Protein AF-A0A1C6E963-F1 (afdb_monomer)

Solvent-accessible surface area (backbone atoms only — not comparable to full-atom values): 40355 Å² total; per-residue (Å²): 121,71,48,59,46,86,80,51,57,31,65,61,22,54,54,36,48,57,54,46,72,69,40,87,46,45,66,59,30,52,53,29,42,65,76,70,53,58,65,65,58,55,49,50,49,48,68,73,75,35,44,69,49,32,82,89,35,62,38,80,64,39,67,49,46,58,63,45,23,57,28,41,73,43,79,80,58,54,37,33,43,32,88,43,92,51,62,46,68,49,48,28,38,79,92,63,56,32,38,39,38,18,47,36,32,71,72,72,48,56,73,71,49,48,41,37,52,51,27,23,44,48,24,33,54,49,65,66,39,24,46,59,43,45,53,38,66,50,38,72,81,32,63,89,73,15,72,57,53,74,38,69,78,31,31,80,44,69,42,76,68,60,51,51,47,46,46,50,25,54,26,33,40,50,54,23,11,46,42,36,16,23,59,77,66,73,40,34,65,56,51,43,52,43,54,35,41,63,74,72,42,84,83,63,63,63,69,62,51,48,51,52,15,49,52,48,53,50,56,31,68,72,35,76,65,40,44,48,50,51,55,63,73,46,68,87,48,88,54,65,56,70,45,60,54,44,37,51,36,49,53,45,64,71,32,68,67,45,50,27,54,75,71,69,68,57,70,79,73,79,70,76,68,81,74,53,73,65,57,59,54,58,68,67,67,74,68,76,93,81,92,77,92,64,64,63,61,55,44,52,54,49,46,54,51,41,50,63,54,34,62,58,44,49,67,75,66,48,72,66,50,49,52,50,14,40,50,40,8,38,52,29,17,62,50,32,70,79,59,53,65,78,60,43,71,71,57,17,32,52,54,14,42,62,48,42,52,52,49,39,46,50,51,25,42,75,75,65,48,88,73,88,49,65,39,57,30,24,42,50,31,46,71,73,24,66,60,42,61,68,67,44,27,72,76,22,60,28,88,80,31,18,43,69,22,30,33,53,46,22,75,42,75,66,9,44,49,36,30,32,46,24,40,76,66,48,31,41,42,31,30,43,97,42,24,49,62,48,73,45,76,54,49,74,79,21,53,70,62,40,42,93,44,75,70,45,16,51,46,47,17,48,54,23,42,58,50,27,48,45,23,34,54,56,17,49,32,76,32,42,75,71,78,35,70,46,59,30,19,31,21,56,66,53,33,51,53,45,58,53,24,42,38,86,90,36,66,61,51,48,101,84,64,33,17,49,60,30,52,49,51,51,30,33,42,64,0,65,67,67,35,48,62,48,100,85,67,50,76,46,59,43,52,45,22,33,32,27,49,50,15,45,52,52,57,50,52,43,37,40,50,40,48,51,51,34,56,48,51,48,33,52,53,50,25,54,49,37,45,52,51,50,54,64,74,68,45,96,75,94,55,81,85,80,58,66,58,80,74,29,45,71,60,99,44,36,35,58,54,51,32,50,30,50,12,34,44,35,16,36,52,37,28,48,50,51,21,48,51,53,11,52,67,76,20,77,84,38,67,70,50,21,56,53,46,23,66,22,51,47,52,63,54,34,47,52,52,24,53,52,33,50,54,52,49,53,53,39,53,52,51,34,51,51,38,53,50,55,44,48,55,48,50,50,55,52,48,53,55,53,51,52,53,50,51,53,51,47,53,56,48,52,52,53,52,52,53,53,53,52,56,45,49,53,45,37,52,53,10,51,51,32,27,54,52,12,64,76,70,72,37,61,43,38,31,38,46,9,51,43,38,36,30,52,67,71,76,44,82,69,96,48,71,37,55,69,49,42,58,51,43,76,72,46,95,62,81,88,84,132

Structure (mmCIF, N/CA/C/O backbone):
data_AF-A0A1C6E963-F1
#
_entry.id   AF-A0A1C6E963-F1
#
loop_
_atom_site.group_PDB
_atom_site.id
_atom_site.type_symbol
_atom_site.label_atom_id
_atom_site.label_alt_id
_atom_site.label_comp_id
_atom_site.label_asym_id
_atom_site.label_entity_id
_atom_site.label_seq_id
_atom_site.pdbx_PDB_ins_code
_atom_site.Cartn_x
_atom_site.Cartn_y
_atom_site.Cartn_z
_atom_site.occupancy
_atom_site.B_iso_or_equiv
_atom_site.auth_seq_id
_atom_site.auth_comp_id
_atom_site.auth_asym_id
_atom_site.auth_atom_id
_atom_site.pdbx_PDB_model_num
ATOM 1 N N . MET A 1 1 ? -18.918 -35.336 25.342 1.00 69.88 1 MET A N 1
ATOM 2 C CA . MET A 1 1 ? -17.632 -34.676 25.638 1.00 69.88 1 MET A CA 1
ATOM 3 C C . MET A 1 1 ? -17.832 -33.207 25.329 1.00 69.88 1 MET A C 1
ATOM 5 O O . MET A 1 1 ? -18.498 -32.931 24.340 1.00 69.88 1 MET A O 1
ATOM 9 N N . VAL A 1 2 ? -17.382 -32.319 26.211 1.00 85.56 2 VAL A N 1
ATOM 10 C CA . VAL A 1 2 ? -17.600 -30.871 26.097 1.00 85.56 2 VAL A CA 1
ATOM 11 C C . VAL A 1 2 ? -16.268 -30.212 25.753 1.00 85.56 2 VAL A C 1
ATOM 13 O O . VAL A 1 2 ? -15.251 -30.540 26.366 1.00 85.56 2 VAL A O 1
ATOM 16 N N . TYR A 1 3 ? -16.271 -29.319 24.772 1.00 87.00 3 TYR A N 1
ATOM 17 C CA . TYR A 1 3 ? -15.104 -28.626 24.245 1.00 87.00 3 TYR A CA 1
ATOM 18 C C . TYR A 1 3 ? -15.172 -27.153 24.657 1.00 87.00 3 TYR A C 1
ATOM 20 O O . TYR A 1 3 ? -15.932 -26.391 24.061 1.00 87.00 3 TYR A O 1
ATOM 28 N N . PRO A 1 4 ? -14.401 -26.713 25.666 1.00 86.38 4 PRO A N 1
ATOM 29 C CA . PRO A 1 4 ? -14.430 -25.316 26.074 1.00 86.38 4 PRO A CA 1
ATOM 30 C C . PRO A 1 4 ? -13.832 -24.432 24.964 1.00 86.38 4 PRO A C 1
ATOM 32 O O . PRO A 1 4 ? -12.801 -24.808 24.398 1.00 86.38 4 PRO A O 1
ATOM 35 N N . PRO A 1 5 ? -14.384 -23.237 24.681 1.00 87.25 5 PRO A N 1
ATOM 36 C CA . PRO A 1 5 ? -13.913 -22.360 23.602 1.00 87.25 5 PRO A CA 1
ATOM 37 C C . PRO A 1 5 ? -12.414 -22.058 23.647 1.00 87.25 5 PRO A C 1
ATOM 39 O O . PRO A 1 5 ? -11.728 -22.065 22.626 1.00 87.25 5 PRO A O 1
ATOM 42 N N . SER A 1 6 ? -11.870 -21.866 24.852 1.00 86.50 6 SER A N 1
ATOM 43 C CA . SER A 1 6 ? -10.442 -21.624 25.073 1.00 86.50 6 SER A CA 1
ATOM 44 C C . SER A 1 6 ? -9.546 -22.764 24.585 1.00 86.50 6 SER A C 1
ATOM 46 O O . SER A 1 6 ? -8.381 -22.512 24.287 1.00 86.50 6 SER A O 1
ATOM 48 N N . SER A 1 7 ? -10.063 -23.995 24.471 1.00 88.31 7 SER A N 1
ATOM 49 C CA . SER A 1 7 ? -9.309 -25.170 24.018 1.00 88.31 7 SER A CA 1
ATOM 50 C C . SER A 1 7 ? -9.072 -25.211 22.510 1.00 88.31 7 SER A C 1
ATOM 52 O O . SER A 1 7 ? -8.093 -25.817 22.085 1.00 88.31 7 SER A O 1
ATOM 54 N N . TYR A 1 8 ? -9.907 -24.560 21.700 1.00 91.25 8 TYR A N 1
ATOM 55 C CA . TYR A 1 8 ? -9.807 -24.630 20.239 1.00 91.25 8 TYR A CA 1
ATOM 56 C C . TYR A 1 8 ? -9.713 -23.269 19.557 1.00 91.25 8 TYR A C 1
ATOM 58 O O . TYR A 1 8 ? -9.425 -23.223 18.360 1.00 91.25 8 TYR A O 1
ATOM 66 N N . ARG A 1 9 ? -9.876 -22.165 20.299 1.00 92.62 9 ARG A N 1
ATOM 67 C CA . ARG A 1 9 ? -9.699 -20.812 19.767 1.00 92.62 9 ARG A CA 1
ATOM 68 C C . ARG A 1 9 ? -8.350 -20.669 19.057 1.00 92.62 9 ARG A C 1
ATOM 70 O O . ARG A 1 9 ? -7.307 -21.106 19.556 1.00 92.62 9 ARG A O 1
ATOM 77 N N . HIS A 1 10 ? -8.384 -20.108 17.855 1.00 91.94 10 HIS A N 1
ATOM 78 C CA . HIS A 1 10 ? -7.207 -19.890 17.033 1.00 91.94 10 HIS A CA 1
ATOM 79 C C . HIS A 1 10 ? -6.351 -18.755 17.604 1.00 91.94 10 HIS A C 1
ATOM 81 O O . HIS A 1 10 ? -6.873 -17.724 18.017 1.00 91.94 10 HIS A O 1
ATOM 87 N N . THR A 1 11 ? -5.025 -18.915 17.585 1.00 86.38 11 THR A N 1
ATOM 88 C CA . THR A 1 11 ? -4.094 -17.906 18.114 1.00 86.38 11 THR A CA 1
ATOM 89 C C . THR A 1 11 ? -4.254 -16.566 17.397 1.00 86.38 11 THR A C 1
ATOM 91 O O . THR A 1 11 ? -4.395 -15.546 18.053 1.00 86.38 11 THR A O 1
ATOM 94 N N . LEU A 1 12 ? -4.349 -16.573 16.061 1.00 80.31 12 LEU A N 1
ATOM 95 C CA . LEU A 1 12 ? -4.606 -15.353 15.278 1.00 80.31 12 LEU A CA 1
ATOM 96 C C . LEU A 1 12 ? -5.934 -14.662 15.618 1.00 80.31 12 LEU A C 1
ATOM 98 O O . LEU A 1 12 ? -5.987 -13.442 15.576 1.00 80.31 12 LEU A O 1
ATOM 102 N N . ASP A 1 13 ? -6.996 -15.406 15.942 1.00 88.88 13 ASP A N 1
ATOM 103 C CA . ASP A 1 13 ? -8.254 -14.805 16.409 1.00 88.88 13 ASP A CA 1
ATOM 104 C C . ASP A 1 13 ? -8.028 -14.103 17.751 1.00 88.88 13 ASP A C 1
ATOM 106 O O . ASP A 1 13 ? -8.335 -12.920 17.883 1.00 88.88 13 ASP A O 1
ATOM 110 N N . GLN A 1 14 ? -7.408 -14.795 18.710 1.00 83.31 14 GLN A N 1
ATOM 111 C CA . GLN A 1 14 ? -7.106 -14.225 20.019 1.00 83.31 14 GLN A CA 1
ATOM 112 C C . GLN A 1 14 ? -6.213 -12.976 19.919 1.00 83.31 14 GLN A C 1
ATOM 114 O O . GLN A 1 14 ? -6.580 -11.926 20.439 1.00 83.31 14 GLN A O 1
ATOM 119 N N . GLU A 1 15 ? -5.089 -13.056 19.206 1.00 73.81 15 GLU A N 1
ATOM 120 C CA . GLU A 1 15 ? -4.150 -11.943 19.025 1.00 73.81 15 GLU A CA 1
ATOM 121 C C . GLU A 1 15 ? -4.788 -10.768 18.270 1.00 73.81 15 GLU A C 1
ATOM 123 O O . GLU A 1 15 ? -4.614 -9.612 18.660 1.00 73.81 15 GLU A O 1
ATOM 128 N N . ALA A 1 16 ? -5.557 -11.036 17.206 1.00 72.88 16 ALA A N 1
ATOM 129 C CA . ALA A 1 16 ? -6.249 -9.987 16.460 1.00 72.88 16 ALA A CA 1
ATOM 130 C C . ALA A 1 16 ? -7.339 -9.318 17.307 1.00 72.88 16 ALA A C 1
ATOM 132 O O . ALA A 1 16 ? -7.512 -8.103 17.218 1.00 72.88 16 ALA A O 1
ATOM 133 N N . PHE A 1 17 ? -8.042 -10.078 18.149 1.00 81.62 17 PHE A N 1
ATOM 134 C CA . PHE A 1 17 ? -9.058 -9.545 19.053 1.00 81.62 17 PHE A CA 1
ATOM 135 C C . PHE A 1 17 ? -8.441 -8.704 20.173 1.00 81.62 17 PHE A C 1
ATOM 137 O O . PHE A 1 17 ? -8.919 -7.611 20.479 1.00 81.62 17 PHE A O 1
ATOM 144 N N . GLU A 1 18 ? -7.348 -9.181 20.772 1.00 78.25 18 GLU A N 1
ATOM 145 C CA . GLU A 1 18 ? -6.568 -8.425 21.749 1.00 78.25 18 GLU A CA 1
ATOM 146 C C . GLU A 1 18 ? -6.060 -7.121 21.127 1.00 78.25 18 GLU A C 1
ATOM 148 O O . GLU A 1 18 ? -6.267 -6.053 21.700 1.00 78.25 18 GLU A O 1
ATOM 153 N N . ALA A 1 19 ? -5.498 -7.162 19.916 1.00 63.94 19 ALA A N 1
ATOM 154 C CA . ALA A 1 19 ? -5.090 -5.962 19.189 1.00 63.94 19 ALA A CA 1
ATOM 155 C C . ALA A 1 19 ? -6.273 -5.016 18.922 1.00 63.94 19 ALA A C 1
ATOM 157 O O . ALA A 1 19 ? -6.142 -3.812 19.139 1.00 63.94 19 ALA A O 1
ATOM 158 N N . LEU A 1 20 ? -7.433 -5.542 18.512 1.00 69.81 20 LEU A N 1
ATOM 159 C CA . LEU A 1 20 ? -8.651 -4.767 18.258 1.00 69.81 20 LEU A CA 1
ATOM 160 C C . LEU A 1 20 ? -9.135 -4.021 19.514 1.00 69.81 20 LEU A C 1
ATOM 162 O O . LEU A 1 20 ? -9.527 -2.860 19.416 1.00 69.81 20 LEU A O 1
ATOM 166 N N . ASN A 1 21 ? -9.016 -4.627 20.700 1.00 69.38 21 ASN A N 1
ATOM 167 C CA . ASN A 1 21 ? -9.347 -3.983 21.978 1.00 69.38 21 ASN A CA 1
ATOM 168 C C . ASN A 1 21 ? -8.446 -2.790 22.328 1.00 69.38 21 ASN A C 1
ATOM 170 O O . ASN A 1 21 ? -8.871 -1.906 23.071 1.00 69.38 21 ASN A O 1
ATOM 174 N N . HIS A 1 22 ? -7.240 -2.718 21.762 1.00 69.62 22 HIS A N 1
ATOM 175 C CA . HIS A 1 22 ? -6.349 -1.567 21.920 1.00 69.62 22 HIS A CA 1
ATOM 176 C C . HIS A 1 22 ? -6.645 -0.437 20.921 1.00 69.62 22 HIS A C 1
ATOM 178 O O . HIS A 1 22 ? -6.078 0.651 21.050 1.00 69.62 22 HIS A O 1
ATOM 184 N N . PHE A 1 23 ? -7.517 -0.644 19.921 1.00 53.00 23 PHE A N 1
ATOM 185 C CA . PHE A 1 23 ? -7.839 0.420 18.972 1.00 53.00 23 PHE A CA 1
ATOM 186 C C . PHE A 1 23 ? -8.643 1.536 19.652 1.00 53.00 23 PHE A C 1
ATOM 188 O O . PHE A 1 23 ? -9.726 1.286 20.201 1.00 53.00 23 PHE A O 1
ATOM 195 N N . PRO A 1 24 ? -8.197 2.803 19.527 1.00 52.53 24 PRO A N 1
ATOM 196 C CA . PRO A 1 24 ? -8.992 3.936 19.965 1.00 52.53 24 PRO A CA 1
ATOM 197 C C . PRO A 1 24 ? -10.367 3.873 19.300 1.00 52.53 24 PRO A C 1
ATOM 199 O O . PRO A 1 24 ? -10.449 3.690 18.086 1.00 52.53 24 PRO A O 1
ATOM 202 N N . ARG A 1 25 ? -11.435 4.084 20.080 1.00 73.38 25 ARG A N 1
ATOM 203 C CA . ARG A 1 25 ? -12.848 4.087 19.638 1.00 73.38 25 ARG A CA 1
ATOM 204 C C . ARG A 1 25 ? -13.509 2.721 19.436 1.00 73.38 25 ARG A C 1
ATOM 206 O O . ARG A 1 25 ? -14.714 2.727 19.209 1.00 73.38 25 ARG A O 1
ATOM 213 N N . PHE A 1 26 ? -12.812 1.589 19.562 1.00 77.44 26 PHE A N 1
ATOM 214 C CA . PHE A 1 26 ? -13.451 0.275 19.394 1.00 77.44 26 PHE A CA 1
ATOM 215 C C . PHE A 1 26 ? -14.531 -0.004 20.450 1.00 77.44 26 PHE A C 1
ATOM 217 O O . PHE A 1 26 ? -15.661 -0.341 20.101 1.00 77.44 26 PHE A O 1
ATOM 224 N N . VAL A 1 27 ? -14.224 0.239 21.729 1.00 83.12 27 VAL A N 1
ATOM 225 C CA . VAL A 1 27 ? -15.200 0.102 22.826 1.00 83.12 27 VAL A CA 1
ATOM 226 C C . VAL A 1 27 ? -16.401 1.024 22.598 1.00 83.12 27 VAL A C 1
ATOM 228 O O . VAL A 1 27 ? -17.539 0.566 22.594 1.00 83.12 27 VAL A O 1
ATOM 231 N N . GLY A 1 28 ? -16.147 2.297 22.276 1.00 81.19 28 GLY A N 1
ATOM 232 C CA . GLY A 1 28 ? -17.207 3.265 21.981 1.00 81.19 28 GLY A CA 1
ATOM 233 C C . GLY A 1 28 ? -18.046 2.910 20.746 1.00 81.19 28 GLY A C 1
ATOM 234 O O . GLY A 1 28 ? -19.237 3.205 20.721 1.00 81.19 28 GLY A O 1
ATOM 235 N N . LEU A 1 29 ? -17.464 2.249 19.736 1.00 86.44 29 LEU A N 1
ATOM 236 C CA . LEU A 1 29 ? -18.206 1.705 18.596 1.00 86.44 29 LEU A CA 1
ATOM 237 C C . LEU A 1 29 ? -19.164 0.600 19.047 1.00 86.44 29 LEU A C 1
ATOM 239 O O . LEU A 1 29 ? -20.327 0.623 18.649 1.00 86.44 29 LEU A O 1
ATOM 243 N N . CYS A 1 30 ? -18.692 -0.337 19.870 1.00 85.56 30 CYS A N 1
ATOM 244 C CA . CYS A 1 30 ? -19.511 -1.434 20.384 1.00 85.56 30 CYS A CA 1
ATOM 245 C C . CYS A 1 30 ? -20.659 -0.900 21.247 1.00 85.56 30 CYS A C 1
ATOM 247 O O . CYS A 1 30 ? -21.814 -1.228 20.999 1.00 85.56 30 CYS A O 1
ATOM 249 N N . GLU A 1 31 ? -20.367 -0.004 22.190 1.00 87.81 31 GLU A N 1
ATOM 250 C CA . GLU A 1 31 ? -21.378 0.640 23.037 1.00 87.81 31 GLU A CA 1
ATOM 251 C C . GLU A 1 31 ? -22.406 1.417 22.208 1.00 87.81 31 GLU A C 1
ATOM 253 O O . GLU A 1 31 ? -23.611 1.296 22.425 1.00 87.81 31 GLU A O 1
ATOM 258 N N . ALA A 1 32 ? -21.953 2.185 21.212 1.00 86.94 32 ALA A N 1
ATOM 259 C CA . ALA A 1 32 ? -22.850 2.923 20.334 1.00 86.94 32 ALA A CA 1
ATOM 260 C C . ALA A 1 32 ? -23.699 1.999 19.460 1.00 86.94 32 ALA A C 1
ATOM 262 O O . ALA A 1 32 ? -24.869 2.302 19.234 1.00 86.94 32 ALA A O 1
ATOM 263 N N . TYR A 1 33 ? -23.139 0.891 18.973 1.00 87.56 33 TYR A N 1
ATOM 264 C CA . TYR A 1 33 ? -23.889 -0.113 18.226 1.00 87.56 33 TYR A CA 1
ATOM 265 C C . TYR A 1 33 ? -24.989 -0.715 19.102 1.00 87.56 33 TYR A C 1
ATOM 267 O O . TYR A 1 33 ? -26.157 -0.644 18.734 1.00 87.56 33 TYR A O 1
ATOM 275 N N . ILE A 1 34 ? -24.635 -1.194 20.296 1.00 88.12 34 ILE A N 1
ATOM 276 C CA . ILE A 1 34 ? -25.569 -1.778 21.268 1.00 88.12 34 ILE A CA 1
ATOM 277 C C . ILE A 1 34 ? -26.691 -0.795 21.625 1.00 88.12 34 ILE A C 1
ATOM 279 O O . ILE A 1 34 ? -27.851 -1.182 21.698 1.00 88.12 34 ILE A O 1
ATOM 283 N N . ALA A 1 35 ? -26.362 0.485 21.817 1.00 86.81 35 ALA A N 1
ATOM 284 C CA . ALA A 1 35 ? -27.334 1.498 22.219 1.00 86.81 35 ALA A CA 1
ATOM 285 C C . ALA A 1 35 ? -28.261 1.979 21.088 1.00 86.81 35 ALA A C 1
ATOM 287 O O . ALA A 1 35 ? -29.296 2.577 21.374 1.00 86.81 35 ALA A O 1
ATOM 288 N N . ASN A 1 36 ? -27.887 1.797 19.816 1.00 84.38 36 ASN A N 1
ATOM 289 C CA . ASN A 1 36 ? -28.608 2.395 18.681 1.00 84.38 36 ASN A CA 1
ATOM 290 C C . ASN A 1 36 ? -29.132 1.376 17.661 1.00 84.38 36 ASN A C 1
ATOM 292 O O . ASN A 1 36 ? -29.902 1.755 16.778 1.00 84.38 36 ASN A O 1
ATOM 296 N N . VAL A 1 37 ? -28.713 0.115 17.742 1.00 79.19 37 VAL A N 1
ATOM 297 C CA . VAL A 1 37 ? -29.213 -0.964 16.891 1.00 79.19 37 VAL A CA 1
ATOM 298 C C . VAL A 1 37 ? -30.189 -1.800 17.702 1.00 79.19 37 VAL A C 1
ATOM 300 O O . VAL A 1 37 ? -29.812 -2.496 18.639 1.00 79.19 37 VAL A O 1
ATOM 303 N N . ASP A 1 38 ? -31.462 -1.703 17.331 1.00 79.81 38 ASP A N 1
ATOM 304 C CA . ASP A 1 38 ? -32.545 -2.367 18.041 1.00 79.81 38 ASP A CA 1
ATOM 305 C C . ASP A 1 38 ? -32.621 -3.859 17.666 1.00 79.81 38 ASP A C 1
ATOM 307 O O . ASP A 1 38 ? -33.029 -4.239 16.563 1.00 79.81 38 ASP A O 1
ATOM 311 N N . GLU A 1 39 ? -32.229 -4.717 18.608 1.00 80.12 39 GLU A N 1
ATOM 312 C CA . GLU A 1 39 ? -32.307 -6.174 18.482 1.00 80.12 39 GLU A CA 1
ATOM 313 C C . GLU A 1 39 ? -33.759 -6.670 18.352 1.00 80.12 39 GLU A C 1
ATOM 315 O O . GLU A 1 39 ? -34.014 -7.673 17.680 1.00 80.12 39 GLU A O 1
ATOM 320 N N . VAL A 1 40 ? -34.736 -5.938 18.905 1.00 79.50 40 VAL A N 1
ATOM 321 C CA . VAL A 1 40 ? -36.165 -6.232 18.728 1.00 79.50 40 VAL A CA 1
ATOM 322 C C . VAL A 1 40 ? -36.571 -5.988 17.280 1.00 79.50 40 VAL A C 1
ATOM 324 O O . VAL A 1 40 ? -37.239 -6.836 16.690 1.00 79.50 40 VAL A O 1
ATOM 327 N N . ALA A 1 41 ? -36.127 -4.884 16.676 1.00 84.56 41 ALA A N 1
ATOM 328 C CA . ALA A 1 41 ? -36.393 -4.598 15.267 1.00 84.56 41 ALA A CA 1
ATOM 329 C C . ALA A 1 41 ? -35.780 -5.667 14.347 1.00 84.56 41 ALA A C 1
ATOM 331 O O . ALA A 1 41 ? -36.460 -6.159 13.446 1.00 84.56 41 ALA A O 1
ATOM 332 N N . ALA A 1 42 ? -34.541 -6.094 14.614 1.00 82.88 42 ALA A N 1
ATOM 333 C CA . ALA A 1 42 ? -33.903 -7.189 13.879 1.00 82.88 42 ALA A CA 1
ATOM 334 C C . ALA A 1 42 ? -34.678 -8.513 14.024 1.00 82.88 42 ALA A C 1
ATOM 336 O O . ALA A 1 42 ? -34.875 -9.237 13.048 1.00 82.88 42 ALA A O 1
ATOM 337 N N . LYS A 1 43 ? -35.181 -8.815 15.227 1.00 86.50 43 LYS A N 1
ATOM 338 C CA . LYS A 1 43 ? -36.001 -10.007 15.476 1.00 86.50 43 LYS A CA 1
ATOM 339 C C . LYS A 1 43 ? -37.360 -9.945 14.774 1.00 86.50 43 LYS A C 1
ATOM 341 O O . LYS A 1 43 ? -37.810 -10.963 14.252 1.00 86.50 43 LYS A O 1
ATOM 346 N N . ILE A 1 44 ? -38.006 -8.778 14.733 1.00 87.00 44 ILE A N 1
ATOM 347 C CA . ILE A 1 44 ? -39.250 -8.560 13.976 1.00 87.00 44 ILE A CA 1
ATOM 348 C C . ILE A 1 44 ? -39.010 -8.796 12.480 1.00 87.00 44 ILE A C 1
ATOM 350 O O . ILE A 1 44 ? -39.803 -9.484 11.835 1.00 87.00 44 ILE A O 1
ATOM 354 N N . ASP A 1 45 ? -37.914 -8.272 11.930 1.00 88.81 45 ASP A N 1
ATOM 355 C CA . ASP A 1 45 ? -37.556 -8.469 10.522 1.00 88.81 45 ASP A CA 1
ATOM 356 C C . ASP A 1 45 ? -37.342 -9.955 10.199 1.00 88.81 45 ASP A C 1
ATOM 358 O O . ASP A 1 45 ? -37.974 -10.489 9.286 1.00 88.81 45 ASP A O 1
ATOM 362 N N . LEU A 1 46 ? -36.562 -10.673 11.016 1.00 91.38 46 LEU A N 1
ATOM 363 C CA . LEU A 1 46 ? -36.352 -12.115 10.848 1.00 91.38 46 LEU A CA 1
ATOM 364 C C . LEU A 1 46 ? -37.664 -12.901 10.924 1.00 91.38 46 LEU A C 1
ATOM 366 O O . LEU A 1 46 ? -37.946 -13.711 10.041 1.00 91.38 46 LEU A O 1
ATOM 370 N N . LEU A 1 47 ? -38.494 -12.656 11.940 1.00 91.62 47 LEU A N 1
ATOM 371 C CA . LEU A 1 47 ? -39.761 -13.373 12.115 1.00 91.62 47 LEU A CA 1
ATOM 372 C C . LEU A 1 47 ? -40.791 -13.063 11.019 1.00 91.62 47 LEU A C 1
ATOM 374 O O . LEU A 1 47 ? -41.670 -13.886 10.776 1.00 91.62 47 LEU A O 1
ATOM 378 N N . SER A 1 48 ? -40.702 -11.899 10.369 1.00 92.81 48 SER A N 1
ATOM 379 C CA . SER A 1 48 ? -41.635 -11.494 9.309 1.00 92.81 48 SER A CA 1
ATOM 380 C C . SER A 1 48 ? -41.185 -11.892 7.901 1.00 92.81 48 SER A C 1
ATOM 382 O O . SER A 1 48 ? -42.033 -12.079 7.027 1.00 92.81 48 SER A O 1
ATOM 384 N N . THR A 1 49 ? -39.879 -12.052 7.665 1.00 93.56 49 THR A N 1
ATOM 385 C CA . THR A 1 49 ? -39.317 -12.291 6.321 1.00 93.56 49 THR A CA 1
ATOM 386 C C . THR A 1 49 ? -38.714 -13.685 6.125 1.00 93.56 49 THR A C 1
ATOM 388 O O . THR A 1 49 ? -38.470 -14.098 4.987 1.00 93.56 49 THR A O 1
ATOM 391 N N . THR A 1 50 ? -38.494 -14.438 7.206 1.00 96.00 50 THR A N 1
ATOM 392 C CA . THR A 1 50 ? -37.838 -15.757 7.189 1.00 96.00 50 THR A CA 1
ATOM 393 C C . THR A 1 50 ? -38.697 -16.825 7.874 1.00 96.00 50 THR A C 1
ATOM 395 O O . THR A 1 50 ? -39.722 -16.522 8.482 1.00 96.00 50 THR A O 1
ATOM 398 N N . ILE A 1 51 ? -38.305 -18.101 7.770 1.00 96.19 51 ILE A N 1
ATOM 399 C CA . ILE A 1 51 ? -38.986 -19.199 8.475 1.00 96.19 51 ILE A CA 1
ATOM 400 C C . ILE A 1 51 ? -38.116 -19.653 9.644 1.00 96.19 51 ILE A C 1
ATOM 402 O O . ILE A 1 51 ? -37.021 -20.162 9.428 1.00 96.19 51 ILE A O 1
ATOM 406 N N . ARG A 1 52 ? -38.607 -19.541 10.880 1.00 96.75 52 ARG A N 1
ATOM 407 C CA . ARG A 1 52 ? -37.911 -20.106 12.044 1.00 96.75 52 ARG A CA 1
ATOM 408 C C . ARG A 1 52 ? -37.884 -21.636 11.957 1.00 96.75 52 ARG A C 1
ATOM 410 O O . ARG A 1 52 ? -38.924 -22.274 11.796 1.00 96.75 52 ARG A O 1
ATOM 417 N N . ILE A 1 53 ? -36.693 -22.214 12.062 1.00 96.94 53 ILE A N 1
ATOM 418 C CA . ILE A 1 53 ? -36.477 -23.659 12.137 1.00 96.94 53 ILE A CA 1
ATOM 419 C C . ILE A 1 53 ? -36.722 -24.111 13.586 1.00 96.94 53 ILE A C 1
ATOM 421 O O . ILE A 1 53 ? -36.290 -23.465 14.539 1.00 96.94 53 ILE A O 1
ATOM 425 N N . SER A 1 54 ? -37.452 -25.212 13.749 1.00 95.56 54 SER A N 1
ATOM 426 C CA . SER A 1 54 ? -37.822 -25.803 15.038 1.00 95.56 54 SER A CA 1
ATOM 427 C C . SER A 1 54 ? -37.933 -27.325 14.929 1.00 95.56 54 SER A C 1
ATOM 429 O O . SER A 1 54 ? -37.849 -27.903 13.844 1.00 95.56 54 SER A O 1
ATOM 431 N N . ASP A 1 55 ? -38.194 -27.992 16.047 1.00 94.81 55 ASP A N 1
ATOM 432 C CA . ASP A 1 55 ? -38.519 -29.420 16.099 1.00 94.81 55 ASP A CA 1
ATOM 433 C C . ASP A 1 55 ? -39.703 -29.808 15.193 1.00 94.81 55 ASP A C 1
ATOM 435 O O . ASP A 1 55 ? -39.784 -30.946 14.732 1.00 94.81 55 ASP A O 1
ATOM 439 N N . LYS A 1 56 ? -40.603 -28.863 14.898 1.00 96.25 56 LYS A N 1
ATOM 440 C CA . LYS A 1 56 ? -41.777 -29.051 14.029 1.00 96.25 56 LYS A CA 1
ATOM 441 C C . LYS A 1 56 ? -41.610 -28.465 12.627 1.00 96.25 56 LYS A C 1
ATOM 443 O O . LYS A 1 56 ? -42.372 -28.820 11.730 1.00 96.25 56 LYS A O 1
ATOM 448 N N . GLN A 1 57 ? -40.634 -27.584 12.413 1.00 94.38 57 GLN A N 1
ATOM 449 C CA . GLN A 1 57 ? -40.379 -26.918 11.133 1.00 94.38 57 GLN A CA 1
ATOM 450 C C . GLN A 1 57 ? -38.932 -27.157 10.702 1.00 94.38 57 GLN A C 1
ATOM 452 O O . GLN A 1 57 ? -38.013 -26.621 11.304 1.00 94.38 57 GLN A O 1
ATOM 457 N N . PHE A 1 58 ? -38.732 -27.924 9.626 1.00 96.12 58 PHE A N 1
ATOM 458 C CA . PHE A 1 58 ? -37.419 -28.463 9.229 1.00 96.12 58 PHE A CA 1
ATOM 459 C C . PHE A 1 58 ? -36.781 -29.370 10.306 1.00 96.12 58 PHE A C 1
ATOM 461 O O . PHE A 1 58 ? -35.613 -29.183 10.657 1.00 96.12 58 PHE A O 1
ATOM 468 N N . PRO A 1 59 ? -37.498 -30.411 10.787 1.00 96.75 59 PRO A N 1
ATOM 469 C CA . PRO A 1 59 ? -37.058 -31.249 11.908 1.00 96.75 59 PRO A CA 1
ATOM 470 C C . PRO A 1 59 ? -35.684 -31.884 11.683 1.00 96.75 59 PRO A C 1
ATOM 472 O O . PRO A 1 59 ? -34.887 -31.968 12.609 1.00 96.75 59 PRO A O 1
ATOM 475 N N . LYS A 1 60 ? -35.378 -32.292 10.443 1.00 96.12 60 LYS A N 1
ATOM 476 C CA . LYS A 1 60 ? -34.085 -32.905 10.097 1.00 96.12 60 LYS A CA 1
ATOM 477 C C . LYS A 1 60 ? -32.906 -31.956 10.307 1.00 96.12 60 LYS A C 1
ATOM 479 O O . LYS A 1 60 ? -31.852 -32.413 10.718 1.00 96.12 60 LYS A O 1
ATOM 484 N N . VAL A 1 61 ? -33.083 -30.664 10.019 1.00 96.19 61 VAL A N 1
ATOM 485 C CA . VAL A 1 61 ? -32.038 -29.648 10.220 1.00 96.19 61 VAL A CA 1
ATOM 486 C C . VAL A 1 61 ? -31.959 -29.284 11.699 1.00 96.19 61 VAL A C 1
ATOM 488 O O . VAL A 1 61 ? -30.871 -29.257 12.262 1.00 96.19 61 VAL A O 1
ATOM 491 N N . TYR A 1 62 ? -33.109 -29.080 12.352 1.00 97.31 62 TYR A N 1
ATOM 492 C CA . TYR A 1 62 ? -33.157 -28.742 13.775 1.00 97.31 62 TYR A CA 1
ATOM 493 C C . TYR A 1 62 ? -32.496 -29.808 14.660 1.00 97.31 62 TYR A C 1
ATOM 495 O O . TYR A 1 62 ? -31.751 -29.468 15.569 1.00 97.31 62 TYR A O 1
ATOM 503 N N . GLN A 1 63 ? -32.711 -31.096 14.377 1.00 96.94 63 GLN A N 1
ATOM 504 C CA . GLN A 1 63 ? -32.152 -32.204 15.165 1.00 96.94 63 GLN A CA 1
ATOM 505 C C . GLN A 1 63 ? -30.616 -32.272 15.165 1.00 96.94 63 GLN A C 1
ATOM 507 O O . GLN A 1 63 ? -30.050 -32.895 16.061 1.00 96.94 63 GLN A O 1
ATOM 512 N N . LEU A 1 64 ? -29.940 -31.627 14.208 1.00 96.88 64 LEU A N 1
ATOM 513 C CA . LEU A 1 64 ? -28.476 -31.543 14.179 1.00 96.88 64 LEU A CA 1
ATOM 514 C C . LEU A 1 64 ? -27.926 -30.591 15.251 1.00 96.88 64 LEU A C 1
ATOM 516 O O . LEU A 1 64 ? -26.799 -30.765 15.700 1.00 96.88 64 LEU A O 1
ATOM 520 N N . LEU A 1 65 ? -28.715 -29.595 15.666 1.00 95.88 65 LEU A N 1
ATOM 521 C CA . LEU A 1 65 ? -28.250 -28.471 16.474 1.00 95.88 65 LEU A CA 1
ATOM 522 C C . LEU A 1 65 ? -28.021 -28.828 17.960 1.00 95.88 65 LEU A C 1
ATOM 524 O O . LEU A 1 65 ? -26.933 -28.538 18.455 1.00 95.88 65 LEU A O 1
ATOM 528 N N . PRO A 1 66 ? -28.945 -29.498 18.690 1.00 96.50 66 PRO A N 1
ATOM 529 C CA . PRO A 1 66 ? -28.737 -29.792 20.111 1.00 96.50 66 PRO A CA 1
ATOM 530 C C . PRO A 1 66 ? -27.466 -30.601 20.429 1.00 96.50 66 PRO A C 1
ATOM 532 O O . PRO A 1 66 ? -26.783 -30.241 21.388 1.00 96.50 66 PRO A O 1
ATOM 535 N N . PRO A 1 67 ? -27.090 -31.647 19.658 1.00 95.94 67 PRO A N 1
ATOM 536 C CA . PRO A 1 67 ? -25.831 -32.359 19.882 1.00 95.94 67 PRO A CA 1
ATOM 537 C C . PRO A 1 67 ? -24.592 -31.469 19.721 1.00 95.94 67 PRO A C 1
ATOM 539 O O . PRO A 1 67 ? -23.681 -31.552 20.541 1.00 95.94 67 PRO A O 1
ATOM 542 N N . ILE A 1 68 ? -24.576 -30.600 18.704 1.00 97.19 68 ILE A N 1
ATOM 543 C CA . ILE A 1 68 ? -23.485 -29.648 18.445 1.00 97.19 68 ILE A CA 1
ATOM 544 C C . ILE A 1 68 ? -23.377 -28.649 19.601 1.00 97.19 68 ILE A C 1
ATOM 546 O O . ILE A 1 68 ? -22.302 -28.467 20.170 1.00 97.19 68 ILE A O 1
ATOM 550 N N . CYS A 1 69 ? -24.499 -28.050 20.004 1.00 96.50 69 CYS A N 1
ATOM 551 C CA . CYS A 1 69 ? -24.547 -27.118 21.129 1.00 96.50 69 CYS A CA 1
ATOM 552 C C . CYS A 1 69 ? -24.066 -27.766 22.435 1.00 96.50 69 CYS A C 1
ATOM 554 O O . CYS A 1 69 ? -23.311 -27.150 23.181 1.00 96.50 69 CYS A O 1
ATOM 556 N N . GLY A 1 70 ? -24.441 -29.026 22.681 1.00 95.56 70 GLY A N 1
ATOM 557 C CA . GLY A 1 70 ? -23.974 -29.786 23.841 1.00 95.56 70 GLY A CA 1
ATOM 558 C C . GLY A 1 70 ? -22.477 -30.111 23.809 1.00 95.56 70 GLY A C 1
ATOM 559 O O . GLY A 1 70 ? -21.859 -30.211 24.865 1.00 95.56 70 GLY A O 1
ATOM 560 N N . GLN A 1 71 ? -21.873 -30.264 22.626 1.00 94.75 71 GLN A N 1
ATOM 561 C CA . GLN A 1 71 ? -20.421 -30.422 22.493 1.00 94.75 71 GLN A CA 1
ATOM 562 C C . GLN A 1 71 ? -19.670 -29.109 22.728 1.00 94.75 71 GLN A C 1
ATOM 564 O O . GLN A 1 71 ? -18.599 -29.144 23.319 1.00 94.75 71 GLN A O 1
ATOM 569 N N . LEU A 1 72 ? -20.212 -27.968 22.296 1.00 95.12 72 LEU A N 1
ATOM 570 C CA . LEU A 1 72 ? -19.559 -26.653 22.399 1.00 95.12 72 LEU A CA 1
ATOM 571 C C . LEU A 1 72 ? -19.937 -25.854 23.661 1.00 95.12 72 LEU A C 1
ATOM 573 O O . LEU A 1 72 ? -19.507 -24.715 23.807 1.00 95.12 72 LEU A O 1
ATOM 577 N N . ASP A 1 73 ? -20.726 -26.446 24.562 1.00 94.06 73 ASP A N 1
ATOM 578 C CA . ASP A 1 73 ? -21.215 -25.837 25.811 1.00 94.06 73 ASP A CA 1
ATOM 579 C C . ASP A 1 73 ? -22.001 -24.528 25.624 1.00 94.06 73 ASP A C 1
ATOM 581 O O . ASP A 1 73 ? -21.816 -23.549 26.348 1.00 94.06 73 ASP A O 1
ATOM 585 N N . ILE A 1 74 ? -22.889 -24.490 24.629 1.00 95.56 74 ILE A N 1
ATOM 586 C CA . ILE A 1 74 ? -23.732 -23.319 24.357 1.00 95.56 74 ILE A CA 1
ATOM 587 C C . ILE A 1 74 ? -25.220 -23.652 24.452 1.00 95.56 74 ILE A C 1
ATOM 589 O O . ILE A 1 74 ? -25.655 -24.779 24.209 1.00 95.56 74 ILE A O 1
ATOM 593 N N . GLY A 1 75 ? -26.031 -22.638 24.761 1.00 94.62 75 GLY A N 1
ATOM 594 C CA . GLY A 1 75 ? -27.481 -22.732 24.604 1.00 94.62 75 GLY A CA 1
ATOM 595 C C . GLY A 1 75 ? -27.865 -22.898 23.132 1.00 94.62 75 GLY A C 1
ATOM 596 O O . GLY A 1 75 ? -27.189 -22.369 22.253 1.00 94.62 75 GLY A O 1
ATOM 597 N N . VAL A 1 76 ? -28.958 -23.617 22.858 1.00 96.00 76 VAL A N 1
ATOM 598 C CA . VAL A 1 76 ? -29.463 -23.809 21.488 1.00 96.00 76 VAL A CA 1
ATOM 599 C C . VAL A 1 76 ? -29.961 -22.462 20.938 1.00 96.00 76 VAL A C 1
ATOM 601 O O . VAL A 1 76 ? -30.954 -21.946 21.461 1.00 96.00 76 VAL A O 1
ATOM 604 N N . PRO A 1 77 ? -29.305 -21.877 19.916 1.00 95.94 77 PRO A N 1
ATOM 605 C CA . PRO A 1 77 ? -29.698 -20.580 19.378 1.00 95.94 77 PRO A CA 1
ATOM 606 C C . PRO A 1 77 ? -30.955 -20.688 18.511 1.00 95.94 77 PRO A C 1
ATOM 608 O O . PRO A 1 77 ? -31.298 -21.757 17.994 1.00 95.94 77 PRO A O 1
ATOM 611 N N . ASP A 1 78 ? -31.621 -19.553 18.294 1.00 95.31 78 ASP A N 1
ATOM 612 C CA . ASP A 1 78 ? -32.662 -19.470 17.272 1.00 95.31 78 ASP A CA 1
ATOM 613 C C . ASP A 1 7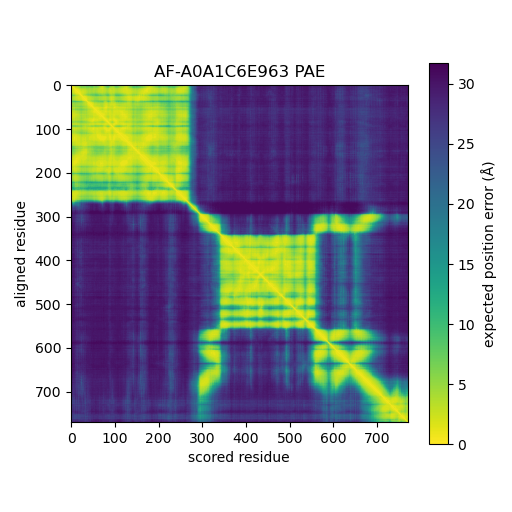8 ? -32.042 -19.668 15.885 1.00 95.31 78 ASP A C 1
ATOM 615 O O . ASP A 1 78 ? -31.014 -19.072 15.568 1.00 95.31 78 ASP A O 1
ATOM 619 N N . ILE A 1 79 ? -32.682 -20.479 15.043 1.00 96.94 79 ILE A N 1
ATOM 620 C CA . ILE A 1 79 ? -32.241 -20.722 13.669 1.00 96.94 79 ILE A CA 1
ATOM 621 C C . ILE A 1 79 ? -33.333 -20.336 12.666 1.00 96.94 79 ILE A C 1
ATOM 623 O O . ILE A 1 79 ? -34.508 -20.658 12.848 1.00 96.94 79 ILE A O 1
ATOM 627 N N . TYR A 1 80 ? -32.946 -19.657 11.589 1.00 97.69 80 TYR A N 1
ATOM 628 C CA . TYR A 1 80 ? -33.854 -19.136 10.570 1.00 97.69 80 TYR A CA 1
ATOM 629 C C . TYR A 1 80 ? -33.473 -19.620 9.168 1.00 97.69 80 TYR A C 1
ATOM 631 O O . TYR A 1 80 ? -32.319 -19.562 8.749 1.00 97.69 80 TYR A O 1
ATOM 639 N N . TYR A 1 81 ? -34.471 -20.076 8.421 1.00 97.19 81 TYR A N 1
ATOM 640 C CA . TYR A 1 81 ? -34.386 -20.449 7.017 1.00 97.19 81 TYR A CA 1
ATOM 641 C C . TYR A 1 81 ? -34.687 -19.233 6.138 1.00 97.19 81 TYR A C 1
ATOM 643 O O . TYR A 1 81 ? -35.821 -18.740 6.087 1.00 97.19 81 TYR A O 1
ATOM 651 N N . VAL A 1 82 ? -33.667 -18.760 5.423 1.00 97.06 82 VAL A N 1
ATOM 652 C CA . VAL A 1 82 ? -33.719 -17.535 4.619 1.00 97.06 82 VAL A CA 1
ATOM 653 C C . VAL A 1 82 ? -33.769 -17.871 3.136 1.00 97.06 82 VAL A C 1
ATOM 655 O O . VAL A 1 82 ? -32.883 -18.536 2.597 1.00 97.06 82 VAL A O 1
ATOM 658 N N . LYS A 1 83 ? -34.779 -17.368 2.422 1.00 95.12 83 LYS A N 1
ATOM 659 C CA . LYS A 1 83 ? -34.868 -17.548 0.967 1.00 95.12 83 LYS A CA 1
ATOM 660 C C . LYS A 1 83 ? -33.739 -16.780 0.267 1.00 95.12 83 LYS A C 1
ATOM 662 O O . LYS A 1 83 ? -33.771 -15.558 0.187 1.00 95.12 83 LYS A O 1
ATOM 667 N N . SER A 1 84 ? -32.764 -17.496 -0.286 1.00 94.31 84 SER A N 1
ATOM 668 C CA . SER A 1 84 ? -31.630 -16.915 -1.012 1.00 94.31 84 SER A CA 1
ATOM 669 C C . SER A 1 84 ? -31.064 -17.880 -2.057 1.00 94.31 84 SER A C 1
ATOM 671 O O . SER A 1 84 ? -31.109 -19.102 -1.896 1.00 94.31 84 SER A O 1
ATOM 673 N N . LYS A 1 85 ? -30.520 -17.311 -3.140 1.00 92.62 85 LYS A N 1
ATOM 674 C CA . LYS A 1 85 ? -29.799 -18.031 -4.207 1.00 92.62 85 LYS A CA 1
ATOM 675 C C . LYS A 1 85 ? -28.313 -18.238 -3.893 1.00 92.62 85 LYS A C 1
ATOM 677 O O . LYS A 1 85 ? -27.604 -18.849 -4.690 1.00 92.62 85 LYS A O 1
ATOM 682 N N . GLN A 1 86 ? -27.825 -17.699 -2.781 1.00 91.19 86 GLN A N 1
ATOM 683 C CA . GLN A 1 86 ? -26.451 -17.895 -2.326 1.00 91.19 86 GLN A CA 1
ATOM 684 C C . GLN A 1 86 ? -26.388 -19.118 -1.416 1.00 91.19 86 GLN A C 1
ATOM 686 O O . GLN A 1 86 ? -27.283 -19.309 -0.595 1.00 91.19 86 GLN A O 1
ATOM 691 N N . LEU A 1 87 ? -25.352 -19.936 -1.565 1.00 91.31 87 LEU A N 1
ATOM 692 C CA . LEU A 1 87 ? -25.051 -21.034 -0.652 1.00 91.31 87 LEU A CA 1
ATOM 693 C C . LEU A 1 87 ? -24.299 -20.415 0.533 1.00 91.31 87 LEU A C 1
ATOM 695 O O . LEU A 1 87 ? -23.145 -20.038 0.370 1.00 91.31 87 LEU A O 1
ATOM 699 N N . ASN A 1 88 ? -24.987 -20.165 1.652 1.00 92.75 88 ASN A N 1
ATOM 700 C CA . ASN A 1 88 ? -24.412 -19.410 2.766 1.00 92.75 88 ASN A CA 1
ATOM 701 C C . ASN A 1 88 ? -25.118 -19.701 4.103 1.00 92.75 88 ASN A C 1
ATOM 703 O O . ASN A 1 88 ? -26.294 -20.081 4.123 1.00 92.75 88 ASN A O 1
ATOM 707 N N . ALA A 1 89 ? -24.416 -19.459 5.203 1.00 94.75 89 ALA A N 1
ATOM 708 C CA . ALA A 1 89 ? -24.952 -19.361 6.553 1.00 94.75 89 ALA A CA 1
ATOM 709 C C . ALA A 1 89 ? -24.281 -18.183 7.272 1.00 94.75 89 ALA A C 1
ATOM 711 O O . ALA A 1 89 ? -23.319 -17.616 6.760 1.00 94.75 89 ALA A O 1
ATOM 712 N N . TRP A 1 90 ? -24.865 -17.721 8.373 1.00 93.81 90 TRP A N 1
ATOM 713 C CA . TRP A 1 90 ? -24.192 -16.760 9.239 1.00 93.81 90 TRP A CA 1
ATOM 714 C C . TRP A 1 90 ? -24.788 -16.733 10.636 1.00 93.81 90 TRP A C 1
ATOM 716 O O . TRP A 1 90 ? -25.986 -16.968 10.829 1.00 93.81 90 TRP A O 1
ATOM 726 N N . THR A 1 91 ? -23.957 -16.304 11.574 1.00 94.00 91 THR A N 1
ATOM 727 C CA . THR A 1 91 ? -24.323 -15.991 12.948 1.00 94.00 91 THR A CA 1
ATOM 728 C C . THR A 1 91 ? -24.486 -14.483 13.115 1.00 94.00 91 THR A C 1
ATOM 730 O O . THR A 1 91 ? -23.735 -13.687 12.548 1.00 94.00 91 THR A O 1
ATOM 733 N N . GLY A 1 92 ? -25.483 -14.067 13.887 1.00 89.44 92 GLY A N 1
ATOM 734 C CA . GLY A 1 92 ? -25.688 -12.669 14.252 1.00 89.44 92 GLY A CA 1
ATOM 735 C C . GLY A 1 92 ? -26.344 -12.532 15.618 1.00 89.44 92 GLY A C 1
ATOM 736 O O . GLY A 1 92 ? -26.756 -13.520 16.221 1.00 89.44 92 GLY A O 1
ATOM 737 N N . GLY A 1 93 ? -26.441 -11.299 16.105 1.00 86.19 93 GLY A N 1
ATOM 738 C CA . GLY A 1 93 ? -27.081 -10.977 17.381 1.00 86.19 93 GLY A CA 1
ATOM 739 C C . GLY A 1 93 ? -26.244 -10.033 18.234 1.00 86.19 93 GLY A C 1
ATOM 740 O O . GLY A 1 93 ? -25.111 -9.699 17.886 1.00 86.19 93 GLY A O 1
ATOM 741 N N . ASN A 1 94 ? -26.816 -9.600 19.356 1.00 80.38 94 ASN A N 1
ATOM 742 C CA . ASN A 1 94 ? -26.134 -8.759 20.340 1.00 80.38 94 ASN A CA 1
ATOM 743 C C . ASN A 1 94 ? -26.250 -9.334 21.757 1.00 80.38 94 ASN A C 1
ATOM 745 O O . ASN A 1 94 ? -25.247 -9.556 22.425 1.00 80.38 94 ASN A O 1
ATOM 749 N N . THR A 1 95 ? -27.462 -9.599 22.230 1.00 80.38 95 THR A N 1
ATOM 750 C CA . THR A 1 95 ? -27.671 -10.271 23.520 1.00 80.38 95 THR A CA 1
ATOM 751 C C . THR A 1 95 ? -28.186 -11.690 23.332 1.00 80.38 95 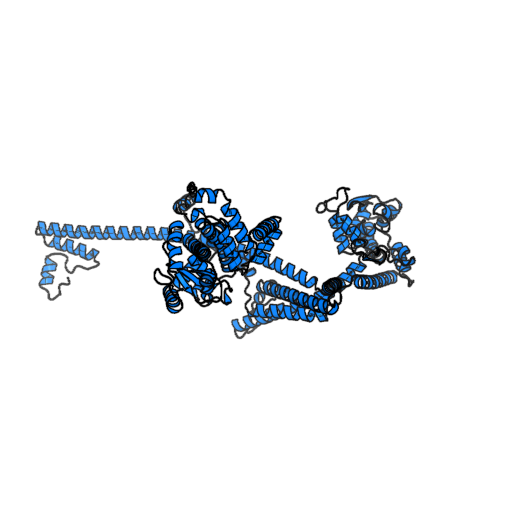THR A C 1
ATOM 753 O O . THR A 1 95 ? -27.891 -12.564 24.144 1.00 80.38 95 THR A O 1
ATOM 756 N N . ALA A 1 96 ? -28.893 -11.944 22.228 1.00 87.56 96 ALA A N 1
ATOM 757 C CA . ALA A 1 96 ? -29.403 -13.249 21.850 1.00 87.56 96 ALA A CA 1
ATOM 758 C C . ALA A 1 96 ? -28.836 -13.660 20.477 1.00 87.56 96 ALA A C 1
ATOM 760 O O . ALA A 1 96 ? -29.295 -13.155 19.447 1.00 87.56 96 ALA A O 1
ATOM 761 N N . PRO A 1 97 ? -27.851 -14.575 20.428 1.00 93.62 97 PRO A N 1
ATOM 762 C CA . PRO A 1 97 ? -27.313 -15.049 19.164 1.00 93.62 97 PRO A CA 1
ATOM 763 C C . PRO A 1 97 ? -28.341 -15.894 18.402 1.00 93.62 97 PRO A C 1
ATOM 765 O O . PRO A 1 97 ? -29.113 -16.664 18.982 1.00 93.62 97 PRO A O 1
ATOM 768 N N . TYR A 1 98 ? -28.321 -15.774 17.081 1.00 94.50 98 TYR A N 1
ATOM 769 C CA . TYR A 1 98 ? -29.115 -16.576 16.159 1.00 94.50 98 TYR A CA 1
ATOM 770 C C . TYR A 1 98 ? -28.277 -16.992 14.949 1.00 94.50 98 TYR A C 1
ATOM 772 O O . TYR A 1 98 ? -27.272 -16.359 14.618 1.00 94.50 98 TYR A O 1
ATOM 780 N N . ILE A 1 99 ? -28.726 -18.041 14.266 1.00 97.25 99 ILE A N 1
ATOM 781 C CA . ILE A 1 99 ? -28.118 -18.566 13.044 1.00 97.25 99 ILE A CA 1
ATOM 782 C C . ILE A 1 99 ? -29.113 -18.418 11.896 1.00 97.25 99 ILE A C 1
ATOM 784 O O . ILE A 1 99 ? -30.294 -18.738 12.019 1.00 97.25 99 ILE A O 1
ATOM 788 N N . CYS A 1 100 ? -28.642 -17.977 10.741 1.00 96.88 100 CYS A N 1
ATOM 789 C CA . CYS A 1 100 ? -29.414 -17.972 9.508 1.00 96.88 100 CYS A CA 1
ATOM 790 C C . CYS A 1 100 ? -28.780 -18.931 8.505 1.00 96.88 100 CYS A C 1
ATOM 792 O O . CYS A 1 100 ? -27.582 -18.867 8.252 1.00 96.88 100 CYS A O 1
ATOM 794 N N . VAL A 1 101 ? -29.596 -19.780 7.886 1.00 97.44 101 VAL A N 1
ATOM 795 C CA . VAL A 1 101 ? -29.179 -20.695 6.816 1.00 97.44 101 VAL A CA 1
ATOM 796 C C . VAL A 1 101 ? -29.972 -20.399 5.553 1.00 97.44 101 VAL A C 1
ATOM 798 O O . VAL A 1 101 ? -31.188 -20.187 5.597 1.00 97.44 101 VAL A O 1
ATOM 801 N N . THR A 1 102 ? -29.306 -20.358 4.400 1.00 97.44 102 THR A N 1
ATOM 802 C CA . THR A 1 102 ? -30.007 -20.061 3.151 1.00 97.44 102 THR A CA 1
ATOM 803 C C . THR A 1 102 ? -30.747 -21.270 2.593 1.00 97.44 102 THR A C 1
ATOM 805 O O . THR A 1 102 ? -30.336 -22.421 2.738 1.00 97.44 102 THR A O 1
ATOM 808 N N . SER A 1 103 ? -31.816 -20.999 1.843 1.00 96.06 103 SER A N 1
ATOM 809 C CA . SER A 1 103 ? -32.572 -22.025 1.127 1.00 96.06 103 SER A CA 1
ATOM 810 C C . SER A 1 103 ? -31.711 -22.851 0.185 1.00 96.06 103 SER A C 1
ATOM 812 O O . SER A 1 103 ? -31.927 -24.049 0.050 1.00 96.06 103 SER A O 1
ATOM 814 N N . ARG A 1 104 ? -30.731 -22.231 -0.479 1.00 94.94 104 ARG A N 1
ATOM 815 C CA . ARG A 1 104 ? -29.830 -22.957 -1.373 1.00 94.94 104 ARG A CA 1
ATOM 816 C C . ARG A 1 104 ? -28.929 -23.922 -0.606 1.00 94.94 104 ARG A C 1
ATOM 818 O O . ARG A 1 104 ? -28.794 -25.059 -1.034 1.00 94.94 104 ARG A O 1
ATOM 825 N N . LEU A 1 105 ? -28.381 -23.494 0.533 1.00 95.94 105 LEU A N 1
ATOM 826 C CA . LEU A 1 105 ? -27.529 -24.334 1.374 1.00 95.94 105 LEU A CA 1
ATOM 827 C C . LEU A 1 105 ? -28.272 -25.587 1.839 1.00 95.94 105 LEU A C 1
ATOM 829 O O . LEU A 1 105 ? -27.792 -26.693 1.622 1.00 95.94 105 LEU A O 1
ATOM 833 N N . VAL A 1 106 ? -29.471 -25.416 2.399 1.00 95.88 106 VAL A N 1
ATOM 834 C CA . VAL A 1 106 ? -30.273 -26.532 2.928 1.00 95.88 106 VAL A CA 1
ATOM 835 C C . VAL A 1 106 ? -30.731 -27.504 1.832 1.00 95.88 106 VAL A C 1
ATOM 837 O O . VAL A 1 106 ? -30.904 -28.687 2.107 1.00 95.88 106 VAL A O 1
ATOM 840 N N . ASN A 1 107 ? -30.935 -27.025 0.600 1.00 93.88 107 ASN A N 1
ATOM 841 C CA . ASN A 1 107 ? -31.415 -27.859 -0.507 1.00 93.88 107 ASN A CA 1
ATOM 842 C C . ASN A 1 107 ? -30.293 -28.541 -1.309 1.00 93.88 107 ASN A C 1
ATOM 844 O O . ASN A 1 107 ? -30.551 -29.574 -1.922 1.00 93.88 107 ASN A O 1
ATOM 848 N N . GLU A 1 108 ? -29.087 -27.964 -1.361 1.00 93.69 108 GLU A N 1
ATOM 849 C CA . GLU A 1 108 ? -27.975 -28.484 -2.176 1.00 93.69 108 GLU A CA 1
ATOM 850 C C . GLU A 1 108 ? -26.952 -29.291 -1.366 1.00 93.69 108 GLU A C 1
ATOM 852 O O . GLU A 1 108 ? -26.347 -30.214 -1.915 1.00 93.69 108 GLU A O 1
ATOM 857 N N . LEU A 1 109 ? -26.737 -28.966 -0.086 1.00 94.88 109 LEU A N 1
ATOM 858 C CA . LEU A 1 109 ? -25.782 -29.699 0.744 1.00 94.88 109 LEU A CA 1
ATOM 859 C C . LEU A 1 109 ? -26.405 -30.968 1.348 1.00 94.88 109 LEU A C 1
ATOM 861 O O . LEU A 1 109 ? -27.563 -30.953 1.772 1.00 94.88 109 LEU A O 1
ATOM 865 N N . PRO A 1 110 ? -25.638 -32.068 1.447 1.00 94.69 110 PRO A N 1
ATOM 866 C CA . PRO A 1 110 ? -26.058 -33.241 2.197 1.00 94.69 110 PRO A CA 1
ATOM 867 C C . PRO A 1 110 ? -26.123 -32.928 3.703 1.00 94.69 110 PRO A C 1
ATOM 869 O O . PRO A 1 110 ? -25.466 -32.016 4.206 1.00 94.69 110 PRO A O 1
ATOM 872 N N . LEU A 1 111 ? -26.956 -33.682 4.426 1.00 93.56 111 LEU A N 1
ATOM 873 C CA . LEU A 1 111 ? -27.326 -33.375 5.814 1.00 93.56 111 LEU A CA 1
ATOM 874 C C . LEU A 1 111 ? -26.130 -33.385 6.782 1.00 93.56 111 LEU A C 1
ATOM 876 O O . LEU A 1 111 ? -26.114 -32.629 7.749 1.00 93.56 111 LEU A O 1
ATOM 880 N N . ASP A 1 112 ? -25.128 -34.217 6.516 1.00 92.38 112 ASP A N 1
ATOM 881 C CA . ASP A 1 112 ? -23.883 -34.281 7.278 1.00 92.38 112 ASP A CA 1
ATOM 882 C C . ASP A 1 112 ? -23.027 -33.019 7.109 1.00 92.38 112 ASP A C 1
ATOM 884 O O . ASP A 1 112 ? -22.503 -32.523 8.100 1.00 92.38 112 ASP A O 1
ATOM 888 N N . LEU A 1 113 ? -22.953 -32.440 5.906 1.00 95.38 113 LEU A N 1
ATOM 889 C CA . LEU A 1 113 ? -22.266 -31.160 5.691 1.00 95.38 113 LEU A CA 1
ATOM 890 C C . LEU A 1 113 ? -23.063 -29.970 6.232 1.00 95.38 113 LEU A C 1
ATOM 892 O O . LEU A 1 113 ? -22.469 -28.975 6.641 1.00 95.38 113 LEU A O 1
ATOM 896 N N . ILE A 1 114 ? -24.398 -30.063 6.291 1.00 96.81 114 ILE A N 1
ATOM 897 C CA . ILE A 1 114 ? -25.213 -29.073 7.014 1.00 96.81 114 ILE A CA 1
ATOM 898 C C . ILE A 1 114 ? -24.857 -29.093 8.507 1.00 96.81 114 ILE A C 1
ATOM 900 O O . ILE A 1 114 ? -24.768 -28.030 9.114 1.00 96.81 114 ILE A O 1
ATOM 904 N N . ALA A 1 115 ? -24.599 -30.266 9.095 1.00 97.12 115 ALA A N 1
ATOM 905 C CA . ALA A 1 115 ? -24.132 -30.351 10.478 1.00 97.12 115 ALA A CA 1
ATOM 906 C C . ALA A 1 115 ? -22.781 -29.638 10.663 1.00 97.12 115 ALA A C 1
ATOM 908 O O . ALA A 1 115 ? -22.638 -28.875 11.613 1.00 97.12 115 ALA A O 1
ATOM 909 N N . SER A 1 116 ? -21.840 -29.801 9.724 1.00 97.25 116 SER A N 1
ATOM 910 C CA . SER A 1 116 ? -20.556 -29.082 9.727 1.00 97.25 116 SER A CA 1
ATOM 911 C C . SER A 1 116 ? -20.734 -27.560 9.653 1.00 97.25 116 SER A C 1
ATOM 913 O O . SER A 1 116 ? -20.098 -26.833 10.411 1.00 97.25 116 SER A O 1
ATOM 915 N N . VAL A 1 117 ? -21.650 -27.067 8.804 1.00 97.38 117 VAL A N 1
ATOM 916 C CA . VAL A 1 117 ? -22.004 -25.633 8.742 1.00 97.38 117 VAL A CA 1
ATOM 917 C C . VAL A 1 117 ? -22.528 -25.153 10.090 1.00 97.38 117 VAL A C 1
ATOM 919 O O . VAL A 1 117 ? -22.069 -24.143 10.607 1.00 97.38 117 VAL A O 1
ATOM 922 N N . LEU A 1 118 ? -23.478 -25.878 10.683 1.00 98.00 118 LEU A N 1
ATOM 923 C CA . LEU A 1 118 ? -24.046 -25.495 11.974 1.00 98.00 118 LEU A CA 1
ATOM 924 C C . LEU A 1 118 ? -22.998 -25.530 13.089 1.00 98.00 118 LEU A C 1
ATOM 926 O O . LEU A 1 118 ? -23.014 -24.656 13.946 1.00 98.00 118 LEU A O 1
ATOM 930 N N . ALA A 1 119 ? -22.064 -26.482 13.064 1.00 97.81 119 ALA A N 1
ATOM 931 C CA . ALA A 1 119 ? -20.955 -26.536 14.011 1.00 97.81 119 ALA A CA 1
ATOM 932 C C . ALA A 1 119 ? -20.003 -25.343 13.866 1.00 97.81 119 ALA A C 1
ATOM 934 O O . ALA A 1 119 ? -19.578 -24.788 14.877 1.00 97.81 119 ALA A O 1
ATOM 935 N N . HIS A 1 120 ? -19.725 -24.907 12.636 1.00 97.44 120 HIS A N 1
ATOM 936 C CA . HIS A 1 120 ? -18.962 -23.689 12.367 1.00 97.44 120 HIS A CA 1
ATOM 937 C C . HIS A 1 120 ? -19.669 -22.449 12.948 1.00 97.44 120 HIS A C 1
ATOM 939 O O . HIS A 1 120 ? -19.089 -21.718 13.750 1.00 97.44 120 HIS A O 1
ATOM 945 N N . GLU A 1 121 ? -20.956 -22.260 12.644 1.00 97.62 121 GLU A N 1
ATOM 946 C CA . GLU A 1 121 ? -21.749 -21.134 13.164 1.00 97.62 121 GLU A CA 1
ATOM 947 C C . GLU A 1 121 ? -21.879 -21.164 14.699 1.00 97.62 121 GLU A C 1
ATOM 949 O O . GLU A 1 121 ? -21.686 -20.158 15.383 1.00 97.62 121 GLU A O 1
ATOM 954 N N . CYS A 1 122 ? -22.111 -22.341 15.286 1.00 97.94 122 CYS A N 1
ATOM 955 C CA . CYS A 1 122 ? -22.077 -22.524 16.735 1.00 97.94 122 CYS A CA 1
ATOM 956 C C . CYS A 1 122 ? -20.692 -22.226 17.329 1.00 97.94 122 CYS A C 1
ATOM 958 O O . CYS A 1 122 ? -20.615 -21.732 18.453 1.00 97.94 122 CYS A O 1
ATOM 960 N N . GLY A 1 123 ? -19.611 -22.460 16.583 1.00 97.12 123 GLY A N 1
ATOM 961 C CA . GLY A 1 123 ? -18.253 -22.066 16.951 1.00 97.12 123 GLY A CA 1
ATOM 962 C C . GLY A 1 123 ? -18.114 -20.556 17.155 1.00 97.12 123 GLY A C 1
ATOM 963 O O . GLY A 1 123 ? -17.541 -20.133 18.160 1.00 97.12 123 GLY A O 1
ATOM 964 N N . HIS A 1 124 ? -18.710 -19.737 16.281 1.00 96.44 124 HIS A N 1
ATOM 965 C CA . HIS A 1 124 ? -18.763 -18.280 16.471 1.00 96.44 124 HIS A CA 1
ATOM 966 C C . HIS A 1 124 ? -19.524 -17.884 17.738 1.00 96.44 124 HIS A C 1
ATOM 968 O O . HIS A 1 124 ? -19.106 -16.965 18.445 1.00 96.44 124 HIS A O 1
ATOM 974 N N . ILE A 1 125 ? -20.622 -18.573 18.054 1.00 96.75 125 ILE A N 1
ATOM 975 C CA . ILE A 1 125 ? -21.386 -18.322 19.284 1.00 96.75 125 ILE A CA 1
ATOM 976 C C . ILE A 1 125 ? -20.545 -18.674 20.511 1.00 96.75 125 ILE A C 1
ATOM 978 O O . ILE A 1 125 ? -20.388 -17.846 21.404 1.00 96.75 125 ILE A O 1
ATOM 982 N N . ALA A 1 126 ? -19.956 -19.868 20.524 1.00 95.81 126 ALA A N 1
ATOM 983 C CA . ALA A 1 126 ? -19.139 -20.368 21.622 1.00 95.81 126 ALA A CA 1
ATOM 984 C C . ALA A 1 126 ? -17.906 -19.482 21.885 1.00 95.81 126 ALA A C 1
ATOM 986 O O . ALA A 1 126 ? -17.525 -19.260 23.033 1.00 95.81 126 ALA A O 1
ATOM 987 N N . CYS A 1 127 ? -17.313 -18.898 20.840 1.00 94.44 127 CYS A N 1
ATOM 988 C CA . CYS A 1 127 ? -16.204 -17.951 20.967 1.00 94.44 127 CYS A CA 1
ATOM 989 C C . CYS A 1 127 ? -16.633 -16.481 21.182 1.00 94.44 127 CYS A C 1
ATOM 991 O O . CYS A 1 127 ? -15.768 -15.608 21.245 1.00 94.44 127 CYS A O 1
ATOM 993 N N . ASN A 1 128 ? -17.931 -16.189 21.348 1.00 93.38 128 ASN A N 1
ATOM 994 C CA . ASN A 1 128 ? -18.494 -14.839 21.524 1.00 93.38 128 ASN A CA 1
ATOM 995 C C . ASN A 1 128 ? -18.206 -13.866 20.360 1.00 93.38 128 ASN A C 1
ATOM 997 O O . ASN A 1 128 ? -17.982 -12.673 20.565 1.00 93.38 128 ASN A O 1
ATOM 1001 N N . HIS A 1 129 ? -18.219 -14.356 19.120 1.00 94.25 129 HIS A N 1
ATOM 1002 C CA . HIS A 1 129 ? -17.947 -13.551 17.921 1.00 94.25 129 HIS A CA 1
ATOM 1003 C C . HIS A 1 129 ? -19.170 -12.770 17.412 1.00 94.25 129 HIS A C 1
ATOM 1005 O O . HIS A 1 129 ? -19.022 -11.758 16.732 1.00 94.25 129 HIS A O 1
ATOM 1011 N N . TYR A 1 130 ? -20.383 -13.206 17.764 1.00 92.44 130 TYR A N 1
ATOM 1012 C CA . TYR A 1 130 ? -21.644 -12.793 17.132 1.00 92.44 130 TYR A CA 1
ATOM 1013 C C . TYR A 1 130 ? -21.908 -11.269 17.111 1.00 92.44 130 TYR A C 1
ATOM 1015 O O . TYR A 1 130 ? -22.414 -10.757 16.108 1.00 92.44 130 TYR A O 1
ATOM 1023 N N . LEU A 1 131 ? -21.542 -10.525 18.166 1.00 91.12 131 LEU A N 1
ATOM 1024 C CA . LEU A 1 131 ? -21.711 -9.065 18.217 1.00 91.12 131 LEU A CA 1
ATOM 1025 C C . LEU A 1 131 ? -20.821 -8.388 17.173 1.00 91.12 131 LEU A C 1
ATOM 1027 O O . LEU A 1 131 ? -21.274 -7.570 16.372 1.00 91.12 131 LEU A O 1
ATOM 1031 N N . TYR A 1 132 ? -19.545 -8.750 17.172 1.00 91.62 132 TYR A N 1
ATOM 1032 C CA . TYR A 1 132 ? -18.540 -8.153 16.307 1.00 91.62 132 TYR A CA 1
ATOM 1033 C C . TYR A 1 132 ? -18.756 -8.554 14.843 1.00 91.62 132 TYR A C 1
ATOM 1035 O O . TYR A 1 132 ? -18.667 -7.684 13.981 1.00 91.62 132 TYR A O 1
ATOM 1043 N N . HIS A 1 133 ? -19.167 -9.801 14.574 1.00 89.44 133 HIS A N 1
ATOM 1044 C CA . HIS A 1 133 ? -19.649 -10.259 13.260 1.00 89.44 133 HIS A CA 1
ATOM 1045 C C . HIS A 1 133 ? -20.811 -9.407 12.755 1.00 89.44 133 HIS A C 1
ATOM 1047 O O . HIS A 1 133 ? -20.836 -8.989 11.596 1.00 89.44 133 HIS A O 1
ATOM 1053 N N . SER A 1 134 ? -21.775 -9.100 13.629 1.00 89.75 134 SER A N 1
ATOM 1054 C CA . SER A 1 134 ? -22.935 -8.275 13.269 1.00 89.75 134 SER A CA 1
ATOM 1055 C C . SER A 1 134 ? -22.521 -6.855 12.864 1.00 89.75 134 SER A C 1
ATOM 1057 O O . SER A 1 134 ? -23.104 -6.278 11.941 1.00 89.75 134 SER A O 1
ATOM 1059 N N . ILE A 1 135 ? -21.484 -6.301 13.500 1.00 91.31 135 ILE A N 1
ATOM 1060 C CA . ILE A 1 135 ? -20.894 -5.008 13.129 1.00 91.31 135 ILE A CA 1
ATOM 1061 C C . ILE A 1 135 ? -20.099 -5.135 11.818 1.00 91.31 135 ILE A C 1
ATOM 1063 O O . ILE A 1 135 ? -20.318 -4.353 10.890 1.00 91.31 135 ILE A O 1
ATOM 1067 N N . ALA A 1 136 ? -19.204 -6.122 11.723 1.00 90.25 136 ALA A N 1
ATOM 1068 C CA . ALA A 1 136 ? -18.314 -6.355 10.588 1.00 90.25 136 ALA A CA 1
ATOM 1069 C C . ALA A 1 136 ? -19.097 -6.562 9.288 1.00 90.25 136 ALA A C 1
ATOM 1071 O O . ALA A 1 136 ? -18.847 -5.867 8.302 1.00 90.25 136 ALA A O 1
ATOM 1072 N N . ARG A 1 137 ? -20.133 -7.408 9.308 1.00 88.31 137 ARG A N 1
ATOM 1073 C CA . ARG A 1 137 ? -21.011 -7.694 8.161 1.00 88.31 137 ARG A CA 1
ATOM 1074 C C . ARG A 1 137 ? -21.628 -6.437 7.555 1.00 88.31 137 ARG A C 1
ATOM 1076 O O . ARG A 1 137 ? -21.739 -6.328 6.336 1.00 88.31 137 ARG A O 1
ATOM 1083 N N . LEU A 1 138 ? -22.025 -5.476 8.389 1.00 89.38 138 LEU A N 1
ATOM 1084 C CA . LEU A 1 138 ? -22.599 -4.210 7.927 1.00 89.38 138 LEU A CA 1
ATOM 1085 C C . LEU A 1 138 ? -21.546 -3.253 7.355 1.00 89.38 138 LEU A C 1
ATOM 1087 O O . LEU A 1 138 ? -21.918 -2.244 6.758 1.00 89.38 138 LEU A O 1
ATOM 1091 N N . LEU A 1 139 ? -20.259 -3.541 7.536 1.00 89.19 139 LEU A N 1
ATOM 1092 C CA . LEU A 1 139 ? -19.123 -2.719 7.118 1.00 89.19 139 LEU A CA 1
ATOM 1093 C C . LEU A 1 139 ? -18.279 -3.358 6.008 1.00 89.19 139 LEU A C 1
ATOM 1095 O O . LEU A 1 139 ? -17.387 -2.689 5.492 1.00 89.19 139 LEU A O 1
ATOM 1099 N N . VAL A 1 140 ? -18.577 -4.597 5.603 1.00 82.00 140 VAL A N 1
ATOM 1100 C CA . VAL A 1 140 ? -17.888 -5.316 4.515 1.00 82.00 140 VAL A CA 1
ATOM 1101 C C . VAL A 1 140 ? -17.866 -4.515 3.205 1.00 82.00 140 VAL A C 1
ATOM 1103 O O . VAL A 1 140 ? -16.851 -4.485 2.520 1.00 82.00 140 VAL A O 1
ATOM 1106 N N . GLY A 1 141 ? -18.955 -3.814 2.872 1.00 80.12 141 GLY A N 1
ATOM 1107 C CA . GLY A 1 141 ? -19.028 -2.927 1.698 1.00 80.12 141 GLY A CA 1
ATOM 1108 C C . GLY A 1 141 ? -18.335 -1.568 1.881 1.00 80.12 141 GLY A C 1
ATOM 1109 O O . GLY A 1 141 ? -18.426 -0.707 1.015 1.00 80.12 141 GLY A O 1
ATOM 1110 N N . GLY A 1 142 ? -17.669 -1.347 3.015 1.00 82.75 142 GLY A N 1
ATOM 1111 C CA . GLY A 1 142 ? -17.072 -0.075 3.399 1.00 82.75 142 GLY A CA 1
ATOM 1112 C C . GLY A 1 142 ? -18.009 0.834 4.201 1.00 82.75 142 GLY A C 1
ATOM 1113 O O . GLY A 1 142 ? -19.223 0.651 4.277 1.00 82.75 142 GLY A O 1
ATOM 1114 N N . ILE A 1 143 ? -17.423 1.866 4.820 1.00 83.31 143 ILE A N 1
ATOM 1115 C CA . ILE A 1 143 ? -18.149 2.792 5.709 1.00 83.31 143 ILE A CA 1
ATOM 1116 C C . ILE A 1 143 ? -19.217 3.582 4.946 1.00 83.31 143 ILE A C 1
ATOM 1118 O O . ILE A 1 143 ? -20.292 3.818 5.483 1.00 83.31 143 ILE A O 1
ATOM 1122 N N . ALA A 1 144 ? -18.930 4.016 3.716 1.00 84.00 144 ALA A N 1
ATOM 1123 C CA . ALA A 1 144 ? -19.826 4.897 2.966 1.00 84.00 144 ALA A CA 1
ATOM 1124 C C . ALA A 1 144 ? -21.176 4.237 2.638 1.00 84.00 144 ALA A C 1
ATOM 1126 O O . ALA A 1 144 ? -22.208 4.903 2.727 1.00 84.00 144 ALA A O 1
ATOM 1127 N N . ASP A 1 145 ? -21.152 2.941 2.324 1.00 84.56 145 ASP A N 1
ATOM 1128 C CA . ASP A 1 145 ? -22.328 2.171 1.910 1.00 84.56 145 ASP A CA 1
ATOM 1129 C C . ASP A 1 145 ? -23.024 1.469 3.088 1.00 84.56 145 ASP A C 1
ATOM 1131 O O . ASP A 1 145 ? -24.128 0.937 2.952 1.00 84.56 145 ASP A O 1
ATOM 1135 N N . SER A 1 146 ? -22.416 1.511 4.277 1.00 88.75 146 SER A N 1
ATOM 1136 C CA . SER A 1 146 ? -22.955 0.889 5.481 1.00 88.75 146 SER A CA 1
ATOM 1137 C C . SER A 1 146 ? -24.192 1.622 6.021 1.00 88.75 146 SER A C 1
ATOM 1139 O O . SER A 1 146 ? -24.154 2.842 6.231 1.00 88.75 146 SER A O 1
ATOM 1141 N N . PRO A 1 147 ? -25.268 0.900 6.394 1.00 86.31 147 PRO A N 1
ATOM 1142 C CA . PRO A 1 147 ? -26.370 1.470 7.168 1.00 86.31 147 PRO A CA 1
ATOM 1143 C C . PRO A 1 147 ? -25.910 2.111 8.486 1.00 86.31 147 PRO A C 1
ATOM 1145 O O . PRO A 1 147 ? -26.495 3.105 8.914 1.00 86.31 147 PRO A O 1
ATOM 1148 N N . LEU A 1 148 ? -24.828 1.610 9.095 1.00 87.75 148 LEU A N 1
ATOM 1149 C CA . LEU A 1 148 ? -24.289 2.140 10.352 1.00 87.75 148 LEU A CA 1
ATOM 1150 C C . LEU A 1 148 ? -23.771 3.573 10.212 1.00 87.75 148 LEU A C 1
ATOM 1152 O O . LEU A 1 148 ? -23.868 4.362 11.151 1.00 87.75 148 LEU A O 1
ATOM 1156 N N . ALA A 1 149 ? -23.289 3.957 9.028 1.00 88.56 149 ALA A N 1
ATOM 1157 C CA . ALA A 1 149 ? -22.854 5.326 8.774 1.00 88.56 149 ALA A CA 1
ATOM 1158 C C . ALA A 1 149 ? -24.016 6.332 8.746 1.00 88.56 149 ALA A C 1
ATOM 1160 O O . ALA A 1 149 ? -23.778 7.535 8.866 1.00 88.56 149 ALA A O 1
ATOM 1161 N N . LYS A 1 150 ? -25.268 5.868 8.626 1.00 88.25 150 LYS A N 1
ATOM 1162 C CA . LYS A 1 150 ? -26.466 6.717 8.710 1.00 88.25 150 LYS A CA 1
ATOM 1163 C C . LYS A 1 150 ? -26.867 7.029 10.152 1.00 88.25 150 LYS A C 1
ATOM 1165 O O . LYS A 1 150 ? -27.626 7.968 10.358 1.00 88.25 150 LYS A O 1
ATOM 1170 N N . ILE A 1 151 ? -26.347 6.288 11.133 1.00 87.50 151 ILE A N 1
ATOM 1171 C CA . ILE A 1 151 ? -26.636 6.475 12.557 1.00 87.50 151 ILE A CA 1
ATOM 1172 C C . ILE A 1 151 ? -25.567 7.411 13.143 1.00 87.50 151 ILE A C 1
ATOM 1174 O O . ILE A 1 151 ? -24.428 6.978 13.328 1.00 87.50 151 ILE A O 1
ATOM 1178 N N . PRO A 1 152 ? -25.871 8.688 13.461 1.00 87.12 152 PRO A N 1
ATOM 1179 C CA . PRO A 1 152 ? -24.847 9.659 13.862 1.00 87.12 152 PRO A CA 1
ATOM 1180 C C . PRO A 1 152 ? -24.042 9.233 15.098 1.00 87.12 152 PRO A C 1
ATOM 1182 O O . PRO A 1 152 ? -22.830 9.447 15.152 1.00 87.12 152 PRO A O 1
ATOM 1185 N N . ALA A 1 153 ? -24.708 8.585 16.061 1.00 87.50 153 ALA A N 1
ATOM 1186 C CA . ALA A 1 153 ? -24.093 8.084 17.288 1.00 87.50 153 ALA A CA 1
ATOM 1187 C C . ALA A 1 153 ? -23.043 6.988 17.034 1.00 87.50 153 ALA A C 1
ATOM 1189 O O . ALA A 1 153 ? -22.031 6.958 17.730 1.00 87.50 153 ALA A O 1
ATOM 1190 N N . VAL A 1 154 ? -23.246 6.147 16.012 1.00 86.75 154 VAL A N 1
ATOM 1191 C CA . VAL A 1 154 ? -22.318 5.078 15.600 1.00 86.75 154 VAL A CA 1
ATOM 1192 C C . VAL A 1 154 ? -21.247 5.632 14.657 1.00 86.75 154 VAL A C 1
ATOM 1194 O O . VAL A 1 154 ? -20.056 5.376 14.831 1.00 86.75 154 VAL A O 1
ATOM 1197 N N . ARG A 1 155 ? -21.649 6.476 13.696 1.00 88.25 155 ARG A N 1
ATOM 1198 C CA . ARG A 1 155 ? -20.786 7.039 12.645 1.00 88.25 155 ARG A CA 1
ATOM 1199 C C . ARG A 1 155 ? -19.521 7.703 13.185 1.00 88.25 155 ARG A C 1
ATOM 1201 O O . ARG A 1 155 ? -18.469 7.565 12.571 1.00 88.25 155 ARG A O 1
ATOM 1208 N N . LYS A 1 156 ? -19.595 8.415 14.315 1.00 86.62 156 LYS A N 1
ATOM 1209 C CA . LYS A 1 156 ? -18.436 9.124 14.896 1.00 86.62 156 LYS A CA 1
ATOM 1210 C C . LYS A 1 156 ? -17.280 8.194 15.307 1.00 86.62 156 LYS A C 1
ATOM 1212 O O . LYS A 1 156 ? -16.138 8.650 15.401 1.00 86.62 156 LYS A O 1
ATOM 1217 N N . TYR A 1 157 ? -17.561 6.909 15.529 1.00 81.19 157 TYR A N 1
ATOM 1218 C CA . TYR A 1 157 ? -16.559 5.901 15.880 1.00 81.19 157 TYR A CA 1
ATOM 1219 C C . TYR A 1 157 ? -16.026 5.130 14.664 1.00 81.19 157 TYR A C 1
ATOM 1221 O O . TYR A 1 157 ? -14.941 4.563 14.743 1.00 81.19 157 TYR A O 1
ATOM 1229 N N . LEU A 1 158 ? -16.729 5.154 13.527 1.00 82.75 158 LEU A N 1
ATOM 1230 C CA . LEU A 1 158 ? -16.323 4.457 12.306 1.00 82.75 158 LEU A CA 1
ATOM 1231 C C . LEU A 1 158 ? -15.158 5.184 11.616 1.00 82.75 158 LEU A C 1
ATOM 1233 O O . LEU A 1 158 ? -15.350 6.200 10.945 1.00 82.75 158 LEU A O 1
ATOM 1237 N N . THR A 1 159 ? -13.944 4.645 11.745 1.00 78.75 159 THR A N 1
ATOM 1238 C CA . THR A 1 159 ? -12.755 5.089 11.000 1.00 78.75 159 THR A CA 1
ATOM 1239 C C . THR A 1 159 ? -12.280 3.990 10.043 1.00 78.75 159 THR A C 1
ATOM 1241 O O . THR A 1 159 ? -12.428 2.810 10.360 1.00 78.75 159 THR A O 1
ATOM 1244 N N . PRO A 1 160 ? -11.677 4.321 8.883 1.00 77.25 160 PRO A N 1
ATOM 1245 C CA . PRO A 1 160 ? -11.187 3.301 7.953 1.00 77.25 160 PRO A CA 1
ATOM 1246 C C . PRO A 1 160 ? -10.187 2.321 8.580 1.00 77.25 160 PRO A C 1
ATOM 1248 O O . PRO A 1 160 ? -10.204 1.140 8.251 1.00 77.25 160 PRO A O 1
ATOM 1251 N N . SER A 1 161 ? -9.334 2.791 9.496 1.00 67.81 161 SER A N 1
ATOM 1252 C CA . SER A 1 161 ? -8.363 1.949 10.203 1.00 67.81 161 SER A CA 1
ATOM 1253 C C . SER A 1 161 ? -9.033 0.962 11.157 1.00 67.81 161 SER A C 1
ATOM 1255 O O . SER A 1 161 ? -8.710 -0.221 11.110 1.00 67.81 161 SER A O 1
ATOM 1257 N N . LEU A 1 162 ? -9.999 1.420 11.962 1.00 76.19 162 LEU A N 1
ATOM 1258 C CA . LEU A 1 162 ? -10.753 0.555 12.868 1.00 76.19 162 LEU A CA 1
ATOM 1259 C C . LEU A 1 162 ? -11.574 -0.477 12.092 1.00 76.19 162 LEU A C 1
ATOM 1261 O O . LEU A 1 162 ? -11.583 -1.646 12.453 1.00 76.19 162 LEU A O 1
ATOM 1265 N N . VAL A 1 163 ? -12.225 -0.063 11.002 1.00 83.38 163 VAL A N 1
ATOM 1266 C CA . VAL A 1 163 ? -13.010 -0.981 10.167 1.00 83.38 163 VAL A CA 1
ATOM 1267 C C . VAL A 1 163 ? -12.121 -2.035 9.513 1.00 83.38 163 VAL A C 1
ATOM 1269 O O . VAL A 1 163 ? -12.470 -3.208 9.537 1.00 83.38 163 VAL A O 1
ATOM 1272 N N . ARG A 1 164 ? -10.944 -1.666 8.995 1.00 77.75 164 ARG A N 1
ATOM 1273 C CA . ARG A 1 164 ? -9.985 -2.650 8.464 1.00 77.75 164 ARG A CA 1
ATOM 1274 C C . ARG A 1 164 ? -9.475 -3.609 9.535 1.00 77.75 164 ARG A C 1
ATOM 1276 O O . ARG A 1 164 ? -9.327 -4.789 9.242 1.00 77.75 164 ARG A O 1
ATOM 1283 N N . ALA A 1 165 ? -9.214 -3.122 10.748 1.00 74.38 165 ALA A N 1
ATOM 1284 C CA . ALA A 1 165 ? -8.803 -3.965 11.868 1.00 74.38 165 ALA A CA 1
ATOM 1285 C C . ALA A 1 165 ? -9.918 -4.935 12.290 1.00 74.38 165 ALA A C 1
ATOM 1287 O O . ALA A 1 165 ? -9.651 -6.117 12.482 1.00 74.38 165 ALA A O 1
ATOM 1288 N N . LEU A 1 166 ? -11.168 -4.461 12.349 1.00 83.94 166 LEU A N 1
ATOM 1289 C CA . LEU A 1 166 ? -12.339 -5.293 12.620 1.00 83.94 166 LEU A CA 1
ATOM 1290 C C . LEU A 1 166 ? -12.524 -6.366 11.541 1.00 83.94 166 LEU A C 1
ATOM 1292 O O . LEU A 1 166 ? -12.688 -7.524 11.888 1.00 83.94 166 LEU A O 1
ATOM 1296 N N . LEU A 1 167 ? -12.443 -6.012 10.253 1.00 84.25 167 LEU A N 1
ATOM 1297 C CA . LEU A 1 167 ? -12.548 -6.974 9.144 1.00 84.25 167 LEU A CA 1
ATOM 1298 C C . LEU A 1 167 ? -11.359 -7.948 9.094 1.00 84.25 167 LEU A C 1
ATOM 1300 O O . LEU A 1 167 ? -11.498 -9.087 8.661 1.00 84.25 167 LEU A O 1
ATOM 1304 N N . PHE A 1 168 ? -10.175 -7.523 9.542 1.00 79.94 168 PHE A N 1
ATOM 1305 C CA . PHE A 1 168 ? -9.038 -8.424 9.713 1.00 79.94 168 PHE A CA 1
ATOM 1306 C C . PHE A 1 168 ? -9.295 -9.442 10.828 1.00 79.94 168 PHE A C 1
ATOM 1308 O O . PHE A 1 168 ? -9.099 -10.633 10.601 1.00 79.94 168 PHE A O 1
ATOM 1315 N N . TRP A 1 169 ? -9.778 -8.991 11.989 1.00 89.88 169 TRP A N 1
ATOM 1316 C CA . TRP A 1 169 ? -10.185 -9.887 13.071 1.00 89.88 169 TRP A CA 1
ATOM 1317 C C . TRP A 1 169 ? -11.320 -10.829 12.641 1.00 89.88 169 TRP A C 1
ATOM 1319 O O . TRP A 1 169 ? -11.228 -12.026 12.896 1.00 89.88 169 TRP A O 1
ATOM 1329 N N . ASP A 1 170 ? -12.329 -10.313 11.933 1.00 88.56 170 ASP A N 1
ATOM 1330 C CA . ASP A 1 170 ? -13.470 -11.075 11.408 1.00 88.56 170 ASP A CA 1
ATOM 1331 C C . ASP A 1 170 ? -12.972 -12.277 10.593 1.00 88.56 170 ASP A C 1
ATOM 1333 O O . ASP A 1 170 ? -13.288 -13.422 10.911 1.00 88.56 170 ASP A O 1
ATOM 1337 N N . ARG A 1 171 ? -12.028 -12.046 9.668 1.00 85.88 171 ARG A N 1
ATOM 1338 C CA . ARG A 1 171 ? -11.348 -13.124 8.936 1.00 85.88 171 ARG A CA 1
ATOM 1339 C C . ARG A 1 171 ? -10.591 -14.087 9.854 1.00 85.88 171 ARG A C 1
ATOM 1341 O O . ARG A 1 171 ? -10.702 -15.294 9.682 1.00 85.88 171 ARG A O 1
ATOM 1348 N N . CYS A 1 172 ? -9.808 -13.600 10.814 1.00 87.00 172 CYS A N 1
ATOM 1349 C CA . CYS A 1 172 ? -9.067 -14.478 11.729 1.00 87.00 172 CYS A CA 1
ATOM 1350 C C . CYS A 1 172 ? -9.992 -15.384 12.557 1.00 87.00 172 CYS A C 1
ATOM 1352 O O . CYS A 1 172 ? -9.645 -16.534 12.825 1.00 87.00 172 CYS A O 1
ATOM 1354 N N . SER A 1 173 ? -11.164 -14.881 12.936 1.00 93.06 173 SER A N 1
ATOM 1355 C CA . SER A 1 173 ? -12.136 -15.596 13.760 1.00 93.06 173 SER A CA 1
ATOM 1356 C C . SER A 1 173 ? -12.794 -16.791 13.046 1.00 93.06 173 SER A C 1
ATOM 1358 O O . SER A 1 173 ? -13.163 -17.761 13.710 1.00 93.06 173 SER A O 1
ATOM 1360 N N . GLU A 1 174 ? -12.833 -16.790 11.705 1.00 93.69 174 GLU A N 1
ATOM 1361 C CA . GLU A 1 174 ? -13.262 -17.936 10.883 1.00 93.69 174 GLU A CA 1
ATOM 1362 C C . GLU A 1 174 ? -12.431 -19.190 11.174 1.00 93.69 174 GLU A C 1
ATOM 1364 O O . GLU A 1 174 ? -12.952 -20.302 11.151 1.00 93.69 174 GLU A O 1
ATOM 1369 N N . LEU A 1 175 ? -11.144 -19.025 11.504 1.00 94.62 175 LEU A N 1
ATOM 1370 C CA . LEU A 1 175 ? -10.256 -20.146 11.818 1.00 94.62 175 LEU A CA 1
ATOM 1371 C C . LEU A 1 175 ? -10.651 -20.835 13.132 1.00 94.62 175 LEU A C 1
ATOM 1373 O O . LEU A 1 175 ? -10.517 -22.049 13.261 1.00 94.62 175 LEU A O 1
ATOM 1377 N N . SER A 1 176 ? -11.153 -20.083 14.116 1.00 96.25 176 SER A N 1
ATOM 1378 C CA . SER A 1 176 ? -11.673 -20.652 15.369 1.00 96.25 176 SER A CA 1
ATOM 1379 C C . SER A 1 176 ? -12.967 -21.429 15.133 1.00 96.25 176 SER A C 1
ATOM 1381 O O . SER A 1 176 ? -13.143 -22.516 15.686 1.00 96.25 176 SER A O 1
ATOM 1383 N N . ALA A 1 177 ? -13.854 -20.900 14.290 1.00 96.69 177 ALA A N 1
ATOM 1384 C CA . ALA A 1 177 ? -15.101 -21.558 13.916 1.00 96.69 177 ALA A CA 1
ATOM 1385 C C . ALA A 1 177 ? -14.861 -22.822 13.070 1.00 96.69 177 ALA A C 1
ATOM 1387 O O . ALA A 1 177 ? -15.486 -23.857 13.305 1.00 96.69 177 ALA A O 1
ATOM 1388 N N . ASP A 1 178 ? -13.875 -22.799 12.171 1.00 97.44 178 ASP A N 1
ATOM 1389 C CA . ASP A 1 178 ? -13.408 -23.987 11.451 1.00 97.44 178 ASP A CA 1
ATOM 1390 C C . ASP A 1 178 ? -12.903 -25.066 12.410 1.00 97.44 178 ASP A C 1
ATOM 1392 O O . ASP A 1 178 ? -13.314 -26.221 12.311 1.00 97.44 178 ASP A O 1
ATOM 1396 N N . ARG A 1 179 ? -12.078 -24.700 13.400 1.00 97.31 179 ARG A N 1
ATOM 1397 C CA . ARG A 1 179 ? -11.606 -25.648 14.422 1.00 97.31 179 ARG A CA 1
ATOM 1398 C C . ARG A 1 179 ? -12.751 -26.275 15.215 1.00 97.31 179 ARG A C 1
ATOM 1400 O O . ARG A 1 179 ? -12.669 -27.467 15.518 1.00 97.31 179 ARG A O 1
ATOM 1407 N N . ALA A 1 180 ? -13.799 -25.507 15.520 1.00 96.94 180 ALA A N 1
ATOM 1408 C CA . ALA A 1 180 ? -15.006 -26.014 16.170 1.00 96.94 180 ALA A CA 1
ATOM 1409 C C . ALA A 1 180 ? -15.746 -27.027 15.282 1.00 96.94 180 ALA A C 1
ATOM 1411 O O . ALA A 1 180 ? -16.075 -28.116 15.750 1.00 96.94 180 ALA A O 1
ATOM 1412 N N . SER A 1 181 ? -15.928 -26.728 13.988 1.00 97.06 181 SER A N 1
ATOM 1413 C CA . SER A 1 181 ? -16.518 -27.677 13.033 1.00 97.06 181 SER A CA 1
ATOM 1414 C C . SER A 1 181 ? -15.706 -28.969 12.943 1.00 97.06 181 SER A C 1
ATOM 1416 O O . SER A 1 181 ? -16.282 -30.046 13.079 1.00 97.06 181 SER A O 1
ATOM 1418 N N . VAL A 1 182 ? -14.379 -28.877 12.802 1.00 97.25 182 VAL A N 1
ATOM 1419 C CA . VAL A 1 182 ? -13.488 -30.048 12.733 1.00 97.25 182 VAL A CA 1
ATOM 1420 C C . VAL A 1 182 ? -13.550 -30.890 14.012 1.00 97.25 182 VAL A C 1
ATOM 1422 O O . VAL A 1 182 ? -13.493 -32.116 13.936 1.00 97.25 182 VAL A O 1
ATOM 1425 N N . LEU A 1 183 ? -13.689 -30.266 15.188 1.00 95.06 183 LEU A N 1
ATOM 1426 C CA . LEU A 1 183 ? -13.869 -30.978 16.459 1.00 95.06 183 LEU A CA 1
ATOM 1427 C C . LEU A 1 183 ? -15.205 -31.717 16.527 1.00 95.06 183 LEU A C 1
ATOM 1429 O O . LEU A 1 183 ? -15.225 -32.894 16.881 1.00 95.06 183 LEU A O 1
ATOM 1433 N N . CYS A 1 184 ? -16.303 -31.051 16.167 1.00 94.75 184 CYS A N 1
ATOM 1434 C CA . CYS A 1 184 ? -17.630 -31.665 16.155 1.00 94.75 184 CYS A CA 1
ATOM 1435 C C . CYS A 1 184 ? -17.724 -32.819 15.149 1.00 94.75 184 CYS A C 1
ATOM 1437 O O . CYS A 1 184 ? -18.372 -33.831 15.420 1.00 94.75 184 CYS A O 1
ATOM 1439 N N . ASP A 1 185 ? -17.049 -32.689 14.006 1.00 93.81 185 ASP A N 1
ATOM 1440 C CA . ASP A 1 185 ? -16.987 -33.727 12.980 1.00 93.81 185 ASP A CA 1
ATOM 1441 C C . ASP A 1 185 ? -15.974 -34.836 13.281 1.00 93.81 185 ASP A C 1
ATOM 1443 O O . ASP A 1 185 ? -16.082 -35.933 12.727 1.00 93.81 185 ASP A O 1
ATOM 1447 N N . GLY A 1 186 ? -14.981 -34.559 14.128 1.00 91.00 186 GLY A N 1
ATOM 1448 C CA . GLY A 1 186 ? -13.858 -35.447 14.429 1.00 91.00 186 GLY A CA 1
ATOM 1449 C C . GLY A 1 186 ? -12.855 -35.612 13.280 1.00 91.00 186 GLY A C 1
ATOM 1450 O O . GLY A 1 186 ? -11.924 -36.408 13.390 1.00 91.00 186 GLY A O 1
ATOM 1451 N N . THR A 1 187 ? -13.028 -34.895 12.168 1.00 91.81 187 THR A N 1
ATOM 1452 C CA . THR A 1 187 ? -12.177 -34.987 10.975 1.00 91.81 187 THR A CA 1
ATOM 1453 C C . THR A 1 187 ? -12.184 -33.670 10.195 1.00 91.81 187 THR A C 1
ATOM 1455 O O . THR A 1 187 ? -13.236 -33.036 10.094 1.00 91.81 187 THR A O 1
ATOM 1458 N N . PRO A 1 188 ? -11.051 -33.246 9.599 1.00 94.88 188 PRO A N 1
ATOM 1459 C CA . PRO A 1 188 ? -11.010 -32.039 8.768 1.00 94.88 188 PRO A CA 1
ATOM 1460 C C . PRO A 1 188 ? -11.712 -32.231 7.419 1.00 94.88 188 PRO A C 1
ATOM 1462 O O . PRO A 1 188 ? -12.056 -31.271 6.735 1.00 94.88 188 PRO A O 1
ATOM 1465 N N . ASP A 1 189 ? -11.935 -33.483 7.033 1.00 93.69 189 ASP A N 1
ATOM 1466 C CA . ASP A 1 189 ? -12.410 -33.902 5.725 1.00 93.69 189 ASP A CA 1
ATOM 1467 C C . ASP A 1 189 ? -13.732 -33.265 5.300 1.00 93.69 189 ASP A C 1
ATOM 1469 O O . ASP A 1 189 ? -13.878 -32.865 4.141 1.00 93.69 189 ASP A O 1
ATOM 1473 N N . LYS A 1 190 ? -14.690 -33.191 6.227 1.00 94.19 190 LYS A N 1
ATOM 1474 C CA . LYS A 1 190 ? -16.020 -32.634 5.969 1.00 94.19 190 LYS A CA 1
ATOM 1475 C C . LYS A 1 190 ? -15.982 -31.119 5.891 1.00 94.19 190 LYS A C 1
ATOM 1477 O O . LYS A 1 190 ? -16.555 -30.556 4.968 1.00 94.19 190 LYS A O 1
ATOM 1482 N N . THR A 1 191 ? -15.265 -30.470 6.806 1.00 94.88 191 THR A N 1
ATOM 1483 C CA . THR A 1 191 ? -15.086 -29.015 6.801 1.00 94.88 191 THR A CA 1
ATOM 1484 C C . THR A 1 191 ? -14.381 -28.565 5.520 1.00 94.88 191 THR A C 1
ATOM 1486 O O . THR A 1 191 ? -14.836 -27.630 4.872 1.00 94.88 191 THR A O 1
ATOM 1489 N N . ILE A 1 192 ? -13.341 -29.275 5.067 1.00 95.06 192 ILE A N 1
ATOM 1490 C CA . ILE A 1 192 ? -12.668 -28.969 3.794 1.00 95.06 192 ILE A CA 1
ATOM 1491 C C . ILE A 1 192 ? -13.607 -29.199 2.593 1.00 95.06 192 ILE A C 1
ATOM 1493 O O . ILE A 1 192 ? -13.648 -28.357 1.694 1.00 95.06 192 ILE A O 1
ATOM 1497 N N . ASP A 1 193 ? -14.385 -30.293 2.564 1.00 93.94 193 ASP A N 1
ATOM 1498 C CA . ASP A 1 193 ? -15.370 -30.533 1.489 1.00 93.94 193 ASP A CA 1
ATOM 1499 C C . ASP A 1 193 ? -16.465 -29.454 1.466 1.00 93.94 193 ASP A C 1
ATOM 1501 O O . ASP A 1 193 ? -16.838 -28.942 0.408 1.00 93.94 193 ASP A O 1
ATOM 1505 N N . LEU A 1 194 ? -16.933 -29.042 2.644 1.00 93.69 194 LEU A N 1
ATOM 1506 C CA . LEU A 1 194 ? -17.867 -27.939 2.813 1.00 93.69 194 LEU A CA 1
ATOM 1507 C C . LEU A 1 194 ? -17.294 -26.631 2.250 1.00 93.69 194 LEU A C 1
ATOM 1509 O O . LEU A 1 194 ? -17.966 -25.964 1.459 1.00 93.69 194 LEU A O 1
ATOM 1513 N N . LEU A 1 195 ? -16.058 -26.276 2.612 1.00 93.94 195 LEU A N 1
ATOM 1514 C CA . LEU A 1 195 ? -15.393 -25.064 2.132 1.00 93.94 195 LEU A CA 1
ATOM 1515 C C . LEU A 1 195 ? -15.271 -25.056 0.602 1.00 93.94 195 LEU A C 1
ATOM 1517 O O . LEU A 1 195 ? -15.574 -24.040 -0.029 1.00 93.94 195 LEU A O 1
ATOM 1521 N N . LEU A 1 196 ? -14.901 -26.186 -0.009 1.00 93.62 196 LEU A N 1
ATOM 1522 C CA . LEU A 1 196 ? -14.842 -26.336 -1.466 1.00 93.62 196 LEU A CA 1
ATOM 1523 C C . LEU A 1 196 ? -16.213 -26.093 -2.116 1.00 93.62 196 LEU A C 1
ATOM 1525 O O . LEU A 1 196 ? -16.318 -25.324 -3.074 1.00 93.62 196 LEU A O 1
ATOM 1529 N N . ARG A 1 197 ? -17.283 -26.686 -1.576 1.00 92.50 197 ARG A N 1
ATOM 1530 C CA . ARG A 1 197 ? -18.652 -26.516 -2.095 1.00 92.50 197 ARG A CA 1
ATOM 1531 C C . ARG A 1 197 ? -19.174 -25.091 -1.943 1.00 92.50 197 ARG A C 1
ATOM 1533 O O . ARG A 1 197 ? -19.768 -24.578 -2.890 1.00 92.50 197 ARG A O 1
ATOM 1540 N N . LEU A 1 198 ? -18.924 -24.442 -0.803 1.00 89.94 198 LEU A N 1
ATOM 1541 C CA . LEU A 1 198 ? -19.278 -23.034 -0.565 1.00 89.94 198 LEU A CA 1
ATOM 1542 C C . LEU A 1 198 ? -18.639 -22.105 -1.606 1.00 89.94 198 LEU A C 1
ATOM 1544 O O . LEU A 1 198 ? -19.276 -21.158 -2.062 1.00 89.94 198 LEU A O 1
ATOM 1548 N N . HIS A 1 199 ? -17.422 -22.427 -2.048 1.00 89.81 199 HIS A N 1
ATOM 1549 C CA . HIS A 1 199 ? -16.703 -21.686 -3.088 1.00 89.81 199 HIS A CA 1
ATOM 1550 C C . HIS A 1 199 ? -17.048 -22.129 -4.522 1.00 89.81 199 HIS A C 1
ATOM 1552 O O . HIS A 1 199 ? -16.452 -21.634 -5.477 1.00 89.81 199 HIS A O 1
ATOM 1558 N N . GLY A 1 200 ? -18.025 -23.025 -4.698 1.00 89.44 200 GLY A N 1
ATOM 1559 C CA . GLY A 1 200 ? -18.504 -23.458 -6.012 1.00 89.44 200 GLY A CA 1
ATOM 1560 C C . GLY A 1 200 ? -17.703 -24.595 -6.653 1.00 89.44 200 GLY A C 1
ATOM 1561 O O . GLY A 1 200 ? -17.808 -24.793 -7.862 1.00 89.44 200 GLY A O 1
ATOM 1562 N N . TYR A 1 201 ? -16.946 -25.368 -5.869 1.00 91.38 201 TYR A N 1
ATOM 1563 C CA . TYR A 1 201 ? -16.086 -26.459 -6.341 1.00 91.38 201 TYR A CA 1
ATOM 1564 C C . TYR A 1 201 ? -16.553 -27.859 -5.875 1.00 91.38 201 TYR A C 1
ATOM 1566 O O . TYR A 1 201 ? -15.825 -28.547 -5.163 1.00 91.38 201 TYR A O 1
ATOM 1574 N N . PRO A 1 202 ? -17.746 -28.347 -6.277 1.00 84.19 202 PRO A N 1
ATOM 1575 C CA . PRO A 1 202 ? -18.337 -29.586 -5.746 1.00 84.19 202 PRO A CA 1
ATOM 1576 C C . PRO A 1 202 ? -17.686 -30.895 -6.232 1.00 84.19 202 PRO A C 1
ATOM 1578 O O . PRO A 1 202 ? -18.050 -31.968 -5.751 1.00 84.19 202 PRO A O 1
ATOM 1581 N N . HIS A 1 203 ? -16.777 -30.835 -7.211 1.00 86.88 203 HIS A N 1
ATOM 1582 C CA . HIS A 1 203 ? -16.183 -32.007 -7.877 1.00 86.88 203 HIS A CA 1
ATOM 1583 C C . HIS A 1 203 ? -14.647 -31.957 -7.922 1.00 86.88 203 HIS A C 1
ATOM 1585 O O . HIS A 1 203 ? -14.028 -32.485 -8.843 1.00 86.88 203 HIS A O 1
ATOM 1591 N N . VAL A 1 204 ? -14.023 -31.289 -6.951 1.00 90.06 204 VAL A N 1
ATOM 1592 C CA . VAL A 1 204 ? -12.561 -31.195 -6.849 1.00 90.06 204 VAL A CA 1
ATOM 1593 C C . VAL A 1 204 ? -12.004 -32.370 -6.048 1.00 90.06 204 VAL A C 1
ATOM 1595 O O . VAL A 1 204 ? -12.590 -32.794 -5.055 1.00 90.06 204 VAL A O 1
ATOM 1598 N N . ASN A 1 205 ? -10.845 -32.890 -6.467 1.00 90.88 205 ASN A N 1
ATOM 1599 C CA . ASN A 1 205 ? -10.101 -33.847 -5.658 1.00 90.88 205 ASN A CA 1
ATOM 1600 C C . ASN A 1 205 ? -9.520 -33.124 -4.432 1.00 90.88 205 ASN A C 1
ATOM 1602 O O . ASN A 1 205 ? -8.576 -32.340 -4.546 1.00 90.88 205 ASN A O 1
ATOM 1606 N N . ARG A 1 206 ? -10.097 -33.405 -3.263 1.00 91.31 206 ARG A N 1
ATOM 1607 C CA . ARG A 1 206 ? -9.724 -32.792 -1.986 1.00 91.31 206 ARG A CA 1
ATOM 1608 C C . ARG A 1 206 ? -8.260 -33.021 -1.611 1.00 91.31 206 ARG A C 1
ATOM 1610 O O . ARG A 1 206 ? -7.638 -32.112 -1.078 1.00 91.31 206 ARG A O 1
ATOM 1617 N N . GLU A 1 207 ? -7.708 -34.202 -1.883 1.00 89.88 207 GLU A N 1
ATOM 1618 C CA . GLU A 1 207 ? -6.313 -34.517 -1.549 1.00 89.88 207 GLU A CA 1
ATOM 1619 C C . GLU A 1 207 ? -5.338 -33.683 -2.384 1.00 89.88 207 GLU A C 1
ATOM 1621 O O . GLU A 1 207 ? -4.374 -33.140 -1.851 1.00 89.88 207 GLU A O 1
ATOM 1626 N N . GLU A 1 208 ? -5.614 -33.517 -3.680 1.00 93.38 208 GLU A N 1
ATOM 1627 C CA . GLU A 1 208 ? -4.813 -32.644 -4.548 1.00 93.38 208 GLU A CA 1
ATOM 1628 C C . GLU A 1 208 ? -4.962 -31.169 -4.163 1.00 93.38 208 GLU A C 1
ATOM 1630 O O . GLU A 1 208 ? -3.976 -30.435 -4.119 1.00 93.38 208 GLU A O 1
ATOM 1635 N N . PHE A 1 209 ? -6.173 -30.732 -3.803 1.00 93.44 209 PHE A N 1
ATOM 1636 C CA . PHE A 1 209 ? -6.376 -29.374 -3.303 1.00 93.44 209 PHE A CA 1
ATOM 1637 C C . PHE A 1 209 ? -5.635 -29.124 -1.982 1.00 93.44 209 PHE A C 1
ATOM 1639 O O . PHE A 1 209 ? -5.091 -28.044 -1.762 1.00 93.44 209 PHE A O 1
ATOM 1646 N N . LEU A 1 210 ? -5.560 -30.128 -1.110 1.00 92.38 210 LEU A N 1
ATOM 1647 C CA . LEU A 1 210 ? -4.796 -30.028 0.125 1.00 92.38 210 LEU A CA 1
ATOM 1648 C C . LEU A 1 210 ? -3.287 -29.917 -0.145 1.00 92.38 210 LEU A C 1
ATOM 1650 O O . LEU A 1 210 ? -2.623 -29.114 0.506 1.00 92.38 210 LEU A O 1
ATOM 1654 N N . LYS A 1 211 ? -2.744 -30.644 -1.131 1.00 91.12 211 LYS A N 1
ATOM 1655 C CA . LYS A 1 211 ? -1.349 -30.447 -1.574 1.00 91.12 211 LYS A CA 1
ATOM 1656 C C . LYS A 1 211 ? -1.120 -29.010 -2.037 1.00 91.12 211 LYS A C 1
ATOM 1658 O O . LYS A 1 211 ? -0.175 -28.375 -1.586 1.00 91.12 211 LYS A O 1
ATOM 1663 N N . GLN A 1 212 ? -2.039 -28.462 -2.833 1.00 90.75 212 GLN A N 1
ATOM 1664 C CA . GLN A 1 212 ? -1.995 -27.057 -3.248 1.00 90.75 212 GLN A CA 1
ATOM 1665 C C . GLN A 1 212 ? -2.027 -26.090 -2.050 1.00 90.75 212 GLN A C 1
ATOM 1667 O O . GLN A 1 212 ? -1.330 -25.077 -2.056 1.00 90.75 212 GLN A O 1
ATOM 1672 N N . ALA A 1 213 ? -2.827 -26.376 -1.022 1.00 90.88 213 ALA A N 1
ATOM 1673 C CA . ALA A 1 213 ? -2.894 -25.564 0.190 1.00 90.88 213 ALA A CA 1
ATOM 1674 C C . ALA A 1 213 ? -1.580 -25.602 0.996 1.00 90.88 213 ALA A C 1
ATOM 1676 O O . ALA A 1 213 ? -1.121 -24.564 1.477 1.00 90.88 213 ALA A O 1
ATOM 1677 N N . ILE A 1 214 ? -0.941 -26.773 1.082 1.00 88.56 214 ILE A N 1
ATOM 1678 C CA . ILE A 1 214 ? 0.385 -26.949 1.693 1.00 88.56 214 ILE A CA 1
ATOM 1679 C C . ILE A 1 214 ? 1.452 -26.187 0.894 1.00 88.56 214 ILE A C 1
ATOM 1681 O O . ILE A 1 214 ? 2.243 -25.452 1.485 1.00 88.56 214 ILE A O 1
ATOM 1685 N N . ASP A 1 215 ? 1.438 -26.301 -0.437 1.00 87.38 215 ASP A N 1
ATOM 1686 C CA . ASP A 1 215 ? 2.360 -25.590 -1.329 1.00 87.38 215 ASP A CA 1
ATOM 1687 C C . ASP A 1 215 ? 2.201 -24.068 -1.207 1.00 87.38 215 ASP A C 1
ATOM 1689 O O . ASP A 1 215 ? 3.198 -23.346 -1.139 1.00 87.38 215 ASP A O 1
ATOM 1693 N N . LEU A 1 216 ? 0.961 -23.568 -1.117 1.00 84.12 216 LEU A N 1
ATOM 1694 C CA . LEU A 1 216 ? 0.683 -22.153 -0.862 1.00 84.12 216 LEU A CA 1
ATOM 1695 C C . LEU A 1 216 ? 1.293 -21.711 0.468 1.00 84.12 216 LEU A C 1
ATOM 1697 O O . LEU A 1 216 ? 2.000 -20.705 0.501 1.00 84.12 216 LEU A O 1
ATOM 1701 N N . ASN A 1 217 ? 1.045 -22.451 1.552 1.00 84.50 217 ASN A N 1
ATOM 1702 C CA . ASN A 1 217 ? 1.577 -22.104 2.865 1.00 84.50 217 ASN A CA 1
ATOM 1703 C C . ASN A 1 217 ? 3.117 -22.103 2.872 1.00 84.50 217 ASN A C 1
ATOM 1705 O O . ASN A 1 217 ? 3.731 -21.201 3.447 1.00 84.50 217 ASN A O 1
ATOM 1709 N N . ALA A 1 218 ? 3.754 -23.063 2.194 1.00 80.12 218 ALA A N 1
ATOM 1710 C CA . ALA A 1 218 ? 5.205 -23.094 2.029 1.00 80.12 218 ALA A CA 1
ATOM 1711 C C . ALA A 1 218 ? 5.713 -21.881 1.231 1.00 80.12 218 ALA A C 1
ATOM 1713 O O . ALA A 1 218 ? 6.626 -21.191 1.677 1.00 80.12 218 ALA A O 1
ATOM 1714 N N . PHE A 1 219 ? 5.085 -21.566 0.095 1.00 74.81 219 PHE A N 1
ATOM 1715 C CA . PHE A 1 219 ? 5.462 -20.439 -0.761 1.00 74.81 219 PHE A CA 1
ATOM 1716 C C . PHE A 1 219 ? 5.291 -19.080 -0.069 1.00 74.81 219 PHE A C 1
ATOM 1718 O O . PHE A 1 219 ? 6.151 -18.204 -0.174 1.00 74.81 219 PHE A O 1
ATOM 1725 N N . VAL A 1 220 ? 4.192 -18.891 0.661 1.00 70.19 220 VAL A N 1
ATOM 1726 C CA . VAL A 1 220 ? 3.921 -17.674 1.438 1.00 70.19 220 VAL A CA 1
ATOM 1727 C C . VAL A 1 220 ? 4.970 -17.480 2.531 1.00 70.19 220 VAL A C 1
ATOM 1729 O O . VAL A 1 220 ? 5.467 -16.367 2.715 1.00 70.19 220 VAL A O 1
ATOM 1732 N N . ASN A 1 221 ? 5.324 -18.549 3.247 1.00 67.94 221 ASN A N 1
ATOM 1733 C CA . ASN A 1 221 ? 6.269 -18.476 4.360 1.00 67.94 221 ASN A CA 1
ATOM 1734 C C . ASN A 1 221 ? 7.747 -18.531 3.929 1.00 67.94 221 ASN A C 1
ATOM 1736 O O . ASN A 1 221 ? 8.614 -18.256 4.758 1.00 67.94 221 ASN A O 1
ATOM 1740 N N . ASP A 1 222 ? 8.043 -18.799 2.653 1.00 65.62 222 ASP A N 1
ATOM 1741 C CA . ASP A 1 222 ? 9.402 -18.776 2.088 1.00 65.62 222 ASP A CA 1
ATOM 1742 C C . ASP A 1 222 ? 10.059 -17.385 2.179 1.00 65.62 222 ASP A C 1
ATOM 1744 O O . ASP A 1 222 ? 11.273 -17.254 2.335 1.00 65.62 222 ASP A O 1
ATOM 1748 N N . SER A 1 223 ? 9.265 -16.306 2.148 1.00 49.50 223 SER A N 1
ATOM 1749 C CA . SER A 1 223 ? 9.799 -14.950 2.291 1.00 49.50 223 SER A CA 1
ATOM 1750 C C . SER A 1 223 ? 8.844 -13.979 2.982 1.00 49.50 223 SER A C 1
ATOM 1752 O O . SER A 1 223 ? 7.627 -14.004 2.805 1.00 49.50 223 SER A O 1
ATOM 1754 N N . LYS A 1 224 ? 9.416 -13.015 3.718 1.00 42.22 224 LYS A N 1
ATOM 1755 C CA . LYS A 1 224 ? 8.649 -11.915 4.334 1.00 42.22 224 LYS A CA 1
ATOM 1756 C C . LYS A 1 224 ? 7.895 -11.072 3.296 1.00 42.22 224 LYS A C 1
ATOM 1758 O O . LYS A 1 224 ? 6.854 -10.509 3.616 1.00 42.22 224 LYS A O 1
ATOM 1763 N N . SER A 1 225 ? 8.405 -10.992 2.064 1.00 40.53 225 SER A N 1
ATOM 1764 C CA . SER A 1 225 ? 7.731 -10.337 0.940 1.00 40.53 225 SER A CA 1
ATOM 1765 C C . SER A 1 225 ? 6.489 -11.094 0.484 1.00 40.53 225 SER A C 1
ATOM 1767 O O . SER A 1 225 ? 5.466 -10.453 0.277 1.00 40.53 225 SER A O 1
ATOM 1769 N N . ASN A 1 226 ? 6.534 -12.426 0.380 1.00 53.66 226 ASN A N 1
ATOM 1770 C CA . ASN A 1 226 ? 5.364 -13.218 -0.013 1.00 53.66 226 ASN A CA 1
ATOM 1771 C C . ASN A 1 226 ? 4.261 -13.122 1.043 1.00 53.66 226 ASN A C 1
ATOM 1773 O O . ASN A 1 226 ? 3.105 -12.904 0.694 1.00 53.66 226 ASN A O 1
ATOM 1777 N N . LYS A 1 227 ? 4.629 -13.156 2.328 1.00 51.72 227 LYS A N 1
ATOM 1778 C CA . LYS A 1 227 ? 3.701 -12.925 3.444 1.00 51.72 227 LYS A CA 1
ATOM 1779 C C . LYS A 1 227 ? 3.073 -11.526 3.423 1.00 51.72 227 LYS A C 1
ATOM 1781 O O . LYS A 1 227 ? 1.887 -11.372 3.693 1.00 51.72 227 LYS A O 1
ATOM 1786 N N . LEU A 1 228 ? 3.846 -10.498 3.058 1.00 43.06 228 LEU A N 1
ATOM 1787 C CA . LEU A 1 228 ? 3.317 -9.144 2.871 1.00 43.06 228 LEU A CA 1
ATOM 1788 C C . LEU A 1 228 ? 2.379 -9.058 1.656 1.00 43.06 228 LEU A C 1
ATOM 1790 O O . LEU A 1 228 ? 1.344 -8.405 1.740 1.00 43.06 228 LEU A O 1
ATOM 1794 N N . ILE A 1 229 ? 2.721 -9.717 0.547 1.00 52.59 229 ILE A N 1
ATOM 1795 C CA . ILE A 1 229 ? 1.884 -9.776 -0.658 1.00 52.59 229 ILE A CA 1
ATOM 1796 C C . ILE A 1 229 ? 0.568 -10.497 -0.355 1.00 52.59 229 ILE A C 1
ATOM 1798 O O . ILE A 1 229 ? -0.485 -9.993 -0.724 1.00 52.59 229 ILE A O 1
ATOM 1802 N N . GLU A 1 230 ? 0.590 -11.625 0.355 1.00 66.00 230 GLU A N 1
ATOM 1803 C CA . GLU A 1 230 ? -0.628 -12.317 0.787 1.00 66.00 230 GLU A CA 1
ATOM 1804 C C . GLU A 1 230 ? -1.504 -11.408 1.656 1.00 66.00 230 GLU A C 1
ATOM 1806 O O . GLU A 1 230 ? -2.700 -11.274 1.394 1.00 66.00 230 GLU A O 1
ATOM 1811 N N . LEU A 1 231 ? -0.906 -10.708 2.627 1.00 56.66 231 LEU A N 1
ATOM 1812 C CA . LEU A 1 231 ? -1.630 -9.747 3.454 1.00 56.66 231 LEU A CA 1
ATOM 1813 C C . LEU A 1 231 ? -2.246 -8.621 2.613 1.00 56.66 231 LEU A C 1
ATOM 1815 O O . LEU A 1 231 ? -3.372 -8.224 2.883 1.00 56.66 231 LEU A O 1
ATOM 1819 N N . MET A 1 232 ? -1.538 -8.112 1.599 1.00 50.31 232 MET A N 1
ATOM 1820 C CA . MET A 1 232 ? -2.049 -7.075 0.693 1.00 50.31 232 MET A CA 1
ATOM 1821 C C . MET A 1 232 ? -3.191 -7.583 -0.188 1.00 50.31 232 MET A C 1
ATOM 1823 O O . MET A 1 232 ? -4.175 -6.876 -0.379 1.00 50.31 232 MET A O 1
ATOM 1827 N N . LEU A 1 233 ? -3.083 -8.804 -0.710 1.00 58.91 233 LEU A N 1
ATOM 1828 C CA . LEU A 1 233 ? -4.094 -9.377 -1.596 1.00 58.91 233 LEU A CA 1
ATOM 1829 C C . LEU A 1 233 ? -5.379 -9.789 -0.856 1.00 58.91 233 LEU A C 1
ATOM 1831 O O . LEU A 1 233 ? -6.408 -9.952 -1.501 1.00 58.91 233 LEU A O 1
ATOM 1835 N N . THR A 1 234 ? -5.325 -9.967 0.466 1.00 63.28 234 THR A N 1
ATOM 1836 C CA . THR A 1 234 ? -6.453 -10.428 1.297 1.00 63.28 234 THR A CA 1
ATOM 1837 C C . THR A 1 234 ? -7.182 -9.301 2.038 1.00 63.28 234 THR A C 1
ATOM 1839 O O . THR A 1 234 ? -8.163 -9.565 2.731 1.00 63.28 234 THR A O 1
ATOM 1842 N N . GLN A 1 235 ? -6.750 -8.035 1.907 1.00 52.84 235 GLN A N 1
ATOM 1843 C CA . GLN A 1 235 ? -7.319 -6.924 2.695 1.00 52.84 235 GLN A CA 1
ATOM 1844 C C . GLN A 1 235 ? -8.806 -6.675 2.418 1.00 52.84 235 GLN A C 1
ATOM 1846 O O . GLN A 1 235 ? -9.545 -6.379 3.362 1.00 52.84 235 GLN A O 1
ATOM 1851 N N . ASP A 1 236 ? -9.229 -6.852 1.165 1.00 55.47 236 ASP A N 1
ATOM 1852 C CA . ASP A 1 236 ? -10.600 -6.612 0.697 1.00 55.47 236 ASP A CA 1
ATOM 1853 C C . ASP A 1 236 ? -11.434 -7.907 0.583 1.00 55.47 236 ASP A C 1
ATOM 1855 O O . ASP A 1 236 ? -12.577 -7.882 0.126 1.00 55.47 236 ASP A O 1
ATOM 1859 N N . GLU A 1 237 ? -10.881 -9.056 0.990 1.00 64.31 237 GLU A N 1
ATOM 1860 C CA . GLU A 1 237 ? -11.610 -10.328 1.021 1.00 64.31 237 GLU A CA 1
ATOM 1861 C C . GLU A 1 237 ? -12.480 -10.413 2.292 1.00 64.31 237 GLU A C 1
ATOM 1863 O O . GLU A 1 237 ? -12.101 -9.935 3.364 1.00 64.31 237 GLU A O 1
ATOM 1868 N N . THR A 1 238 ? -13.667 -11.018 2.185 1.00 55.59 238 THR A N 1
ATOM 1869 C CA . THR A 1 238 ? -14.637 -11.116 3.295 1.00 55.59 238 THR A CA 1
ATOM 1870 C C . THR A 1 238 ? -14.358 -12.269 4.252 1.00 55.59 238 THR A C 1
ATOM 1872 O O . THR A 1 238 ? -14.782 -12.224 5.394 1.00 55.59 238 THR A O 1
ATOM 1875 N N . HIS A 1 239 ? -13.633 -13.287 3.794 1.00 56.50 239 HIS A N 1
ATOM 1876 C CA . HIS A 1 239 ? -13.236 -14.463 4.568 1.00 56.50 239 HIS A CA 1
ATOM 1877 C C . HIS A 1 239 ? -11.765 -14.769 4.245 1.00 56.50 239 HIS A C 1
ATOM 1879 O O . HIS A 1 239 ? -11.280 -14.325 3.199 1.00 56.50 239 HIS A O 1
ATOM 1885 N N . PRO A 1 240 ? -11.030 -15.521 5.086 1.00 70.00 240 PRO A N 1
ATOM 1886 C CA . PRO A 1 240 ? -9.713 -16.013 4.706 1.00 70.00 240 PRO A CA 1
ATOM 1887 C C . PRO A 1 240 ? -9.794 -16.871 3.447 1.00 70.00 240 PRO A C 1
ATOM 1889 O O . PRO A 1 240 ? -10.802 -17.536 3.187 1.00 70.00 240 PRO A O 1
ATOM 1892 N N . ARG A 1 241 ? -8.694 -16.907 2.696 1.00 82.12 241 ARG A N 1
ATOM 1893 C CA . ARG A 1 241 ? -8.601 -17.701 1.472 1.00 82.12 241 ARG A CA 1
ATOM 1894 C C . ARG A 1 241 ? -8.915 -19.164 1.734 1.00 82.12 241 ARG A C 1
ATOM 1896 O O . ARG A 1 241 ? -8.410 -19.762 2.683 1.00 82.12 241 ARG A O 1
ATOM 1903 N N . LEU A 1 242 ? -9.677 -19.752 0.815 1.00 88.62 242 LEU A N 1
ATOM 1904 C CA . LEU A 1 242 ? -10.077 -21.158 0.831 1.00 88.62 242 LEU A CA 1
ATOM 1905 C C . LEU A 1 242 ? -8.905 -22.111 1.121 1.00 88.62 242 LEU A C 1
ATOM 1907 O O . LEU A 1 242 ? -9.018 -22.983 1.978 1.00 88.62 242 LEU A O 1
ATOM 1911 N N . ALA A 1 243 ? -7.776 -21.931 0.428 1.00 89.50 243 ALA A N 1
ATOM 1912 C CA . ALA A 1 243 ? -6.594 -22.773 0.606 1.00 89.50 243 ALA A CA 1
ATOM 1913 C C . ALA A 1 243 ? -5.991 -22.639 2.016 1.00 89.50 243 ALA A C 1
ATOM 1915 O O . ALA A 1 243 ? -5.665 -23.646 2.634 1.00 89.50 243 ALA A O 1
ATOM 1916 N N . THR A 1 244 ? -5.918 -21.424 2.564 1.00 89.31 244 THR A N 1
ATOM 1917 C CA . THR A 1 244 ? -5.436 -21.181 3.932 1.00 89.31 244 THR A CA 1
ATOM 1918 C C . THR A 1 244 ? -6.334 -21.864 4.963 1.00 89.31 244 THR A C 1
ATOM 1920 O O . THR A 1 244 ? -5.833 -22.588 5.817 1.00 89.31 244 THR A O 1
ATOM 1923 N N . ARG A 1 245 ? -7.664 -21.727 4.850 1.00 93.25 245 ARG A N 1
ATOM 1924 C CA . ARG A 1 245 ? -8.617 -22.406 5.752 1.00 93.25 245 ARG A CA 1
ATOM 1925 C C . ARG A 1 245 ? -8.501 -23.926 5.674 1.00 93.25 245 ARG A C 1
ATOM 1927 O O . ARG A 1 245 ? -8.499 -24.597 6.702 1.00 93.25 245 ARG A O 1
ATOM 1934 N N . ALA A 1 246 ? -8.359 -24.471 4.464 1.00 94.19 246 ALA A N 1
ATOM 1935 C CA . ALA A 1 246 ? -8.188 -25.906 4.269 1.00 94.19 246 ALA A CA 1
ATOM 1936 C C . ALA A 1 246 ? -6.889 -26.430 4.906 1.00 94.19 246 ALA A C 1
ATOM 1938 O O . ALA A 1 246 ? -6.915 -27.464 5.576 1.00 94.19 246 ALA A O 1
ATOM 1939 N N . TYR A 1 247 ? -5.780 -25.699 4.745 1.00 94.44 247 TYR A N 1
ATOM 1940 C CA . TYR A 1 247 ? -4.508 -26.002 5.404 1.00 94.44 247 TYR A CA 1
ATOM 1941 C C . TYR A 1 247 ? -4.637 -25.964 6.934 1.00 94.44 247 TYR A C 1
ATOM 1943 O O . TYR A 1 247 ? -4.244 -26.918 7.601 1.00 94.44 247 TYR A O 1
ATOM 1951 N N . GLU A 1 248 ? -5.250 -24.916 7.490 1.00 93.81 248 GLU A N 1
ATOM 1952 C CA . GLU A 1 248 ? -5.430 -24.766 8.941 1.00 93.81 248 GLU A CA 1
ATOM 1953 C C . GLU A 1 248 ? -6.321 -25.865 9.538 1.00 93.81 248 GLU A C 1
ATOM 1955 O O . GLU A 1 248 ? -6.005 -26.402 10.600 1.00 93.81 248 GLU A O 1
ATOM 1960 N N . CYS A 1 249 ? -7.396 -26.269 8.848 1.00 95.06 249 CYS A N 1
ATOM 1961 C CA . CYS A 1 249 ? -8.220 -27.414 9.255 1.00 95.06 249 CYS A CA 1
ATOM 1962 C C . CYS A 1 249 ? -7.397 -28.707 9.304 1.00 95.06 249 CYS A C 1
ATOM 1964 O O . CYS A 1 249 ? -7.471 -29.474 10.270 1.00 95.06 249 CYS A O 1
ATOM 1966 N N . TYR A 1 250 ? -6.610 -28.948 8.254 1.00 94.75 250 TYR A N 1
ATOM 1967 C CA . TYR A 1 250 ? -5.772 -30.133 8.139 1.00 94.75 250 TYR A CA 1
ATOM 1968 C C . TYR A 1 250 ? -4.711 -30.186 9.243 1.00 94.75 250 TYR A C 1
ATOM 1970 O O . TYR A 1 250 ? -4.651 -31.172 9.981 1.00 94.75 250 TYR A O 1
ATOM 1978 N N . GLU A 1 251 ? -3.929 -29.122 9.419 1.00 94.38 251 GLU A N 1
ATOM 1979 C CA . GLU A 1 251 ? -2.896 -29.050 10.456 1.00 94.38 251 GLU A CA 1
ATOM 1980 C C . GLU A 1 251 ? -3.490 -29.119 11.866 1.00 94.38 251 GLU A C 1
ATOM 1982 O O . GLU A 1 251 ? -2.958 -29.824 12.729 1.00 94.38 251 GLU A O 1
ATOM 1987 N N . TRP A 1 252 ? -4.636 -28.470 12.103 1.00 95.25 252 TRP A N 1
ATOM 1988 C CA . TRP A 1 252 ? -5.334 -28.531 13.386 1.00 95.25 252 TRP A CA 1
ATOM 1989 C C . TRP A 1 252 ? -5.635 -29.968 13.807 1.00 95.25 252 TRP A C 1
ATOM 1991 O O . TRP A 1 252 ? -5.267 -30.364 14.915 1.00 95.25 252 TRP A O 1
ATOM 2001 N N . SER A 1 253 ? -6.219 -30.771 12.914 1.00 94.62 253 SER A N 1
ATOM 2002 C CA . SER A 1 253 ? -6.581 -32.169 13.198 1.00 94.62 253 SER A CA 1
ATOM 2003 C C . SER A 1 253 ? -5.384 -33.067 13.552 1.00 94.62 253 SER A C 1
ATOM 2005 O O . SER A 1 253 ? -5.520 -34.092 14.226 1.00 94.62 253 SER A O 1
ATOM 2007 N N . ARG A 1 254 ? -4.184 -32.672 13.117 1.00 93.19 254 ARG A N 1
ATOM 2008 C CA . ARG A 1 254 ? -2.921 -33.386 13.353 1.00 93.19 254 ARG A CA 1
ATOM 2009 C C . ARG A 1 254 ? -2.174 -32.873 14.577 1.00 93.19 254 ARG A C 1
ATOM 2011 O O . ARG A 1 254 ? -1.195 -33.487 15.000 1.00 93.19 254 ARG A O 1
ATOM 2018 N N . SER A 1 255 ? -2.612 -31.754 15.141 1.00 93.12 255 SER A N 1
ATOM 2019 C CA . SER A 1 255 ? -1.980 -31.167 16.310 1.00 93.12 255 SER A CA 1
ATOM 2020 C C . SER A 1 255 ? -2.170 -32.055 17.540 1.00 93.12 255 SER A C 1
ATOM 2022 O O . SER A 1 255 ? -3.219 -32.670 17.743 1.00 93.12 255 SER A O 1
ATOM 2024 N N . LYS A 1 256 ? -1.163 -32.073 18.418 1.00 91.38 256 LYS A N 1
ATOM 2025 C CA . LYS A 1 256 ? -1.260 -32.761 19.713 1.00 91.38 256 LYS A CA 1
ATOM 2026 C C . LYS A 1 256 ? -2.454 -32.253 20.528 1.00 91.38 256 LYS A C 1
ATOM 2028 O O . LYS A 1 256 ? -3.176 -33.043 21.118 1.00 91.38 256 LYS A O 1
ATOM 2033 N N . ARG A 1 257 ? -2.695 -30.940 20.482 1.00 90.19 257 ARG A N 1
ATOM 2034 C CA . ARG A 1 257 ? -3.805 -30.283 21.176 1.00 90.19 257 ARG A CA 1
ATOM 2035 C C . ARG A 1 257 ? -5.164 -30.841 20.750 1.00 90.19 257 ARG A C 1
ATOM 2037 O O . ARG A 1 257 ? -5.976 -31.142 21.613 1.00 90.19 257 ARG A O 1
ATOM 2044 N N . PHE A 1 258 ? -5.398 -31.016 19.450 1.00 92.50 258 PHE A N 1
ATOM 2045 C CA . PHE A 1 258 ? -6.626 -31.637 18.952 1.00 92.50 258 PHE A CA 1
ATOM 2046 C C . PHE A 1 258 ? -6.786 -33.070 19.467 1.00 92.50 258 PHE A C 1
ATOM 2048 O O . PHE A 1 258 ? -7.848 -33.424 19.974 1.00 92.50 258 PHE A O 1
ATOM 2055 N N . GLN A 1 259 ? -5.720 -33.872 19.397 1.00 91.00 259 GLN A N 1
ATOM 2056 C CA . GLN A 1 259 ? -5.739 -35.254 19.881 1.00 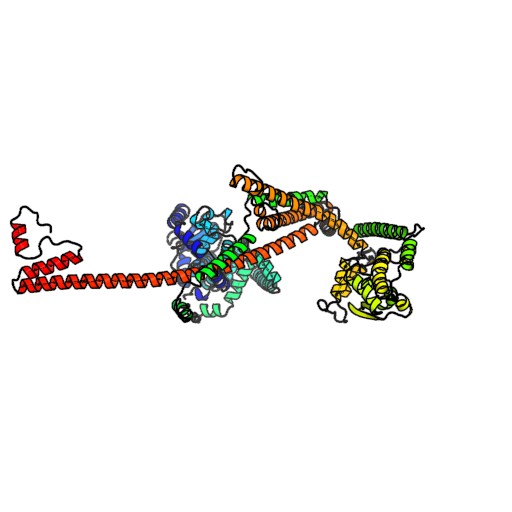91.00 259 GLN A CA 1
ATOM 2057 C C . GLN A 1 259 ? -6.048 -35.324 21.382 1.00 91.00 259 GLN A C 1
ATOM 2059 O O . GLN A 1 259 ? -6.887 -36.125 21.781 1.00 91.00 259 GLN A O 1
ATOM 2064 N N . ASP A 1 260 ? -5.449 -34.441 22.187 1.00 89.31 260 ASP A N 1
ATOM 2065 C CA . ASP A 1 260 ? -5.693 -34.345 23.630 1.00 89.31 260 ASP A CA 1
ATOM 2066 C C . ASP A 1 260 ? -7.144 -33.929 23.950 1.00 89.31 260 ASP A C 1
ATOM 2068 O O . ASP A 1 260 ? -7.731 -34.396 24.927 1.00 89.31 260 ASP A O 1
ATOM 2072 N N . ILE A 1 261 ? -7.748 -33.051 23.139 1.00 89.44 261 ILE A N 1
ATOM 2073 C CA . ILE A 1 261 ? -9.150 -32.633 23.308 1.00 89.44 261 ILE A CA 1
ATOM 2074 C C . ILE A 1 261 ? -10.088 -33.800 22.997 1.00 89.44 261 ILE A C 1
ATOM 2076 O O . ILE A 1 261 ? -10.983 -34.093 23.787 1.00 89.44 261 ILE A O 1
ATOM 2080 N N . VAL A 1 262 ? -9.872 -34.484 21.870 1.00 87.81 262 VAL A N 1
ATOM 2081 C CA . VAL A 1 262 ? -10.720 -35.598 21.418 1.00 87.81 262 VAL A CA 1
ATOM 2082 C C . VAL A 1 262 ? -10.578 -36.829 22.321 1.00 87.81 262 VAL A C 1
ATOM 2084 O O . VAL A 1 262 ? -11.558 -37.537 22.548 1.00 87.81 262 VAL A O 1
ATOM 2087 N N . SER A 1 263 ? -9.392 -37.081 22.882 1.00 85.69 263 SER A N 1
ATOM 2088 C CA . SER A 1 263 ? -9.156 -38.160 23.853 1.00 85.69 263 SER A CA 1
ATOM 2089 C C . SER A 1 263 ? -9.669 -37.836 25.263 1.00 85.69 263 SER A C 1
ATOM 2091 O O . SER A 1 263 ? -9.729 -38.730 26.109 1.00 85.69 263 SER A O 1
ATOM 2093 N N . GLY A 1 264 ? -10.020 -36.575 25.539 1.00 81.75 264 GLY A N 1
ATOM 2094 C CA . GLY A 1 264 ? -10.396 -36.098 26.870 1.00 81.75 264 GLY A CA 1
ATOM 2095 C C . GLY A 1 264 ? -9.220 -35.945 27.841 1.00 81.75 264 GLY A C 1
ATOM 2096 O O . GLY A 1 264 ? -9.450 -35.817 29.042 1.00 81.75 264 GLY A O 1
ATOM 2097 N N . THR A 1 265 ? -7.974 -35.967 27.355 1.00 78.44 265 THR A N 1
ATOM 2098 C CA . THR A 1 265 ? -6.757 -35.781 28.169 1.00 78.44 265 THR A CA 1
ATOM 2099 C C . THR A 1 265 ? -6.249 -34.340 28.190 1.00 78.44 265 THR A C 1
ATOM 2101 O O . THR A 1 265 ? -5.228 -34.064 28.818 1.00 78.44 265 THR A O 1
ATOM 2104 N N . TYR A 1 266 ? -6.938 -33.414 27.519 1.00 78.44 266 TYR A N 1
ATOM 2105 C CA . TYR A 1 266 ? -6.592 -31.997 27.516 1.00 78.44 266 TYR A CA 1
ATOM 2106 C C . TYR A 1 266 ? -6.732 -31.391 28.917 1.00 78.44 266 TYR A C 1
ATOM 2108 O O . TYR A 1 266 ? -7.832 -31.112 29.392 1.00 78.44 266 TYR A O 1
ATOM 2116 N N . ALA A 1 267 ? -5.596 -31.156 29.571 1.00 63.62 267 ALA A N 1
ATOM 2117 C CA . ALA A 1 267 ? -5.516 -30.276 30.724 1.00 63.62 267 ALA A CA 1
ATOM 2118 C C . ALA A 1 267 ? -5.380 -28.842 30.203 1.00 63.62 267 ALA A C 1
ATOM 2120 O O . ALA A 1 267 ? -4.395 -28.517 29.539 1.00 63.62 267 ALA A O 1
ATOM 2121 N N . ALA A 1 268 ? -6.369 -27.990 30.477 1.00 58.41 268 ALA A N 1
ATOM 2122 C CA . ALA A 1 268 ? -6.230 -26.566 30.212 1.00 58.41 268 ALA A CA 1
ATOM 2123 C C . ALA A 1 268 ? -4.983 -26.058 30.951 1.00 58.41 268 ALA A C 1
ATOM 2125 O O . ALA A 1 268 ? -4.851 -26.279 32.158 1.00 58.41 268 ALA A O 1
ATOM 2126 N N . GLU A 1 269 ? -4.060 -25.406 30.238 1.00 48.94 269 GLU A N 1
ATOM 2127 C CA . GLU A 1 269 ? -2.988 -24.678 30.911 1.00 48.94 269 GLU A CA 1
ATOM 2128 C C . GLU A 1 269 ? -3.638 -23.677 31.875 1.00 48.94 269 GLU A C 1
ATOM 2130 O O . GLU A 1 269 ? -4.632 -23.039 31.499 1.00 48.94 269 GLU A O 1
ATOM 2135 N N . PRO A 1 270 ? -3.148 -23.558 33.124 1.00 35.47 270 PRO A N 1
ATOM 2136 C CA . PRO A 1 270 ? -3.651 -22.539 34.025 1.00 35.47 270 PRO A CA 1
ATOM 2137 C C . PRO A 1 270 ? -3.495 -21.207 33.303 1.00 35.47 270 PRO A C 1
ATOM 2139 O O . PRO A 1 270 ? -2.380 -20.826 32.946 1.00 35.47 270 PRO A O 1
ATOM 2142 N N . GLN A 1 271 ? -4.621 -20.532 33.049 1.00 35.62 271 GLN A N 1
ATOM 2143 C CA . GLN A 1 271 ? -4.603 -19.155 32.583 1.00 35.62 271 GLN A CA 1
ATOM 2144 C C . GLN A 1 271 ? -3.593 -18.422 33.460 1.00 35.62 271 GLN A C 1
ATOM 2146 O O . GLN A 1 271 ? -3.736 -18.411 34.688 1.00 35.62 271 GLN A O 1
ATOM 2151 N N . ALA A 1 272 ? -2.555 -17.846 32.843 1.00 30.75 272 ALA A N 1
ATOM 2152 C CA . ALA A 1 272 ? -1.827 -16.768 33.485 1.00 30.75 272 ALA A CA 1
ATOM 2153 C C . ALA A 1 272 ? -2.910 -15.840 34.029 1.00 30.75 272 ALA A C 1
ATOM 2155 O O . ALA A 1 272 ? -3.776 -15.429 33.250 1.00 30.75 272 ALA A O 1
ATOM 2156 N N . LYS A 1 273 ? -2.938 -15.689 35.365 1.00 28.02 273 LYS A N 1
ATOM 2157 C CA . LYS A 1 273 ? -3.961 -14.955 36.113 1.00 28.02 273 LYS A CA 1
ATOM 2158 C C . LYS A 1 273 ? -4.475 -13.828 35.232 1.00 28.02 273 LYS A C 1
ATOM 2160 O O . LYS A 1 273 ? -3.671 -12.991 34.820 1.00 28.02 273 LYS A O 1
ATOM 2165 N N . THR A 1 274 ? -5.780 -13.804 34.954 1.00 30.48 274 THR A N 1
ATOM 2166 C CA . THR A 1 274 ? -6.464 -12.562 34.592 1.00 30.48 274 THR A CA 1
ATOM 2167 C C . THR A 1 274 ? -5.903 -11.514 35.529 1.00 30.48 274 THR A C 1
ATOM 2169 O O . THR A 1 274 ? -6.076 -11.637 36.742 1.00 30.48 274 THR A O 1
ATOM 2172 N N . MET A 1 275 ? -5.093 -10.615 34.972 1.00 26.17 275 MET A N 1
ATOM 2173 C CA . MET A 1 275 ? -4.298 -9.685 35.749 1.00 26.17 275 MET A CA 1
ATOM 2174 C C . MET A 1 275 ? -5.305 -8.895 36.568 1.00 26.17 275 MET A C 1
ATOM 2176 O O . MET A 1 275 ? -6.162 -8.211 36.002 1.00 26.17 275 MET A O 1
ATOM 2180 N N . ASP A 1 276 ? -5.294 -9.124 37.881 1.00 27.38 276 ASP A N 1
ATOM 2181 C CA . ASP A 1 276 ? -6.203 -8.460 38.789 1.00 27.38 276 ASP A CA 1
ATOM 2182 C C . ASP A 1 276 ? -5.981 -6.966 38.570 1.00 27.38 276 ASP A C 1
ATOM 2184 O O . ASP A 1 276 ? -4.882 -6.449 38.794 1.00 27.38 276 ASP A O 1
ATOM 2188 N N . LYS A 1 277 ? -7.011 -6.275 38.066 1.00 33.38 277 LYS A N 1
ATOM 2189 C CA . LYS A 1 277 ? -6.973 -4.824 37.845 1.00 33.38 277 LYS A CA 1
ATOM 2190 C C . LYS A 1 277 ? -6.593 -4.086 39.134 1.00 33.38 277 LYS A C 1
ATOM 2192 O O . LYS A 1 277 ? -6.144 -2.953 39.061 1.00 33.38 277 LYS A O 1
ATOM 2197 N N . SER A 1 278 ? -6.711 -4.744 40.285 1.00 29.78 278 SER A N 1
ATOM 2198 C CA . SER A 1 278 ? -6.335 -4.261 41.610 1.00 29.78 278 SER A CA 1
ATOM 2199 C C . SER A 1 278 ? -4.833 -4.397 41.930 1.00 29.78 278 SER A C 1
ATOM 2201 O O . SER A 1 278 ? -4.311 -3.589 42.693 1.00 29.78 278 SER A O 1
ATOM 2203 N N . GLU A 1 279 ? -4.101 -5.358 41.346 1.00 29.44 279 GLU A N 1
ATOM 2204 C CA . GLU A 1 279 ? -2.654 -5.546 41.598 1.00 29.44 279 GLU A CA 1
ATOM 2205 C C . GLU A 1 279 ? -1.783 -4.576 40.779 1.00 29.44 279 GLU A C 1
ATOM 2207 O O . GLU A 1 279 ? -0.759 -4.115 41.280 1.00 29.44 279 GLU A O 1
ATOM 2212 N N . VAL A 1 280 ? -2.215 -4.182 39.572 1.00 29.91 280 VAL A N 1
ATOM 2213 C CA . VAL A 1 280 ? -1.532 -3.137 38.774 1.00 29.91 280 VAL A CA 1
ATOM 2214 C C . VAL A 1 280 ? -1.701 -1.763 39.425 1.00 29.91 280 VAL A C 1
ATOM 2216 O O . VAL A 1 280 ? -0.743 -1.007 39.538 1.00 29.91 280 VAL A O 1
ATOM 2219 N N . ILE A 1 281 ? -2.897 -1.477 39.954 1.00 32.16 281 ILE A N 1
ATOM 2220 C CA . ILE A 1 281 ? -3.179 -0.224 40.668 1.00 32.16 281 ILE A CA 1
ATOM 2221 C C . ILE A 1 281 ? -2.293 -0.098 41.917 1.00 32.16 281 ILE A C 1
ATOM 2223 O O . ILE A 1 281 ? -1.759 0.975 42.181 1.00 32.16 281 ILE A O 1
ATOM 2227 N N . ASN A 1 282 ? -2.061 -1.189 42.651 1.00 30.06 282 ASN A N 1
ATOM 2228 C CA . ASN A 1 282 ? -1.250 -1.151 43.872 1.00 30.06 282 ASN A CA 1
ATOM 2229 C C . ASN A 1 282 ? 0.269 -1.121 43.619 1.00 30.06 282 ASN A C 1
ATOM 2231 O O . ASN A 1 282 ? 1.003 -0.577 44.445 1.00 30.06 282 ASN A O 1
ATOM 2235 N N . ALA A 1 283 ? 0.751 -1.656 42.491 1.00 27.97 283 ALA A N 1
ATOM 2236 C CA . ALA A 1 283 ? 2.168 -1.590 42.121 1.00 27.97 283 ALA A CA 1
ATOM 2237 C C . ALA A 1 283 ? 2.583 -0.215 41.552 1.00 27.97 283 ALA A C 1
ATOM 2239 O O . ALA A 1 283 ? 3.733 0.185 41.718 1.00 27.97 283 ALA A O 1
ATOM 2240 N N . GLU A 1 284 ? 1.655 0.544 40.960 1.00 28.34 284 GLU A N 1
ATOM 2241 C CA . GLU A 1 284 ? 1.902 1.921 40.495 1.00 28.34 284 GLU A CA 1
ATOM 2242 C C . GLU A 1 284 ? 1.756 2.974 41.623 1.00 28.34 284 GLU A C 1
ATOM 2244 O O . GLU A 1 284 ? 2.290 4.076 41.527 1.00 28.34 284 GLU A O 1
ATOM 2249 N N . LEU A 1 285 ? 1.082 2.637 42.734 1.00 27.73 285 LEU A N 1
ATOM 2250 C CA . LEU A 1 285 ? 0.809 3.546 43.864 1.00 27.73 285 LEU A CA 1
ATOM 2251 C C . LEU A 1 285 ? 1.926 3.626 44.923 1.00 27.73 285 LEU A C 1
ATOM 2253 O O . LEU A 1 285 ? 1.760 4.289 45.946 1.00 27.73 285 LEU A O 1
ATOM 2257 N N . THR A 1 286 ? 3.085 3.000 44.690 1.00 30.41 286 THR A N 1
ATOM 2258 C CA . THR A 1 286 ? 4.255 3.087 45.595 1.00 30.41 286 THR A CA 1
ATOM 2259 C C . THR A 1 286 ? 5.369 3.999 45.086 1.00 30.41 286 THR A C 1
ATOM 2261 O O . THR A 1 286 ? 6.524 3.876 45.490 1.00 30.41 286 THR A O 1
ATOM 2264 N N . VAL A 1 287 ? 5.019 4.995 44.271 1.00 28.67 287 VAL A N 1
ATOM 2265 C CA . VAL A 1 287 ? 5.881 6.154 44.026 1.00 28.67 287 VAL A CA 1
ATOM 2266 C C . VAL A 1 287 ? 5.206 7.399 44.593 1.00 28.67 287 VAL A C 1
ATOM 2268 O O . VAL A 1 287 ? 4.348 8.016 43.978 1.00 28.67 287 VAL A O 1
ATOM 2271 N N . SER A 1 288 ? 5.625 7.712 45.822 1.00 29.81 288 SER A N 1
ATOM 2272 C CA . SER A 1 288 ? 5.622 9.027 46.473 1.00 29.81 288 SER A CA 1
ATOM 2273 C C . SER A 1 288 ? 4.363 9.894 46.347 1.00 29.81 288 SER A C 1
ATOM 2275 O O . SER A 1 288 ? 4.207 10.673 45.410 1.00 29.81 288 SER A O 1
ATOM 2277 N N . ALA A 1 289 ? 3.562 9.896 47.410 1.00 29.58 289 ALA A N 1
ATOM 2278 C CA . ALA A 1 289 ? 2.723 11.037 47.745 1.00 29.58 289 ALA A CA 1
ATOM 2279 C C . ALA A 1 289 ? 3.565 12.153 48.401 1.00 29.58 289 ALA A C 1
ATOM 2281 O O . ALA A 1 289 ? 4.220 11.921 49.417 1.00 29.58 289 ALA A O 1
ATOM 2282 N N . SER A 1 290 ? 3.537 13.363 47.835 1.00 28.95 290 SER A N 1
ATOM 2283 C CA . SER A 1 290 ? 3.276 14.634 48.545 1.00 28.95 290 SER A CA 1
ATOM 2284 C C . SER A 1 290 ? 3.105 15.792 47.527 1.00 28.95 290 SER A C 1
ATOM 2286 O O . SER A 1 290 ? 3.497 15.640 46.370 1.00 28.95 290 SER A O 1
ATOM 2288 N N . PRO A 1 291 ? 2.400 16.881 47.896 1.00 50.06 291 PRO A N 1
ATOM 2289 C CA . PRO A 1 291 ? 1.519 17.637 47.005 1.00 50.06 291 PRO A CA 1
ATOM 2290 C C . PRO A 1 291 ? 2.183 18.880 46.399 1.00 50.06 291 PRO A C 1
ATOM 2292 O O . PRO A 1 291 ? 3.028 19.489 47.041 1.00 50.06 291 PRO A O 1
ATOM 2295 N N . GLU A 1 292 ? 1.750 19.271 45.192 1.00 35.66 292 GLU A N 1
ATOM 2296 C CA . GLU A 1 292 ? 1.434 20.653 44.766 1.00 35.66 292 GLU A CA 1
ATOM 2297 C C . GLU A 1 292 ? 1.543 20.821 43.239 1.00 35.66 292 GLU A C 1
ATOM 2299 O O . GLU A 1 292 ? 2.587 20.579 42.648 1.00 35.66 292 GLU A O 1
ATOM 2304 N N . SER A 1 293 ? 0.438 21.279 42.633 1.00 43.88 293 SER A N 1
ATOM 2305 C CA . SER A 1 293 ? 0.219 22.157 41.455 1.00 43.88 293 SER A CA 1
ATOM 2306 C C . SER A 1 293 ? 1.233 22.354 40.293 1.00 43.88 293 SER A C 1
ATOM 2308 O O . SER A 1 293 ? 0.897 23.079 39.352 1.00 43.88 293 SER A O 1
ATOM 2310 N N . SER A 1 294 ? 2.415 21.732 40.255 1.00 47.47 294 SER A N 1
ATOM 2311 C CA . SER A 1 294 ? 3.466 22.026 39.264 1.00 47.47 294 SER A CA 1
ATOM 2312 C C . SER A 1 294 ? 3.428 21.170 37.985 1.00 47.47 294 SER A C 1
ATOM 2314 O O . SER A 1 294 ? 3.903 21.629 36.945 1.00 47.47 294 SER A O 1
ATOM 2316 N N . ASP A 1 295 ? 2.751 20.015 37.979 1.00 67.12 295 ASP A N 1
ATOM 2317 C CA . ASP A 1 295 ? 2.733 19.111 36.811 1.00 67.12 295 ASP A CA 1
ATOM 2318 C C . ASP A 1 295 ? 1.672 19.445 35.745 1.00 67.12 295 ASP A C 1
ATOM 2320 O O . ASP A 1 295 ? 1.876 19.221 34.548 1.00 67.12 295 ASP A O 1
ATOM 2324 N N . LEU A 1 296 ? 0.543 20.057 36.123 1.00 75.12 296 LEU A N 1
ATOM 2325 C CA . LEU A 1 296 ? -0.558 20.310 35.181 1.00 75.12 296 LEU A CA 1
ATOM 2326 C C . LEU A 1 296 ? -0.185 21.348 34.105 1.00 75.12 296 LEU A C 1
ATOM 2328 O O . LEU A 1 296 ? -0.570 21.223 32.940 1.00 75.12 296 LEU A O 1
ATOM 2332 N N . ASN A 1 297 ? 0.575 22.379 34.482 1.00 79.88 297 ASN A N 1
ATOM 2333 C CA . ASN A 1 297 ? 1.017 23.427 33.558 1.00 79.88 297 ASN A CA 1
ATOM 2334 C C . ASN A 1 297 ? 2.031 22.895 32.538 1.00 79.88 297 ASN A C 1
ATOM 2336 O O . ASN A 1 297 ? 1.953 23.251 31.359 1.00 79.88 297 ASN A O 1
ATOM 2340 N N . ALA A 1 298 ? 2.927 22.001 32.964 1.00 80.06 298 ALA A N 1
ATOM 2341 C CA . ALA A 1 298 ? 3.879 21.332 32.084 1.00 80.06 298 ALA A CA 1
ATOM 2342 C C . ALA A 1 298 ? 3.166 20.413 31.079 1.00 80.06 298 ALA A C 1
ATOM 2344 O O . ALA A 1 298 ? 3.428 20.498 29.876 1.00 80.06 298 ALA A O 1
ATOM 2345 N N . ILE A 1 299 ? 2.192 19.619 31.539 1.00 79.94 299 ILE A N 1
ATOM 2346 C CA . ILE A 1 299 ? 1.371 18.755 30.675 1.00 79.94 299 ILE A CA 1
ATOM 2347 C C . ILE A 1 299 ? 0.560 19.587 29.673 1.00 79.94 299 ILE A C 1
ATOM 2349 O O . ILE A 1 299 ? 0.522 19.262 28.488 1.00 79.94 299 ILE A O 1
ATOM 2353 N N . ASN A 1 300 ? -0.044 20.702 30.098 1.00 81.50 300 ASN A N 1
ATOM 2354 C CA . ASN A 1 300 ? -0.784 21.589 29.194 1.00 81.50 300 ASN A CA 1
ATOM 2355 C C . ASN A 1 300 ? 0.127 22.242 28.135 1.00 81.50 300 ASN A C 1
ATOM 2357 O O . ASN A 1 300 ? -0.276 22.381 26.977 1.00 81.50 300 ASN A O 1
ATOM 2361 N N . ALA A 1 301 ? 1.354 22.628 28.500 1.00 86.75 301 ALA A N 1
ATOM 2362 C CA . ALA A 1 301 ? 2.332 23.164 27.554 1.00 86.75 301 ALA A CA 1
ATOM 2363 C C . ALA A 1 301 ? 2.788 22.102 26.537 1.00 86.75 301 ALA A C 1
ATOM 2365 O O . ALA A 1 301 ? 2.877 22.396 25.341 1.00 86.75 301 ALA A O 1
ATOM 2366 N N . ALA A 1 302 ? 3.016 20.866 26.992 1.00 84.19 302 ALA A N 1
ATOM 2367 C CA . ALA A 1 302 ? 3.341 19.731 26.133 1.00 84.19 302 ALA A CA 1
ATOM 2368 C C . ALA A 1 302 ? 2.184 19.395 25.176 1.00 84.19 302 ALA A C 1
ATOM 2370 O O . ALA A 1 302 ? 2.408 19.309 23.970 1.00 84.19 302 ALA A O 1
ATOM 2371 N N . LEU A 1 303 ? 0.941 19.330 25.671 1.00 82.56 303 LEU A N 1
ATOM 2372 C CA . LEU A 1 303 ? -0.259 19.117 24.850 1.00 82.56 303 LEU A CA 1
ATOM 2373 C C . LEU A 1 303 ? -0.383 20.169 23.747 1.00 82.56 303 LEU A C 1
ATOM 2375 O O . LEU A 1 303 ? -0.580 19.820 22.589 1.00 82.56 303 LEU A O 1
ATOM 2379 N N . LYS A 1 304 ? -0.182 21.453 24.073 1.00 88.31 304 LYS A N 1
ATOM 2380 C CA . LYS A 1 304 ? -0.235 22.543 23.088 1.00 88.31 304 LYS A CA 1
ATOM 2381 C C . LYS A 1 304 ? 0.835 22.404 22.001 1.00 88.31 304 LYS A C 1
ATOM 2383 O O . LYS A 1 304 ? 0.587 22.742 20.844 1.00 88.31 304 LYS A O 1
ATOM 2388 N N . LYS A 1 305 ? 2.029 21.926 22.361 1.00 88.88 305 LYS A N 1
ATOM 2389 C CA . LYS A 1 305 ? 3.118 21.675 21.408 1.00 88.88 305 LYS A CA 1
ATOM 2390 C C . LYS A 1 305 ? 2.791 20.495 20.492 1.00 88.88 305 LYS A C 1
ATOM 2392 O O . LYS A 1 305 ? 2.937 20.633 19.279 1.00 88.88 305 LYS A O 1
ATOM 2397 N N . VAL A 1 306 ? 2.322 19.384 21.060 1.00 86.94 306 VAL A N 1
ATOM 2398 C CA . VAL A 1 306 ? 1.906 18.194 20.304 1.00 86.94 306 VAL A CA 1
ATOM 2399 C C . VAL A 1 306 ? 0.739 18.526 19.379 1.00 86.94 306 VAL A C 1
ATOM 2401 O O . VAL A 1 306 ? 0.779 18.145 18.217 1.00 86.94 306 VAL A O 1
ATOM 2404 N N . ASP A 1 307 ? -0.243 19.309 19.830 1.00 81.75 307 ASP A N 1
ATOM 2405 C CA . ASP A 1 307 ? -1.362 19.774 19.002 1.00 81.75 307 ASP A CA 1
ATOM 2406 C C . ASP A 1 307 ? -0.889 20.612 17.806 1.00 81.75 307 ASP A C 1
ATOM 2408 O O . ASP A 1 307 ? -1.301 20.366 16.672 1.00 81.75 307 ASP A O 1
ATOM 2412 N N . ALA A 1 308 ? 0.028 21.557 18.031 1.00 83.62 308 ALA A N 1
ATOM 2413 C CA . ALA A 1 308 ? 0.583 22.387 16.964 1.00 83.62 308 ALA A CA 1
ATOM 2414 C C . ALA A 1 308 ? 1.435 21.591 15.956 1.00 83.62 308 ALA A C 1
ATOM 2416 O O . ALA A 1 308 ? 1.526 21.967 14.784 1.00 83.62 308 ALA A O 1
ATOM 2417 N N . GLU A 1 309 ? 2.095 20.515 16.395 1.00 84.12 309 GLU A N 1
ATOM 2418 C CA . GLU A 1 309 ? 2.821 19.608 15.504 1.00 84.12 309 GLU A CA 1
ATOM 2419 C C . GLU A 1 309 ? 1.852 18.682 14.757 1.00 84.12 309 GLU A C 1
ATOM 2421 O O . GLU A 1 309 ? 1.984 18.523 13.544 1.00 84.12 309 GLU A O 1
ATOM 2426 N N . LEU A 1 310 ? 0.830 18.155 15.437 1.00 81.75 310 LEU A N 1
ATOM 2427 C CA . LEU A 1 310 ? -0.205 17.288 14.877 1.00 81.75 310 LEU A CA 1
ATOM 2428 C C . LEU A 1 310 ? -0.992 17.994 13.769 1.00 81.75 310 LEU A C 1
ATOM 2430 O O . LEU A 1 310 ? -1.204 17.404 12.714 1.00 81.75 310 LEU A O 1
ATOM 2434 N N . GLU A 1 311 ? -1.342 19.274 13.931 1.00 79.50 311 GLU A N 1
ATOM 2435 C CA . GLU A 1 311 ? -1.988 20.077 12.878 1.00 79.50 311 GLU A CA 1
ATOM 2436 C C . GLU A 1 311 ? -1.221 20.075 11.544 1.00 79.50 311 GLU A C 1
ATOM 2438 O O . GLU A 1 311 ? -1.840 20.186 10.487 1.00 79.50 311 GLU A O 1
ATOM 2443 N N . ARG A 1 312 ? 0.109 19.909 11.559 1.00 77.69 312 ARG A N 1
ATOM 2444 C CA . ARG A 1 312 ? 0.923 19.839 10.331 1.00 77.69 312 ARG A CA 1
ATOM 2445 C C . ARG A 1 312 ? 0.823 18.495 9.617 1.00 77.69 312 ARG A C 1
ATOM 2447 O O . ARG A 1 312 ? 1.091 18.437 8.419 1.00 77.69 312 ARG A O 1
ATOM 2454 N N . TYR A 1 313 ? 0.481 17.434 10.343 1.00 79.00 313 TYR A N 1
ATOM 2455 C CA . TYR A 1 313 ? 0.392 16.067 9.830 1.00 79.00 313 TYR A CA 1
ATOM 2456 C C . TYR A 1 313 ? -1.050 15.590 9.630 1.00 79.00 313 TYR A C 1
ATOM 2458 O O . TYR A 1 313 ? -1.249 14.603 8.925 1.00 79.00 313 TYR A O 1
ATOM 2466 N N . THR A 1 314 ? -2.038 16.315 10.162 1.00 77.50 314 THR A N 1
ATOM 2467 C CA . THR A 1 314 ? -3.467 16.040 9.975 1.00 77.50 314 THR A CA 1
ATOM 2468 C C . THR A 1 314 ? -3.931 16.454 8.581 1.00 77.50 314 THR A C 1
ATOM 2470 O O . THR A 1 314 ? -3.817 17.612 8.176 1.00 77.50 314 THR A O 1
ATOM 2473 N N . ASN A 1 315 ? -4.499 15.510 7.835 1.00 80.69 315 ASN A N 1
ATOM 2474 C CA . ASN A 1 315 ? -5.105 15.781 6.535 1.00 80.69 315 ASN A CA 1
ATOM 2475 C C . ASN A 1 315 ? -6.515 16.380 6.697 1.00 80.69 315 ASN A C 1
ATOM 2477 O O . ASN A 1 315 ? -7.336 15.834 7.430 1.00 80.69 315 ASN A O 1
ATOM 2481 N N . GLN A 1 316 ? -6.813 17.456 5.963 1.00 82.25 316 GLN A N 1
ATOM 2482 C CA . GLN A 1 316 ? -8.130 18.111 5.952 1.00 82.25 316 GLN A CA 1
ATOM 2483 C C . GLN A 1 316 ? -8.831 18.036 4.584 1.00 82.25 316 GLN A C 1
ATOM 2485 O O . GLN A 1 316 ? -9.840 18.707 4.387 1.00 82.25 316 GLN A O 1
ATOM 2490 N N . ALA A 1 317 ? -8.307 17.243 3.639 1.00 78.75 317 ALA A N 1
ATOM 2491 C CA . ALA A 1 317 ? -8.910 17.061 2.319 1.00 78.75 317 ALA A CA 1
ATOM 2492 C C . ALA A 1 317 ? -10.326 16.487 2.427 1.00 78.75 317 ALA A C 1
ATOM 2494 O O . ALA A 1 317 ? -10.555 15.512 3.150 1.00 78.75 317 ALA A O 1
ATOM 2495 N N . ASP A 1 318 ? -11.253 17.031 1.645 1.00 79.81 318 ASP A N 1
ATOM 2496 C CA . ASP A 1 318 ? -12.609 16.503 1.539 1.00 79.81 318 ASP A CA 1
ATOM 2497 C C . ASP A 1 318 ? -12.903 15.868 0.166 1.00 79.81 318 ASP A C 1
ATOM 2499 O O . ASP A 1 318 ? -12.031 15.690 -0.686 1.00 79.81 318 ASP A O 1
ATOM 2503 N N . ARG A 1 319 ? -14.166 15.485 -0.058 1.00 70.38 319 ARG A N 1
ATOM 2504 C CA . ARG A 1 319 ? -14.596 14.793 -1.284 1.00 70.38 319 ARG A CA 1
ATOM 2505 C C . ARG A 1 319 ? -14.291 15.576 -2.561 1.00 70.38 319 ARG A C 1
ATOM 2507 O O . ARG A 1 319 ? -13.992 14.955 -3.576 1.00 70.38 319 ARG A O 1
ATOM 2514 N N . VAL A 1 320 ? -14.376 16.905 -2.527 1.00 68.69 320 VAL A N 1
ATOM 2515 C CA . VAL A 1 320 ? -14.128 17.746 -3.705 1.00 68.69 320 VAL A CA 1
ATOM 2516 C C . VAL A 1 320 ? -12.626 17.833 -3.985 1.00 68.69 320 VAL A C 1
ATOM 2518 O O . VAL A 1 320 ? -12.233 17.786 -5.147 1.00 68.69 320 VAL A O 1
ATOM 2521 N N . ASP A 1 321 ? -11.777 17.836 -2.951 1.00 79.06 321 ASP A N 1
ATOM 2522 C CA . ASP A 1 321 ? -10.317 17.806 -3.113 1.00 79.06 321 ASP A CA 1
ATOM 2523 C C . ASP A 1 321 ? -9.875 16.496 -3.764 1.00 79.06 321 ASP A C 1
ATOM 2525 O O . ASP A 1 321 ? -9.062 16.488 -4.690 1.00 79.06 321 ASP A O 1
ATOM 2529 N N . TYR A 1 322 ? -10.464 15.382 -3.324 1.00 73.62 322 TYR A N 1
ATOM 2530 C CA . TYR A 1 322 ? -10.212 14.072 -3.913 1.00 73.62 322 TYR A CA 1
ATOM 2531 C C . TYR A 1 322 ? -10.750 13.950 -5.335 1.00 73.62 322 TYR A C 1
ATOM 2533 O O . TYR A 1 322 ? -10.043 13.435 -6.198 1.00 73.62 322 TYR A O 1
ATOM 2541 N N . ALA A 1 323 ? -11.950 14.462 -5.614 1.00 56.91 323 ALA A N 1
ATOM 2542 C CA . ALA A 1 323 ? -12.503 14.462 -6.964 1.00 56.91 323 ALA A CA 1
ATOM 2543 C C . ALA A 1 323 ? -11.628 15.266 -7.939 1.00 56.91 323 ALA A C 1
ATOM 2545 O O . ALA A 1 323 ? -11.355 14.799 -9.046 1.00 56.91 323 ALA A O 1
ATOM 2546 N N . LEU A 1 324 ? -11.134 16.437 -7.522 1.00 67.81 324 LEU A N 1
ATOM 2547 C CA . LEU A 1 324 ? -10.232 17.270 -8.321 1.00 67.81 324 LEU A CA 1
ATOM 2548 C C . LEU A 1 324 ? -8.866 16.605 -8.522 1.00 67.81 324 LEU A C 1
ATOM 2550 O O . LEU A 1 324 ? -8.341 16.620 -9.634 1.00 67.81 324 LEU A O 1
ATOM 2554 N N . ALA A 1 325 ? -8.314 15.970 -7.485 1.00 71.81 325 ALA A N 1
ATOM 2555 C CA . ALA A 1 325 ? -7.067 15.217 -7.581 1.00 71.81 325 ALA A CA 1
ATOM 2556 C C . ALA A 1 325 ? -7.177 14.034 -8.559 1.00 71.81 325 ALA A C 1
ATOM 2558 O O . ALA A 1 325 ? -6.343 13.900 -9.450 1.00 71.81 325 ALA A O 1
ATOM 2559 N N . ILE A 1 326 ? -8.224 13.213 -8.440 1.00 62.50 326 ILE A N 1
ATOM 2560 C CA . ILE A 1 326 ? -8.481 12.079 -9.344 1.00 62.50 326 ILE A CA 1
ATOM 2561 C C . ILE A 1 326 ? -8.669 12.584 -10.778 1.00 62.50 326 ILE A C 1
ATOM 2563 O O . ILE A 1 326 ? -8.029 12.079 -11.697 1.00 62.50 326 ILE A O 1
ATOM 2567 N N . SER A 1 327 ? -9.491 13.620 -10.971 1.00 59.84 327 SER A N 1
ATOM 2568 C CA . SER A 1 327 ? -9.766 14.185 -12.299 1.00 59.84 327 SER A CA 1
ATOM 2569 C C . SER A 1 327 ? -8.505 14.747 -12.954 1.00 59.84 327 SER A C 1
ATOM 2571 O O . SER A 1 327 ? -8.270 14.499 -14.133 1.00 59.84 327 SER A O 1
ATOM 2573 N N . SER A 1 328 ? -7.666 15.453 -12.187 1.00 68.69 328 SER A N 1
ATOM 2574 C CA . SER A 1 328 ? -6.368 15.956 -12.651 1.00 68.69 328 SER A CA 1
ATOM 2575 C C . SER A 1 328 ? -5.442 14.815 -13.071 1.00 68.69 328 SER A C 1
ATOM 2577 O O . SER A 1 328 ? -4.840 14.885 -14.142 1.00 68.69 328 SER A O 1
ATOM 2579 N N . GLY A 1 329 ? -5.372 13.750 -12.266 1.00 63.19 329 GLY A N 1
ATOM 2580 C CA . GLY A 1 329 ? -4.566 12.571 -12.560 1.00 63.19 329 GLY A CA 1
ATOM 2581 C C . GLY A 1 329 ? -5.000 11.872 -13.848 1.00 63.19 329 GLY A C 1
ATOM 2582 O O . GLY A 1 329 ? -4.172 11.676 -14.734 1.00 63.19 329 GLY A O 1
ATOM 2583 N N . VAL A 1 330 ? -6.296 11.572 -13.998 1.00 63.91 330 VAL A N 1
ATOM 2584 C CA . VAL A 1 330 ? -6.849 10.973 -15.230 1.00 63.91 330 VAL A CA 1
ATOM 2585 C C . VAL A 1 330 ? -6.597 11.874 -16.439 1.00 63.91 330 VAL A C 1
ATOM 2587 O O . VAL A 1 330 ? -6.102 11.406 -17.459 1.00 63.91 330 VAL A O 1
ATOM 2590 N N . PHE A 1 331 ? -6.898 13.170 -16.329 1.00 62.28 331 PHE A N 1
ATOM 2591 C CA . PHE A 1 331 ? -6.724 14.133 -17.417 1.00 62.28 331 PHE A CA 1
ATOM 2592 C C . PHE A 1 331 ? -5.269 14.219 -17.886 1.00 62.28 331 PHE A C 1
ATOM 2594 O O . PHE A 1 331 ? -5.003 14.156 -19.084 1.00 62.28 331 PHE A O 1
ATOM 2601 N N . CYS A 1 332 ? -4.320 14.316 -16.952 1.00 65.12 332 CYS A N 1
ATOM 2602 C CA . CYS A 1 332 ? -2.904 14.382 -17.293 1.00 65.12 332 CYS A CA 1
ATOM 2603 C C . CYS A 1 332 ? -2.378 13.046 -17.831 1.00 65.12 332 CYS A C 1
ATOM 2605 O O . CYS A 1 332 ? -1.540 13.072 -18.723 1.00 65.12 332 CYS A O 1
ATOM 2607 N N . GLY A 1 333 ? -2.883 11.905 -17.343 1.00 61.31 333 GLY A N 1
ATOM 2608 C CA . GLY A 1 333 ? -2.510 10.578 -17.848 1.00 61.31 333 GLY A CA 1
ATOM 2609 C C . GLY A 1 333 ? -3.013 10.330 -19.271 1.00 61.31 333 GLY A C 1
ATOM 2610 O O . GLY A 1 333 ? -2.320 9.726 -20.073 1.00 61.31 333 GLY A O 1
ATOM 2611 N N . LEU A 1 334 ? -4.179 10.876 -19.631 1.00 62.41 334 LEU A N 1
ATOM 2612 C CA . LEU A 1 334 ? -4.683 10.846 -21.009 1.00 62.41 334 LEU A CA 1
ATOM 2613 C C . LEU A 1 334 ? -3.939 11.833 -21.925 1.00 62.41 334 LEU A C 1
ATOM 2615 O O . LEU A 1 334 ? -3.663 11.516 -23.083 1.00 62.41 334 LEU A O 1
ATOM 2619 N N . LEU A 1 335 ? -3.594 13.024 -21.419 1.00 55.06 335 LEU A N 1
ATOM 2620 C CA . LEU A 1 335 ? -2.774 14.001 -22.146 1.00 55.06 335 LEU A CA 1
ATOM 2621 C C . LEU A 1 335 ? -1.331 13.533 -22.367 1.00 55.06 335 LEU A C 1
ATOM 2623 O O . LEU A 1 335 ? -0.700 14.003 -23.313 1.00 55.06 335 LEU A O 1
ATOM 2627 N N . ASP A 1 336 ? -0.811 12.636 -21.526 1.00 61.28 336 ASP A N 1
ATOM 2628 C CA . ASP A 1 336 ? 0.543 12.078 -21.622 1.00 61.28 336 ASP A CA 1
ATOM 2629 C C . ASP A 1 336 ? 0.838 11.517 -23.028 1.00 61.28 336 ASP A C 1
ATOM 2631 O O . ASP A 1 336 ? 1.876 11.830 -23.619 1.00 61.28 336 ASP A O 1
ATOM 2635 N N . SER A 1 337 ? -0.160 10.866 -23.640 1.00 58.38 337 SER A N 1
ATOM 2636 C CA . SER A 1 337 ? -0.137 10.334 -25.013 1.00 58.38 337 SER A CA 1
ATOM 2637 C C . SER A 1 337 ? 0.208 11.358 -26.112 1.00 58.38 337 SER A C 1
ATOM 2639 O O . SER A 1 337 ? 0.715 10.983 -27.173 1.00 58.38 337 SER A O 1
ATOM 2641 N N . LEU A 1 338 ? -0.032 12.656 -25.877 1.00 54.31 338 LEU A N 1
ATOM 2642 C CA . LEU A 1 338 ? 0.274 13.746 -26.815 1.00 54.31 338 LEU A CA 1
ATOM 2643 C C . LEU A 1 338 ? 1.712 14.273 -26.663 1.00 54.31 338 LEU A C 1
ATOM 2645 O O . LEU A 1 338 ? 2.233 14.922 -27.574 1.00 54.31 338 LEU A O 1
ATOM 2649 N N . PHE A 1 339 ? 2.360 14.010 -25.524 1.00 52.94 339 PHE A N 1
ATOM 2650 C CA . PHE A 1 339 ? 3.685 14.539 -25.180 1.00 52.94 339 PHE A CA 1
ATOM 2651 C C . PHE A 1 339 ? 4.791 13.467 -25.200 1.00 52.94 339 PHE A C 1
ATOM 2653 O O . PHE A 1 339 ? 5.941 13.786 -25.553 1.00 52.94 339 PHE A O 1
ATOM 2660 N N . VAL A 1 340 ? 4.454 12.213 -24.877 1.00 53.00 340 VAL A N 1
ATOM 2661 C CA . VAL A 1 340 ? 5.374 11.068 -24.805 1.00 53.00 340 VAL A CA 1
ATOM 2662 C C . VAL A 1 340 ? 5.615 10.454 -26.191 1.00 53.00 340 VAL A C 1
ATOM 2664 O O . VAL A 1 340 ? 4.718 9.938 -26.850 1.00 53.00 340 VAL A O 1
ATOM 2667 N N . GLY A 1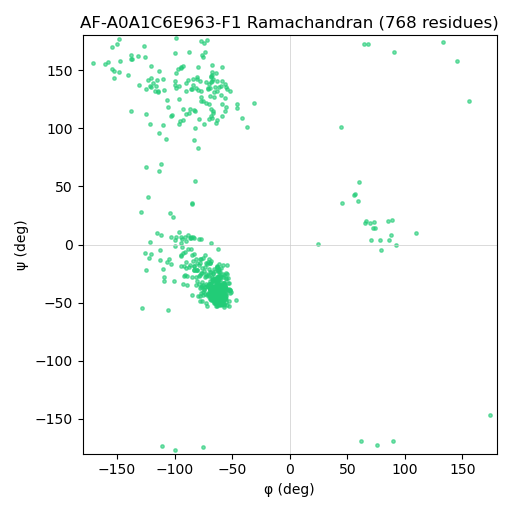 341 ? 6.866 10.542 -26.660 1.00 55.75 341 GLY A N 1
ATOM 2668 C CA . GLY A 1 341 ? 7.354 9.809 -27.838 1.00 55.75 341 GLY A CA 1
ATOM 2669 C C . GLY A 1 341 ? 7.880 8.418 -27.460 1.00 55.75 341 GLY A C 1
ATOM 2670 O O . GLY A 1 341 ? 8.124 8.168 -26.284 1.00 55.75 341 GLY A O 1
ATOM 2671 N N . GLU A 1 342 ? 8.080 7.522 -28.438 1.00 55.41 342 GLU A N 1
ATOM 2672 C CA . GLU A 1 342 ? 8.638 6.181 -28.179 1.00 55.41 342 GLU A CA 1
ATOM 2673 C C . GLU A 1 342 ? 10.035 6.283 -27.533 1.00 55.41 342 GLU A C 1
ATOM 2675 O O . GLU A 1 342 ? 10.961 6.859 -28.107 1.00 55.41 342 GLU A O 1
ATOM 2680 N N . PHE A 1 343 ? 10.203 5.720 -26.334 1.00 59.44 343 PHE A N 1
ATOM 2681 C CA . PHE A 1 343 ? 11.503 5.612 -25.678 1.00 59.44 343 PHE A CA 1
ATOM 2682 C C . PHE A 1 343 ? 12.385 4.623 -26.446 1.00 59.44 343 PHE A C 1
ATOM 2684 O O . PHE A 1 343 ? 12.085 3.435 -26.545 1.00 59.44 343 PHE A O 1
ATOM 2691 N N . SER A 1 344 ? 13.490 5.111 -27.002 1.00 74.31 344 SER A N 1
ATOM 2692 C CA . SER A 1 344 ? 14.395 4.324 -27.840 1.00 74.31 344 SER A CA 1
ATOM 2693 C C . SER A 1 344 ? 15.830 4.653 -27.474 1.00 74.31 344 SER A C 1
ATOM 2695 O O . SER A 1 344 ? 16.292 5.767 -27.720 1.00 74.31 344 SER A O 1
ATOM 2697 N N . LEU A 1 345 ? 16.557 3.665 -26.938 1.00 72.25 345 LEU A N 1
ATOM 2698 C CA . LEU A 1 345 ? 17.980 3.804 -26.603 1.00 72.25 345 LEU A CA 1
ATOM 2699 C C . LEU A 1 345 ? 18.822 4.164 -27.838 1.00 72.25 345 LEU A C 1
ATOM 2701 O O . LEU A 1 345 ? 19.767 4.943 -27.745 1.00 72.25 345 LEU A O 1
ATOM 2705 N N . ASN A 1 346 ? 18.442 3.669 -29.019 1.00 79.06 346 ASN A N 1
ATOM 2706 C CA . ASN A 1 346 ? 19.125 3.998 -30.272 1.00 79.06 346 ASN A CA 1
ATOM 2707 C C . ASN A 1 346 ? 18.915 5.467 -30.676 1.00 79.06 346 ASN A C 1
ATOM 2709 O O . ASN A 1 346 ? 19.839 6.118 -31.166 1.00 79.06 346 ASN A O 1
ATOM 2713 N N . GLU A 1 347 ? 17.712 6.004 -30.468 1.00 80.06 347 GLU A N 1
ATOM 2714 C CA . GLU A 1 347 ? 17.411 7.412 -30.743 1.00 80.06 347 GLU A CA 1
ATOM 2715 C C . GLU A 1 347 ? 18.020 8.341 -29.684 1.00 80.06 347 GLU A C 1
ATOM 2717 O O . GLU A 1 347 ? 18.585 9.379 -30.030 1.00 80.06 347 GLU A O 1
ATOM 2722 N N . ALA A 1 348 ? 17.981 7.932 -28.412 1.00 80.00 348 ALA A N 1
ATOM 2723 C CA . ALA A 1 348 ? 18.632 8.617 -27.303 1.00 80.00 348 ALA A CA 1
ATOM 2724 C C . ALA A 1 348 ? 20.138 8.768 -27.565 1.00 80.00 348 ALA A C 1
ATOM 2726 O O . ALA A 1 348 ? 20.654 9.887 -27.557 1.00 80.00 348 ALA A O 1
ATOM 2727 N N . GLY A 1 349 ? 20.825 7.668 -27.892 1.00 84.19 349 GLY A N 1
ATOM 2728 C CA . GLY A 1 349 ? 22.250 7.680 -28.219 1.00 84.19 349 GLY A CA 1
ATOM 2729 C C . GLY A 1 349 ? 22.586 8.569 -29.422 1.00 84.19 349 GLY A C 1
ATOM 2730 O O . GLY A 1 349 ? 23.527 9.359 -29.349 1.00 84.19 349 GLY A O 1
ATOM 2731 N N . ARG A 1 350 ? 21.794 8.512 -30.506 1.00 87.44 350 ARG A N 1
ATOM 2732 C CA . ARG A 1 350 ? 21.996 9.361 -31.698 1.00 87.44 350 ARG A CA 1
ATOM 2733 C C . ARG A 1 350 ? 21.866 10.846 -31.365 1.00 87.44 350 ARG A C 1
ATOM 2735 O O . ARG A 1 350 ? 22.745 11.630 -31.715 1.00 87.44 350 ARG A O 1
ATOM 2742 N N . TRP A 1 351 ? 20.802 11.223 -30.656 1.00 88.12 351 TRP A N 1
ATOM 2743 C CA . TRP A 1 351 ? 20.571 12.613 -30.268 1.00 88.12 351 TRP A CA 1
ATOM 2744 C C . TRP A 1 351 ? 21.661 13.137 -29.330 1.00 88.12 351 TRP A C 1
ATOM 2746 O O . TRP A 1 351 ? 22.155 14.253 -29.511 1.00 88.12 351 TRP A O 1
ATOM 2756 N N . GLY A 1 352 ? 22.043 12.332 -28.336 1.00 84.44 352 GLY A N 1
ATOM 2757 C CA . GLY A 1 352 ? 23.119 12.667 -27.412 1.00 84.44 352 GLY A CA 1
ATOM 2758 C C . GLY A 1 352 ? 24.437 12.884 -28.142 1.00 84.44 352 GLY A C 1
ATOM 2759 O O . GLY A 1 352 ? 25.109 13.885 -27.898 1.00 84.44 352 GLY A O 1
ATOM 2760 N N . ASN A 1 353 ? 24.756 12.017 -29.107 1.00 90.06 353 ASN A N 1
ATOM 2761 C CA . ASN A 1 353 ? 25.943 12.161 -29.941 1.00 90.06 353 ASN A CA 1
ATOM 2762 C C . ASN A 1 353 ? 25.929 13.478 -30.734 1.00 90.06 353 ASN A C 1
ATOM 2764 O O . ASN A 1 353 ? 26.839 14.284 -30.585 1.00 90.06 353 ASN A O 1
ATOM 2768 N N . GLU A 1 354 ? 24.857 13.778 -31.473 1.00 90.69 354 GLU A N 1
ATOM 2769 C CA . GLU A 1 354 ? 24.732 15.037 -32.233 1.00 90.69 354 GLU A CA 1
ATOM 2770 C C . GLU A 1 354 ? 24.844 16.304 -31.365 1.00 90.69 354 GLU A C 1
ATOM 2772 O O . GLU A 1 354 ? 25.181 17.392 -31.849 1.00 90.69 354 GLU A O 1
ATOM 2777 N N . LYS A 1 355 ? 24.466 16.223 -30.086 1.00 87.69 355 LYS A N 1
ATOM 2778 C CA . LYS A 1 355 ? 24.582 17.344 -29.147 1.00 87.69 355 LYS A CA 1
ATOM 2779 C C . LYS A 1 355 ? 25.989 17.499 -28.614 1.00 87.69 355 LYS A C 1
ATOM 2781 O O . LYS A 1 355 ? 26.485 18.624 -28.600 1.00 87.69 355 LYS A O 1
ATOM 2786 N N . VAL A 1 356 ? 26.613 16.392 -28.233 1.00 86.31 356 VAL A N 1
ATOM 2787 C CA . VAL A 1 356 ? 28.010 16.371 -27.813 1.00 86.31 356 VAL A CA 1
ATOM 2788 C C . VAL A 1 356 ? 28.904 16.879 -28.939 1.00 86.31 356 VAL A C 1
ATOM 2790 O O . VAL A 1 356 ? 29.650 17.821 -28.712 1.00 86.31 356 VAL A O 1
ATOM 2793 N N . GLU A 1 357 ? 28.763 16.377 -30.168 1.00 91.94 357 GLU A N 1
ATOM 2794 C CA . GLU A 1 357 ? 29.589 16.811 -31.304 1.00 91.94 357 GLU A CA 1
ATOM 2795 C C . GLU A 1 357 ? 29.521 18.325 -31.529 1.00 91.94 357 GLU A C 1
ATOM 2797 O O . GLU A 1 357 ? 30.547 18.994 -31.646 1.00 91.94 357 GLU A O 1
ATOM 2802 N N . ARG A 1 358 ? 28.312 18.898 -31.521 1.00 89.81 358 ARG A N 1
ATOM 2803 C CA . ARG A 1 358 ? 28.132 20.350 -31.650 1.00 89.81 358 ARG A CA 1
ATOM 2804 C C . ARG A 1 358 ? 28.742 21.125 -30.494 1.00 89.81 358 ARG A C 1
ATOM 2806 O O . ARG A 1 358 ? 29.293 22.197 -30.723 1.00 89.81 358 ARG A O 1
ATOM 2813 N N . PHE A 1 359 ? 28.613 20.614 -29.274 1.00 82.69 359 PHE A N 1
ATOM 2814 C CA . PHE A 1 359 ? 29.160 21.256 -28.088 1.00 82.69 359 PHE A CA 1
ATOM 2815 C C . PHE A 1 359 ? 30.691 21.257 -28.117 1.00 82.69 359 PHE A C 1
ATOM 2817 O O . PHE A 1 359 ? 31.289 22.322 -27.991 1.00 82.69 359 PHE A O 1
ATOM 2824 N N . VAL A 1 360 ? 31.320 20.113 -28.400 1.00 87.75 360 VAL A N 1
ATOM 2825 C CA . VAL A 1 360 ? 32.780 19.995 -28.550 1.00 87.75 360 VAL A CA 1
ATOM 2826 C C . VAL A 1 360 ? 33.289 20.922 -29.649 1.00 87.75 360 VAL A C 1
ATOM 2828 O O . VAL A 1 360 ? 34.215 21.694 -29.420 1.00 87.75 360 VAL A O 1
ATOM 2831 N N . MET A 1 361 ? 32.644 20.922 -30.820 1.00 90.12 361 MET A N 1
ATOM 2832 C CA . MET A 1 361 ? 32.998 21.824 -31.921 1.00 90.12 361 MET A CA 1
ATOM 2833 C C . MET A 1 361 ? 32.868 23.300 -31.533 1.00 90.12 361 MET A C 1
ATOM 2835 O O . MET A 1 361 ? 33.728 24.106 -31.884 1.00 90.12 361 MET A O 1
ATOM 2839 N N . HIS A 1 362 ? 31.808 23.668 -30.813 1.00 86.75 362 HIS A N 1
ATOM 2840 C CA . HIS A 1 362 ? 31.597 25.038 -30.352 1.00 86.75 362 HIS A CA 1
ATOM 2841 C C . HIS A 1 362 ? 32.683 25.476 -29.367 1.00 86.75 362 HIS A C 1
ATOM 2843 O O . HIS A 1 362 ? 33.270 26.544 -29.545 1.00 86.75 362 HIS A O 1
ATOM 2849 N N . ILE A 1 363 ? 32.988 24.641 -28.369 1.00 76.75 363 ILE A N 1
ATOM 2850 C CA . ILE A 1 363 ? 34.021 24.935 -27.378 1.00 76.75 363 ILE A CA 1
ATOM 2851 C C . ILE A 1 363 ? 35.395 24.996 -28.046 1.00 76.75 363 ILE A C 1
ATOM 2853 O O . ILE A 1 363 ? 36.082 25.998 -27.877 1.00 76.75 363 ILE A O 1
ATOM 2857 N N . ALA A 1 364 ? 35.764 24.028 -28.887 1.00 84.94 364 ALA A N 1
ATOM 2858 C CA . ALA A 1 364 ? 37.035 24.052 -29.612 1.00 84.94 364 ALA A CA 1
ATOM 2859 C C . ALA A 1 364 ? 37.191 25.328 -30.455 1.00 84.94 364 ALA A C 1
ATOM 2861 O O . ALA A 1 364 ? 38.223 25.993 -30.375 1.00 84.94 364 ALA A O 1
ATOM 2862 N N . LYS A 1 365 ? 36.153 25.731 -31.206 1.00 85.06 365 LYS A N 1
ATOM 2863 C CA . LYS A 1 365 ? 36.168 26.987 -31.979 1.00 85.06 365 LYS A CA 1
ATOM 2864 C C . LYS A 1 365 ? 36.291 28.218 -31.081 1.00 85.06 365 LYS A C 1
ATOM 2866 O O . LYS A 1 365 ? 37.054 29.120 -31.406 1.00 85.06 365 LYS A O 1
ATOM 2871 N N . SER A 1 366 ? 35.602 28.238 -29.936 1.00 74.19 366 SER A N 1
ATOM 2872 C CA . SER A 1 366 ? 35.721 29.326 -28.951 1.00 74.19 366 SER A CA 1
ATOM 2873 C C . SER A 1 366 ? 37.127 29.440 -28.353 1.00 74.19 366 SER A C 1
ATOM 2875 O O . SER A 1 366 ? 37.534 30.535 -27.981 1.00 74.19 366 SER A O 1
ATOM 2877 N N . GLN A 1 367 ? 37.869 28.328 -28.300 1.00 79.69 367 GLN A N 1
ATOM 2878 C CA . GLN A 1 367 ? 39.252 28.277 -27.821 1.00 79.69 367 GLN A CA 1
ATOM 2879 C C . GLN A 1 367 ? 40.291 28.547 -28.922 1.00 79.69 367 GLN A C 1
ATOM 2881 O O . GLN A 1 367 ? 41.471 28.641 -28.612 1.00 79.69 367 GLN A O 1
ATOM 2886 N N . GLY A 1 368 ? 39.877 28.720 -30.186 1.00 78.88 368 GLY A N 1
ATOM 2887 C CA . GLY A 1 368 ? 40.778 29.065 -31.293 1.00 78.88 368 GLY A CA 1
ATOM 2888 C C . GLY A 1 368 ? 41.018 27.959 -32.325 1.00 78.88 368 GLY A C 1
ATOM 2889 O O . GLY A 1 368 ? 41.871 28.122 -33.198 1.00 78.88 368 GLY A O 1
ATOM 2890 N N . TYR A 1 369 ? 40.271 26.851 -32.286 1.00 88.94 369 TYR A N 1
ATOM 2891 C CA . TYR A 1 369 ? 40.339 25.825 -33.330 1.00 88.94 369 TYR A CA 1
ATOM 2892 C C . TYR A 1 369 ? 39.808 26.360 -34.672 1.00 88.94 369 TYR A C 1
ATOM 2894 O O . TYR A 1 369 ? 38.620 26.647 -34.814 1.00 88.94 369 TYR A O 1
ATOM 2902 N N . GLY A 1 370 ? 40.688 26.461 -35.673 1.00 81.69 370 GLY A N 1
ATOM 2903 C CA . GLY A 1 370 ? 40.363 26.968 -37.015 1.00 81.69 370 GLY A CA 1
ATOM 2904 C C . GLY A 1 370 ? 39.893 25.918 -38.032 1.00 81.69 370 GLY A C 1
ATOM 2905 O O . GLY A 1 370 ? 39.716 26.255 -39.198 1.00 81.69 370 GLY A O 1
ATOM 2906 N N . GLY A 1 371 ? 39.742 24.652 -37.631 1.00 89.56 371 GLY A N 1
ATOM 2907 C CA . GLY A 1 371 ? 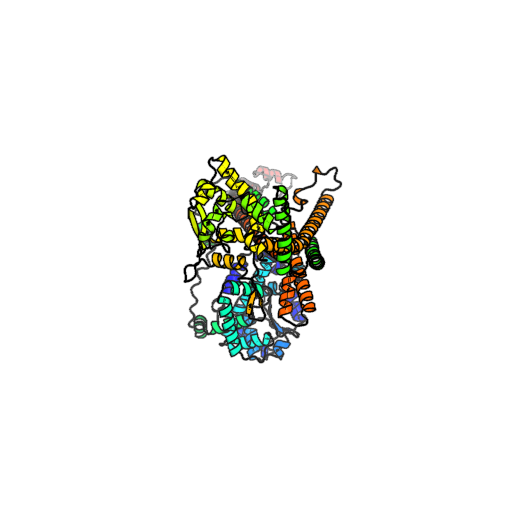39.273 23.577 -38.510 1.00 89.56 371 GLY A CA 1
ATOM 2908 C C . GLY A 1 371 ? 37.780 23.263 -38.357 1.00 89.56 371 GLY A C 1
ATOM 2909 O O . GLY A 1 371 ? 37.087 23.808 -37.497 1.00 89.56 371 GLY A O 1
ATOM 2910 N N . ASP A 1 372 ? 37.294 22.325 -39.176 1.00 90.25 372 ASP A N 1
ATOM 2911 C CA . ASP A 1 372 ? 35.870 21.948 -39.229 1.00 90.25 372 ASP A CA 1
ATOM 2912 C C . ASP A 1 372 ? 35.594 20.468 -38.922 1.00 90.25 372 ASP A C 1
ATOM 2914 O O . ASP A 1 372 ? 34.447 20.026 -38.946 1.00 90.25 372 ASP A O 1
ATOM 2918 N N . THR A 1 373 ? 36.626 19.686 -38.600 1.00 92.19 373 THR A N 1
ATOM 2919 C CA . THR A 1 373 ? 36.471 18.255 -38.301 1.00 92.19 373 THR A CA 1
ATOM 2920 C C . THR A 1 373 ? 36.371 18.003 -36.801 1.00 92.19 373 THR A C 1
ATOM 2922 O O . THR A 1 373 ? 37.210 18.499 -36.050 1.00 92.19 373 THR A O 1
ATOM 2925 N N . LEU A 1 374 ? 35.440 17.142 -36.375 1.00 89.75 374 LEU A N 1
ATOM 2926 C CA . LEU A 1 374 ? 35.313 16.731 -34.971 1.00 89.75 374 LEU A CA 1
ATOM 2927 C C . LEU A 1 374 ? 36.607 16.110 -34.425 1.00 89.75 374 LEU A C 1
ATOM 2929 O O . LEU A 1 374 ? 37.050 16.478 -33.345 1.00 89.75 374 LEU A O 1
ATOM 2933 N N . ALA A 1 375 ? 37.249 15.212 -35.183 1.00 91.12 375 ALA A N 1
ATOM 2934 C CA . ALA A 1 375 ? 38.500 14.582 -34.753 1.00 91.12 375 ALA A CA 1
ATOM 2935 C C . ALA A 1 375 ? 39.625 15.605 -34.523 1.00 91.12 375 ALA A C 1
ATOM 2937 O O . ALA A 1 375 ? 40.404 15.465 -33.583 1.00 91.12 375 ALA A O 1
ATOM 2938 N N . GLY A 1 376 ? 39.697 16.642 -35.364 1.00 91.56 376 GLY A N 1
ATOM 2939 C CA . GLY A 1 376 ? 40.650 17.733 -35.188 1.00 91.56 376 GLY A CA 1
ATOM 2940 C C . GLY A 1 376 ? 40.299 18.651 -34.015 1.00 91.56 376 GLY A C 1
ATOM 2941 O O . GLY A 1 376 ? 41.209 19.086 -33.320 1.00 91.56 376 GLY A O 1
ATOM 2942 N N . ALA A 1 377 ? 39.011 18.896 -33.753 1.00 90.81 377 ALA A N 1
ATOM 2943 C CA . ALA A 1 377 ? 38.555 19.662 -32.592 1.00 90.81 377 ALA A CA 1
ATOM 2944 C C . ALA A 1 377 ? 38.870 18.949 -31.270 1.00 90.81 377 ALA A C 1
ATOM 2946 O O . ALA A 1 377 ? 39.381 19.575 -30.346 1.00 90.81 377 ALA A O 1
ATOM 2947 N N . VAL A 1 378 ? 38.617 17.637 -31.204 1.00 90.88 378 VAL A N 1
ATOM 2948 C CA . VAL A 1 378 ? 38.975 16.792 -30.056 1.00 90.88 378 VAL A CA 1
ATOM 2949 C C . VAL A 1 378 ? 40.481 16.827 -29.829 1.00 90.88 378 VAL A C 1
ATOM 2951 O O . VAL A 1 378 ? 40.910 17.182 -28.740 1.00 90.88 378 VAL A O 1
ATOM 2954 N N . LYS A 1 379 ? 41.281 16.571 -30.874 1.00 92.06 379 LYS A N 1
ATOM 2955 C CA . LYS A 1 379 ? 42.745 16.610 -30.770 1.00 92.06 379 LYS A CA 1
ATOM 2956 C C . LYS A 1 379 ? 43.260 17.973 -30.300 1.00 92.06 379 LYS A C 1
ATOM 2958 O O . LYS A 1 379 ? 44.152 18.044 -29.470 1.00 92.06 379 LYS A O 1
ATOM 2963 N N . TYR A 1 380 ? 42.691 19.058 -30.822 1.00 91.12 380 TYR A N 1
ATOM 2964 C CA . TYR A 1 380 ? 43.064 20.410 -30.417 1.00 91.12 380 TYR A CA 1
ATOM 2965 C C . TYR A 1 380 ? 42.809 20.655 -28.924 1.00 91.12 380 TYR A C 1
ATOM 2967 O O . TYR A 1 380 ? 43.661 21.231 -28.253 1.00 91.12 380 TYR A O 1
ATOM 2975 N N . LEU A 1 381 ? 41.664 20.209 -28.395 1.00 84.81 381 LEU A N 1
ATOM 2976 C CA . LEU A 1 381 ? 41.348 20.321 -26.969 1.00 84.81 381 LEU A CA 1
ATOM 2977 C C . LEU A 1 381 ? 42.247 19.417 -26.106 1.00 84.81 381 LEU A C 1
ATOM 2979 O O . LEU A 1 381 ? 42.760 19.901 -25.099 1.00 84.81 381 LEU A O 1
ATOM 2983 N N . GLU A 1 382 ? 42.501 18.174 -26.538 1.00 87.31 382 GLU A N 1
ATOM 2984 C CA . GLU A 1 382 ? 43.439 17.232 -25.896 1.00 87.31 382 GLU A CA 1
ATOM 2985 C C . GLU A 1 382 ? 44.854 17.847 -25.788 1.00 87.31 382 GLU A C 1
ATOM 2987 O O . GLU A 1 382 ? 45.463 17.828 -24.717 1.00 87.31 382 GLU A O 1
ATOM 2992 N N . ASP A 1 383 ? 45.356 18.457 -26.871 1.00 88.00 383 ASP A N 1
ATOM 2993 C CA . ASP A 1 383 ? 46.690 19.076 -26.935 1.00 88.00 383 ASP A CA 1
ATOM 2994 C C . ASP A 1 383 ? 46.773 20.394 -26.131 1.00 88.00 383 ASP A C 1
ATOM 2996 O O . ASP A 1 383 ? 47.817 20.717 -25.562 1.00 88.00 383 ASP A O 1
ATOM 3000 N N . THR A 1 384 ? 45.685 21.174 -26.086 1.00 84.81 384 THR A N 1
ATOM 3001 C CA . THR A 1 384 ? 45.650 22.500 -25.433 1.00 84.81 384 THR A CA 1
ATOM 3002 C C . THR A 1 384 ? 45.456 22.396 -23.920 1.00 84.81 384 THR A C 1
ATOM 3004 O O . THR A 1 384 ? 46.017 23.197 -23.170 1.00 84.81 384 THR A O 1
ATOM 3007 N N . PHE A 1 385 ? 44.687 21.408 -23.458 1.00 85.69 385 PHE A N 1
ATOM 3008 C CA . PHE A 1 385 ? 44.342 21.221 -22.048 1.00 85.69 385 PHE A CA 1
ATOM 3009 C C . PHE A 1 385 ? 44.723 19.815 -21.569 1.00 85.69 385 PHE A C 1
ATOM 3011 O O . PHE A 1 385 ? 43.844 19.019 -21.243 1.00 85.69 385 PHE A O 1
ATOM 3018 N N . PRO A 1 386 ? 46.020 19.474 -21.501 1.00 87.81 386 PRO A N 1
ATOM 3019 C CA . PRO A 1 386 ? 46.440 18.155 -21.050 1.00 87.81 386 PRO A CA 1
ATOM 3020 C C . PRO A 1 386 ? 46.142 17.962 -19.558 1.00 87.81 386 PRO A C 1
ATOM 3022 O O . PRO A 1 386 ? 46.315 18.888 -18.752 1.00 87.81 386 PRO A O 1
ATOM 3025 N N . ILE A 1 387 ? 45.766 16.737 -19.181 1.00 89.00 387 ILE A N 1
ATOM 3026 C CA . ILE A 1 387 ? 45.655 16.319 -17.779 1.00 89.00 387 ILE A CA 1
ATOM 3027 C C . ILE A 1 387 ? 46.686 15.224 -17.458 1.00 89.00 387 ILE A C 1
ATOM 3029 O O . ILE A 1 387 ? 46.933 14.348 -18.286 1.00 89.00 387 ILE A O 1
ATOM 3033 N N . PRO A 1 388 ? 47.303 15.228 -16.258 1.00 90.12 388 PRO A N 1
ATOM 3034 C CA . PRO A 1 388 ? 48.278 14.198 -15.884 1.00 90.12 388 PRO A CA 1
ATOM 3035 C C . PRO A 1 388 ? 47.703 12.775 -15.873 1.00 90.12 388 PRO A C 1
ATOM 3037 O O . PRO A 1 388 ? 48.427 11.816 -16.131 1.00 90.12 388 PRO A O 1
ATOM 3040 N N . ALA A 1 389 ? 46.409 12.654 -15.565 1.00 90.69 389 ALA A N 1
ATOM 3041 C CA . ALA A 1 389 ? 45.659 11.406 -15.439 1.00 90.69 389 ALA A CA 1
ATOM 3042 C C . ALA A 1 389 ? 45.776 10.481 -16.668 1.00 90.69 389 ALA A C 1
ATOM 3044 O O . ALA A 1 389 ? 46.013 9.283 -16.503 1.00 90.69 389 ALA A O 1
ATOM 3045 N N . ASP A 1 390 ? 45.790 11.034 -17.886 1.00 90.81 390 ASP A N 1
ATOM 3046 C CA . ASP A 1 390 ? 45.950 10.275 -19.138 1.00 90.81 390 ASP A CA 1
ATOM 3047 C C . ASP A 1 390 ? 47.210 9.408 -19.176 1.00 90.81 390 ASP A C 1
ATOM 3049 O O . ASP A 1 390 ? 47.245 8.349 -19.815 1.00 90.81 390 ASP A O 1
ATOM 3053 N N . LYS A 1 391 ? 48.262 9.815 -18.458 1.00 92.56 391 LYS A N 1
ATOM 3054 C CA . LYS A 1 391 ? 49.518 9.060 -18.380 1.00 92.56 391 LYS A CA 1
ATOM 3055 C C . LYS A 1 391 ? 49.383 7.765 -17.577 1.00 92.56 391 LYS A C 1
ATOM 3057 O O . LYS A 1 391 ? 50.222 6.878 -17.716 1.00 92.56 391 LYS A O 1
ATOM 3062 N N . ALA A 1 392 ? 48.301 7.609 -16.813 1.00 91.25 392 ALA A N 1
ATOM 3063 C CA . ALA A 1 392 ? 47.952 6.393 -16.084 1.00 91.25 392 ALA A CA 1
ATOM 3064 C C . ALA A 1 392 ? 46.962 5.472 -16.839 1.00 91.25 392 ALA A C 1
ATOM 3066 O O . ALA A 1 392 ? 46.450 4.501 -16.271 1.00 91.25 392 ALA A O 1
ATOM 3067 N N . THR A 1 393 ? 46.695 5.723 -18.129 1.00 89.88 393 THR A N 1
ATOM 3068 C CA . THR A 1 393 ? 45.715 4.962 -18.933 1.00 89.88 393 THR A CA 1
ATOM 3069 C C . THR A 1 393 ? 45.911 3.441 -18.857 1.00 89.88 393 THR A C 1
ATOM 3071 O O . THR A 1 393 ? 44.940 2.686 -18.758 1.00 89.88 393 THR A O 1
ATOM 3074 N N . ALA A 1 394 ? 47.157 2.952 -18.891 1.00 90.44 394 ALA A N 1
ATOM 3075 C CA . ALA A 1 394 ? 47.446 1.516 -18.861 1.00 90.44 394 ALA A CA 1
ATOM 3076 C C . ALA A 1 394 ? 47.021 0.862 -17.534 1.00 90.44 394 ALA A C 1
ATOM 3078 O O . ALA A 1 394 ? 46.477 -0.244 -17.526 1.00 90.44 394 ALA A O 1
ATOM 3079 N N . GLN A 1 395 ? 47.213 1.567 -16.420 1.00 91.44 395 GLN A N 1
ATOM 3080 C CA . GLN A 1 395 ? 46.904 1.101 -15.071 1.00 91.44 395 GLN A CA 1
ATOM 3081 C C . GLN A 1 395 ? 45.394 1.102 -14.789 1.00 91.44 395 GLN A C 1
ATOM 3083 O O . GLN A 1 395 ? 44.929 0.307 -13.974 1.00 91.44 395 GLN A O 1
ATOM 3088 N N . PHE A 1 396 ? 44.618 1.903 -15.527 1.00 92.00 396 PHE A N 1
ATOM 3089 C CA . PHE A 1 396 ? 43.154 1.968 -15.442 1.00 92.00 396 PHE A CA 1
ATOM 3090 C C . PHE A 1 396 ? 42.430 1.211 -16.573 1.00 92.00 396 PHE A C 1
ATOM 3092 O O . PHE A 1 396 ? 41.255 1.441 -16.856 1.00 92.00 396 PHE A O 1
ATOM 3099 N N . GLY A 1 397 ? 43.082 0.218 -17.186 1.00 85.25 397 GLY A N 1
ATOM 3100 C CA . GLY A 1 397 ? 42.438 -0.709 -18.129 1.00 85.25 397 GLY A CA 1
ATOM 3101 C C . GLY A 1 397 ? 42.428 -0.252 -19.591 1.00 85.25 397 GLY A C 1
ATOM 3102 O O . GLY A 1 397 ? 41.625 -0.749 -20.384 1.00 85.25 397 GLY A O 1
ATOM 3103 N N . GLY A 1 398 ? 43.326 0.661 -19.955 1.00 88.06 398 GLY A N 1
ATOM 3104 C CA . GLY A 1 398 ? 43.585 1.068 -21.331 1.00 88.06 398 GLY A CA 1
ATOM 3105 C C . GLY A 1 398 ? 42.515 1.987 -21.922 1.00 88.06 398 GLY A C 1
ATOM 3106 O O . GLY A 1 398 ? 41.563 2.406 -21.258 1.00 88.06 398 GLY A O 1
ATOM 3107 N N . GLY A 1 399 ? 42.637 2.257 -23.225 1.00 84.50 399 GLY A N 1
ATOM 3108 C CA . GLY A 1 399 ? 41.782 3.212 -23.943 1.00 84.50 399 GLY A CA 1
ATOM 3109 C C . GLY A 1 399 ? 40.276 2.917 -23.886 1.00 84.50 399 GLY A C 1
ATOM 3110 O O . GLY A 1 399 ? 39.474 3.813 -24.121 1.00 84.50 399 GLY A O 1
ATOM 3111 N N . LEU A 1 400 ? 39.874 1.689 -23.538 1.00 84.25 400 LEU A N 1
ATOM 3112 C CA . LEU A 1 400 ? 38.468 1.295 -23.405 1.00 84.25 400 LEU A CA 1
ATOM 3113 C C . LEU A 1 400 ? 37.886 1.490 -22.001 1.00 84.25 400 LEU A C 1
ATOM 3115 O O . LEU A 1 400 ? 36.666 1.489 -21.882 1.00 84.25 400 LEU A O 1
ATOM 3119 N N . GLN A 1 401 ? 38.701 1.580 -20.944 1.00 89.88 401 GLN A N 1
ATOM 3120 C CA . GLN A 1 401 ? 38.212 1.601 -19.553 1.00 89.88 401 GLN A CA 1
ATOM 3121 C C . GLN A 1 401 ? 38.679 2.794 -18.728 1.00 89.88 401 GLN A C 1
ATOM 3123 O O . GLN A 1 401 ? 38.021 3.090 -17.733 1.00 89.88 401 GLN A O 1
ATOM 3128 N N . HIS A 1 402 ? 39.774 3.459 -19.104 1.00 93.12 402 HIS A N 1
ATOM 3129 C CA . HIS A 1 402 ? 40.376 4.471 -18.237 1.00 93.12 402 HIS A CA 1
ATOM 3130 C C . HIS A 1 402 ? 39.407 5.609 -17.883 1.00 93.12 402 HIS A C 1
ATOM 3132 O O . HIS A 1 402 ? 39.273 5.885 -16.701 1.00 93.12 402 HIS A O 1
ATOM 3138 N N . HIS A 1 403 ? 38.591 6.117 -18.818 1.00 93.56 403 HIS A N 1
ATOM 3139 C CA . HIS A 1 403 ? 37.573 7.141 -18.511 1.00 93.56 403 HIS A CA 1
ATOM 3140 C C . HIS A 1 403 ? 36.553 6.743 -17.426 1.00 93.56 403 HIS A C 1
ATOM 3142 O O . HIS A 1 403 ? 35.959 7.609 -16.797 1.00 93.56 403 HIS A O 1
ATOM 3148 N N . LEU A 1 404 ? 36.295 5.444 -17.232 1.00 93.94 404 LEU A N 1
ATOM 3149 C CA . LEU A 1 404 ? 35.398 4.953 -16.180 1.00 93.94 404 LEU A CA 1
ATOM 3150 C C . LEU A 1 404 ? 36.154 4.617 -14.892 1.00 93.94 404 LEU A C 1
ATOM 3152 O O . LEU A 1 404 ? 35.600 4.649 -13.797 1.00 93.94 404 LEU A O 1
ATOM 3156 N N . ARG A 1 405 ? 37.389 4.135 -15.010 1.00 95.06 405 ARG A N 1
ATOM 3157 C CA . ARG A 1 405 ? 38.133 3.605 -13.867 1.00 95.06 405 ARG A CA 1
ATOM 3158 C C . ARG A 1 405 ? 38.986 4.655 -13.186 1.00 95.06 405 ARG A C 1
ATOM 3160 O O . ARG A 1 405 ? 39.194 4.497 -11.992 1.00 95.06 405 ARG A O 1
ATOM 3167 N N . ASP A 1 406 ? 39.430 5.677 -13.898 1.00 95.50 406 ASP A N 1
ATOM 3168 C CA . ASP A 1 406 ? 40.075 6.865 -13.356 1.00 95.50 406 ASP A CA 1
ATOM 3169 C C . ASP A 1 406 ? 39.017 7.944 -13.122 1.00 95.50 406 ASP A C 1
ATOM 3171 O O . ASP A 1 406 ? 38.370 8.434 -14.049 1.00 95.50 406 ASP A O 1
ATOM 3175 N N . PHE A 1 407 ? 38.834 8.310 -11.855 1.00 94.38 407 PHE A N 1
ATOM 3176 C CA . PHE A 1 407 ? 37.782 9.239 -11.461 1.00 94.38 407 PHE A CA 1
ATOM 3177 C C . PHE A 1 407 ? 38.048 10.664 -11.946 1.00 94.38 407 PHE A C 1
ATOM 3179 O O . PHE A 1 407 ? 37.118 11.459 -12.004 1.00 94.38 407 PHE A O 1
ATOM 3186 N N . SER A 1 408 ? 39.268 10.999 -12.365 1.00 91.88 408 SER A N 1
ATOM 3187 C CA . SER A 1 408 ? 39.591 12.321 -12.919 1.00 91.88 408 SER A CA 1
ATOM 3188 C C . SER A 1 408 ? 38.823 12.619 -14.215 1.00 91.88 408 SER A C 1
ATOM 3190 O O . SER A 1 408 ? 38.635 13.786 -14.541 1.00 91.88 408 SER A O 1
ATOM 3192 N N . HIS A 1 409 ? 38.299 11.597 -14.901 1.00 93.56 409 HIS A N 1
ATOM 3193 C CA . HIS A 1 409 ? 37.451 11.737 -16.094 1.00 93.56 409 HIS A CA 1
ATOM 3194 C C . HIS A 1 409 ? 35.944 11.806 -15.786 1.00 93.56 409 HIS A C 1
ATOM 3196 O O . HIS A 1 409 ? 35.110 11.764 -16.690 1.00 93.56 409 HIS A O 1
ATOM 3202 N N . HIS A 1 410 ? 35.555 11.869 -14.512 1.00 87.12 410 HIS A N 1
ATOM 3203 C CA . HIS A 1 410 ? 34.151 11.908 -14.117 1.00 87.12 410 HIS A CA 1
ATOM 3204 C C . HIS A 1 410 ? 33.637 13.351 -14.031 1.00 87.12 410 HIS A C 1
ATOM 3206 O O . HIS A 1 410 ? 34.256 14.169 -13.348 1.00 87.12 410 HIS A O 1
ATOM 3212 N N . PRO A 1 411 ? 32.469 13.686 -14.615 1.00 78.44 411 PRO A N 1
ATOM 3213 C CA . PRO A 1 411 ? 31.882 15.020 -14.555 1.00 78.44 411 PRO A CA 1
ATOM 3214 C C . PRO A 1 411 ? 31.108 15.198 -13.235 1.00 78.44 411 PRO A C 1
ATOM 3216 O O . PRO A 1 411 ? 29.911 15.490 -13.217 1.00 78.44 411 PRO A O 1
ATOM 3219 N N . THR A 1 412 ? 31.788 14.958 -12.114 1.00 70.69 412 THR A N 1
ATOM 3220 C CA . THR A 1 412 ? 31.238 14.964 -10.753 1.00 70.69 412 THR A CA 1
ATOM 3221 C C . THR A 1 412 ? 32.131 15.796 -9.825 1.00 70.69 412 THR A C 1
ATOM 3223 O O . THR A 1 412 ? 33.304 16.032 -10.126 1.00 70.69 412 THR A O 1
ATOM 3226 N N . PRO A 1 413 ? 31.626 16.221 -8.650 1.00 68.38 413 PRO A N 1
ATOM 3227 C CA . PRO A 1 413 ? 32.474 16.836 -7.630 1.00 68.38 413 PRO A CA 1
ATOM 3228 C C . PRO A 1 413 ? 33.636 15.935 -7.191 1.00 68.38 413 PRO A C 1
ATOM 3230 O O . PRO A 1 413 ? 34.715 16.437 -6.893 1.00 68.38 413 PRO A O 1
ATOM 3233 N N . VAL A 1 414 ? 33.436 14.612 -7.176 1.00 68.56 414 VAL A N 1
ATOM 3234 C CA . VAL A 1 414 ? 34.491 13.643 -6.848 1.00 68.56 414 VAL A CA 1
ATOM 3235 C C . VAL A 1 414 ? 35.567 13.641 -7.928 1.00 68.56 414 VAL A C 1
ATOM 3237 O O . VAL A 1 414 ? 36.744 13.695 -7.584 1.00 68.56 414 VAL A O 1
ATOM 3240 N N . GLY A 1 415 ? 35.194 13.661 -9.210 1.00 77.00 415 GLY A N 1
ATOM 3241 C CA . GLY A 1 415 ? 36.163 13.732 -10.302 1.00 77.00 415 GLY A CA 1
ATOM 3242 C C . GLY A 1 415 ? 36.995 15.013 -10.291 1.00 77.00 415 GLY A C 1
ATOM 3243 O O . GLY A 1 415 ? 38.218 14.954 -10.429 1.00 77.00 415 GLY A O 1
ATOM 3244 N N . LEU A 1 416 ? 36.373 16.156 -9.982 1.00 72.44 416 LEU A N 1
ATOM 3245 C CA . LEU A 1 416 ? 37.091 17.414 -9.755 1.00 72.44 416 LEU A CA 1
ATOM 3246 C C . LEU A 1 416 ? 38.078 17.304 -8.582 1.00 72.44 416 LEU A C 1
ATOM 3248 O O . LEU A 1 416 ? 39.233 17.720 -8.690 1.00 72.44 416 LEU A O 1
ATOM 3252 N N . VAL A 1 417 ? 37.644 16.722 -7.461 1.00 78.88 417 VAL A N 1
ATOM 3253 C CA . VAL A 1 417 ? 38.516 16.486 -6.302 1.00 78.88 417 VAL A CA 1
ATOM 3254 C C . VAL A 1 417 ? 39.681 15.571 -6.679 1.00 78.88 417 VAL A C 1
ATOM 3256 O O . VAL A 1 417 ? 40.813 15.878 -6.322 1.00 78.88 417 VAL A O 1
ATOM 3259 N N . CYS A 1 418 ? 39.451 14.494 -7.432 1.00 87.38 418 CYS A N 1
ATOM 3260 C CA . CYS A 1 418 ? 40.502 13.590 -7.905 1.00 87.38 418 CYS A CA 1
ATOM 3261 C C . CYS A 1 418 ? 41.507 14.291 -8.832 1.00 87.38 418 CYS A C 1
ATOM 3263 O O . CYS A 1 418 ? 42.715 14.108 -8.664 1.00 87.38 418 CYS A O 1
ATOM 3265 N N . SER A 1 419 ? 41.042 15.158 -9.734 1.00 86.75 419 SER A N 1
ATOM 3266 C CA . SER A 1 419 ? 41.906 15.981 -10.589 1.00 86.75 419 SER A CA 1
ATOM 3267 C C . SER A 1 419 ? 42.793 16.931 -9.771 1.00 86.75 419 SER A C 1
ATOM 3269 O O . SER A 1 419 ? 44.016 16.969 -9.943 1.00 86.75 419 SER A O 1
ATOM 3271 N N . ILE A 1 420 ? 42.212 17.639 -8.796 1.00 73.56 420 ILE A N 1
ATOM 3272 C CA . ILE A 1 420 ? 42.966 18.514 -7.886 1.00 73.56 420 ILE A CA 1
ATOM 3273 C C . ILE A 1 420 ? 43.954 17.687 -7.052 1.00 73.56 420 ILE A C 1
ATOM 3275 O O . ILE A 1 420 ? 45.133 18.026 -6.974 1.00 73.56 420 ILE A O 1
ATOM 3279 N N . LEU A 1 421 ? 43.520 16.572 -6.461 1.00 88.25 421 LEU A N 1
ATOM 3280 C CA . LEU A 1 421 ? 44.387 15.692 -5.673 1.00 88.25 421 LEU A CA 1
ATOM 3281 C C . LEU A 1 421 ? 45.565 15.166 -6.494 1.00 88.25 421 LEU A C 1
ATOM 3283 O O . LEU A 1 421 ? 46.668 15.059 -5.955 1.00 88.25 421 LEU A O 1
ATOM 3287 N N . THR A 1 422 ? 45.379 14.899 -7.785 1.00 92.25 422 THR A N 1
ATOM 3288 C CA . THR A 1 422 ? 46.457 14.472 -8.687 1.00 92.25 422 THR A CA 1
ATOM 3289 C C . THR A 1 422 ? 47.568 15.524 -8.768 1.00 92.25 422 THR A C 1
ATOM 3291 O O . THR A 1 422 ? 48.744 15.188 -8.623 1.00 92.25 422 THR A O 1
ATOM 3294 N N . GLN A 1 423 ? 47.216 16.810 -8.859 1.00 87.69 423 GLN A N 1
ATOM 3295 C CA . GLN A 1 423 ? 48.170 17.933 -8.875 1.00 87.69 423 GLN A CA 1
ATOM 3296 C C . GLN A 1 423 ? 48.958 18.082 -7.556 1.00 87.69 423 GLN A C 1
ATOM 3298 O O . GLN A 1 423 ? 50.109 18.534 -7.534 1.00 87.69 423 GLN A O 1
ATOM 3303 N N . PHE A 1 424 ? 48.367 17.695 -6.424 1.00 86.56 424 PHE A N 1
ATOM 3304 C CA . PHE A 1 424 ? 49.032 17.774 -5.118 1.00 86.56 424 PHE A CA 1
ATOM 3305 C C . PHE A 1 424 ? 49.831 16.525 -4.759 1.00 86.56 424 PHE A C 1
ATOM 3307 O O . PHE A 1 424 ? 50.876 16.644 -4.123 1.00 86.56 424 PHE A O 1
ATOM 3314 N N . THR A 1 425 ? 49.357 15.349 -5.157 1.00 91.75 425 THR A N 1
ATOM 3315 C CA . THR A 1 425 ? 49.882 14.066 -4.673 1.00 91.75 425 THR A CA 1
ATOM 3316 C C . THR A 1 425 ? 50.718 13.313 -5.700 1.00 91.75 425 THR A C 1
ATOM 3318 O O . THR A 1 425 ? 51.418 12.378 -5.321 1.00 91.75 425 THR A O 1
ATOM 3321 N N . GLY A 1 426 ? 50.648 13.686 -6.983 1.00 91.88 426 GLY A N 1
ATOM 3322 C CA . GLY A 1 426 ? 51.285 12.935 -8.067 1.00 91.88 426 GLY A CA 1
ATOM 3323 C C . GLY A 1 426 ? 50.686 11.540 -8.271 1.00 91.88 426 GLY A C 1
ATOM 3324 O O . GLY A 1 426 ? 51.335 10.669 -8.848 1.00 91.88 426 GLY A O 1
ATOM 3325 N N . LYS A 1 427 ? 49.470 11.313 -7.761 1.00 94.31 427 LYS A N 1
ATOM 3326 C CA . LYS A 1 427 ? 48.744 10.045 -7.843 1.00 94.31 427 LYS A CA 1
ATOM 3327 C C . LYS A 1 427 ? 47.397 10.240 -8.512 1.00 94.31 427 LYS A C 1
ATOM 3329 O O . LYS A 1 427 ? 46.710 11.211 -8.221 1.00 94.31 427 LYS A O 1
ATOM 3334 N N . VAL A 1 428 ? 47.018 9.271 -9.329 1.00 95.75 428 VAL A N 1
ATOM 3335 C CA . VAL A 1 428 ? 45.713 9.168 -9.981 1.00 95.75 428 VAL A CA 1
ATOM 3336 C C . VAL A 1 428 ? 44.850 8.189 -9.192 1.00 95.75 428 VAL A C 1
ATOM 3338 O O . VAL A 1 428 ? 45.348 7.148 -8.757 1.00 95.75 428 VAL A O 1
ATOM 3341 N N . TYR A 1 429 ? 43.577 8.515 -8.979 1.00 94.81 429 TYR A N 1
ATOM 3342 C CA . TYR A 1 429 ? 42.689 7.777 -8.078 1.00 94.81 429 TYR A CA 1
ATOM 3343 C C . TYR A 1 429 ? 41.498 7.189 -8.823 1.00 94.81 429 TYR A C 1
ATOM 3345 O O . TYR A 1 429 ? 40.879 7.851 -9.654 1.00 94.81 429 TYR A O 1
ATOM 3353 N N . GLY A 1 430 ? 41.138 5.958 -8.476 1.00 93.94 430 GLY A N 1
ATOM 3354 C CA . GLY A 1 430 ? 40.054 5.276 -9.159 1.00 93.94 430 GLY A CA 1
ATOM 3355 C C . GLY A 1 430 ? 39.891 3.828 -8.725 1.00 93.94 430 GLY A C 1
ATOM 3356 O O . GLY A 1 430 ? 40.149 3.490 -7.571 1.00 93.94 430 GLY A O 1
ATOM 3357 N N . THR A 1 431 ? 39.475 2.956 -9.642 1.00 93.00 431 THR A N 1
ATOM 3358 C CA . THR A 1 431 ? 39.307 1.518 -9.381 1.00 93.00 431 THR A CA 1
ATOM 3359 C C . THR A 1 431 ? 40.168 0.638 -10.272 1.00 93.00 431 THR A C 1
ATOM 3361 O O . THR A 1 431 ? 40.235 0.871 -11.479 1.00 93.00 431 THR A O 1
ATOM 3364 N N . ASP A 1 432 ? 40.674 -0.459 -9.719 1.00 91.19 432 ASP A N 1
ATOM 3365 C CA . ASP A 1 432 ? 41.364 -1.487 -10.491 1.00 91.19 432 ASP A CA 1
ATOM 3366 C C . ASP A 1 432 ? 40.390 -2.373 -11.307 1.00 91.19 432 ASP A C 1
ATOM 3368 O O . ASP A 1 432 ? 39.174 -2.148 -11.367 1.00 91.19 432 ASP A O 1
ATOM 3372 N N . VAL A 1 433 ? 40.923 -3.418 -11.952 1.00 88.31 433 VAL A N 1
ATOM 3373 C CA . VAL A 1 433 ? 40.126 -4.400 -12.715 1.00 88.31 433 VAL A CA 1
ATOM 3374 C C . VAL A 1 433 ? 39.109 -5.160 -11.855 1.00 88.31 433 VAL A C 1
ATOM 3376 O O . VAL A 1 433 ? 38.072 -5.567 -12.380 1.00 88.31 433 VAL A O 1
ATOM 3379 N N . SER A 1 434 ? 39.389 -5.333 -10.560 1.00 86.38 434 SER A N 1
ATOM 3380 C CA . SER A 1 434 ? 38.516 -6.003 -9.591 1.00 86.38 434 SER A CA 1
ATOM 3381 C C . SER A 1 434 ? 37.413 -5.082 -9.057 1.00 86.38 434 SER A C 1
ATOM 3383 O O . SER A 1 434 ? 36.445 -5.553 -8.460 1.00 86.38 434 SER A O 1
ATOM 3385 N N . GLY A 1 435 ? 37.519 -3.772 -9.305 1.00 83.06 435 GLY A N 1
ATOM 3386 C CA . GLY A 1 435 ? 36.614 -2.751 -8.786 1.00 83.06 435 GLY A CA 1
ATOM 3387 C C . GLY A 1 435 ? 37.015 -2.211 -7.412 1.00 83.06 435 GLY A C 1
ATOM 3388 O O . GLY A 1 435 ? 36.240 -1.465 -6.810 1.00 83.06 435 GLY A O 1
ATOM 3389 N N . ALA A 1 436 ? 38.190 -2.578 -6.898 1.00 88.06 436 ALA A N 1
ATOM 3390 C CA . ALA A 1 436 ? 38.717 -2.049 -5.649 1.00 88.06 436 ALA A CA 1
ATOM 3391 C C . ALA A 1 436 ? 39.308 -0.652 -5.858 1.00 88.06 436 ALA A C 1
ATOM 3393 O O . ALA A 1 436 ? 39.950 -0.389 -6.873 1.00 88.06 436 ALA A O 1
ATOM 3394 N N . PHE A 1 437 ? 39.085 0.243 -4.893 1.00 90.94 437 PHE A N 1
ATOM 3395 C CA . PHE A 1 437 ? 39.673 1.579 -4.924 1.00 90.94 437 PHE A CA 1
ATOM 3396 C C . PHE A 1 437 ? 41.197 1.493 -4.801 1.00 90.94 437 PHE A C 1
ATOM 3398 O O . PHE A 1 437 ? 41.707 0.822 -3.901 1.00 90.94 437 PHE A O 1
ATOM 3405 N N . HIS A 1 438 ? 41.918 2.191 -5.672 1.00 93.06 438 HIS A N 1
ATOM 3406 C CA . HIS A 1 438 ? 43.373 2.274 -5.629 1.00 93.06 438 HIS A CA 1
ATOM 3407 C C . HIS A 1 438 ? 43.873 3.632 -6.135 1.00 93.06 438 HIS A C 1
ATOM 3409 O O . HIS A 1 438 ? 43.176 4.344 -6.859 1.00 93.06 438 HIS A O 1
ATOM 3415 N N . GLY A 1 439 ? 45.089 3.988 -5.718 1.00 93.38 439 GLY A N 1
ATOM 3416 C CA . GLY A 1 439 ? 45.814 5.159 -6.201 1.00 93.38 439 GLY A CA 1
ATOM 3417 C C . GLY A 1 439 ? 47.102 4.728 -6.897 1.00 93.38 439 GLY A C 1
ATOM 3418 O O . GLY A 1 439 ? 47.853 3.920 -6.350 1.00 93.38 439 GLY A O 1
ATOM 3419 N N . VAL A 1 440 ? 47.361 5.265 -8.084 1.00 94.19 440 VAL A N 1
ATOM 3420 C CA . VAL A 1 440 ? 48.502 4.911 -8.940 1.00 94.19 440 VAL A CA 1
ATOM 3421 C C . VAL A 1 440 ? 49.426 6.117 -9.068 1.00 94.19 440 VAL A C 1
ATOM 3423 O O . VAL A 1 440 ? 48.959 7.216 -9.348 1.00 94.19 440 VAL A O 1
ATOM 3426 N N . ASN A 1 441 ? 50.732 5.930 -8.864 1.00 93.94 441 ASN A N 1
ATOM 3427 C CA . ASN A 1 441 ? 51.711 7.003 -9.065 1.00 93.94 441 ASN A CA 1
ATOM 3428 C C . ASN A 1 441 ? 51.834 7.352 -10.553 1.00 93.94 441 ASN A C 1
ATOM 3430 O O . ASN A 1 441 ? 51.877 6.455 -11.397 1.00 93.94 441 ASN A O 1
ATOM 3434 N N . LEU A 1 442 ? 51.947 8.643 -10.852 1.00 90.75 442 LEU A N 1
ATOM 3435 C CA . LEU A 1 442 ? 52.259 9.124 -12.193 1.00 90.75 442 LEU A CA 1
ATOM 3436 C C . LEU A 1 442 ? 53.686 8.746 -12.606 1.00 90.75 442 LEU A C 1
ATOM 3438 O O . LEU A 1 442 ? 54.597 8.686 -11.779 1.00 90.75 442 LEU A O 1
ATOM 3442 N N . SER A 1 443 ? 53.867 8.531 -13.905 1.00 88.25 443 SER A N 1
ATOM 3443 C CA . SER A 1 443 ? 55.172 8.473 -14.561 1.00 88.25 443 SER A CA 1
ATOM 3444 C C . SER A 1 443 ? 55.794 9.870 -14.693 1.00 88.25 443 SER A C 1
ATOM 3446 O O . SER A 1 443 ? 55.107 10.884 -14.542 1.00 88.25 443 SER A O 1
ATOM 3448 N N . ASP A 1 444 ? 57.093 9.937 -14.999 1.00 86.31 444 ASP A N 1
ATOM 3449 C CA . ASP A 1 444 ? 57.849 11.198 -15.090 1.00 86.31 444 ASP A CA 1
ATOM 3450 C C . ASP A 1 444 ? 57.236 12.205 -16.079 1.00 86.31 444 ASP A C 1
ATOM 3452 O O . ASP A 1 444 ? 57.225 13.412 -15.834 1.00 86.31 444 ASP A O 1
ATOM 3456 N N . ASP A 1 445 ? 56.652 11.717 -17.175 1.00 83.38 445 ASP A N 1
ATOM 3457 C CA . ASP A 1 445 ? 55.948 12.533 -18.165 1.00 83.38 445 ASP A CA 1
ATOM 3458 C C . ASP A 1 445 ? 54.584 13.049 -17.674 1.00 83.38 445 ASP A C 1
ATOM 3460 O O . ASP A 1 445 ? 54.132 14.099 -18.125 1.00 83.38 445 ASP A O 1
ATOM 3464 N N . GLY A 1 446 ? 53.941 12.358 -16.730 1.00 83.56 446 GLY A N 1
ATOM 3465 C CA . GLY A 1 446 ? 52.745 12.840 -16.033 1.00 83.56 446 GLY A CA 1
ATOM 3466 C C . GLY A 1 446 ? 53.077 13.858 -14.944 1.00 83.56 446 GLY A C 1
ATOM 3467 O O . GLY A 1 446 ? 52.370 14.853 -14.787 1.00 83.56 446 GLY A O 1
ATOM 3468 N N . LEU A 1 447 ? 54.193 13.667 -14.234 1.00 87.69 447 LEU A N 1
ATOM 3469 C CA . LEU A 1 447 ? 54.691 14.630 -13.246 1.00 87.69 447 LEU A CA 1
ATOM 3470 C C . LEU A 1 447 ? 55.066 15.975 -13.887 1.00 87.69 447 LEU A C 1
ATOM 3472 O O . LEU A 1 447 ? 54.904 17.016 -13.252 1.00 87.69 447 LEU A O 1
ATOM 3476 N N . ALA A 1 448 ? 55.492 15.975 -15.154 1.00 88.12 448 ALA A N 1
ATOM 3477 C CA . ALA A 1 448 ? 55.778 17.193 -15.915 1.00 88.12 448 ALA A CA 1
ATOM 3478 C C . ALA A 1 448 ? 54.546 18.099 -16.136 1.00 88.12 448 ALA A C 1
ATOM 3480 O O . ALA A 1 448 ? 54.709 19.286 -16.415 1.00 88.12 448 ALA A O 1
ATOM 3481 N N . LEU A 1 449 ? 53.331 17.558 -15.989 1.00 86.31 449 LEU A N 1
ATOM 3482 C CA . LEU A 1 449 ? 52.056 18.270 -16.141 1.00 86.31 449 LEU A CA 1
ATOM 3483 C C . LEU A 1 449 ? 51.498 18.799 -14.802 1.00 86.31 449 LEU A C 1
ATOM 3485 O O . LEU A 1 449 ? 50.373 19.304 -14.746 1.00 86.31 449 LEU A O 1
ATOM 3489 N N . ILE A 1 450 ? 52.262 18.673 -13.710 1.00 88.50 450 ILE A N 1
ATOM 3490 C CA . ILE A 1 450 ? 51.885 19.195 -12.393 1.00 88.50 450 ILE A CA 1
ATOM 3491 C C . ILE A 1 450 ? 52.278 20.671 -12.265 1.00 88.50 450 ILE A C 1
ATOM 3493 O O . ILE A 1 450 ? 53.410 21.060 -12.556 1.00 88.50 450 ILE A O 1
ATOM 3497 N N . GLY A 1 451 ? 51.353 21.489 -11.758 1.00 76.56 451 GLY A N 1
ATOM 3498 C CA . GLY A 1 451 ? 51.588 22.902 -11.477 1.00 76.56 451 GLY A CA 1
ATOM 3499 C C . GLY A 1 451 ? 52.737 23.115 -10.488 1.00 76.56 451 GLY A C 1
ATOM 3500 O O . GLY A 1 451 ? 52.890 22.390 -9.502 1.00 76.56 451 GLY A O 1
ATOM 3501 N N . ARG A 1 452 ? 53.555 24.141 -10.719 1.00 80.38 452 ARG A N 1
ATOM 3502 C CA . ARG A 1 452 ? 54.759 24.427 -9.922 1.00 80.38 452 ARG A CA 1
ATOM 3503 C C . ARG A 1 452 ? 54.438 25.159 -8.622 1.00 80.38 452 ARG A C 1
ATOM 3505 O O . ARG A 1 452 ? 55.215 25.099 -7.673 1.00 80.38 452 ARG A O 1
ATOM 3512 N N . SER A 1 453 ? 53.285 25.824 -8.560 1.00 69.50 453 SER A N 1
ATOM 3513 C CA . SER A 1 453 ? 52.796 26.564 -7.391 1.00 69.50 453 SER A CA 1
ATOM 3514 C C . SER A 1 453 ? 51.395 26.116 -6.961 1.00 69.50 453 SER A C 1
ATOM 3516 O O . SER A 1 453 ? 50.661 25.510 -7.736 1.00 69.50 453 SER A O 1
ATOM 3518 N N . VAL A 1 454 ? 50.993 26.421 -5.721 1.00 68.12 454 VAL A N 1
ATOM 3519 C CA . VAL A 1 454 ? 49.648 26.081 -5.209 1.00 68.12 454 VAL A CA 1
ATOM 3520 C C . VAL A 1 454 ? 48.519 26.661 -6.084 1.00 68.12 454 VAL A C 1
ATOM 3522 O O . VAL A 1 454 ? 47.619 25.897 -6.434 1.00 68.12 454 VAL A O 1
ATOM 3525 N N . PRO A 1 455 ? 48.549 27.945 -6.505 1.00 57.75 455 PRO A N 1
ATOM 3526 C CA . PRO A 1 455 ? 47.530 28.485 -7.407 1.00 57.75 455 PRO A CA 1
ATOM 3527 C C . PRO A 1 455 ? 47.501 27.783 -8.767 1.00 57.75 455 PRO A C 1
ATOM 3529 O O . PRO A 1 455 ? 46.428 27.495 -9.283 1.00 57.75 455 PRO A O 1
ATOM 3532 N N . GLU A 1 456 ? 48.669 27.462 -9.323 1.00 64.38 456 GLU A N 1
ATOM 3533 C CA . GLU A 1 456 ? 48.793 26.770 -10.608 1.00 64.38 456 GLU A CA 1
ATOM 3534 C C . GLU A 1 456 ? 48.245 25.338 -10.537 1.00 64.38 456 GLU A C 1
ATOM 3536 O O . GLU A 1 456 ? 47.508 24.921 -11.422 1.00 64.38 456 GLU A O 1
ATOM 3541 N N . LYS A 1 457 ? 48.503 24.616 -9.439 1.00 69.81 457 LYS A N 1
ATOM 3542 C CA . LYS A 1 457 ? 47.931 23.285 -9.178 1.00 69.81 457 LYS A CA 1
ATOM 3543 C C . LYS A 1 457 ? 46.408 23.308 -9.093 1.00 69.81 457 LYS A C 1
ATOM 3545 O O . LYS A 1 457 ? 45.754 22.428 -9.642 1.00 69.81 457 LYS A O 1
ATOM 3550 N N . ILE A 1 458 ? 45.838 24.311 -8.423 1.00 61.69 458 ILE A N 1
ATOM 3551 C CA . ILE A 1 458 ? 44.380 24.488 -8.345 1.00 61.69 458 ILE A CA 1
ATOM 3552 C C . ILE A 1 458 ? 43.823 24.847 -9.726 1.00 61.69 458 ILE A C 1
ATOM 3554 O O . ILE A 1 458 ? 42.849 24.247 -10.169 1.00 61.69 458 ILE A O 1
ATOM 3558 N N . MET A 1 459 ? 44.458 25.784 -10.431 1.00 62.44 459 MET A N 1
ATOM 3559 C CA . MET A 1 459 ? 44.030 26.223 -11.757 1.00 62.44 459 MET A CA 1
ATOM 3560 C C . MET A 1 459 ? 44.064 25.079 -12.775 1.00 62.44 459 MET A C 1
ATOM 3562 O O . MET A 1 459 ? 43.071 24.865 -13.459 1.00 62.44 459 MET A O 1
ATOM 3566 N N . PHE A 1 460 ? 45.150 24.306 -12.849 1.00 73.81 460 PHE A N 1
ATOM 3567 C CA . PHE A 1 460 ? 45.242 23.139 -13.733 1.00 73.81 460 PHE A CA 1
ATOM 3568 C C . PHE A 1 460 ? 44.278 22.030 -13.307 1.00 73.81 460 PHE A C 1
ATOM 3570 O O . PHE A 1 460 ? 43.594 21.457 -14.152 1.00 73.81 460 PHE A O 1
ATOM 3577 N N . GLY A 1 461 ? 44.148 21.774 -12.002 1.00 64.12 461 GLY A N 1
ATOM 3578 C CA . GLY A 1 461 ? 43.208 20.785 -11.471 1.00 64.12 461 GLY A CA 1
ATOM 3579 C C . GLY A 1 461 ? 41.734 21.100 -11.757 1.00 64.12 461 GLY A C 1
ATOM 3580 O O . GLY A 1 461 ? 40.920 20.181 -11.767 1.00 64.12 461 GLY A O 1
ATOM 3581 N N . VAL A 1 462 ? 41.386 22.366 -12.016 1.00 59.75 462 VAL A N 1
ATOM 3582 C CA . VAL A 1 462 ? 40.009 22.820 -12.277 1.00 59.75 462 VAL A CA 1
ATOM 3583 C C . VAL A 1 462 ? 39.779 23.141 -13.759 1.00 59.75 462 VAL A C 1
ATOM 3585 O O . VAL A 1 462 ? 38.859 22.600 -14.364 1.00 59.75 462 VAL A O 1
ATOM 3588 N N . LEU A 1 463 ? 40.579 24.034 -14.352 1.00 61.69 463 LEU A N 1
ATOM 3589 C CA . LEU A 1 463 ? 40.350 24.553 -15.705 1.00 61.69 463 LEU A CA 1
ATOM 3590 C C . LEU A 1 463 ? 40.786 23.567 -16.786 1.00 61.69 463 LEU A C 1
ATOM 3592 O O . LEU A 1 463 ? 39.989 23.291 -17.679 1.00 61.69 463 LEU A O 1
ATOM 3596 N N . ASN A 1 464 ? 41.998 22.998 -16.696 1.00 79.06 464 ASN A N 1
ATOM 3597 C CA . ASN A 1 464 ? 42.416 21.986 -17.674 1.00 79.06 464 ASN A CA 1
ATOM 3598 C C . ASN A 1 464 ? 41.497 20.776 -17.588 1.00 79.06 464 ASN A C 1
ATOM 3600 O O . ASN A 1 464 ? 41.038 20.307 -18.614 1.00 79.06 464 ASN A O 1
ATOM 3604 N N . TRP A 1 465 ? 41.150 20.341 -16.375 1.00 86.31 465 TRP A N 1
ATOM 3605 C CA . TRP A 1 465 ? 40.152 19.294 -16.160 1.00 86.31 465 TRP A CA 1
ATOM 3606 C C . TRP A 1 465 ? 38.825 19.585 -16.866 1.00 86.31 465 TRP A C 1
ATOM 3608 O O . TRP A 1 465 ? 38.363 18.770 -17.658 1.00 86.31 465 TRP A O 1
ATOM 3618 N N . ALA A 1 466 ? 38.232 20.761 -16.640 1.00 63.81 466 ALA A N 1
ATOM 3619 C CA . ALA A 1 466 ? 36.939 21.102 -17.222 1.00 63.81 466 ALA A CA 1
ATOM 3620 C C . ALA A 1 466 ? 36.967 21.090 -18.758 1.00 63.81 466 ALA A C 1
ATOM 3622 O O . ALA A 1 466 ? 36.040 20.566 -19.371 1.00 63.81 466 ALA A O 1
ATOM 3623 N N . PHE A 1 467 ? 38.017 21.638 -19.381 1.00 75.69 467 PHE A N 1
ATOM 3624 C CA . PHE A 1 467 ? 38.154 21.645 -20.840 1.00 75.69 467 PHE A CA 1
ATOM 3625 C C . PHE A 1 467 ? 38.568 20.286 -21.416 1.00 75.69 467 PHE A C 1
ATOM 3627 O O . PHE A 1 467 ? 38.109 19.935 -22.500 1.00 75.69 467 PHE A O 1
ATOM 3634 N N . HIS A 1 468 ? 39.362 19.500 -20.691 1.00 84.06 468 HIS A N 1
ATOM 3635 C CA . HIS A 1 468 ? 39.754 18.152 -21.098 1.00 84.06 468 HIS A CA 1
ATOM 3636 C C . HIS A 1 468 ? 38.563 17.188 -21.091 1.00 84.06 468 HIS A C 1
ATOM 3638 O O . HIS A 1 468 ? 38.382 16.412 -22.028 1.00 84.06 468 HIS A O 1
ATOM 3644 N N . LEU A 1 469 ? 37.663 17.313 -20.108 1.00 82.56 469 LEU A N 1
ATOM 3645 C CA . LEU A 1 469 ? 36.408 16.565 -20.119 1.00 82.56 469 LEU A CA 1
ATOM 3646 C C . LEU A 1 469 ? 35.595 16.841 -21.387 1.00 82.56 469 LEU A C 1
ATOM 3648 O O . LEU A 1 469 ? 34.939 15.928 -21.875 1.00 82.56 469 LEU A O 1
ATOM 3652 N N . VAL A 1 470 ? 35.647 18.059 -21.949 1.00 80.69 470 VAL A N 1
ATOM 3653 C CA . VAL A 1 470 ? 34.929 18.392 -23.193 1.00 80.69 470 VAL A CA 1
ATOM 3654 C C . VAL A 1 470 ? 35.416 17.537 -24.363 1.00 80.69 470 VAL A C 1
ATOM 3656 O O . VAL A 1 470 ? 34.579 17.050 -25.122 1.00 80.69 470 VAL A O 1
ATOM 3659 N N . SER A 1 471 ? 36.723 17.297 -24.511 1.00 85.19 471 SER A N 1
ATOM 3660 C CA . SER A 1 471 ? 37.229 16.343 -25.513 1.00 85.19 471 SER A CA 1
ATOM 3661 C C . SER A 1 471 ? 36.750 14.918 -25.230 1.00 85.19 471 SER A C 1
ATOM 3663 O O . SER A 1 471 ? 36.229 14.262 -26.139 1.00 85.19 471 SER A O 1
ATOM 3665 N N . ASP A 1 472 ? 36.801 14.476 -23.971 1.00 89.31 472 ASP A N 1
ATOM 3666 C CA . ASP A 1 472 ? 36.411 13.116 -23.574 1.00 89.31 472 ASP A CA 1
ATOM 3667 C C . ASP A 1 472 ? 34.942 12.797 -23.877 1.00 89.31 472 ASP A C 1
ATOM 3669 O O . ASP A 1 472 ? 34.599 11.634 -24.120 1.00 89.31 472 ASP A O 1
ATOM 3673 N N . MET A 1 473 ? 34.069 13.816 -23.939 1.00 87.44 473 MET A N 1
ATOM 3674 C CA . MET A 1 473 ? 32.656 13.668 -24.323 1.00 87.44 473 MET A CA 1
ATOM 3675 C C . MET A 1 473 ? 32.487 12.996 -25.683 1.00 87.44 473 MET A C 1
ATOM 3677 O O . MET A 1 473 ? 31.616 12.134 -25.839 1.00 87.44 473 MET A O 1
ATOM 3681 N N . ALA A 1 474 ? 33.308 13.370 -26.664 1.00 84.44 474 ALA A N 1
ATOM 3682 C CA . ALA A 1 474 ? 33.270 12.791 -28.004 1.00 84.44 474 ALA A CA 1
ATOM 3683 C C . ALA A 1 474 ? 34.049 11.464 -28.098 1.00 84.44 474 ALA A C 1
ATOM 3685 O O . ALA A 1 474 ? 33.796 10.667 -29.006 1.00 84.44 474 ALA A O 1
ATOM 3686 N N . GLY A 1 475 ? 34.948 11.199 -27.145 1.00 84.56 475 GLY A N 1
ATOM 3687 C CA . GLY A 1 475 ? 35.931 10.117 -27.188 1.00 84.56 475 GLY A CA 1
ATOM 3688 C C . GLY A 1 475 ? 37.235 10.564 -27.854 1.00 84.56 475 GLY A C 1
ATOM 3689 O O . GLY A 1 475 ? 37.425 11.743 -28.103 1.00 84.56 475 GLY A O 1
ATOM 3690 N N . SER A 1 476 ? 38.134 9.625 -28.169 1.00 84.31 476 SER A N 1
ATOM 3691 C CA . SER A 1 476 ? 39.466 9.986 -28.675 1.00 84.31 476 SER A CA 1
ATOM 3692 C C . SER A 1 476 ? 39.492 10.327 -30.164 1.00 84.31 476 SER A C 1
ATOM 3694 O O . SER A 1 476 ? 38.877 9.646 -30.999 1.00 84.31 476 SER A O 1
ATOM 3696 N N . SER A 1 477 ? 40.313 11.316 -30.517 1.00 84.31 477 SER A N 1
ATOM 3697 C CA . SER A 1 477 ? 40.538 11.765 -31.898 1.00 84.31 477 SER A CA 1
ATOM 3698 C C . SER A 1 477 ? 40.902 10.613 -32.855 1.00 84.31 477 SER A C 1
ATOM 3700 O O . SER A 1 477 ? 40.357 10.498 -33.957 1.00 84.31 477 SER A O 1
ATOM 3702 N N . GLY A 1 478 ? 41.750 9.682 -32.407 1.00 82.94 478 GLY A N 1
ATOM 3703 C CA . GLY A 1 478 ? 42.149 8.496 -33.174 1.00 82.94 478 GLY A CA 1
ATOM 3704 C C . GLY A 1 478 ? 41.032 7.470 -33.416 1.00 82.94 478 GLY A C 1
ATOM 3705 O O . GLY A 1 478 ? 41.070 6.757 -34.421 1.00 82.94 478 GLY A O 1
ATOM 3706 N N . SER A 1 479 ? 40.032 7.384 -32.533 1.00 82.81 479 SER A N 1
ATOM 3707 C CA . SER A 1 479 ? 38.868 6.505 -32.732 1.00 82.81 479 SER A CA 1
ATOM 3708 C C . SER A 1 479 ? 37.907 7.086 -33.764 1.00 82.81 479 SER A C 1
ATOM 3710 O O . SER A 1 479 ? 37.435 6.360 -34.641 1.00 82.81 479 SER A O 1
ATOM 3712 N N . ILE A 1 480 ? 37.693 8.403 -33.704 1.00 83.12 480 ILE A N 1
ATOM 3713 C CA . ILE A 1 480 ? 36.805 9.143 -34.607 1.00 83.12 480 ILE A CA 1
ATOM 3714 C C . ILE A 1 480 ? 37.326 9.068 -36.049 1.00 83.12 480 ILE A C 1
ATOM 3716 O O . ILE A 1 480 ? 36.556 8.790 -36.965 1.00 83.12 480 ILE A O 1
ATOM 3720 N N . LEU A 1 481 ? 38.644 9.195 -36.257 1.00 82.94 481 LEU A N 1
ATOM 3721 C CA . LEU A 1 481 ? 39.276 9.021 -37.577 1.00 82.94 481 LEU A CA 1
ATOM 3722 C C . LEU A 1 481 ? 39.070 7.620 -38.178 1.00 82.94 481 LEU A C 1
ATOM 3724 O O . LEU A 1 481 ? 39.068 7.468 -39.396 1.00 82.94 481 LEU A O 1
ATOM 3728 N N . LYS A 1 482 ? 38.878 6.597 -37.337 1.00 81.88 482 LYS A N 1
ATOM 3729 C CA . LYS A 1 482 ? 38.592 5.214 -37.756 1.00 81.88 482 LYS A CA 1
ATOM 3730 C C . LYS A 1 482 ? 37.092 4.941 -37.932 1.00 81.88 482 LYS A C 1
ATOM 3732 O O . LYS A 1 482 ? 36.706 3.786 -38.091 1.00 81.88 482 LYS A O 1
ATOM 3737 N N . GLY A 1 483 ? 36.246 5.973 -37.868 1.00 75.25 483 GLY A N 1
ATOM 3738 C CA . GLY A 1 483 ? 34.790 5.848 -37.968 1.00 75.25 483 GLY A CA 1
ATOM 3739 C C . GLY A 1 483 ? 34.125 5.252 -36.722 1.00 75.25 483 GLY A C 1
ATOM 3740 O O . GLY A 1 483 ? 33.009 4.749 -36.811 1.00 75.25 483 GLY A O 1
ATOM 3741 N N . SER A 1 484 ? 34.800 5.275 -35.567 1.00 79.50 484 SER A N 1
ATOM 3742 C CA . SER A 1 484 ? 34.274 4.788 -34.288 1.00 79.50 484 SER A CA 1
ATOM 3743 C C . SER A 1 484 ? 34.004 5.948 -33.332 1.00 79.50 484 SER A C 1
ATOM 3745 O O . SER A 1 484 ? 34.802 6.871 -33.219 1.00 79.50 484 SER A O 1
ATOM 3747 N N . LEU A 1 485 ? 32.920 5.852 -32.562 1.00 71.62 485 LEU A N 1
ATOM 3748 C CA . LEU A 1 485 ? 32.518 6.838 -31.549 1.00 71.62 485 LEU A CA 1
ATOM 3749 C C . LEU A 1 485 ? 33.466 6.914 -30.330 1.00 71.62 485 LEU A C 1
ATOM 3751 O O . LEU A 1 485 ? 33.191 7.644 -29.379 1.00 71.62 485 LEU A O 1
ATOM 3755 N N . GLY A 1 486 ? 34.554 6.134 -30.307 1.00 81.12 486 GLY A N 1
ATOM 3756 C CA . GLY A 1 486 ? 35.480 6.077 -29.174 1.00 81.12 486 GLY A CA 1
ATOM 3757 C C . GLY A 1 486 ? 34.819 5.571 -27.888 1.00 81.12 486 GLY A C 1
ATOM 3758 O O . GLY A 1 486 ? 33.715 5.017 -27.909 1.00 81.12 486 GLY A O 1
ATOM 3759 N N . THR A 1 487 ? 35.515 5.704 -26.760 1.00 83.62 487 THR A N 1
ATOM 3760 C CA . THR A 1 487 ? 35.012 5.263 -25.447 1.00 83.62 487 THR A CA 1
ATOM 3761 C C . THR A 1 487 ? 33.967 6.225 -24.883 1.00 83.62 487 THR A C 1
ATOM 3763 O O . THR A 1 487 ? 32.980 5.746 -24.334 1.00 83.62 487 THR A O 1
ATOM 3766 N N . GLY A 1 488 ? 34.122 7.536 -25.117 1.00 87.81 488 GLY A N 1
ATOM 3767 C CA . GLY A 1 488 ? 33.306 8.576 -24.476 1.00 87.81 488 GLY A CA 1
ATOM 3768 C C . GLY A 1 488 ? 33.591 8.664 -22.974 1.00 87.81 488 GLY A C 1
ATOM 3769 O O . GLY A 1 488 ? 34.307 7.815 -22.440 1.00 87.81 488 GLY A O 1
ATOM 3770 N N . LEU A 1 489 ? 33.050 9.663 -22.277 1.00 89.69 489 LEU A N 1
ATOM 3771 C CA . LEU A 1 489 ? 33.112 9.699 -20.811 1.00 89.69 489 LEU A CA 1
ATOM 3772 C C . LEU A 1 489 ? 31.857 9.090 -20.167 1.00 89.69 489 LEU A C 1
ATOM 3774 O O . LEU A 1 489 ? 30.776 9.161 -20.763 1.00 89.69 489 LEU A O 1
ATOM 3778 N N . PRO A 1 490 ? 31.948 8.527 -18.950 1.00 86.62 490 PRO A N 1
ATOM 3779 C CA . PRO A 1 490 ? 30.761 8.247 -18.148 1.00 86.62 490 PRO A CA 1
ATOM 3780 C C . PRO A 1 490 ? 30.017 9.553 -17.844 1.00 86.62 490 PRO A C 1
ATOM 3782 O O . PRO A 1 490 ? 30.633 10.567 -17.518 1.00 86.62 490 PRO A O 1
ATOM 3785 N N . GLY A 1 491 ? 28.690 9.559 -17.972 1.00 75.50 491 GLY A N 1
ATOM 3786 C CA . GLY A 1 491 ? 27.918 10.722 -17.551 1.00 75.50 491 GLY A CA 1
ATOM 3787 C C . GLY A 1 491 ? 27.813 10.798 -16.024 1.00 75.50 491 GLY A C 1
ATOM 3788 O O . GLY A 1 491 ? 28.246 9.881 -15.320 1.00 75.50 491 GLY A O 1
ATOM 3789 N N . PRO A 1 492 ? 27.243 11.888 -15.477 1.00 65.69 492 PRO A N 1
ATOM 3790 C CA . PRO A 1 492 ? 27.155 12.090 -14.034 1.00 65.69 492 PRO A CA 1
ATOM 3791 C C . PRO A 1 492 ? 26.533 10.912 -13.275 1.00 65.69 492 PRO A C 1
ATOM 3793 O O . PRO A 1 492 ? 26.943 10.636 -12.147 1.00 65.69 492 PRO A O 1
ATOM 3796 N N . LEU A 1 493 ? 25.573 10.194 -13.875 1.00 63.44 493 LEU A N 1
ATOM 3797 C CA . LEU A 1 493 ? 24.941 9.039 -13.241 1.00 63.44 493 LEU A CA 1
ATOM 3798 C C . LEU A 1 493 ? 25.895 7.845 -13.182 1.00 63.44 493 LEU A C 1
ATOM 3800 O O . LEU A 1 493 ? 26.096 7.277 -12.107 1.00 63.44 493 LEU A O 1
ATOM 3804 N N . VAL A 1 494 ? 26.487 7.449 -14.313 1.00 75.69 494 VAL A N 1
ATOM 3805 C CA . VAL A 1 494 ? 27.404 6.300 -14.355 1.00 75.69 494 VAL A CA 1
ATOM 3806 C C . VAL A 1 494 ? 28.673 6.578 -13.554 1.00 75.69 494 VAL A C 1
ATOM 3808 O O . VAL A 1 494 ? 29.137 5.683 -12.846 1.00 75.69 494 VAL A O 1
ATOM 3811 N N . SER A 1 495 ? 29.189 7.807 -13.582 1.00 75.00 495 SER A N 1
ATOM 3812 C CA . SER A 1 495 ? 30.315 8.239 -12.750 1.00 75.00 495 SER A CA 1
ATOM 3813 C C . SER A 1 495 ? 30.023 8.102 -11.263 1.00 75.00 495 SER A C 1
ATOM 3815 O O . SER A 1 495 ? 30.798 7.466 -10.549 1.00 75.00 495 SER A O 1
ATOM 3817 N N . LEU A 1 496 ? 28.874 8.603 -10.799 1.00 65.31 496 LEU A N 1
ATOM 3818 C CA . LEU A 1 496 ? 28.482 8.491 -9.395 1.00 65.31 496 LEU A CA 1
ATOM 3819 C C . LEU A 1 496 ? 28.318 7.027 -8.968 1.00 65.31 496 LEU A C 1
ATOM 3821 O O . LEU A 1 496 ? 28.808 6.624 -7.913 1.00 65.31 496 LEU A O 1
ATOM 3825 N N . LEU A 1 497 ? 27.661 6.202 -9.791 1.00 68.69 497 LEU A N 1
ATOM 3826 C CA . LEU A 1 497 ? 27.523 4.767 -9.525 1.00 68.69 497 LEU A CA 1
ATOM 3827 C C . LEU A 1 497 ? 28.893 4.095 -9.408 1.00 68.69 497 LEU A C 1
ATOM 3829 O O . LEU A 1 497 ? 29.119 3.276 -8.513 1.00 68.69 497 LEU A O 1
ATOM 3833 N N . LYS A 1 498 ? 29.819 4.450 -10.299 1.00 86.06 498 LYS A N 1
ATOM 3834 C CA . LYS A 1 498 ? 31.165 3.894 -10.325 1.00 86.06 498 LYS A CA 1
ATOM 3835 C C . LYS A 1 498 ? 31.977 4.304 -9.097 1.00 86.06 498 LYS A C 1
ATOM 3837 O O . LYS A 1 498 ? 32.579 3.431 -8.469 1.00 86.06 498 LYS A O 1
ATOM 3842 N N . GLU A 1 499 ? 31.926 5.571 -8.705 1.00 78.44 499 GLU A N 1
ATOM 3843 C CA . GLU A 1 499 ? 32.539 6.090 -7.477 1.00 78.44 499 GLU A CA 1
ATOM 3844 C C . GLU A 1 499 ? 31.984 5.370 -6.242 1.00 78.44 499 GLU A C 1
ATOM 3846 O O . GLU A 1 499 ? 32.744 4.800 -5.456 1.00 78.44 499 GLU A O 1
ATOM 3851 N N . LEU A 1 500 ? 30.655 5.284 -6.113 1.00 66.19 500 LEU A N 1
ATOM 3852 C CA . LEU A 1 500 ? 29.985 4.593 -5.007 1.00 66.19 500 LEU A CA 1
ATOM 3853 C C . LEU A 1 500 ? 30.343 3.105 -4.944 1.00 66.19 500 LEU A C 1
ATOM 3855 O O . LEU A 1 500 ? 30.549 2.577 -3.851 1.00 66.19 500 LEU A O 1
ATOM 3859 N N . SER A 1 501 ? 30.505 2.436 -6.090 1.00 72.94 501 SER A N 1
ATOM 3860 C CA . SER A 1 501 ? 30.905 1.021 -6.143 1.00 72.94 501 SER A CA 1
ATOM 3861 C C . SER A 1 501 ? 32.279 0.741 -5.521 1.00 72.94 501 SER A C 1
ATOM 3863 O O . SER A 1 501 ? 32.573 -0.390 -5.130 1.00 72.94 501 SER A O 1
ATOM 3865 N N . SER A 1 502 ? 33.123 1.769 -5.412 1.00 76.94 502 SER A N 1
ATOM 3866 C CA . SER A 1 502 ? 34.451 1.664 -4.811 1.00 76.94 502 SER A CA 1
ATOM 3867 C C . SER A 1 502 ? 34.435 1.789 -3.277 1.00 76.94 502 SER A C 1
ATOM 3869 O O . SER A 1 502 ? 35.401 1.392 -2.616 1.00 76.94 502 SER A O 1
ATOM 3871 N N . THR A 1 503 ? 33.321 2.251 -2.696 1.00 71.00 503 THR A N 1
ATOM 3872 C CA . THR A 1 503 ? 33.161 2.478 -1.251 1.00 71.00 503 THR A CA 1
ATOM 3873 C C . THR A 1 503 ? 32.948 1.178 -0.457 1.00 71.00 503 THR A C 1
ATOM 3875 O O . THR A 1 503 ? 32.569 0.148 -1.027 1.00 71.00 503 THR A O 1
ATOM 3878 N N . PRO A 1 504 ? 33.139 1.195 0.879 1.00 67.56 504 PRO A N 1
ATOM 3879 C CA . PRO A 1 504 ? 32.938 0.018 1.727 1.00 67.56 504 PRO A CA 1
ATOM 3880 C C . PRO A 1 504 ? 31.526 -0.583 1.707 1.00 67.56 504 PRO A C 1
ATOM 3882 O O . PRO A 1 504 ? 31.358 -1.754 2.032 1.00 67.56 504 PRO A O 1
ATOM 3885 N N . LEU A 1 505 ? 30.519 0.185 1.284 1.00 54.25 505 LEU A N 1
ATOM 3886 C CA . LEU A 1 505 ? 29.121 -0.250 1.235 1.00 54.25 505 LEU A CA 1
ATOM 3887 C C . LEU A 1 505 ? 28.854 -1.308 0.149 1.00 54.25 505 LEU A C 1
ATOM 3889 O O . LEU A 1 505 ? 27.880 -2.050 0.244 1.00 54.25 505 LEU A O 1
ATOM 3893 N N . PHE A 1 506 ? 29.721 -1.413 -0.866 1.00 63.28 506 PHE A N 1
ATOM 3894 C CA . PHE A 1 506 ? 29.515 -2.268 -2.044 1.00 63.28 506 PHE A CA 1
ATOM 3895 C C . PHE A 1 506 ? 30.656 -3.280 -2.261 1.00 63.28 506 PHE A C 1
ATOM 3897 O O . PHE A 1 506 ? 31.075 -3.539 -3.389 1.00 63.28 506 PHE A O 1
ATOM 3904 N N . GLN A 1 507 ? 31.155 -3.889 -1.179 1.00 68.06 507 GLN A N 1
ATOM 3905 C CA . GLN A 1 507 ? 32.286 -4.835 -1.204 1.00 68.06 507 GLN A CA 1
ATOM 3906 C C . GLN A 1 507 ? 31.928 -6.290 -1.555 1.00 68.06 507 GLN A C 1
ATOM 3908 O O . GLN A 1 507 ? 32.796 -7.155 -1.489 1.00 68.06 507 GLN A O 1
ATOM 3913 N N . LYS A 1 508 ? 30.676 -6.599 -1.920 1.00 71.75 508 LYS A N 1
ATOM 3914 C CA . LYS A 1 508 ? 30.291 -7.978 -2.259 1.00 71.75 508 LYS A CA 1
ATOM 3915 C C . LYS A 1 508 ? 31.062 -8.453 -3.499 1.00 71.75 508 LYS A C 1
ATOM 3917 O O . LYS A 1 508 ? 30.770 -8.015 -4.617 1.00 71.75 508 LYS A O 1
ATOM 3922 N N . SER A 1 509 ? 32.025 -9.345 -3.280 1.00 78.69 509 SER A N 1
ATOM 3923 C CA . SER A 1 509 ? 32.825 -9.965 -4.334 1.00 78.69 509 SER A CA 1
ATOM 3924 C C . SER A 1 509 ? 32.226 -11.289 -4.803 1.00 78.69 509 SER A C 1
ATOM 3926 O O . SER A 1 509 ? 31.512 -11.961 -4.056 1.00 78.69 509 SER A O 1
ATOM 3928 N N . ASP A 1 510 ? 32.500 -11.659 -6.050 1.00 74.25 510 ASP A N 1
ATOM 3929 C CA . ASP A 1 510 ? 32.254 -13.010 -6.545 1.00 74.25 510 ASP A CA 1
ATOM 3930 C C . ASP A 1 510 ? 33.329 -13.999 -6.056 1.00 74.25 510 ASP A C 1
ATOM 3932 O O . ASP A 1 510 ? 34.311 -13.621 -5.411 1.00 74.25 510 ASP A O 1
ATOM 3936 N N . GLY A 1 511 ? 33.150 -15.287 -6.373 1.00 69.38 511 GLY A N 1
ATOM 3937 C CA . GLY A 1 511 ? 34.104 -16.348 -6.022 1.00 69.38 511 GLY A CA 1
ATOM 3938 C C . GLY A 1 511 ? 35.496 -16.196 -6.654 1.00 69.38 511 GLY A C 1
ATOM 3939 O O . GLY A 1 511 ? 36.383 -16.988 -6.354 1.00 69.38 511 GLY A O 1
ATOM 3940 N N . SER A 1 512 ? 35.704 -15.195 -7.514 1.00 74.25 512 SER A N 1
ATOM 3941 C CA . SER A 1 512 ? 36.978 -14.864 -8.158 1.00 74.25 512 SER A CA 1
ATOM 3942 C C . SER A 1 512 ? 37.564 -13.531 -7.669 1.00 74.25 512 SER A C 1
ATOM 3944 O O . SER A 1 512 ? 38.566 -13.073 -8.213 1.00 74.25 512 SER A O 1
ATOM 3946 N N . GLY A 1 513 ? 36.976 -12.917 -6.634 1.00 77.75 513 GLY A N 1
ATOM 3947 C CA . GLY A 1 513 ? 37.485 -11.704 -5.991 1.00 77.75 513 GLY A CA 1
ATOM 3948 C C . GLY A 1 513 ? 37.053 -10.385 -6.641 1.00 77.75 513 GLY A C 1
ATOM 3949 O O . GLY A 1 513 ? 37.467 -9.328 -6.166 1.00 77.75 513 GLY A O 1
ATOM 3950 N N . TYR A 1 514 ? 36.202 -10.402 -7.671 1.00 82.00 514 TYR A N 1
ATOM 3951 C CA . TYR A 1 514 ? 35.720 -9.187 -8.332 1.00 82.00 514 TYR A CA 1
ATOM 3952 C C . TYR A 1 514 ? 34.506 -8.603 -7.617 1.00 82.00 514 TYR A C 1
ATOM 3954 O O . TYR A 1 514 ? 33.530 -9.309 -7.357 1.00 82.00 514 TYR A O 1
ATOM 3962 N N . ARG A 1 515 ? 34.497 -7.288 -7.380 1.00 80.00 515 ARG A N 1
ATOM 3963 C CA . ARG A 1 515 ? 33.329 -6.585 -6.836 1.00 80.00 515 ARG A CA 1
ATOM 3964 C C . ARG A 1 515 ? 32.201 -6.574 -7.858 1.00 80.00 515 ARG A C 1
ATOM 3966 O O . ARG A 1 515 ? 32.258 -5.861 -8.865 1.00 80.00 515 ARG A O 1
ATOM 3973 N N . VAL A 1 516 ? 31.138 -7.319 -7.561 1.00 74.50 516 VAL A N 1
ATOM 3974 C CA . VAL A 1 516 ? 30.038 -7.597 -8.498 1.00 74.50 516 VAL A CA 1
ATOM 3975 C C . VAL A 1 516 ? 29.412 -6.305 -9.030 1.00 74.50 516 VAL A C 1
ATOM 3977 O O . VAL A 1 516 ? 29.240 -6.155 -10.239 1.00 74.50 516 VAL A O 1
ATOM 3980 N N . CYS A 1 517 ? 29.147 -5.338 -8.143 1.00 69.19 517 CYS A N 1
ATOM 3981 C CA . CYS A 1 517 ? 28.553 -4.046 -8.498 1.00 69.19 517 CYS A CA 1
ATOM 3982 C C . CYS A 1 517 ? 29.443 -3.240 -9.466 1.00 69.19 517 CYS A C 1
ATOM 3984 O O . CYS A 1 517 ? 28.979 -2.767 -10.503 1.00 69.19 517 CYS A O 1
ATOM 3986 N N . SER A 1 518 ? 30.747 -3.150 -9.186 1.00 79.00 518 SER A N 1
ATOM 3987 C CA . SER A 1 518 ? 31.682 -2.383 -10.021 1.00 79.00 518 SER A CA 1
ATOM 3988 C C . SER A 1 518 ? 31.881 -3.006 -11.409 1.00 79.00 518 SER A C 1
ATOM 3990 O O . SER A 1 518 ? 31.981 -2.296 -12.417 1.00 79.00 518 SER A O 1
ATOM 3992 N N . VAL A 1 519 ? 31.889 -4.342 -11.491 1.00 81.38 519 VAL A N 1
ATOM 3993 C CA . VAL A 1 519 ? 31.956 -5.068 -12.769 1.00 81.38 519 VAL A CA 1
ATOM 3994 C C . VAL A 1 519 ? 30.680 -4.870 -13.586 1.00 81.38 519 VAL A C 1
ATOM 3996 O O . VAL A 1 519 ? 30.762 -4.682 -14.800 1.00 81.38 519 VAL A O 1
ATOM 3999 N N . TRP A 1 520 ? 29.509 -4.860 -12.949 1.00 80.75 520 TRP A N 1
ATOM 4000 C CA . TRP A 1 520 ? 28.238 -4.566 -13.620 1.00 80.75 520 TRP A CA 1
ATOM 4001 C C . TRP A 1 520 ? 28.217 -3.168 -14.234 1.00 80.75 520 TRP A C 1
ATOM 4003 O O . TRP A 1 520 ? 27.864 -3.028 -15.404 1.00 80.75 520 TRP A O 1
ATOM 4013 N N . ILE A 1 521 ? 28.675 -2.156 -13.495 1.00 74.75 521 ILE A N 1
ATOM 4014 C CA . ILE A 1 521 ? 28.781 -0.778 -13.999 1.00 74.75 521 ILE A CA 1
ATOM 4015 C C . ILE A 1 521 ? 29.753 -0.706 -15.184 1.00 74.75 521 ILE A C 1
ATOM 4017 O O . ILE A 1 521 ? 29.469 -0.053 -16.184 1.00 74.75 521 ILE A O 1
ATOM 4021 N N . SER A 1 522 ? 30.855 -1.460 -15.131 1.00 86.06 522 SER A N 1
ATOM 4022 C CA . SER A 1 522 ? 31.804 -1.550 -16.250 1.00 86.06 522 SER A CA 1
ATOM 4023 C C . SER A 1 522 ? 31.175 -2.199 -17.494 1.00 86.06 522 SER A C 1
ATOM 4025 O O . SER A 1 522 ? 31.391 -1.737 -18.612 1.00 86.06 522 SER A O 1
ATOM 4027 N N . LYS A 1 523 ? 30.334 -3.231 -17.328 1.00 82.19 523 LYS A N 1
ATOM 4028 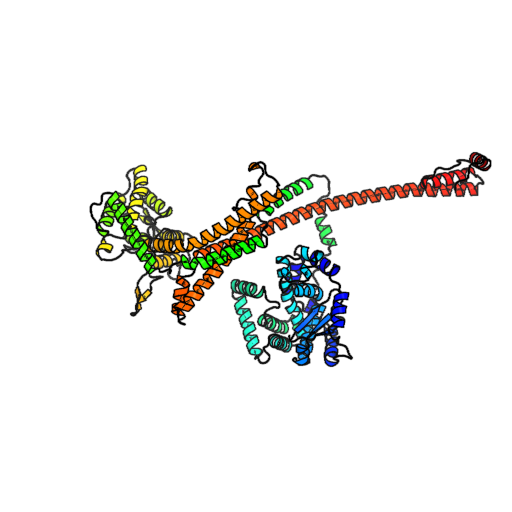C CA . LYS A 1 523 ? 29.569 -3.846 -18.432 1.00 82.19 523 LYS A CA 1
ATOM 4029 C C . LYS A 1 523 ? 28.492 -2.913 -18.998 1.00 82.19 523 LYS A C 1
ATOM 4031 O O . LYS A 1 523 ? 28.255 -2.935 -20.206 1.00 82.19 523 LYS A O 1
ATOM 4036 N N . LEU A 1 524 ? 27.855 -2.108 -18.145 1.00 82.56 524 LEU A N 1
ATOM 4037 C CA . LEU A 1 524 ? 26.875 -1.094 -18.539 1.00 82.56 524 LEU A CA 1
ATOM 4038 C C . LEU A 1 524 ? 27.528 -0.006 -19.399 1.00 82.56 524 LEU A C 1
ATOM 4040 O O . LEU A 1 524 ? 27.100 0.215 -20.528 1.00 82.56 524 LEU A O 1
ATOM 4044 N N . PHE A 1 525 ? 28.619 0.589 -18.914 1.00 87.12 525 PHE A N 1
ATOM 4045 C CA . PHE A 1 525 ? 29.384 1.603 -19.642 1.00 87.12 525 PHE A CA 1
ATOM 4046 C C . PHE A 1 525 ? 29.881 1.085 -21.003 1.00 87.12 525 PHE A C 1
ATOM 4048 O O . PHE A 1 525 ? 29.686 1.725 -22.035 1.00 87.12 525 PHE A O 1
ATOM 4055 N N . ASN A 1 526 ? 30.409 -0.143 -21.037 1.00 87.00 526 ASN A N 1
ATOM 4056 C CA . ASN A 1 526 ? 30.891 -0.789 -22.267 1.00 87.00 526 ASN A CA 1
ATOM 4057 C C . ASN A 1 526 ? 29.790 -1.191 -23.244 1.00 87.00 526 ASN A C 1
ATOM 4059 O O . ASN A 1 526 ? 30.080 -1.575 -24.379 1.00 87.00 526 ASN A O 1
ATOM 4063 N N . GLY A 1 527 ? 28.542 -1.166 -22.792 1.00 82.12 527 GLY A N 1
ATOM 4064 C CA . GLY A 1 527 ? 27.393 -1.586 -23.568 1.00 82.12 527 GLY A CA 1
ATOM 4065 C C . GLY A 1 527 ? 27.270 -3.085 -23.777 1.00 82.12 527 GLY A C 1
ATOM 4066 O O . GLY A 1 527 ? 26.477 -3.516 -24.609 1.00 82.12 527 GLY A O 1
ATOM 4067 N N . THR A 1 528 ? 28.018 -3.895 -23.027 1.00 82.62 528 THR A N 1
ATOM 4068 C CA . THR A 1 528 ? 27.867 -5.354 -23.054 1.00 82.62 528 THR A CA 1
ATOM 4069 C C . THR A 1 528 ? 26.706 -5.828 -22.189 1.00 82.62 528 THR A C 1
ATOM 4071 O O . THR A 1 528 ? 26.184 -6.910 -22.436 1.00 82.62 528 THR A O 1
ATOM 4074 N N . LEU A 1 529 ? 26.274 -5.022 -21.211 1.00 75.81 529 LEU A N 1
ATOM 4075 C CA . LEU A 1 529 ? 25.115 -5.330 -20.370 1.00 75.81 529 LEU A CA 1
ATOM 4076 C C . LEU A 1 529 ? 23.786 -5.163 -21.121 1.00 75.81 529 LEU A C 1
ATOM 4078 O O . LEU A 1 529 ? 22.902 -5.998 -20.984 1.00 75.81 529 LEU A O 1
ATOM 4082 N N . LEU A 1 530 ? 23.662 -4.093 -21.912 1.00 76.31 530 LEU A N 1
ATOM 4083 C CA . LEU A 1 530 ? 22.450 -3.742 -22.668 1.00 76.31 530 LEU A CA 1
ATOM 4084 C C . LEU A 1 530 ? 22.555 -4.085 -24.164 1.00 76.31 530 LEU A C 1
ATOM 4086 O O . LEU A 1 530 ? 21.697 -3.696 -24.953 1.00 76.31 530 LEU A O 1
ATOM 4090 N N . GLY A 1 531 ? 23.629 -4.764 -24.570 1.00 75.31 531 GLY A N 1
ATOM 4091 C CA . GLY A 1 531 ? 23.902 -5.059 -25.971 1.00 75.31 531 GLY A CA 1
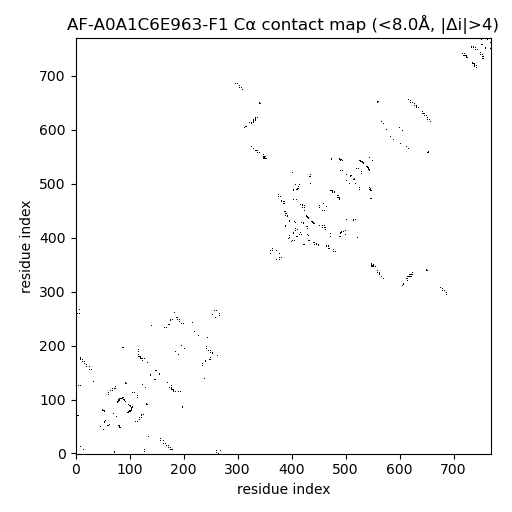ATOM 4092 C C . GLY A 1 531 ? 22.888 -6.028 -26.577 1.00 75.31 531 GLY A C 1
ATOM 4093 O O . GLY A 1 531 ? 22.448 -6.983 -25.937 1.00 75.31 531 GLY A O 1
ATOM 4094 N N . GLN A 1 532 ? 22.544 -5.797 -27.840 1.00 77.31 532 GLN A N 1
ATOM 4095 C CA . GLN A 1 532 ? 21.648 -6.661 -28.610 1.00 77.31 532 GLN A CA 1
ATOM 4096 C C . GLN A 1 532 ? 22.465 -7.673 -29.413 1.00 77.31 532 GLN A C 1
ATOM 4098 O O . GLN A 1 532 ? 23.613 -7.406 -29.752 1.00 77.31 532 GLN A O 1
ATOM 4103 N N . ARG A 1 533 ? 21.909 -8.844 -29.726 1.00 78.12 533 ARG A N 1
ATOM 4104 C CA . ARG A 1 533 ? 22.570 -9.813 -30.614 1.00 78.12 533 ARG A CA 1
ATOM 4105 C C . ARG A 1 533 ? 21.998 -9.701 -32.019 1.00 78.12 533 ARG A C 1
ATOM 4107 O O . ARG A 1 533 ? 20.784 -9.614 -32.174 1.00 78.12 533 ARG A O 1
ATOM 4114 N N . ASP A 1 534 ? 22.872 -9.693 -33.019 1.00 78.00 534 ASP A N 1
ATOM 4115 C CA . ASP A 1 534 ? 22.454 -9.768 -34.416 1.00 78.00 534 ASP A CA 1
ATOM 4116 C C . ASP A 1 534 ? 21.941 -11.173 -34.781 1.00 78.00 534 ASP A C 1
ATOM 4118 O O . ASP A 1 534 ? 21.985 -12.111 -33.979 1.00 78.00 534 ASP A O 1
ATOM 4122 N N . THR A 1 535 ? 21.460 -11.329 -36.015 1.00 73.88 535 THR A N 1
ATOM 4123 C CA . THR A 1 535 ? 20.961 -12.605 -36.555 1.00 73.88 535 THR A CA 1
ATOM 4124 C C . THR A 1 535 ? 22.018 -13.714 -36.596 1.00 73.88 535 THR A C 1
ATOM 4126 O O . THR A 1 535 ? 21.658 -14.885 -36.677 1.00 73.88 535 THR A O 1
ATOM 4129 N N . ASN A 1 536 ? 23.304 -13.370 -36.482 1.00 74.75 536 ASN A N 1
ATOM 4130 C CA . ASN A 1 536 ? 24.432 -14.300 -36.418 1.00 74.75 536 ASN A CA 1
ATOM 4131 C C . ASN A 1 536 ? 24.910 -14.541 -34.969 1.00 74.75 536 ASN A C 1
ATOM 4133 O O . ASN A 1 536 ? 25.940 -15.179 -34.749 1.00 74.75 536 ASN A O 1
ATOM 4137 N N . GLY A 1 537 ? 24.190 -14.020 -33.968 1.00 72.06 537 GLY A N 1
ATOM 4138 C CA . GLY A 1 537 ? 24.497 -14.162 -32.545 1.00 72.06 537 GLY A CA 1
ATOM 4139 C C . GLY A 1 537 ? 25.614 -13.249 -32.023 1.00 72.06 537 GLY A C 1
ATOM 4140 O O . GLY A 1 537 ? 25.971 -13.355 -30.840 1.00 72.06 537 GLY A O 1
ATOM 4141 N N . LYS A 1 538 ? 26.158 -12.347 -32.851 1.00 83.00 538 LYS A N 1
ATOM 4142 C CA . LYS A 1 538 ? 27.220 -11.397 -32.491 1.00 83.00 538 LYS A CA 1
ATOM 4143 C C . LYS A 1 538 ? 26.637 -10.237 -31.683 1.00 83.00 538 LYS A C 1
ATOM 4145 O O . LYS A 1 538 ? 25.628 -9.644 -32.053 1.00 83.00 538 LYS A O 1
ATOM 4150 N N . LEU A 1 539 ? 27.287 -9.911 -30.565 1.00 78.94 539 LEU A N 1
ATOM 4151 C CA . LEU A 1 539 ? 26.871 -8.826 -29.678 1.00 78.94 539 LEU A CA 1
ATOM 4152 C C . LEU A 1 539 ? 27.168 -7.458 -30.311 1.00 78.94 539 LEU A C 1
ATOM 4154 O O . LEU A 1 539 ? 28.322 -7.135 -30.596 1.00 78.94 539 LEU A O 1
ATOM 4158 N N . ILE A 1 540 ? 26.127 -6.652 -30.475 1.00 81.56 540 ILE A N 1
ATOM 4159 C CA . ILE A 1 540 ? 26.167 -5.232 -30.809 1.00 81.56 540 ILE A CA 1
ATOM 4160 C C . ILE A 1 540 ? 26.078 -4.457 -29.484 1.00 81.56 540 ILE A C 1
ATOM 4162 O O . ILE A 1 540 ? 25.011 -4.435 -28.862 1.00 81.56 540 ILE A O 1
ATOM 4166 N N . PRO A 1 541 ? 27.181 -3.856 -29.005 1.00 81.25 541 PRO A N 1
ATOM 4167 C CA . PRO A 1 541 ? 27.190 -3.174 -27.718 1.00 81.25 541 PRO A CA 1
ATOM 4168 C C . PRO A 1 541 ? 26.391 -1.865 -27.767 1.00 81.25 541 PRO A C 1
ATOM 4170 O O . PRO A 1 541 ? 26.583 -1.052 -28.670 1.00 81.25 541 PRO A O 1
ATOM 4173 N N . ILE A 1 542 ? 25.546 -1.632 -26.760 1.00 83.62 542 ILE A N 1
ATOM 4174 C CA . ILE A 1 542 ? 24.818 -0.367 -26.562 1.00 83.62 542 ILE A CA 1
ATOM 4175 C C . ILE A 1 542 ? 25.449 0.363 -25.381 1.00 83.62 542 ILE A C 1
ATOM 4177 O O . ILE A 1 542 ? 25.092 0.107 -24.232 1.00 83.62 542 ILE A O 1
ATOM 4181 N N . LYS A 1 543 ? 26.445 1.213 -25.657 1.00 86.50 543 LYS A N 1
ATOM 4182 C CA . LYS A 1 543 ? 27.206 1.926 -24.619 1.00 86.50 543 LYS A CA 1
ATOM 4183 C C . LYS A 1 543 ? 26.309 2.866 -23.824 1.00 86.50 543 LYS A C 1
ATOM 4185 O O . LYS A 1 543 ? 25.464 3.552 -24.396 1.00 86.50 543 LYS A O 1
ATOM 4190 N N . PHE A 1 544 ? 26.542 2.920 -22.519 1.00 83.94 544 PHE A N 1
ATOM 4191 C CA . PHE A 1 544 ? 25.859 3.836 -21.614 1.00 83.94 544 PHE A CA 1
ATOM 4192 C C . PHE A 1 544 ? 26.861 4.877 -21.099 1.00 83.94 544 PHE A C 1
ATOM 4194 O O . PHE A 1 544 ? 27.302 4.834 -19.954 1.00 83.94 544 PHE A O 1
ATOM 4201 N N . ASP A 1 545 ? 27.296 5.748 -22.007 1.00 88.31 545 ASP A N 1
ATOM 4202 C CA . ASP A 1 545 ? 28.189 6.880 -21.747 1.00 88.31 545 ASP A CA 1
ATOM 4203 C C . ASP A 1 545 ? 27.380 8.190 -21.637 1.00 88.31 545 ASP A C 1
ATOM 4205 O O . ASP A 1 545 ? 26.148 8.178 -21.724 1.00 88.31 545 ASP A O 1
ATOM 4209 N N . LEU A 1 546 ? 28.042 9.340 -21.468 1.00 83.31 546 LEU A N 1
ATOM 4210 C CA . LEU A 1 546 ? 27.364 10.634 -21.338 1.00 83.31 546 LEU A CA 1
ATOM 4211 C C . LEU A 1 546 ? 26.396 10.924 -22.499 1.00 83.31 546 LEU A C 1
ATOM 4213 O O . LEU A 1 546 ? 25.361 11.557 -22.292 1.00 83.31 546 LEU A O 1
ATOM 4217 N N . ARG A 1 547 ? 26.694 10.465 -23.720 1.00 89.69 547 ARG A N 1
ATOM 4218 C CA . ARG A 1 547 ? 25.818 10.681 -24.881 1.00 89.69 547 ARG A CA 1
ATOM 4219 C C . ARG A 1 547 ? 24.499 9.947 -24.674 1.00 89.69 547 ARG A C 1
ATOM 4221 O O . ARG A 1 547 ? 23.434 10.541 -24.840 1.00 89.69 547 ARG A O 1
ATOM 4228 N N . MET A 1 548 ? 24.568 8.685 -24.257 1.00 86.25 548 MET A N 1
ATOM 4229 C CA . MET A 1 548 ? 23.379 7.909 -23.913 1.00 86.25 548 MET A CA 1
ATOM 4230 C C . MET A 1 548 ? 22.625 8.537 -22.735 1.00 86.25 548 MET A C 1
ATOM 4232 O O . MET A 1 548 ? 21.413 8.716 -22.824 1.00 86.25 548 MET A O 1
ATOM 4236 N N . GLU A 1 549 ? 23.323 8.951 -21.673 1.00 73.00 549 GLU A N 1
ATOM 4237 C CA . GLU A 1 549 ? 22.703 9.605 -20.512 1.00 73.00 549 GLU A CA 1
ATOM 4238 C C . GLU A 1 549 ? 21.973 10.904 -20.880 1.00 73.00 549 GLU A C 1
ATOM 4240 O O . GLU A 1 549 ? 20.850 11.115 -20.430 1.00 73.00 549 GLU A O 1
ATOM 4245 N N . LEU A 1 550 ? 22.549 11.751 -21.740 1.00 73.38 550 LEU A N 1
ATOM 4246 C CA . LEU A 1 550 ? 21.911 12.982 -22.224 1.00 73.38 550 LEU A CA 1
ATOM 4247 C C . LEU A 1 550 ? 20.665 12.694 -23.072 1.00 73.38 550 LEU A C 1
ATOM 4249 O O . LEU A 1 550 ? 19.646 13.377 -22.942 1.00 73.38 550 LEU A O 1
ATOM 4253 N N . GLY A 1 551 ? 20.736 11.683 -23.939 1.00 78.69 551 GLY A N 1
ATOM 4254 C CA . GLY A 1 551 ? 19.605 11.229 -24.743 1.00 78.69 551 GLY A CA 1
ATOM 4255 C C . GLY A 1 551 ? 18.458 10.691 -23.896 1.00 78.69 551 GLY A C 1
ATOM 4256 O O . GLY A 1 551 ? 17.304 11.079 -24.095 1.00 78.69 551 GLY A O 1
ATOM 4257 N N . VAL A 1 552 ? 18.790 9.855 -22.910 1.00 73.38 552 VAL A N 1
ATOM 4258 C CA . VAL A 1 552 ? 17.839 9.319 -21.933 1.00 73.38 552 VAL A CA 1
ATOM 4259 C C . VAL A 1 552 ? 17.260 10.459 -21.099 1.00 73.38 552 VAL A C 1
ATOM 4261 O O . VAL A 1 552 ? 16.045 10.571 -21.025 1.00 73.38 552 VAL A O 1
ATOM 4264 N N . ALA A 1 553 ? 18.076 11.374 -20.567 1.00 63.31 553 ALA A N 1
ATOM 4265 C CA . ALA A 1 553 ? 17.618 12.519 -19.777 1.00 63.31 553 ALA A CA 1
ATOM 4266 C C . ALA A 1 553 ? 16.654 13.434 -20.549 1.00 63.31 553 ALA A C 1
ATOM 4268 O O . ALA A 1 553 ? 15.701 13.951 -19.974 1.00 63.31 553 ALA A O 1
ATOM 4269 N N . ARG A 1 554 ? 16.841 13.608 -21.863 1.00 69.62 554 ARG A N 1
ATOM 4270 C CA . ARG A 1 554 ? 15.887 14.331 -22.720 1.00 69.62 554 ARG A CA 1
ATOM 4271 C C . ARG A 1 554 ? 14.583 13.566 -22.924 1.00 69.62 554 ARG A C 1
ATOM 4273 O O . ARG A 1 554 ? 13.521 14.185 -22.879 1.00 69.62 554 ARG A O 1
ATOM 4280 N N . GLN A 1 555 ? 14.648 12.265 -23.211 1.00 69.56 555 GLN A N 1
ATOM 4281 C CA . GLN A 1 555 ? 13.443 11.447 -23.391 1.00 69.56 555 GLN A CA 1
ATOM 4282 C C . GLN A 1 555 ? 12.645 11.367 -22.078 1.00 69.56 555 GLN A C 1
ATOM 4284 O O . GLN A 1 555 ? 11.441 11.601 -22.082 1.00 69.56 555 GLN A O 1
ATOM 4289 N N . VAL A 1 556 ? 13.337 11.202 -20.949 1.00 61.97 556 VAL A N 1
ATOM 4290 C CA . VAL A 1 556 ? 12.807 11.302 -19.580 1.00 61.97 556 VAL A CA 1
ATOM 4291 C C . VAL A 1 556 ? 12.261 12.712 -19.297 1.00 61.97 556 VAL A C 1
ATOM 4293 O O . VAL A 1 556 ? 11.173 12.852 -18.758 1.00 61.97 556 VAL A O 1
ATOM 4296 N N . GLY A 1 557 ? 12.934 13.779 -19.738 1.00 59.97 557 GLY A N 1
ATOM 4297 C CA . GLY A 1 557 ? 12.465 15.164 -19.594 1.00 59.97 557 GLY A CA 1
ATOM 4298 C C . GLY A 1 557 ? 11.148 15.470 -20.322 1.00 59.97 557 GLY A C 1
ATOM 4299 O O . GLY A 1 557 ? 10.388 16.321 -19.864 1.00 59.97 557 GLY A O 1
ATOM 4300 N N . ARG A 1 558 ? 10.829 14.756 -21.413 1.00 63.25 558 ARG A N 1
ATOM 4301 C CA . ARG A 1 558 ? 9.500 14.811 -22.057 1.00 63.25 558 ARG A CA 1
ATOM 4302 C C . ARG A 1 558 ? 8.428 14.111 -21.218 1.00 63.25 558 ARG A C 1
ATOM 4304 O O . ARG A 1 558 ? 7.313 14.615 -21.157 1.00 63.25 558 ARG A O 1
ATOM 4311 N N . GLN A 1 559 ? 8.781 13.022 -20.532 1.00 61.25 559 GLN A N 1
ATOM 4312 C CA . GLN A 1 559 ? 7.901 12.320 -19.585 1.00 61.25 559 GLN A CA 1
ATOM 4313 C C . GLN A 1 559 ? 7.636 13.135 -18.304 1.00 61.25 559 GLN A C 1
ATOM 4315 O O . GLN A 1 559 ? 6.609 12.961 -17.652 1.00 61.25 559 GLN A O 1
ATOM 4320 N N . THR A 1 560 ? 8.519 14.075 -17.952 1.00 67.88 560 THR A N 1
ATOM 4321 C CA . THR A 1 560 ? 8.342 14.977 -16.800 1.00 67.88 560 THR A CA 1
ATOM 4322 C C . THR A 1 560 ? 7.252 16.033 -17.020 1.00 67.88 560 THR A C 1
ATOM 4324 O O . THR A 1 560 ? 6.667 16.518 -16.052 1.00 67.88 560 THR A O 1
ATOM 4327 N N . LEU A 1 561 ? 6.952 16.412 -18.268 1.00 66.44 561 LEU A N 1
ATOM 4328 C CA . LEU A 1 561 ? 6.034 17.519 -18.561 1.00 66.44 561 LEU A CA 1
ATOM 4329 C C . LEU A 1 561 ? 4.584 17.236 -18.104 1.00 66.44 561 LEU A C 1
ATOM 4331 O O . LEU A 1 561 ? 4.025 18.091 -17.413 1.00 66.44 561 LEU A O 1
ATOM 4335 N N . PRO A 1 562 ? 3.988 16.056 -18.371 1.00 69.00 562 PRO A N 1
ATOM 4336 C CA . PRO A 1 562 ? 2.658 15.708 -17.857 1.00 69.00 562 PRO A CA 1
ATOM 4337 C C . PRO A 1 562 ? 2.622 15.568 -16.327 1.00 69.00 562 PRO A C 1
ATOM 4339 O O . PRO A 1 562 ? 1.636 15.943 -15.693 1.00 69.00 562 PRO A O 1
ATOM 4342 N N . VAL A 1 563 ? 3.728 15.132 -15.712 1.00 77.25 563 VAL A N 1
ATOM 4343 C CA . VAL A 1 563 ? 3.877 15.063 -14.247 1.00 77.25 563 VAL A CA 1
ATOM 4344 C C . VAL A 1 563 ? 3.866 16.465 -13.628 1.00 77.25 563 VAL A C 1
ATOM 4346 O O . VAL A 1 563 ? 3.144 16.707 -12.661 1.00 77.25 563 VAL A O 1
ATOM 4349 N N . LEU A 1 564 ? 4.614 17.413 -14.202 1.00 75.44 564 LEU A N 1
ATOM 4350 C CA . LEU A 1 564 ? 4.629 18.808 -13.750 1.00 75.44 564 LEU A CA 1
ATOM 4351 C C . LEU A 1 564 ? 3.286 19.504 -13.980 1.00 75.44 564 LEU A C 1
ATOM 4353 O O . LEU A 1 564 ? 2.824 20.233 -13.105 1.00 75.44 564 LEU A O 1
ATOM 4357 N N . LEU A 1 565 ? 2.638 19.254 -15.120 1.00 69.50 565 LEU A N 1
ATOM 4358 C CA . LEU A 1 565 ? 1.303 19.775 -15.402 1.00 69.50 565 LEU A CA 1
ATOM 4359 C C . LEU A 1 565 ? 0.304 19.301 -14.342 1.00 69.50 565 LEU A C 1
ATOM 4361 O O . LEU A 1 565 ? -0.410 20.122 -13.767 1.00 69.50 565 LEU A O 1
ATOM 4365 N N . ASN A 1 566 ? 0.319 18.006 -14.018 1.00 76.88 566 ASN A N 1
ATOM 4366 C CA . ASN A 1 566 ? -0.531 17.433 -12.981 1.00 76.88 566 ASN A CA 1
ATOM 4367 C C . ASN A 1 566 ? -0.294 18.093 -11.611 1.00 76.88 566 ASN A C 1
ATOM 4369 O O . ASN A 1 566 ? -1.224 18.467 -10.897 1.00 76.88 566 ASN A O 1
ATOM 4373 N N . GLU A 1 567 ? 0.972 18.306 -11.264 1.00 81.69 567 GLU A N 1
ATOM 4374 C CA . GLU A 1 567 ? 1.388 18.990 -10.044 1.00 81.69 567 GLU A CA 1
ATOM 4375 C C . GLU A 1 567 ? 0.939 20.461 -9.977 1.00 81.69 567 GLU A C 1
ATOM 4377 O O . GLU A 1 567 ? 0.563 20.938 -8.899 1.00 81.69 567 GLU A O 1
ATOM 4382 N N . CYS A 1 568 ? 0.961 21.179 -11.100 1.00 72.81 568 CYS A N 1
ATOM 4383 C CA . CYS A 1 568 ? 0.487 22.558 -11.208 1.00 72.81 568 CYS A CA 1
ATOM 4384 C C . CYS A 1 568 ? -1.037 22.652 -11.108 1.00 72.81 568 CYS A C 1
ATOM 4386 O O . CYS A 1 568 ? -1.542 23.526 -10.407 1.00 72.81 568 CYS A O 1
ATOM 4388 N N . VAL A 1 569 ? -1.767 21.748 -11.764 1.00 68.56 569 VAL A N 1
ATOM 4389 C CA . VAL A 1 569 ? -3.237 21.730 -11.770 1.00 68.56 569 VAL A CA 1
ATOM 4390 C C . VAL A 1 569 ? -3.781 21.466 -10.364 1.00 68.56 569 VAL A C 1
ATOM 4392 O O . VAL A 1 569 ? -4.602 22.241 -9.872 1.00 68.56 569 VAL A O 1
ATOM 4395 N N . VAL A 1 570 ? -3.263 20.450 -9.665 1.00 78.56 570 VAL A N 1
ATOM 4396 C CA . VAL A 1 570 ? -3.661 20.141 -8.277 1.00 78.56 570 VAL A CA 1
ATOM 4397 C C . VAL A 1 570 ? -3.389 21.322 -7.340 1.00 78.56 570 VAL A C 1
ATOM 4399 O O . VAL A 1 570 ? -4.248 21.691 -6.537 1.00 78.56 570 VAL A O 1
ATOM 4402 N N . ARG A 1 571 ? -2.217 21.960 -7.464 1.00 82.38 571 ARG A N 1
ATOM 4403 C CA . ARG A 1 571 ? -1.854 23.142 -6.662 1.00 82.38 571 ARG A CA 1
ATOM 4404 C C . ARG A 1 571 ? -2.693 24.367 -6.978 1.00 82.38 571 ARG A C 1
ATOM 4406 O O . ARG A 1 571 ? -3.069 25.080 -6.052 1.00 82.38 571 ARG A O 1
ATOM 4413 N N . GLY A 1 572 ? -3.015 24.591 -8.248 1.00 67.81 572 GLY A N 1
ATOM 4414 C CA . GLY A 1 572 ? -3.894 25.672 -8.677 1.00 67.81 572 GLY A CA 1
ATOM 4415 C C . GLY A 1 572 ? -5.296 25.524 -8.092 1.00 67.81 572 GLY A C 1
ATOM 4416 O O . GLY A 1 572 ? -5.815 26.468 -7.503 1.00 67.81 572 GLY A O 1
ATOM 4417 N N . PHE A 1 573 ? -5.881 24.327 -8.170 1.00 75.19 573 PHE A N 1
ATOM 4418 C CA . PHE A 1 573 ? -7.206 24.066 -7.606 1.00 75.19 573 PHE A CA 1
ATOM 4419 C C . PHE A 1 573 ? -7.244 24.184 -6.084 1.00 75.19 573 PHE A C 1
ATOM 4421 O O . PHE A 1 573 ? -8.160 24.809 -5.551 1.00 75.19 573 PHE A O 1
ATOM 4428 N N . TYR A 1 574 ? -6.241 23.647 -5.388 1.00 82.44 574 TYR A N 1
ATOM 4429 C CA . TYR A 1 574 ? -6.128 23.805 -3.939 1.00 82.44 574 TYR A CA 1
ATOM 4430 C C . TYR A 1 574 ? -6.023 25.282 -3.533 1.00 82.44 574 TYR A C 1
ATOM 4432 O O . TYR A 1 574 ? -6.756 25.733 -2.654 1.00 82.44 574 TYR A O 1
ATOM 4440 N N . LEU A 1 575 ? -5.157 26.050 -4.206 1.00 79.12 575 LEU A N 1
ATOM 4441 C CA . LEU A 1 575 ? -4.986 27.483 -3.964 1.00 79.12 575 LEU A CA 1
ATOM 4442 C C . LEU A 1 575 ? -6.309 28.237 -4.140 1.00 79.12 575 LEU A C 1
ATOM 4444 O O . LEU A 1 575 ? -6.706 28.991 -3.254 1.00 79.12 575 LEU A O 1
ATOM 4448 N N . LEU A 1 576 ? -6.995 28.022 -5.268 1.00 71.19 576 LEU A N 1
ATOM 4449 C CA . LEU A 1 576 ? -8.276 28.665 -5.567 1.00 71.19 576 LEU A CA 1
ATOM 4450 C C . LEU A 1 576 ? -9.315 28.334 -4.500 1.00 71.19 576 LEU A C 1
ATOM 4452 O O . LEU A 1 576 ? -9.990 29.225 -3.992 1.00 71.19 576 LEU A O 1
ATOM 4456 N N . ARG A 1 577 ? -9.400 27.062 -4.116 1.00 78.56 577 ARG A N 1
ATOM 4457 C CA . ARG A 1 577 ? -10.372 26.595 -3.137 1.00 78.56 577 ARG A CA 1
ATOM 4458 C C . ARG A 1 577 ? -10.139 27.182 -1.751 1.00 78.56 577 ARG A C 1
ATOM 4460 O O . ARG A 1 577 ? -11.091 27.656 -1.132 1.00 78.56 577 ARG A O 1
ATOM 4467 N N . GLN A 1 578 ? -8.898 27.173 -1.272 1.00 81.38 578 GLN A N 1
ATOM 4468 C CA . GLN A 1 578 ? -8.581 27.725 0.043 1.00 81.38 578 GLN A CA 1
ATOM 4469 C C . GLN A 1 578 ? -8.723 29.239 0.079 1.00 81.38 578 GLN A C 1
ATOM 4471 O O . GLN A 1 578 ? -9.192 29.784 1.076 1.00 81.38 578 GLN A O 1
ATOM 4476 N N . LEU A 1 579 ? -8.404 29.915 -1.025 1.00 74.75 579 LEU A N 1
ATOM 4477 C CA . LEU A 1 579 ? -8.671 31.337 -1.169 1.00 74.75 579 LEU A CA 1
ATOM 4478 C C . LEU A 1 579 ? -10.177 31.624 -1.084 1.00 74.75 579 LEU A C 1
ATOM 4480 O O . LEU A 1 579 ? -10.586 32.491 -0.319 1.00 74.75 579 LEU A O 1
ATOM 4484 N N . THR A 1 580 ? -11.017 30.875 -1.805 1.00 73.25 580 THR A N 1
ATOM 4485 C CA . THR A 1 580 ? -12.479 31.028 -1.738 1.00 73.25 580 THR A CA 1
ATOM 4486 C C . THR A 1 580 ? -13.025 30.729 -0.342 1.00 73.25 580 THR A C 1
ATOM 4488 O O . THR A 1 580 ? -13.849 31.491 0.157 1.00 73.25 580 THR A O 1
ATOM 4491 N N . SER A 1 581 ? -12.557 29.665 0.315 1.00 77.00 581 SER A N 1
ATOM 4492 C CA . SER A 1 581 ? -13.003 29.311 1.666 1.00 77.00 581 SER A CA 1
ATOM 4493 C C . SER A 1 581 ? -12.649 30.390 2.689 1.00 77.00 581 SER A C 1
ATOM 4495 O O . SER A 1 581 ? -13.491 30.746 3.508 1.00 77.00 581 SER A O 1
ATOM 4497 N N . GLU A 1 582 ? -11.431 30.933 2.643 1.00 75.12 582 GLU A N 1
ATOM 4498 C CA . GLU A 1 582 ? -11.025 32.019 3.540 1.00 75.12 582 GLU A CA 1
ATOM 4499 C C . GLU A 1 582 ? -11.810 33.308 3.262 1.00 75.12 582 GLU A C 1
ATOM 4501 O O . GLU A 1 582 ? -12.260 33.958 4.206 1.00 75.12 582 GLU A O 1
ATOM 4506 N N . LEU A 1 583 ? -12.071 33.643 1.992 1.00 73.12 583 LEU A N 1
ATOM 4507 C CA . LEU A 1 583 ? -12.884 34.808 1.612 1.00 73.12 583 LEU A CA 1
ATOM 4508 C C . LEU A 1 583 ? -14.350 34.694 2.068 1.00 73.12 583 LEU A C 1
ATOM 4510 O O . LEU A 1 583 ? -14.945 35.694 2.465 1.00 73.12 583 LEU A O 1
ATOM 4514 N N . ILE A 1 584 ? -14.937 33.491 2.038 1.00 72.06 584 ILE A N 1
ATOM 4515 C CA . ILE A 1 584 ? -16.308 33.246 2.516 1.00 72.06 584 ILE A CA 1
ATOM 4516 C C . ILE A 1 584 ? -16.372 33.310 4.048 1.00 72.06 584 ILE A C 1
ATOM 4518 O O . ILE A 1 584 ? -17.289 33.919 4.594 1.00 72.06 584 ILE A O 1
ATOM 4522 N N . CYS A 1 585 ? -15.401 32.713 4.749 1.00 67.56 585 CYS A N 1
ATOM 4523 C CA . CYS A 1 585 ? -15.382 32.666 6.214 1.00 67.56 585 CYS A CA 1
ATOM 4524 C C . CYS A 1 585 ? -15.121 34.028 6.873 1.00 67.56 585 CYS A C 1
ATOM 4526 O O . CYS A 1 585 ? -15.605 34.266 7.978 1.00 67.56 585 CYS A O 1
ATOM 4528 N N . THR A 1 586 ? -14.354 34.912 6.231 1.00 63.59 586 THR A N 1
ATOM 4529 C CA . THR A 1 586 ? -13.967 36.206 6.821 1.00 63.59 586 THR A CA 1
ATOM 4530 C C . THR A 1 586 ? -14.977 37.334 6.588 1.00 63.59 586 THR A C 1
ATOM 4532 O O . THR A 1 586 ? -14.959 38.312 7.338 1.00 63.59 586 THR A O 1
ATOM 4535 N N . GLY A 1 587 ? -15.895 37.206 5.621 1.00 61.88 587 GLY A N 1
ATOM 4536 C CA . GLY A 1 587 ? -16.802 38.294 5.230 1.00 61.88 587 GLY A CA 1
ATOM 4537 C C . GLY A 1 587 ? -16.060 39.503 4.631 1.00 61.88 587 GLY A C 1
ATOM 4538 O O . GLY A 1 587 ? -14.837 39.539 4.618 1.00 61.88 587 GLY A O 1
ATOM 4539 N N . ASN A 1 588 ? -16.804 40.483 4.095 1.00 51.47 588 ASN A N 1
ATOM 4540 C CA . ASN A 1 588 ? -16.313 41.599 3.260 1.00 51.47 588 ASN A CA 1
ATOM 4541 C C . ASN A 1 588 ? -14.925 42.149 3.690 1.00 51.47 588 ASN A C 1
ATOM 4543 O O . ASN A 1 588 ? -14.802 42.886 4.671 1.00 51.47 588 ASN A O 1
ATOM 4547 N N . VAL A 1 589 ? -13.868 41.755 2.969 1.00 53.47 589 VAL A N 1
ATOM 4548 C CA . VAL A 1 589 ? -12.471 41.945 3.391 1.00 53.47 589 VAL A CA 1
ATOM 4549 C C . VAL A 1 589 ? -11.959 43.321 2.950 1.00 53.47 589 VAL A C 1
ATOM 4551 O O . VAL A 1 589 ? -11.807 43.579 1.761 1.00 53.47 589 VAL A O 1
ATOM 4554 N N . GLN A 1 590 ? -11.615 44.197 3.901 1.00 50.12 590 GLN A N 1
ATOM 4555 C CA . GLN A 1 590 ? -10.944 45.487 3.639 1.00 50.12 590 GLN A CA 1
ATOM 4556 C C . GLN A 1 590 ? -9.398 45.381 3.519 1.00 50.12 590 GLN A C 1
ATOM 4558 O O . GLN A 1 590 ? -8.690 46.285 3.951 1.00 50.12 590 GLN A O 1
ATOM 4563 N N . GLY A 1 591 ? -8.846 44.295 2.954 1.00 55.16 591 GLY A N 1
ATOM 4564 C CA . GLY A 1 591 ? -7.408 44.204 2.621 1.00 55.16 591 GLY A CA 1
ATOM 4565 C C . GLY A 1 591 ? -6.731 42.821 2.776 1.00 55.16 591 GLY A C 1
ATOM 4566 O O . GLY A 1 591 ? -7.207 41.982 3.541 1.00 55.16 591 GLY A O 1
ATOM 4567 N N . PRO A 1 592 ? -5.600 42.578 2.075 1.00 55.97 592 PRO A N 1
ATOM 4568 C CA . PRO A 1 592 ? -4.901 41.280 2.003 1.00 55.97 592 PRO A CA 1
ATOM 4569 C C . PRO A 1 592 ? -4.229 40.813 3.309 1.00 55.97 592 PRO A C 1
ATOM 4571 O O . PRO A 1 592 ? -3.893 39.634 3.434 1.00 55.97 592 PRO A O 1
ATOM 4574 N N . ASP A 1 593 ? -4.071 41.695 4.298 1.00 60.22 593 ASP A N 1
ATOM 4575 C CA . ASP A 1 593 ? -3.362 41.404 5.557 1.00 60.22 593 ASP A CA 1
ATOM 4576 C C . ASP A 1 593 ? -4.189 40.577 6.556 1.00 60.22 593 ASP A C 1
ATOM 4578 O O . ASP A 1 593 ? -3.657 40.060 7.537 1.00 60.22 593 ASP A O 1
ATOM 4582 N N . LYS A 1 594 ? -5.499 40.426 6.314 1.00 64.56 594 LYS A N 1
ATOM 4583 C CA . LYS A 1 594 ? -6.404 39.621 7.155 1.00 64.56 594 LYS A CA 1
ATOM 4584 C C . LYS A 1 594 ? -6.537 38.161 6.707 1.00 64.56 594 LYS A C 1
ATOM 4586 O O . LYS A 1 594 ? -7.180 37.379 7.402 1.00 64.56 594 LYS A O 1
ATOM 4591 N N . LEU A 1 595 ? -5.951 37.785 5.567 1.00 69.50 595 LEU A N 1
ATOM 4592 C CA . LEU A 1 595 ? -6.031 36.426 5.027 1.00 69.50 595 LEU A CA 1
ATOM 4593 C C . LEU A 1 595 ? -4.973 35.511 5.651 1.00 69.50 595 LEU A C 1
ATOM 4595 O O . LEU A 1 595 ? -3.801 35.871 5.779 1.00 69.50 595 LEU A O 1
ATOM 4599 N N . ASN A 1 596 ? -5.364 34.281 5.995 1.00 73.12 596 ASN A N 1
ATOM 4600 C CA . ASN A 1 596 ? -4.430 33.287 6.515 1.00 73.12 596 ASN A CA 1
ATOM 4601 C C . ASN A 1 596 ? -3.622 32.633 5.380 1.00 73.12 596 ASN A C 1
ATOM 4603 O O . ASN A 1 596 ? -3.923 31.533 4.909 1.00 73.12 596 ASN A O 1
ATOM 4607 N N . TRP A 1 597 ? -2.547 33.300 4.961 1.00 74.50 597 TRP A N 1
ATOM 4608 C CA . TRP A 1 597 ? -1.680 32.851 3.866 1.00 74.50 597 TRP A CA 1
ATOM 4609 C C . TRP A 1 597 ? -1.059 31.464 4.076 1.00 74.50 597 TRP A C 1
ATOM 4611 O O . TRP A 1 597 ? -0.784 30.773 3.098 1.00 74.50 597 TRP A O 1
ATOM 4621 N N . ARG A 1 598 ? -0.893 31.005 5.326 1.00 73.62 598 ARG A N 1
ATOM 4622 C CA . ARG A 1 598 ? -0.417 29.638 5.608 1.00 73.62 598 ARG A CA 1
ATOM 4623 C C . ARG A 1 598 ? -1.423 28.559 5.208 1.00 73.62 598 ARG A C 1
ATOM 4625 O O . ARG A 1 598 ? -1.000 27.474 4.827 1.00 73.62 598 ARG A O 1
ATOM 4632 N N . LYS A 1 599 ? -2.729 28.834 5.282 1.00 71.44 599 LYS A N 1
ATOM 4633 C CA . LYS A 1 599 ? -3.772 27.904 4.813 1.00 71.44 599 LYS A CA 1
ATOM 4634 C C . LYS A 1 599 ? -3.934 27.935 3.292 1.00 71.44 599 LYS A C 1
ATOM 4636 O O . LYS A 1 599 ? -4.187 26.893 2.690 1.00 71.44 599 LYS A O 1
ATOM 4641 N N . ILE A 1 600 ? -3.747 29.112 2.691 1.00 76.06 600 ILE A N 1
ATOM 4642 C CA . ILE A 1 600 ? -3.934 29.365 1.253 1.00 76.06 600 ILE A CA 1
ATOM 4643 C C . ILE A 1 600 ? -2.758 28.839 0.413 1.00 76.06 600 ILE A C 1
ATOM 4645 O O . ILE A 1 600 ? -2.965 28.347 -0.694 1.00 76.06 600 ILE A O 1
ATOM 4649 N N . ALA A 1 601 ? -1.523 28.925 0.917 1.00 78.31 601 ALA A N 1
ATOM 4650 C CA . ALA A 1 601 ? -0.334 28.539 0.161 1.00 78.31 601 ALA A CA 1
ATOM 4651 C C . ALA A 1 601 ? -0.376 27.055 -0.278 1.00 78.31 601 ALA A C 1
ATOM 4653 O O . ALA A 1 601 ? -0.545 26.170 0.564 1.00 78.31 601 ALA A O 1
ATOM 4654 N N . PRO A 1 602 ? -0.154 26.740 -1.570 1.00 78.19 602 PRO A N 1
ATOM 4655 C CA . PRO A 1 602 ? -0.253 25.380 -2.101 1.00 78.19 602 PRO A CA 1
ATOM 4656 C C . PRO A 1 602 ? 1.051 24.583 -1.913 1.00 78.19 602 PRO A C 1
ATOM 4658 O O . PRO A 1 602 ? 1.451 23.784 -2.764 1.00 78.19 602 PRO A O 1
ATOM 4661 N N . PHE A 1 603 ? 1.747 24.821 -0.802 1.00 77.69 603 PHE A N 1
ATOM 4662 C CA . PHE A 1 603 ? 3.041 24.227 -0.487 1.00 77.69 603 PHE A CA 1
ATOM 4663 C C . PHE A 1 603 ? 3.111 23.879 0.998 1.00 77.69 603 PHE A C 1
ATOM 4665 O O . PHE A 1 603 ? 2.584 24.610 1.830 1.00 77.69 603 PHE A O 1
ATOM 4672 N N . GLN A 1 604 ? 3.810 22.787 1.323 1.00 71.00 604 GLN A N 1
ATOM 4673 C CA . GLN A 1 604 ? 4.093 22.373 2.707 1.00 71.00 604 GLN A CA 1
ATOM 4674 C C . GLN A 1 604 ? 2.833 22.202 3.577 1.00 71.00 604 GLN A C 1
ATOM 4676 O O . GLN A 1 604 ? 2.802 22.609 4.736 1.00 71.00 604 GLN A O 1
ATOM 4681 N N . ASN A 1 605 ? 1.793 21.583 3.016 1.00 75.56 605 ASN A N 1
ATOM 4682 C CA . ASN A 1 605 ? 0.546 21.299 3.717 1.00 75.56 605 ASN A CA 1
ATOM 4683 C C . ASN A 1 605 ? 0.151 19.825 3.505 1.00 75.56 605 ASN A C 1
ATOM 4685 O O . ASN A 1 605 ? 0.264 19.291 2.401 1.00 75.56 605 ASN A O 1
ATOM 4689 N N . ARG A 1 606 ? -0.310 19.147 4.561 1.00 83.06 606 ARG A N 1
ATOM 4690 C CA . ARG A 1 606 ? -0.699 17.732 4.498 1.00 83.06 606 ARG A CA 1
ATOM 4691 C C . ARG A 1 606 ? -1.802 17.459 3.476 1.00 83.06 606 ARG A C 1
ATOM 4693 O O . ARG A 1 606 ? -1.751 16.445 2.782 1.00 83.06 606 ARG A O 1
ATOM 4700 N N . THR A 1 607 ? -2.772 18.363 3.378 1.00 85.06 607 THR A N 1
ATOM 4701 C CA . THR A 1 607 ? -3.909 18.263 2.459 1.00 85.06 607 THR A CA 1
ATOM 4702 C C . THR A 1 607 ? -3.434 18.260 1.010 1.00 85.06 607 THR A C 1
ATOM 4704 O O . THR A 1 607 ? -3.828 17.386 0.238 1.00 85.06 607 THR A O 1
ATOM 4707 N N . ILE A 1 608 ? -2.514 19.165 0.648 1.00 86.00 608 ILE A N 1
ATOM 4708 C CA . ILE A 1 608 ? -1.947 19.177 -0.704 1.00 86.00 608 ILE A CA 1
ATOM 4709 C C . ILE A 1 608 ? -1.059 17.960 -0.966 1.00 86.00 608 ILE A C 1
ATOM 4711 O O . ILE A 1 608 ? -1.143 17.379 -2.045 1.00 86.00 608 ILE A O 1
ATOM 4715 N N . ASP A 1 609 ? -0.262 17.522 0.015 1.00 85.75 609 ASP A N 1
ATOM 4716 C CA . ASP A 1 609 ? 0.554 16.310 -0.119 1.00 85.75 609 ASP A CA 1
ATOM 4717 C C . ASP A 1 609 ? -0.339 15.095 -0.436 1.00 85.75 609 ASP A C 1
ATOM 4719 O O . ASP A 1 609 ? -0.050 14.356 -1.376 1.00 85.75 609 ASP A O 1
ATOM 4723 N N . ARG A 1 610 ? -1.480 14.944 0.254 1.00 85.06 610 ARG A N 1
ATOM 4724 C CA . ARG A 1 610 ? -2.449 13.863 0.003 1.00 85.06 610 ARG A CA 1
ATOM 4725 C C . ARG A 1 610 ? -3.118 13.984 -1.370 1.00 85.06 610 ARG A C 1
ATOM 4727 O O . ARG A 1 610 ? -3.244 12.980 -2.072 1.00 85.06 610 ARG A O 1
ATOM 4734 N N . MET A 1 611 ? -3.532 15.188 -1.774 1.00 85.38 611 MET A N 1
ATOM 4735 C CA . MET A 1 611 ? -4.103 15.434 -3.108 1.00 85.38 611 MET A CA 1
ATOM 4736 C C . MET A 1 611 ? -3.099 15.107 -4.221 1.00 85.38 611 MET A C 1
ATOM 4738 O O . MET A 1 611 ? -3.458 14.471 -5.210 1.00 85.38 611 MET A O 1
ATOM 4742 N N . LEU A 1 612 ? -1.831 15.487 -4.053 1.00 83.62 612 LEU A N 1
ATOM 4743 C CA . LEU A 1 612 ? -0.761 15.172 -4.999 1.00 83.62 612 LEU A CA 1
ATOM 4744 C C . LEU A 1 612 ? -0.484 13.668 -5.050 1.00 83.62 612 LEU A C 1
ATOM 4746 O O . LEU A 1 612 ? -0.307 13.133 -6.141 1.00 83.62 612 LEU A O 1
ATOM 4750 N N . THR A 1 613 ? -0.492 12.967 -3.914 1.00 82.81 613 THR A N 1
ATOM 4751 C CA . THR A 1 613 ? -0.360 11.502 -3.876 1.00 82.81 613 THR A CA 1
ATOM 4752 C C . THR A 1 613 ? -1.479 10.827 -4.669 1.00 82.81 613 THR A C 1
ATOM 4754 O O . THR A 1 613 ? -1.202 10.049 -5.577 1.00 82.81 613 THR A O 1
ATOM 4757 N N . ILE A 1 614 ? -2.740 11.183 -4.416 1.00 77.50 614 ILE A N 1
ATOM 4758 C CA . ILE A 1 614 ? -3.895 10.598 -5.122 1.00 77.50 614 ILE A CA 1
ATOM 4759 C C . ILE A 1 614 ? -3.851 10.909 -6.618 1.00 77.50 614 ILE A C 1
ATOM 4761 O O . ILE A 1 614 ? -4.066 10.026 -7.450 1.00 77.50 614 ILE A O 1
ATOM 4765 N N . SER A 1 615 ? -3.536 12.153 -6.966 1.00 76.19 615 SER A N 1
ATOM 4766 C CA . SER A 1 615 ? -3.463 12.583 -8.356 1.00 76.19 615 SER A CA 1
ATOM 4767 C C . SER A 1 615 ? -2.330 11.896 -9.124 1.00 76.19 615 SER A C 1
ATOM 4769 O O . SER A 1 615 ? -2.536 11.433 -10.243 1.00 76.19 615 SER A O 1
ATOM 4771 N N . THR A 1 616 ? -1.137 11.772 -8.534 1.00 70.88 616 THR A N 1
ATOM 4772 C CA . THR A 1 616 ? 0.015 11.102 -9.174 1.00 70.88 616 THR A CA 1
ATOM 4773 C C . THR A 1 616 ? -0.209 9.595 -9.329 1.00 70.88 616 THR A C 1
ATOM 4775 O O . THR A 1 616 ? 0.092 9.036 -10.386 1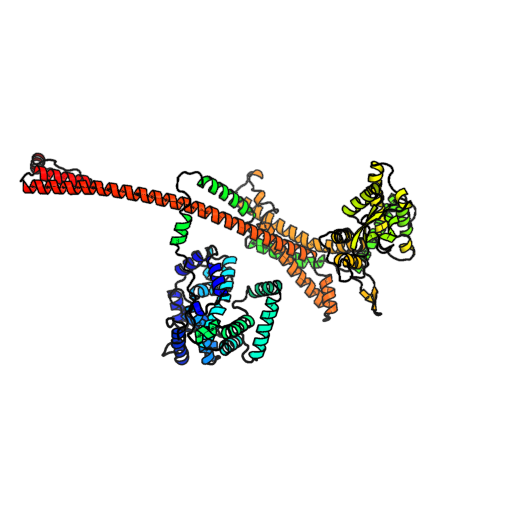.00 70.88 616 THR A O 1
ATOM 4778 N N . MET A 1 617 ? -0.839 8.942 -8.346 1.00 70.94 617 MET A N 1
ATOM 4779 C CA . MET A 1 617 ? -1.256 7.539 -8.463 1.00 70.94 617 MET A CA 1
ATOM 4780 C C . MET A 1 617 ? -2.275 7.335 -9.588 1.00 70.94 617 MET A C 1
ATOM 4782 O O . MET A 1 617 ? -2.110 6.441 -10.415 1.00 70.94 617 MET A O 1
ATOM 4786 N N . THR A 1 618 ? -3.295 8.192 -9.653 1.00 66.44 618 THR A N 1
ATOM 4787 C CA . THR A 1 618 ? -4.336 8.123 -10.689 1.00 66.44 618 THR A CA 1
ATOM 4788 C C . THR A 1 618 ? -3.756 8.390 -12.079 1.00 66.44 618 THR A C 1
ATOM 4790 O O . THR A 1 618 ? -4.078 7.676 -13.024 1.00 66.44 618 THR A O 1
ATOM 4793 N N . PHE A 1 619 ? -2.847 9.363 -12.187 1.00 74.81 619 PHE A N 1
ATOM 4794 C CA . PHE A 1 619 ? -2.053 9.629 -13.386 1.00 74.81 619 PHE A CA 1
ATOM 4795 C C . PHE A 1 619 ? -1.292 8.388 -13.851 1.00 74.81 619 PHE A C 1
ATOM 4797 O O . PHE A 1 619 ? -1.433 7.980 -14.996 1.00 74.81 619 PHE A O 1
ATOM 4804 N N . THR A 1 620 ? -0.546 7.750 -12.946 1.00 68.56 620 THR A N 1
ATOM 4805 C CA . THR A 1 620 ? 0.266 6.564 -13.268 1.00 68.56 620 THR A CA 1
ATOM 4806 C C . THR A 1 620 ? -0.609 5.405 -13.731 1.00 68.56 620 THR A C 1
ATOM 4808 O O . THR A 1 620 ? -0.256 4.697 -14.668 1.00 68.56 620 THR A O 1
ATOM 4811 N N . MET A 1 621 ? -1.769 5.216 -13.098 1.00 60.84 621 MET A N 1
ATOM 4812 C CA . MET A 1 621 ? -2.722 4.180 -13.489 1.00 60.84 621 MET A CA 1
ATOM 4813 C C . MET A 1 621 ? -3.296 4.445 -14.886 1.00 60.84 621 MET A C 1
ATOM 4815 O O . MET A 1 621 ? -3.289 3.544 -15.719 1.00 60.84 621 MET A O 1
ATOM 4819 N N . ALA A 1 622 ? -3.745 5.674 -15.154 1.00 61.53 622 ALA A N 1
ATOM 4820 C CA . ALA A 1 622 ? -4.273 6.068 -16.458 1.00 61.53 622 ALA A CA 1
ATOM 4821 C C . ALA A 1 622 ? -3.218 5.933 -17.571 1.00 61.53 622 ALA A C 1
ATOM 4823 O O . ALA A 1 622 ? -3.517 5.368 -18.619 1.00 61.53 622 ALA A O 1
ATOM 4824 N N . ASP A 1 623 ? -1.981 6.358 -17.310 1.00 63.94 623 ASP A N 1
ATOM 4825 C CA . ASP A 1 623 ? -0.842 6.226 -18.226 1.00 63.94 623 ASP A CA 1
ATOM 4826 C C . ASP A 1 623 ? -0.491 4.758 -18.519 1.00 63.94 623 ASP A C 1
ATOM 4828 O O . ASP A 1 623 ? -0.345 4.346 -19.668 1.00 63.94 623 ASP A O 1
ATOM 4832 N N . THR A 1 624 ? -0.457 3.919 -17.479 1.00 63.12 624 THR A N 1
ATOM 4833 C CA . THR A 1 624 ? -0.228 2.474 -17.630 1.00 63.12 624 THR A CA 1
ATOM 4834 C C . THR A 1 624 ? -1.291 1.838 -18.528 1.00 63.12 624 THR A C 1
ATOM 4836 O O . THR A 1 624 ? -0.976 0.993 -19.369 1.00 63.12 624 THR A O 1
ATOM 4839 N N . MET A 1 625 ? -2.555 2.236 -18.354 1.00 53.47 625 MET A N 1
ATOM 4840 C CA . MET A 1 625 ? -3.667 1.749 -19.170 1.00 53.47 625 MET A CA 1
ATOM 4841 C C . MET A 1 625 ? -3.555 2.234 -20.620 1.00 53.47 625 MET A C 1
ATOM 4843 O O . MET A 1 625 ? -3.734 1.424 -21.529 1.00 53.47 625 MET A O 1
ATOM 4847 N N . ASP A 1 626 ? -3.207 3.501 -20.853 1.00 60.12 626 ASP A N 1
ATOM 4848 C CA . ASP A 1 626 ? -2.987 4.040 -22.201 1.00 60.12 626 ASP A CA 1
ATOM 4849 C C . ASP A 1 626 ? -1.835 3.322 -22.925 1.00 60.12 626 ASP A C 1
ATOM 4851 O O . ASP A 1 626 ? -2.002 2.851 -24.057 1.00 60.12 626 ASP A O 1
ATOM 4855 N N . ALA A 1 627 ? -0.700 3.138 -22.242 1.00 61.81 627 ALA A N 1
ATOM 4856 C CA . ALA A 1 627 ? 0.454 2.411 -22.760 1.00 61.81 627 ALA A CA 1
ATOM 4857 C C . ALA A 1 627 ? 0.107 0.950 -23.095 1.00 61.81 627 ALA A C 1
ATOM 4859 O O . ALA A 1 627 ? 0.535 0.436 -24.132 1.00 61.81 627 ALA A O 1
ATOM 4860 N N . ALA A 1 628 ? -0.695 0.282 -22.257 1.00 53.31 628 ALA A N 1
ATOM 4861 C CA . ALA A 1 628 ? -1.156 -1.089 -22.488 1.00 53.31 628 ALA A CA 1
ATOM 4862 C C . ALA A 1 628 ? -2.087 -1.196 -23.702 1.00 53.31 628 ALA A C 1
ATOM 4864 O O . ALA A 1 628 ? -1.907 -2.090 -24.532 1.00 53.31 628 ALA A O 1
ATOM 4865 N N . VAL A 1 629 ? -3.049 -0.279 -23.843 1.00 57.28 629 VAL A N 1
ATOM 4866 C CA . VAL A 1 629 ? -3.982 -0.244 -24.982 1.00 57.28 629 VAL A CA 1
ATOM 4867 C C . VAL A 1 629 ? -3.228 0.004 -26.288 1.00 57.28 629 VAL A C 1
ATOM 4869 O O . VAL A 1 629 ? -3.409 -0.733 -27.258 1.00 57.28 629 VAL A O 1
ATOM 4872 N N . HIS A 1 630 ? -2.317 0.976 -26.313 1.00 62.31 630 HIS A N 1
ATOM 4873 C CA . HIS A 1 630 ? -1.505 1.260 -27.496 1.00 62.31 630 HIS A CA 1
ATOM 4874 C C . HIS A 1 630 ? -0.561 0.108 -27.855 1.00 62.31 630 HIS A C 1
ATOM 4876 O O . HIS A 1 630 ? -0.437 -0.249 -29.030 1.00 62.31 630 HIS A O 1
ATOM 4882 N N . ALA A 1 631 ? 0.078 -0.514 -26.861 1.00 57.84 631 ALA A N 1
ATOM 4883 C CA . ALA A 1 631 ? 0.910 -1.691 -27.078 1.00 57.84 631 ALA A CA 1
ATOM 4884 C C . ALA A 1 631 ? 0.097 -2.874 -27.622 1.00 57.84 631 ALA A C 1
ATOM 4886 O O . ALA A 1 631 ? 0.570 -3.577 -28.515 1.00 57.84 631 ALA A O 1
ATOM 4887 N N . ALA A 1 632 ? -1.136 -3.077 -27.148 1.00 51.31 632 ALA A N 1
ATOM 4888 C CA . ALA A 1 632 ? -2.042 -4.108 -27.655 1.00 51.31 632 ALA A CA 1
ATOM 4889 C C . ALA A 1 632 ? -2.410 -3.871 -29.129 1.00 51.31 632 ALA A C 1
ATOM 4891 O O . ALA A 1 632 ? -2.319 -4.795 -29.935 1.00 51.31 632 ALA A O 1
ATOM 4892 N N . ILE A 1 633 ? -2.738 -2.629 -29.501 1.00 65.06 633 ILE A N 1
ATOM 4893 C CA . ILE A 1 633 ? -3.079 -2.257 -30.884 1.00 65.06 633 ILE A CA 1
ATOM 4894 C C . ILE A 1 633 ? -1.889 -2.479 -31.829 1.00 65.06 633 ILE A C 1
ATOM 4896 O O . ILE A 1 633 ? -2.045 -3.066 -32.897 1.00 65.06 633 ILE A O 1
ATOM 4900 N N . LEU A 1 634 ? -0.689 -2.041 -31.437 1.00 61.91 634 LEU A N 1
ATOM 4901 C CA . LEU A 1 634 ? 0.509 -2.101 -32.286 1.00 61.91 634 LEU A CA 1
ATOM 4902 C C . LEU A 1 634 ? 1.166 -3.487 -32.342 1.00 61.91 634 LEU A C 1
ATOM 4904 O O . LEU A 1 634 ? 1.981 -3.740 -33.228 1.00 61.91 634 LEU A O 1
ATOM 4908 N N . SER A 1 635 ? 0.853 -4.375 -31.398 1.00 58.69 635 SER A N 1
ATOM 4909 C CA . SER A 1 635 ? 1.477 -5.701 -31.305 1.00 58.69 635 SER A CA 1
ATOM 4910 C C . SER A 1 635 ? 0.762 -6.795 -32.088 1.00 58.69 635 SER A C 1
ATOM 4912 O O . SER A 1 635 ? 1.363 -7.850 -32.296 1.00 58.69 635 SER A O 1
ATOM 4914 N N . ALA A 1 636 ? -0.486 -6.569 -32.519 1.00 60.88 636 ALA A N 1
ATOM 4915 C CA . ALA A 1 636 ? -1.285 -7.506 -33.318 1.00 60.88 636 ALA A CA 1
ATOM 4916 C C . ALA A 1 636 ? -1.250 -8.968 -32.802 1.00 60.88 636 ALA A C 1
ATOM 4918 O O . ALA A 1 636 ? -1.241 -9.914 -33.587 1.00 60.88 636 ALA A O 1
ATOM 4919 N N . GLY A 1 637 ? -1.195 -9.157 -31.475 1.00 44.78 637 GLY A N 1
ATOM 4920 C CA . GLY A 1 637 ? -1.175 -10.476 -30.824 1.00 44.78 637 GLY A CA 1
ATOM 4921 C C . GLY A 1 637 ? 0.213 -11.073 -30.537 1.00 44.78 637 GLY A C 1
ATOM 4922 O O . GLY A 1 637 ? 0.292 -12.153 -29.956 1.00 44.78 637 GLY A O 1
ATOM 4923 N N . SER A 1 638 ? 1.314 -10.397 -30.882 1.00 52.72 638 SER A N 1
ATOM 4924 C CA . SER A 1 638 ? 2.675 -10.832 -30.528 1.00 52.72 638 SER A CA 1
ATOM 4925 C C . SER A 1 638 ? 3.097 -10.305 -29.154 1.00 52.72 638 SER A C 1
ATOM 4927 O O . SER A 1 638 ? 3.337 -9.110 -28.986 1.00 52.72 638 SER A O 1
ATOM 4929 N N . TRP A 1 639 ? 3.268 -11.206 -28.180 1.00 41.56 639 TRP A N 1
ATOM 4930 C CA . TRP A 1 639 ? 3.710 -10.866 -26.818 1.00 41.56 639 TRP A CA 1
ATOM 4931 C C . TRP A 1 639 ? 5.054 -10.116 -26.780 1.00 41.56 639 TRP A C 1
ATOM 4933 O O . TRP A 1 639 ? 5.226 -9.190 -25.992 1.00 41.56 639 TRP A O 1
ATOM 4943 N N . VAL A 1 640 ? 5.990 -10.456 -27.673 1.00 43.66 640 VAL A N 1
ATOM 4944 C CA . VAL A 1 640 ? 7.319 -9.821 -27.736 1.00 43.66 640 VAL A CA 1
ATOM 4945 C C . VAL A 1 640 ? 7.225 -8.377 -28.243 1.00 43.66 640 VAL A C 1
ATOM 4947 O O . VAL A 1 640 ? 7.852 -7.477 -27.678 1.00 43.66 640 VAL A O 1
ATOM 4950 N N . LEU A 1 641 ? 6.404 -8.128 -29.272 1.00 48.31 641 LEU A N 1
ATOM 4951 C CA . LEU A 1 641 ? 6.141 -6.762 -29.739 1.00 48.31 641 LEU A CA 1
ATOM 4952 C C . LEU A 1 641 ? 5.329 -5.969 -28.715 1.00 48.31 641 LEU A C 1
ATOM 4954 O O . LEU A 1 641 ? 5.605 -4.788 -28.525 1.00 48.31 641 LEU A O 1
ATOM 4958 N N . PHE A 1 642 ? 4.368 -6.613 -28.049 1.00 45.97 642 PHE A N 1
ATOM 4959 C CA . PHE A 1 642 ? 3.569 -6.011 -26.986 1.00 45.97 642 PHE A CA 1
ATOM 4960 C C . PHE A 1 642 ? 4.466 -5.494 -25.864 1.00 45.97 642 PHE A C 1
ATOM 4962 O O . PHE A 1 642 ? 4.434 -4.304 -25.560 1.00 45.97 642 PHE A O 1
ATOM 4969 N N . SER A 1 643 ? 5.341 -6.344 -25.317 1.00 35.66 643 SER A N 1
ATOM 4970 C CA . SER A 1 643 ? 6.261 -5.941 -24.252 1.00 35.66 643 SER A CA 1
ATOM 4971 C C . SER A 1 643 ? 7.221 -4.839 -24.698 1.00 35.66 643 SER A C 1
ATOM 4973 O O . SER A 1 643 ? 7.482 -3.914 -23.935 1.00 35.66 643 SER A O 1
ATOM 4975 N N . GLY A 1 644 ? 7.703 -4.896 -25.945 1.00 46.53 644 GLY A N 1
ATOM 4976 C CA . GLY A 1 644 ? 8.559 -3.853 -26.505 1.00 46.53 644 GLY A CA 1
ATOM 4977 C C . GLY A 1 644 ? 7.835 -2.510 -26.589 1.00 46.53 644 GLY A C 1
ATOM 4978 O O . GLY A 1 644 ? 8.321 -1.516 -26.060 1.00 46.53 644 GLY A O 1
ATOM 4979 N N . LYS A 1 645 ? 6.642 -2.480 -27.193 1.00 57.00 645 LYS A N 1
ATOM 4980 C CA . LYS A 1 645 ? 5.856 -1.252 -27.384 1.00 57.00 645 LYS A CA 1
ATOM 4981 C C . LYS A 1 645 ? 5.324 -0.671 -26.077 1.00 57.00 645 LYS A C 1
ATOM 4983 O O . LYS A 1 645 ? 5.337 0.548 -25.920 1.00 57.00 645 LYS A O 1
ATOM 4988 N N . PHE A 1 646 ? 4.952 -1.520 -25.125 1.00 49.09 646 PHE A N 1
ATOM 4989 C CA . PHE A 1 646 ? 4.522 -1.110 -23.791 1.00 49.09 646 PHE A CA 1
ATOM 4990 C C . PHE A 1 646 ? 5.638 -0.384 -23.030 1.00 49.09 646 PHE A C 1
ATOM 4992 O O . PHE A 1 646 ? 5.460 0.748 -22.585 1.00 49.09 646 PHE A O 1
ATOM 4999 N N . VAL A 1 647 ? 6.826 -0.994 -22.964 1.00 52.59 647 VAL A N 1
ATOM 5000 C CA . VAL A 1 647 ? 8.004 -0.431 -22.280 1.00 52.59 647 VAL A CA 1
ATOM 5001 C C . VAL A 1 647 ? 8.435 0.898 -22.901 1.00 52.59 647 VAL A C 1
ATOM 5003 O O . VAL A 1 647 ? 8.870 1.796 -22.189 1.00 52.59 647 VAL A O 1
ATOM 5006 N N . THR A 1 648 ? 8.276 1.075 -24.216 1.00 59.41 648 THR A N 1
ATOM 5007 C CA . THR A 1 648 ? 8.628 2.351 -24.860 1.00 59.41 648 THR A CA 1
ATOM 5008 C C . THR A 1 648 ? 7.666 3.505 -24.567 1.00 59.41 648 THR A C 1
ATOM 5010 O O . THR A 1 648 ? 8.012 4.653 -24.838 1.00 59.41 648 THR A O 1
ATOM 5013 N N . ARG A 1 649 ? 6.460 3.220 -24.065 1.00 62.62 649 ARG A N 1
ATOM 5014 C CA . ARG A 1 649 ? 5.380 4.202 -23.869 1.00 62.62 649 ARG A CA 1
ATOM 5015 C C . ARG A 1 649 ? 5.099 4.511 -22.401 1.00 62.62 649 ARG A C 1
ATOM 5017 O O . ARG A 1 649 ? 4.557 5.566 -22.127 1.00 62.62 649 ARG A O 1
ATOM 5024 N N . PHE A 1 650 ? 5.492 3.634 -21.482 1.00 60.38 650 PHE A N 1
ATOM 5025 C CA . PHE A 1 650 ? 5.271 3.812 -20.048 1.00 60.38 650 PHE A CA 1
ATOM 5026 C C . PHE A 1 650 ? 6.011 5.040 -19.474 1.00 60.38 650 PHE A C 1
ATOM 5028 O O . PHE A 1 650 ? 7.219 5.212 -19.696 1.00 60.38 650 PHE A O 1
ATOM 5035 N N . ASN A 1 651 ? 5.322 5.875 -18.686 1.00 66.12 651 ASN A N 1
ATOM 5036 C CA . ASN A 1 651 ? 5.904 7.045 -18.029 1.00 66.12 651 ASN A CA 1
ATOM 5037 C C . ASN A 1 651 ? 6.611 6.665 -16.712 1.00 66.12 651 ASN A C 1
ATOM 5039 O O . ASN A 1 651 ? 6.055 6.700 -15.607 1.00 66.12 651 ASN A O 1
ATOM 5043 N N . TYR A 1 652 ? 7.903 6.346 -16.822 1.00 63.50 652 TYR A N 1
ATOM 5044 C CA . TYR A 1 652 ? 8.746 5.962 -15.685 1.00 63.50 652 TYR A CA 1
ATOM 5045 C C . TYR A 1 652 ? 8.928 7.085 -14.652 1.00 63.50 652 TYR A C 1
ATOM 5047 O O . TYR A 1 652 ? 9.080 6.806 -13.460 1.00 63.50 652 TYR A O 1
ATOM 5055 N N . VAL A 1 653 ? 8.883 8.351 -15.083 1.00 71.44 653 VAL A N 1
ATOM 5056 C CA . VAL A 1 653 ? 8.981 9.517 -14.187 1.00 71.44 653 VAL A CA 1
ATOM 5057 C C . VAL A 1 653 ? 7.736 9.632 -13.315 1.00 71.44 653 VAL A C 1
ATOM 5059 O O . VAL A 1 653 ? 7.848 9.829 -12.105 1.00 71.44 653 VAL A O 1
ATOM 5062 N N . GLY A 1 654 ? 6.558 9.455 -13.911 1.00 66.06 654 GLY A N 1
ATOM 5063 C CA . GLY A 1 654 ? 5.274 9.396 -13.225 1.00 66.06 654 GLY A CA 1
ATOM 5064 C C . GLY A 1 654 ? 5.229 8.294 -12.180 1.00 66.06 654 GLY A C 1
ATOM 5065 O O . GLY A 1 654 ? 4.917 8.556 -11.018 1.00 66.06 654 GLY A O 1
ATOM 5066 N N . ALA A 1 655 ? 5.639 7.084 -12.563 1.00 61.44 655 ALA A N 1
ATOM 5067 C CA . ALA A 1 655 ? 5.706 5.946 -11.653 1.00 61.44 655 ALA A CA 1
ATOM 5068 C C . ALA A 1 655 ? 6.668 6.191 -10.476 1.00 61.44 655 ALA A C 1
ATOM 5070 O O . ALA A 1 655 ? 6.308 5.965 -9.318 1.00 61.44 655 ALA A O 1
ATOM 5071 N N . GLY A 1 656 ? 7.866 6.725 -10.743 1.00 61.97 656 GLY A N 1
ATOM 5072 C CA . GLY A 1 656 ? 8.828 7.092 -9.700 1.00 61.97 656 GLY A CA 1
ATOM 5073 C C . GLY A 1 656 ? 8.304 8.190 -8.767 1.00 61.97 656 GLY A C 1
ATOM 5074 O O . GLY A 1 656 ? 8.440 8.095 -7.545 1.00 61.97 656 GLY A O 1
ATOM 5075 N N . ARG A 1 657 ? 7.639 9.212 -9.317 1.00 79.50 657 ARG A N 1
ATOM 5076 C CA . ARG A 1 657 ? 7.043 10.306 -8.541 1.00 79.50 657 ARG A CA 1
ATOM 5077 C C . ARG A 1 657 ? 5.910 9.828 -7.632 1.00 79.50 657 ARG A C 1
ATOM 5079 O O . ARG A 1 657 ? 5.816 10.308 -6.498 1.00 79.50 657 ARG A O 1
ATOM 5086 N N . SER A 1 658 ? 5.090 8.894 -8.105 1.00 66.38 658 SER A N 1
ATOM 5087 C CA . SER A 1 658 ? 4.022 8.249 -7.333 1.00 66.38 658 SER A CA 1
ATOM 5088 C C . SER A 1 658 ? 4.576 7.382 -6.213 1.00 66.38 658 SER A C 1
ATOM 5090 O O . SER A 1 658 ? 4.110 7.483 -5.081 1.00 66.38 658 SER A O 1
ATOM 5092 N N . ALA A 1 659 ? 5.628 6.603 -6.480 1.00 55.09 659 ALA A N 1
ATOM 5093 C CA . ALA A 1 659 ? 6.304 5.815 -5.452 1.00 55.09 659 ALA A CA 1
ATOM 5094 C C . ALA A 1 659 ? 6.851 6.708 -4.321 1.00 55.09 659 ALA A C 1
ATOM 5096 O O . ALA A 1 659 ? 6.618 6.431 -3.145 1.00 55.09 659 ALA A O 1
ATOM 5097 N N . LEU A 1 660 ? 7.494 7.833 -4.658 1.00 67.50 660 LEU A N 1
ATOM 5098 C CA . LEU A 1 660 ? 7.946 8.818 -3.667 1.00 67.50 660 LEU A CA 1
ATOM 5099 C C . LEU A 1 660 ? 6.781 9.466 -2.901 1.00 67.50 660 LEU A C 1
ATOM 5101 O O . LEU A 1 660 ? 6.903 9.706 -1.699 1.00 67.50 660 LEU A O 1
ATOM 5105 N N . ALA A 1 661 ? 5.652 9.731 -3.570 1.00 70.38 661 ALA A N 1
ATOM 5106 C CA . ALA A 1 661 ? 4.446 10.262 -2.934 1.00 70.38 661 ALA A CA 1
ATOM 5107 C C . ALA A 1 661 ? 3.894 9.288 -1.883 1.00 70.38 661 ALA A C 1
ATOM 5109 O O . ALA A 1 661 ? 3.625 9.695 -0.758 1.00 70.38 661 ALA A O 1
ATOM 5110 N N . ILE A 1 662 ? 3.813 7.997 -2.224 1.00 65.88 662 ILE A N 1
ATOM 5111 C CA . ILE A 1 662 ? 3.353 6.923 -1.333 1.00 65.88 662 ILE A CA 1
ATOM 5112 C C . ILE A 1 662 ? 4.289 6.775 -0.128 1.00 65.88 662 ILE A C 1
ATOM 5114 O O . ILE A 1 662 ? 3.824 6.701 1.005 1.00 65.88 662 ILE A O 1
ATOM 5118 N N . VAL A 1 663 ? 5.609 6.785 -0.337 1.00 68.44 663 VAL A N 1
ATOM 5119 C CA . VAL A 1 663 ? 6.580 6.706 0.770 1.00 68.44 663 VAL A CA 1
ATOM 5120 C C . VAL A 1 663 ? 6.421 7.888 1.729 1.00 68.44 663 VAL A C 1
ATOM 5122 O O . VAL A 1 663 ? 6.394 7.703 2.948 1.00 68.44 663 VAL A O 1
ATOM 5125 N N . ARG A 1 664 ? 6.279 9.105 1.192 1.00 76.25 664 ARG A N 1
ATOM 5126 C CA . ARG A 1 664 ? 6.036 10.309 1.996 1.00 76.25 664 ARG A CA 1
ATOM 5127 C C . ARG A 1 664 ? 4.695 10.241 2.729 1.00 76.25 664 ARG A C 1
ATOM 5129 O O . ARG A 1 664 ? 4.628 10.633 3.889 1.00 76.25 664 ARG A O 1
ATOM 5136 N N . GLU A 1 665 ? 3.661 9.709 2.086 1.00 74.81 665 GLU A N 1
ATOM 5137 C CA . GLU A 1 665 ? 2.332 9.503 2.664 1.00 74.81 665 GLU A CA 1
ATOM 5138 C C . GLU A 1 665 ? 2.385 8.579 3.885 1.00 74.81 665 GLU A C 1
ATOM 5140 O O . GLU A 1 665 ? 1.930 8.958 4.963 1.00 74.81 665 GLU A O 1
ATOM 5145 N N . VAL A 1 666 ? 3.035 7.422 3.745 1.00 70.44 666 VAL A N 1
ATOM 5146 C CA . VAL A 1 666 ? 3.233 6.449 4.829 1.00 70.44 666 VAL A CA 1
ATOM 5147 C C . VAL A 1 666 ? 4.072 7.044 5.963 1.00 70.44 666 VAL A C 1
ATOM 5149 O O . VAL A 1 666 ? 3.758 6.861 7.139 1.00 70.44 666 VAL A O 1
ATOM 5152 N N . SER A 1 667 ? 5.130 7.792 5.634 1.00 77.81 667 SER A N 1
ATOM 5153 C CA . SER A 1 667 ? 5.955 8.474 6.637 1.00 77.81 667 SER A CA 1
ATOM 5154 C C . SER A 1 667 ? 5.154 9.507 7.436 1.00 77.81 667 SER A C 1
ATOM 5156 O O . SER A 1 667 ? 5.315 9.602 8.654 1.00 77.81 667 SER A O 1
ATOM 5158 N N . ASN A 1 668 ? 4.289 10.274 6.769 1.00 77.75 668 ASN A N 1
ATOM 5159 C CA . ASN A 1 668 ? 3.439 11.267 7.415 1.00 77.75 668 ASN A CA 1
ATOM 5160 C C . ASN A 1 668 ? 2.356 10.611 8.288 1.00 77.75 668 ASN A C 1
ATOM 5162 O O . ASN A 1 668 ? 2.167 11.056 9.416 1.00 77.75 668 ASN A O 1
ATOM 5166 N N . GLU A 1 669 ? 1.700 9.538 7.825 1.00 73.06 669 GLU A N 1
ATOM 5167 C CA . GLU A 1 669 ? 0.730 8.768 8.631 1.00 73.06 669 GLU A CA 1
ATOM 5168 C C . GLU A 1 669 ? 1.385 8.159 9.883 1.00 73.06 669 GLU A C 1
ATOM 5170 O O . GLU A 1 669 ? 0.821 8.202 10.981 1.00 73.06 669 GLU A O 1
ATOM 5175 N N . LYS A 1 670 ? 2.618 7.647 9.760 1.00 73.56 670 LYS A N 1
ATOM 5176 C CA . LYS A 1 670 ? 3.391 7.153 10.908 1.00 73.56 670 LYS A CA 1
ATOM 5177 C C . LYS A 1 670 ? 3.647 8.261 11.932 1.00 73.56 670 LYS A C 1
ATOM 5179 O O . LYS A 1 670 ? 3.483 8.031 13.129 1.00 73.56 670 LYS A O 1
ATOM 5184 N N . LYS A 1 671 ? 4.048 9.452 11.478 1.00 79.31 671 LYS A N 1
ATOM 5185 C CA . LYS A 1 671 ? 4.332 10.596 12.356 1.00 79.31 671 LYS A CA 1
ATOM 5186 C C . LYS A 1 671 ? 3.060 11.154 13.006 1.00 79.31 671 LYS A C 1
ATOM 5188 O O . LYS A 1 671 ? 3.087 11.462 14.192 1.00 79.31 671 LYS A O 1
ATOM 5193 N N . GLU A 1 672 ? 1.946 11.207 12.278 1.00 81.00 672 GLU A N 1
ATOM 5194 C CA . GLU A 1 672 ? 0.618 11.543 12.814 1.00 81.00 672 GLU A CA 1
ATOM 5195 C C . GLU A 1 672 ? 0.213 10.571 13.931 1.00 81.00 672 GLU A C 1
ATOM 5197 O O . GLU A 1 672 ? -0.150 10.996 15.024 1.00 81.00 672 GLU A O 1
ATOM 5202 N N . THR A 1 673 ? 0.374 9.265 13.699 1.00 71.25 673 THR A N 1
ATOM 5203 C CA . THR A 1 673 ? 0.067 8.222 14.693 1.00 71.25 673 THR A CA 1
ATOM 5204 C C . THR A 1 673 ? 0.923 8.367 15.954 1.00 71.25 673 THR A C 1
ATOM 5206 O O . THR A 1 673 ? 0.405 8.259 17.064 1.00 71.25 673 THR A O 1
ATOM 5209 N N . GLN A 1 674 ? 2.219 8.664 15.801 1.00 79.12 674 GLN A N 1
ATOM 5210 C CA . GLN A 1 674 ? 3.120 8.934 16.929 1.00 79.12 674 GLN A CA 1
ATOM 5211 C C . GLN A 1 674 ? 2.658 10.138 17.759 1.00 79.12 674 GLN A C 1
ATOM 5213 O O . GLN A 1 674 ? 2.607 10.047 18.981 1.00 79.12 674 GLN A O 1
ATOM 5218 N N . LEU A 1 675 ? 2.283 11.242 17.107 1.00 77.31 675 LEU A N 1
ATOM 5219 C CA . LEU A 1 675 ? 1.817 12.456 17.784 1.00 77.31 675 LEU A CA 1
ATOM 5220 C C . LEU A 1 675 ? 0.450 12.258 18.461 1.00 77.31 675 LEU A C 1
ATOM 5222 O O . LEU A 1 675 ? 0.227 12.776 19.552 1.00 77.31 675 LEU A O 1
ATOM 5226 N N . ILE A 1 676 ? -0.457 11.474 17.866 1.00 71.06 676 ILE A N 1
ATOM 5227 C CA . ILE A 1 676 ? -1.729 11.087 18.501 1.00 71.06 676 ILE A CA 1
ATOM 5228 C C . ILE A 1 676 ? -1.472 10.252 19.758 1.00 71.06 676 ILE A C 1
ATOM 5230 O O . ILE A 1 676 ? -2.121 10.477 20.778 1.00 71.06 676 ILE A O 1
ATOM 5234 N N . HIS A 1 677 ? -0.524 9.314 19.700 1.00 74.88 677 HIS A N 1
ATOM 5235 C CA . HIS A 1 677 ? -0.145 8.506 20.854 1.00 74.88 677 HIS A CA 1
ATOM 5236 C C . HIS A 1 677 ? 0.465 9.365 21.973 1.00 74.88 677 HIS A C 1
ATOM 5238 O O . HIS A 1 677 ? 0.038 9.263 23.118 1.00 74.88 677 HIS A O 1
ATOM 5244 N N . GLU A 1 678 ? 1.379 10.281 21.641 1.00 80.19 678 GLU A N 1
ATOM 5245 C CA . GLU A 1 678 ? 1.950 11.235 22.603 1.00 80.19 678 GLU A CA 1
ATOM 5246 C C . GLU A 1 678 ? 0.863 12.115 23.245 1.00 80.19 678 GLU A C 1
ATOM 5248 O O . GLU A 1 678 ? 0.822 12.274 24.466 1.00 80.19 678 GLU A O 1
ATOM 5253 N N . LYS A 1 679 ? -0.087 12.620 22.446 1.00 76.12 679 LYS A N 1
ATOM 5254 C CA . LYS A 1 679 ? -1.249 13.370 22.945 1.00 76.12 679 LYS A CA 1
ATOM 5255 C C . LYS A 1 679 ? -2.123 12.532 23.880 1.00 76.12 679 LYS A C 1
ATOM 5257 O O . LYS A 1 679 ? -2.625 13.061 24.869 1.00 76.12 679 LYS A O 1
ATOM 5262 N N . MET A 1 680 ? -2.324 11.253 23.565 1.00 74.06 680 MET A N 1
ATOM 5263 C CA . MET A 1 680 ? -3.113 10.331 24.382 1.00 74.06 680 MET A CA 1
ATOM 5264 C C . MET A 1 680 ? -2.475 10.136 25.759 1.00 74.06 680 MET A C 1
ATOM 5266 O O . MET A 1 680 ? -3.165 10.332 26.753 1.00 74.06 680 MET A O 1
ATOM 5270 N N . LEU A 1 681 ? -1.165 9.865 25.816 1.00 76.75 681 LEU A N 1
ATOM 5271 C CA . LEU A 1 681 ? -0.417 9.717 27.072 1.00 76.75 681 LEU A CA 1
ATOM 5272 C C . LEU A 1 681 ? -0.485 10.986 27.934 1.00 76.75 681 LEU A C 1
ATOM 5274 O O . LEU A 1 681 ? -0.768 10.927 29.128 1.00 76.75 681 LEU A O 1
ATOM 5278 N N . LEU A 1 682 ? -0.285 12.159 27.323 1.00 77.00 682 LEU A N 1
ATOM 5279 C CA . LEU A 1 682 ? -0.391 13.439 28.030 1.00 77.00 682 LEU A CA 1
ATOM 5280 C C . LEU A 1 682 ? -1.820 13.714 28.527 1.00 77.00 682 LEU A C 1
ATOM 5282 O O . LEU A 1 682 ? -2.009 14.285 29.601 1.00 77.00 682 LEU A O 1
ATOM 5286 N N . SER A 1 683 ? -2.836 13.313 27.759 1.00 71.69 683 SER A N 1
ATOM 5287 C CA . SER A 1 683 ? -4.237 13.430 28.169 1.00 71.69 683 SER A CA 1
ATOM 5288 C C . SER A 1 683 ? -4.581 12.472 29.310 1.00 71.69 683 SER A C 1
ATOM 5290 O O . SER A 1 683 ? -5.329 12.859 30.202 1.00 71.69 683 SER A O 1
ATOM 5292 N N . GLU A 1 684 ? -4.047 11.253 29.300 1.00 75.25 684 GLU A N 1
ATOM 5293 C CA . GLU A 1 684 ? -4.222 10.263 30.365 1.00 75.25 684 GLU A CA 1
ATOM 5294 C C . GLU A 1 684 ? -3.584 10.742 31.672 1.00 75.25 684 GLU A C 1
ATOM 5296 O O . GLU A 1 684 ? -4.258 10.772 32.700 1.00 75.25 684 GLU A O 1
ATOM 5301 N N . ALA A 1 685 ? -2.349 11.253 31.613 1.00 76.12 685 ALA A N 1
ATOM 5302 C CA . ALA A 1 685 ? -1.677 11.868 32.758 1.00 76.12 685 ALA A CA 1
ATOM 5303 C C . ALA A 1 685 ? -2.488 13.041 33.339 1.00 76.12 685 ALA A C 1
ATOM 5305 O O . ALA A 1 685 ? -2.673 13.147 34.552 1.00 76.12 685 ALA A O 1
ATOM 5306 N N . LYS A 1 686 ? -3.049 13.899 32.474 1.00 79.75 686 LYS A N 1
ATOM 5307 C CA . LYS A 1 686 ? -3.938 14.992 32.894 1.00 79.75 686 LYS A CA 1
ATOM 5308 C C . LYS A 1 686 ? -5.203 14.478 33.589 1.00 79.75 686 LYS A C 1
ATOM 5310 O O . LYS A 1 686 ? -5.612 15.048 34.600 1.00 79.75 686 LYS A O 1
ATOM 5315 N N . THR A 1 687 ? -5.828 13.428 33.057 1.00 73.06 687 THR A N 1
ATOM 5316 C CA . THR A 1 687 ? -7.033 12.827 33.644 1.00 73.06 687 THR A CA 1
ATOM 5317 C C . THR A 1 687 ? -6.737 12.152 34.981 1.00 73.06 687 THR A C 1
ATOM 5319 O O . THR A 1 687 ? -7.534 12.302 35.901 1.00 73.06 687 THR A O 1
ATOM 5322 N N . ALA A 1 688 ? -5.592 11.480 35.127 1.00 76.38 688 ALA A N 1
ATOM 5323 C CA . ALA A 1 688 ? -5.167 10.870 36.386 1.00 76.38 688 ALA A CA 1
ATOM 5324 C C . ALA A 1 688 ? -4.998 11.917 37.500 1.00 76.38 688 ALA A C 1
ATOM 5326 O O . ALA A 1 688 ? -5.544 11.746 38.589 1.00 76.38 688 ALA A O 1
ATOM 5327 N N . ILE A 1 689 ? -4.341 13.046 37.200 1.00 77.19 689 ILE A N 1
ATOM 5328 C CA . ILE A 1 689 ? -4.207 14.173 38.142 1.00 77.19 689 ILE A CA 1
ATOM 5329 C C . ILE A 1 689 ? -5.586 14.716 38.543 1.00 77.19 689 ILE A C 1
ATOM 5331 O O . ILE A 1 689 ? -5.848 14.936 39.723 1.00 77.19 689 ILE A O 1
ATOM 5335 N N . PHE A 1 690 ? -6.488 14.908 37.577 1.00 71.69 690 PHE A N 1
ATOM 5336 C CA . PHE A 1 690 ? -7.838 15.408 37.854 1.00 71.69 690 PHE A CA 1
ATOM 5337 C C . PHE A 1 690 ? -8.667 14.428 38.699 1.00 71.69 690 PHE A C 1
ATOM 5339 O O . PHE A 1 690 ? -9.412 14.843 39.585 1.00 71.69 690 PHE A O 1
ATOM 5346 N N . LEU A 1 691 ? -8.523 13.123 38.457 1.00 74.12 691 LEU A N 1
ATOM 5347 C CA . LEU A 1 691 ? -9.214 12.079 39.210 1.00 74.12 691 LEU A CA 1
ATOM 5348 C C . LEU A 1 691 ? -8.714 12.007 40.658 1.00 74.12 691 LEU A C 1
ATOM 5350 O O . LEU A 1 691 ? -9.535 11.903 41.568 1.00 74.12 691 LEU A O 1
ATOM 5354 N N . ALA A 1 692 ? -7.404 12.148 40.881 1.00 75.12 692 ALA A N 1
ATOM 5355 C CA . ALA A 1 692 ? -6.826 12.242 42.221 1.00 75.12 692 ALA A CA 1
ATOM 5356 C C . ALA A 1 692 ? -7.365 13.463 42.991 1.00 75.12 692 ALA A C 1
ATOM 5358 O O . ALA A 1 692 ? -7.814 13.326 44.128 1.00 75.12 692 ALA A O 1
ATOM 5359 N N . GLN A 1 693 ? -7.427 14.635 42.345 1.00 75.81 693 GLN A N 1
ATOM 5360 C CA . GLN A 1 693 ? -8.015 15.847 42.936 1.00 75.81 693 GLN A CA 1
ATOM 5361 C C . GLN A 1 693 ? -9.502 15.670 43.290 1.00 75.81 693 GLN A C 1
ATOM 5363 O O . GLN A 1 693 ? -9.953 16.131 44.337 1.00 75.81 693 GLN A O 1
ATOM 5368 N N . LEU A 1 694 ? -10.276 14.983 42.442 1.00 71.69 694 LEU A N 1
ATOM 5369 C CA . LEU A 1 694 ? -11.684 14.679 42.715 1.00 71.69 694 LEU A CA 1
ATOM 5370 C C . LEU A 1 694 ? -11.865 13.707 43.885 1.00 71.69 694 LEU A C 1
ATOM 5372 O O . LEU A 1 694 ? -12.809 13.862 44.658 1.00 71.69 694 LEU A O 1
ATOM 5376 N N . GLN A 1 695 ? -10.992 12.707 44.017 1.00 73.56 695 GLN A N 1
ATOM 5377 C CA . GLN A 1 695 ? -11.020 11.777 45.148 1.00 73.56 695 GLN A CA 1
ATOM 5378 C C . GLN A 1 695 ? -10.702 12.489 46.462 1.00 73.56 695 GLN A C 1
ATOM 5380 O O . GLN A 1 695 ? -11.419 12.292 47.439 1.00 73.56 695 GLN A O 1
ATOM 5385 N N . GLU A 1 696 ? -9.692 13.357 46.474 1.00 78.81 696 GLU A N 1
ATOM 5386 C CA . GLU A 1 696 ? -9.361 14.172 47.645 1.00 78.81 696 GLU A CA 1
ATOM 5387 C C . GLU A 1 696 ? -10.534 15.080 48.040 1.00 78.81 696 GLU A C 1
ATOM 5389 O O . GLU A 1 696 ? -10.951 15.098 49.199 1.00 78.81 696 GLU A O 1
ATOM 5394 N N . PHE A 1 697 ? -11.147 15.753 47.063 1.00 71.81 697 PHE A N 1
ATOM 5395 C CA . PHE A 1 697 ? -12.341 16.565 47.294 1.00 71.81 697 PHE A CA 1
ATOM 5396 C C . PHE A 1 697 ? -13.516 15.739 47.838 1.00 71.81 697 PHE A C 1
ATOM 5398 O O . PHE A 1 697 ? -14.230 16.190 48.733 1.00 71.81 697 PHE A O 1
ATOM 5405 N N . LYS A 1 698 ? -13.713 14.515 47.332 1.00 69.81 698 LYS A N 1
ATOM 5406 C CA . LYS A 1 698 ? -14.747 13.598 47.825 1.00 69.81 698 LYS A CA 1
ATOM 5407 C C . LYS A 1 698 ? -14.519 13.241 49.297 1.00 69.81 698 LYS A C 1
ATOM 5409 O O . LYS A 1 698 ? -15.470 13.317 50.068 1.00 69.81 698 LYS A O 1
ATOM 5414 N N . VAL A 1 699 ? -13.291 12.891 49.686 1.00 80.06 699 VAL A N 1
ATOM 5415 C CA . VAL A 1 699 ? -12.949 12.560 51.083 1.00 80.06 699 VAL A CA 1
ATOM 5416 C C . VAL A 1 699 ? -13.213 13.754 52.001 1.00 80.06 699 VAL A C 1
ATOM 5418 O O . VAL A 1 699 ? -13.868 13.598 53.028 1.00 80.06 699 VAL A O 1
ATOM 5421 N N . GLN A 1 700 ? -12.796 14.958 51.596 1.00 75.69 700 GLN A N 1
ATOM 5422 C CA . GLN A 1 700 ? -13.073 16.187 52.349 1.00 75.69 700 GLN A CA 1
ATOM 5423 C C . GLN A 1 700 ? -14.580 16.456 52.497 1.00 75.69 700 GLN A C 1
ATOM 5425 O O . GLN A 1 700 ? -15.034 16.936 53.537 1.00 75.69 700 GLN A O 1
ATOM 5430 N N . LEU A 1 701 ? -15.374 16.154 51.465 1.00 68.00 701 LEU A N 1
ATOM 5431 C CA . LEU A 1 701 ? -16.827 16.303 51.505 1.00 68.00 701 LEU A CA 1
ATOM 5432 C C . LEU A 1 701 ? -17.473 15.287 52.459 1.00 68.00 701 LEU A C 1
ATOM 5434 O O . LEU A 1 701 ? -18.316 15.671 53.266 1.00 68.00 701 LEU A O 1
ATOM 5438 N N . GLU A 1 702 ? -17.083 14.012 52.378 1.00 71.25 702 GLU A N 1
ATOM 5439 C CA . GLU A 1 702 ? -17.590 12.941 53.247 1.00 71.25 702 GLU A CA 1
ATOM 5440 C C . GLU A 1 702 ? -17.265 13.214 54.719 1.00 71.25 702 GLU A C 1
ATOM 5442 O O . GLU A 1 702 ? -18.151 13.101 55.566 1.00 71.25 702 GLU A O 1
ATOM 5447 N N . GLU A 1 703 ? -16.044 13.662 55.022 1.00 77.62 703 GLU A N 1
ATOM 5448 C CA . GLU A 1 703 ? -15.645 14.078 56.370 1.00 77.62 703 GLU A CA 1
ATOM 5449 C C . GLU A 1 703 ? -16.520 15.232 56.877 1.00 77.62 703 GLU A C 1
ATOM 5451 O O . GLU A 1 703 ? -17.066 15.177 57.980 1.00 77.62 703 GLU A O 1
ATOM 5456 N N . LYS A 1 704 ? -16.724 16.262 56.049 1.00 66.88 704 LYS A N 1
ATOM 5457 C CA . LYS A 1 704 ? -17.530 17.429 56.421 1.00 66.88 704 LYS A CA 1
ATOM 5458 C C . LYS A 1 704 ? -19.000 17.075 56.656 1.00 66.88 704 LYS A C 1
ATOM 5460 O O . LYS A 1 704 ? -19.598 17.585 57.600 1.00 66.88 704 LYS A O 1
ATOM 5465 N N . VAL A 1 705 ? -19.574 16.201 55.828 1.00 66.19 705 VAL A N 1
ATOM 5466 C CA . VAL A 1 705 ? -20.950 15.704 55.989 1.00 66.19 705 VAL A CA 1
ATOM 5467 C C . VAL A 1 705 ? -21.071 14.828 57.235 1.00 66.19 705 VAL A C 1
ATOM 5469 O O . VAL A 1 705 ? -22.029 14.980 57.986 1.00 66.19 705 VAL A O 1
ATOM 5472 N N . SER A 1 706 ? -20.101 13.946 57.486 1.00 68.44 706 SER A N 1
ATOM 5473 C CA . SER A 1 706 ? -20.090 13.082 58.669 1.00 68.44 706 SER A CA 1
ATOM 5474 C C . SER A 1 706 ? -20.010 13.892 59.962 1.00 68.44 706 SER A C 1
ATOM 5476 O O . SER A 1 706 ? -20.787 13.646 60.882 1.00 68.44 706 SER A O 1
ATOM 5478 N N . ASN A 1 707 ? -19.115 14.882 60.021 1.00 71.62 707 ASN A N 1
ATOM 5479 C CA . ASN A 1 707 ? -18.978 15.760 61.184 1.00 71.62 707 ASN A CA 1
ATOM 5480 C C . ASN A 1 707 ? -20.258 16.570 61.424 1.00 71.62 707 ASN A C 1
ATOM 5482 O O . ASN A 1 707 ? -20.728 16.643 62.555 1.00 71.62 707 ASN A O 1
ATOM 5486 N N . TYR A 1 708 ? -20.864 17.096 60.355 1.00 70.50 708 TYR A N 1
ATOM 5487 C CA . TYR A 1 708 ? -22.138 17.811 60.437 1.00 70.50 708 TYR A CA 1
ATOM 5488 C C . TYR A 1 708 ? -23.274 16.924 60.978 1.00 70.50 708 TYR A C 1
ATOM 5490 O O . TYR A 1 708 ? -23.990 17.318 61.893 1.00 70.50 708 TYR A O 1
ATOM 5498 N N . LEU A 1 709 ? -23.423 15.698 60.462 1.00 67.12 709 LEU A N 1
ATOM 5499 C CA . LEU A 1 709 ? -24.463 14.771 60.923 1.00 67.12 709 LEU A CA 1
ATOM 5500 C C . LEU A 1 709 ? -24.251 14.313 62.371 1.00 67.12 709 LEU A C 1
ATOM 5502 O O . LEU A 1 709 ? -25.229 14.133 63.094 1.00 67.12 709 LEU A O 1
ATOM 5506 N N . ALA A 1 710 ? -23.000 14.117 62.794 1.00 69.31 710 ALA A N 1
ATOM 5507 C CA . ALA A 1 710 ? -22.680 13.743 64.168 1.00 69.31 710 ALA A CA 1
ATOM 5508 C C . ALA A 1 710 ? -23.068 14.849 65.166 1.00 69.31 710 ALA A C 1
ATOM 5510 O O . ALA A 1 710 ? -23.702 14.554 66.178 1.00 69.31 710 ALA A O 1
ATOM 5511 N N . GLU A 1 711 ? -22.754 16.109 64.848 1.00 73.25 711 GLU A N 1
ATOM 5512 C CA . GLU A 1 711 ? -23.074 17.279 65.680 1.00 73.25 711 GLU A CA 1
ATOM 5513 C C . GLU A 1 711 ? -24.595 17.490 65.834 1.00 73.25 711 GLU A C 1
ATOM 5515 O O . GLU A 1 711 ? -25.103 17.715 66.940 1.00 73.25 711 GLU A O 1
ATOM 5520 N N . GLU A 1 712 ? -25.349 17.339 64.741 1.00 72.06 712 GLU A N 1
ATOM 5521 C CA . GLU A 1 712 ? -26.814 17.447 64.750 1.00 72.06 712 GLU A CA 1
ATOM 5522 C C . GLU A 1 712 ? -27.470 16.285 65.525 1.00 72.06 712 GLU A C 1
ATOM 5524 O O . GLU A 1 712 ? -28.403 16.498 66.305 1.00 72.06 712 GLU A O 1
ATOM 5529 N N . LEU A 1 713 ? -26.968 15.051 65.371 1.00 72.19 713 LEU A N 1
ATOM 5530 C CA . LEU A 1 713 ? -27.512 13.872 66.057 1.00 72.19 713 LEU A CA 1
ATOM 5531 C C . LEU A 1 713 ? -27.278 13.927 67.573 1.00 72.19 713 LEU A C 1
ATOM 5533 O O . LEU A 1 713 ? -28.179 13.593 68.341 1.00 72.19 713 LEU A O 1
ATOM 5537 N N . GLU A 1 714 ? -26.100 14.376 68.014 1.00 77.00 714 GLU A N 1
ATOM 5538 C CA . GLU A 1 714 ? -25.789 14.557 69.437 1.00 77.00 714 GLU A CA 1
ATOM 5539 C C . GLU A 1 714 ? -26.723 15.594 70.079 1.00 77.00 714 GLU A C 1
ATOM 5541 O O . GLU A 1 714 ? -27.304 15.357 71.143 1.00 77.00 714 GLU A O 1
ATOM 5546 N N . THR A 1 715 ? -26.953 16.713 69.387 1.00 75.06 715 THR A N 1
ATOM 5547 C CA . THR A 1 715 ? -27.875 17.768 69.833 1.00 75.06 715 THR A CA 1
ATOM 5548 C C . THR A 1 715 ? -29.322 17.266 69.904 1.00 75.06 715 THR A C 1
ATOM 5550 O O . THR A 1 715 ? -30.041 17.573 70.861 1.00 75.06 715 THR A O 1
ATOM 5553 N N . PHE A 1 716 ? -29.739 16.445 68.938 1.00 75.00 716 PHE A N 1
ATOM 5554 C CA . PHE A 1 716 ? -31.070 15.840 68.879 1.00 75.00 716 PHE A CA 1
ATOM 5555 C C . PHE A 1 716 ? -31.307 14.834 70.016 1.00 75.00 716 PHE A C 1
ATOM 5557 O O . PHE A 1 716 ? -32.330 14.909 70.699 1.00 75.00 716 PHE A O 1
ATOM 5564 N N . VAL A 1 717 ? -30.349 13.933 70.270 1.00 76.31 717 VAL A N 1
ATOM 5565 C CA . VAL A 1 717 ? -30.411 12.947 71.368 1.00 76.31 717 VAL A CA 1
ATOM 5566 C C . VAL A 1 717 ? -30.447 13.645 72.726 1.00 76.31 717 VAL A C 1
ATOM 5568 O O . VAL A 1 717 ? -31.308 13.329 73.547 1.00 76.31 717 VAL A O 1
ATOM 5571 N N . ALA A 1 718 ? -29.609 14.666 72.930 1.00 81.06 718 ALA A N 1
ATOM 5572 C CA . ALA A 1 718 ? -29.639 15.465 74.152 1.00 81.06 718 ALA A CA 1
ATOM 5573 C C . ALA A 1 718 ? -31.021 16.101 74.393 1.00 81.06 718 ALA A C 1
ATOM 5575 O O . ALA A 1 718 ? -31.470 16.196 75.535 1.00 81.06 718 ALA A O 1
ATOM 5576 N N . GLY A 1 719 ? -31.726 16.513 73.332 1.00 83.88 719 GLY A N 1
ATOM 5577 C CA . GLY A 1 719 ? -33.101 17.010 73.422 1.00 83.88 719 GLY A CA 1
ATOM 5578 C C . GLY A 1 719 ? -34.088 15.974 73.977 1.00 83.88 719 GLY A C 1
ATOM 5579 O O . GLY A 1 719 ? -34.896 16.301 74.848 1.00 83.88 719 GLY A O 1
ATOM 5580 N N . PHE A 1 720 ? -33.991 14.712 73.548 1.00 81.44 720 PHE A N 1
ATOM 5581 C CA . PHE A 1 720 ? -34.806 13.621 74.101 1.00 81.44 720 PHE A CA 1
ATOM 5582 C C . PHE A 1 720 ? -34.467 13.306 75.556 1.00 81.44 720 PHE A C 1
ATOM 5584 O O . PHE A 1 720 ? -35.378 13.046 76.344 1.00 81.44 720 PHE A O 1
ATOM 5591 N N . ASP A 1 721 ? -33.193 13.373 75.938 1.00 88.56 721 ASP A N 1
ATOM 5592 C CA . ASP A 1 721 ? -32.777 13.161 77.326 1.00 88.56 721 ASP A CA 1
ATOM 5593 C C . ASP A 1 721 ? -33.369 14.223 78.263 1.00 88.56 721 ASP A C 1
ATOM 5595 O O . ASP A 1 721 ? -33.870 13.890 79.344 1.00 88.56 721 ASP A O 1
ATOM 5599 N N . PHE A 1 722 ? -33.403 15.490 77.831 1.00 87.44 722 PHE A N 1
ATOM 5600 C CA . PHE A 1 722 ? -34.085 16.568 78.557 1.00 87.44 722 PHE A CA 1
ATOM 5601 C C . PHE A 1 722 ? -35.590 16.306 78.705 1.00 87.44 722 PHE A C 1
ATOM 5603 O O . PHE A 1 722 ? -36.126 16.463 79.804 1.00 87.44 722 PHE A O 1
ATOM 5610 N N . ILE A 1 723 ? -36.260 15.845 77.642 1.00 86.56 723 ILE A N 1
ATOM 5611 C CA . ILE A 1 723 ? -37.689 15.494 77.679 1.00 86.56 723 ILE A CA 1
ATOM 5612 C C . ILE A 1 723 ? -37.945 14.340 78.651 1.00 86.56 723 ILE A C 1
ATOM 5614 O O . ILE A 1 723 ? -38.803 14.455 79.524 1.00 86.56 723 ILE A O 1
ATOM 5618 N N . ASN A 1 724 ? -37.185 13.250 78.549 1.00 88.06 724 ASN A N 1
ATOM 5619 C CA . ASN A 1 724 ? -37.343 12.077 79.410 1.00 88.06 724 ASN A CA 1
ATOM 5620 C C . ASN A 1 724 ? -37.109 12.424 80.886 1.00 88.06 724 ASN A C 1
ATOM 5622 O O . ASN A 1 724 ? -37.881 12.014 81.755 1.00 88.06 724 ASN A O 1
ATOM 5626 N N . THR A 1 725 ? -36.085 13.233 81.167 1.00 89.44 725 THR A N 1
ATOM 5627 C CA . THR A 1 725 ? -35.781 13.708 82.524 1.00 89.44 725 THR A CA 1
ATOM 5628 C C . THR A 1 725 ? -36.876 14.636 83.054 1.00 89.44 725 THR A C 1
ATOM 5630 O O . THR A 1 725 ? -37.281 14.517 84.213 1.00 89.44 725 THR A O 1
ATOM 5633 N N . GLY A 1 726 ? -37.407 15.528 82.213 1.00 88.88 726 GLY A N 1
ATOM 5634 C CA . GLY A 1 726 ? -38.526 16.406 82.560 1.00 88.88 726 GLY A CA 1
ATOM 5635 C C . GLY A 1 726 ? -39.804 15.633 82.881 1.00 88.88 726 GLY A C 1
ATOM 5636 O O . GLY A 1 726 ? -40.437 15.891 83.902 1.00 88.88 726 GLY A O 1
ATOM 5637 N N . ILE A 1 727 ? -40.134 14.614 82.080 1.00 88.38 727 ILE A N 1
ATOM 5638 C CA . ILE A 1 727 ? -41.282 13.726 82.321 1.00 88.38 727 ILE A CA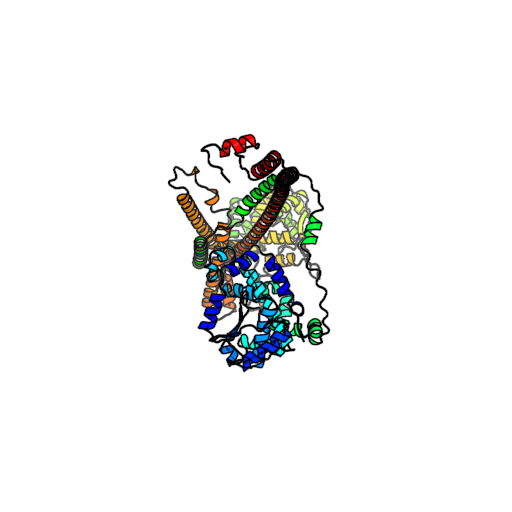 1
ATOM 5639 C C . ILE A 1 727 ? -41.117 12.971 83.644 1.00 88.38 727 ILE A C 1
ATOM 5641 O O . ILE A 1 727 ? -42.046 12.936 84.448 1.00 88.38 727 ILE A O 1
ATOM 5645 N N . ALA A 1 728 ? -39.938 12.396 83.900 1.00 89.25 728 ALA A N 1
ATOM 5646 C CA . ALA A 1 728 ? -39.680 11.623 85.115 1.00 89.25 728 ALA A CA 1
ATOM 5647 C C . ALA A 1 728 ? -39.709 12.475 86.398 1.00 89.25 728 ALA A C 1
ATOM 5649 O O . ALA A 1 728 ? -40.082 11.980 87.460 1.00 89.25 728 ALA A O 1
ATOM 5650 N N . SER A 1 729 ? -39.319 13.749 86.306 1.00 89.88 729 SER A N 1
ATOM 5651 C CA . SER A 1 729 ? -39.265 14.683 87.439 1.00 89.88 729 SER A CA 1
ATOM 5652 C C . SER A 1 729 ? -40.520 15.547 87.605 1.00 89.88 729 SER A C 1
ATOM 5654 O O . SER A 1 729 ? -40.642 16.248 88.608 1.00 89.88 729 SER A O 1
ATOM 5656 N N . GLY A 1 730 ? -41.449 15.516 86.644 1.00 87.38 730 GLY A N 1
ATOM 5657 C CA . GLY A 1 730 ? -42.607 16.412 86.605 1.00 87.38 730 GLY A CA 1
ATOM 5658 C C . GLY A 1 730 ? -42.253 17.874 86.300 1.00 87.38 730 GLY A C 1
ATOM 5659 O O . GLY A 1 730 ? -43.056 18.761 86.583 1.00 87.38 730 GLY A O 1
ATOM 5660 N N . ASN A 1 731 ? -41.064 18.143 85.750 1.00 90.44 731 ASN A N 1
ATOM 5661 C CA . ASN A 1 731 ? -40.597 19.485 85.413 1.00 90.44 731 ASN A CA 1
ATOM 5662 C C . ASN A 1 731 ? -40.864 19.798 83.932 1.00 90.44 731 ASN A C 1
ATOM 5664 O O . ASN A 1 731 ? -40.149 19.330 83.041 1.00 90.44 731 ASN A O 1
ATOM 5668 N N . SER A 1 732 ? -41.885 20.613 83.667 1.00 86.69 732 SER A N 1
ATOM 5669 C CA . SER A 1 732 ? -42.283 20.972 82.306 1.00 86.69 732 SER A CA 1
ATOM 5670 C C . SER A 1 732 ? -41.283 21.888 81.593 1.00 86.69 732 SER A C 1
ATOM 5672 O O . SER A 1 732 ? -41.145 21.772 80.377 1.00 86.69 732 SER A O 1
ATOM 5674 N N . ASP A 1 733 ? -40.501 22.702 82.311 1.00 89.81 733 ASP A N 1
ATOM 5675 C CA . ASP A 1 733 ? -39.446 23.529 81.703 1.00 89.81 733 ASP A CA 1
ATOM 5676 C C . ASP A 1 733 ? -38.357 22.671 81.048 1.00 89.81 733 ASP A C 1
ATOM 5678 O O . ASP A 1 733 ? -37.844 23.021 79.988 1.00 89.81 733 ASP A O 1
ATOM 5682 N N . MET A 1 734 ? -38.037 21.506 81.619 1.00 87.62 734 MET A N 1
ATOM 5683 C CA . MET A 1 734 ? -37.074 20.575 81.015 1.00 87.62 734 MET A CA 1
ATOM 5684 C C . MET A 1 734 ? -37.623 19.918 79.744 1.00 87.62 734 MET A C 1
ATOM 5686 O O . MET A 1 734 ? -36.883 19.725 78.780 1.00 87.62 734 MET A O 1
ATOM 5690 N N . VAL A 1 735 ? -38.928 19.630 79.704 1.00 85.56 735 VAL A N 1
ATOM 5691 C CA . VAL A 1 735 ? -39.595 19.128 78.490 1.00 85.56 735 VAL A CA 1
ATOM 5692 C C . VAL A 1 735 ? -39.558 20.184 77.384 1.00 85.56 735 VAL A C 1
ATOM 5694 O O . VAL A 1 735 ? -39.265 19.869 76.230 1.00 85.56 735 VAL A O 1
ATOM 5697 N N . ILE A 1 736 ? -39.790 21.448 77.741 1.00 88.88 736 ILE A N 1
ATOM 5698 C CA . ILE A 1 736 ? -39.735 22.578 76.811 1.00 88.88 736 ILE A CA 1
ATOM 5699 C C . ILE A 1 736 ? -38.305 22.789 76.298 1.00 88.88 736 ILE A C 1
ATOM 5701 O O . ILE A 1 736 ? -38.113 22.895 75.089 1.00 88.88 736 ILE A O 1
ATOM 5705 N N . GLN A 1 737 ? -37.292 22.749 77.168 1.00 88.62 737 GLN A N 1
ATOM 5706 C CA . GLN A 1 737 ? -35.883 22.853 76.765 1.00 88.62 737 GLN A CA 1
ATOM 5707 C C . GLN A 1 737 ? -35.452 21.734 75.811 1.00 88.62 737 GLN A C 1
ATOM 5709 O O . GLN A 1 737 ? -34.752 21.994 74.831 1.00 88.62 737 GLN A O 1
ATOM 5714 N N . GLY A 1 738 ? -35.889 20.496 76.054 1.00 86.38 738 GLY A N 1
ATOM 5715 C CA . GLY A 1 738 ? -35.603 19.390 75.145 1.00 86.38 738 GLY A CA 1
ATOM 5716 C C . GLY A 1 738 ? -36.270 19.556 73.775 1.00 86.38 738 GLY A C 1
ATOM 5717 O O . GLY A 1 738 ? -35.625 19.351 72.747 1.00 86.38 738 GLY A O 1
ATOM 5718 N N . ASN A 1 739 ? -37.517 20.041 73.742 1.00 86.06 739 ASN A N 1
ATOM 5719 C CA . ASN A 1 739 ? -38.215 20.383 72.498 1.00 86.06 739 ASN A CA 1
ATOM 5720 C C . ASN A 1 739 ? -37.520 21.527 71.736 1.00 86.06 739 ASN A C 1
ATOM 5722 O O . ASN A 1 739 ? -37.332 21.427 70.527 1.00 86.06 739 ASN A O 1
ATOM 5726 N N . MET A 1 740 ? -37.065 22.581 72.422 1.00 88.38 740 MET A N 1
ATOM 5727 C CA . MET A 1 740 ? -36.305 23.671 71.791 1.00 88.38 740 MET A CA 1
ATOM 5728 C C . MET A 1 740 ? -35.041 23.161 71.096 1.00 88.38 740 MET A C 1
ATOM 5730 O O . MET A 1 740 ? -34.725 23.595 69.991 1.00 88.38 740 MET A O 1
ATOM 5734 N N . LYS A 1 741 ? -34.335 22.224 71.734 1.00 85.19 741 LYS A N 1
ATOM 5735 C CA . LYS A 1 741 ? -33.088 21.655 71.217 1.00 85.19 741 LYS A CA 1
ATOM 5736 C C . LYS A 1 741 ? -33.316 20.767 69.990 1.00 85.19 741 LYS A C 1
ATOM 5738 O O . LYS A 1 741 ? -32.525 20.782 69.054 1.00 85.19 741 LYS A O 1
ATOM 5743 N N . ILE A 1 742 ? -34.449 20.066 69.945 1.00 82.06 742 ILE A N 1
ATOM 5744 C CA . ILE A 1 742 ? -34.905 19.339 68.752 1.00 82.06 742 ILE A CA 1
ATOM 5745 C C . ILE A 1 742 ? -35.304 20.317 67.639 1.00 82.06 742 ILE A C 1
ATOM 5747 O O . ILE A 1 742 ? -34.947 20.121 66.479 1.00 82.06 742 ILE A O 1
ATOM 5751 N N . GLN A 1 743 ? -36.011 21.399 67.971 1.00 81.38 743 GLN A N 1
ATOM 5752 C CA . GLN A 1 743 ? -36.418 22.403 66.990 1.00 81.38 743 GLN A CA 1
ATOM 5753 C C . GLN A 1 743 ? -35.225 23.130 66.364 1.00 81.38 743 GLN A C 1
ATOM 5755 O O . GLN A 1 743 ? -35.256 23.363 65.157 1.00 81.38 743 GLN A O 1
ATOM 5760 N N . SER A 1 744 ? -34.156 23.407 67.120 1.00 81.56 744 SER A N 1
ATOM 5761 C CA . SER A 1 744 ? -32.941 24.016 66.565 1.00 81.56 744 SER A CA 1
ATOM 5762 C C . SER A 1 744 ? -32.240 23.119 65.541 1.00 81.56 744 SER A C 1
ATOM 5764 O O . SER A 1 744 ? -31.833 23.628 64.502 1.00 81.56 744 SER A O 1
ATOM 5766 N N . VAL A 1 745 ? -32.188 21.800 65.779 1.00 79.19 745 VAL A N 1
ATOM 5767 C CA . VAL A 1 745 ? -31.665 20.802 64.816 1.00 79.19 745 VAL A CA 1
ATOM 5768 C C . VAL A 1 745 ? -32.519 20.752 63.543 1.00 79.19 745 VAL A C 1
ATOM 5770 O O . VAL A 1 745 ? -32.028 20.568 62.434 1.00 79.19 745 VAL A O 1
ATOM 5773 N N . LEU A 1 746 ? -33.830 20.971 63.677 1.00 75.19 746 LEU A N 1
ATOM 5774 C CA . LEU A 1 746 ? -34.770 21.025 62.552 1.00 75.19 746 LEU A CA 1
ATOM 5775 C C . LEU A 1 746 ? -34.839 22.409 61.875 1.00 75.19 746 LEU A C 1
ATOM 5777 O O . LEU A 1 746 ? -35.701 22.626 61.019 1.00 75.19 746 LEU A O 1
ATOM 5781 N N . GLY A 1 747 ? -33.980 23.360 62.265 1.00 74.50 747 GLY A N 1
ATOM 5782 C CA . GLY A 1 747 ? -33.961 24.725 61.733 1.00 74.50 747 GLY A CA 1
ATOM 5783 C C . GLY A 1 747 ? -35.201 25.563 62.080 1.00 74.50 747 GLY A C 1
ATOM 5784 O O . GLY A 1 747 ? -35.499 26.537 61.388 1.00 74.50 747 GLY A O 1
ATOM 5785 N N . ARG A 1 748 ? -35.953 25.190 63.124 1.00 78.12 748 ARG A N 1
ATOM 5786 C CA . ARG A 1 748 ? -37.162 25.884 63.597 1.00 78.12 748 ARG A CA 1
ATOM 5787 C C . ARG A 1 748 ? -36.854 26.786 64.794 1.00 78.12 748 ARG A C 1
ATOM 5789 O O . ARG A 1 748 ? -36.003 26.478 65.622 1.00 78.12 748 ARG A O 1
ATOM 5796 N N . GLN A 1 749 ? -37.576 27.901 64.891 1.00 81.50 749 GLN A N 1
ATOM 5797 C CA . GLN A 1 749 ? -37.505 28.810 66.037 1.00 81.50 749 GLN A CA 1
ATOM 5798 C C . GLN A 1 749 ? -38.631 28.485 67.031 1.00 81.50 749 GLN A C 1
ATOM 5800 O O . GLN A 1 749 ? -39.794 28.477 66.616 1.00 81.50 749 GLN A O 1
ATOM 5805 N N . PRO A 1 750 ? -38.325 28.231 68.315 1.00 82.75 750 PRO A N 1
ATOM 5806 C CA . PRO A 1 750 ? -39.341 27.906 69.307 1.00 82.75 750 PRO A CA 1
ATOM 5807 C C . PRO A 1 750 ? -40.214 29.120 69.642 1.00 82.75 750 PRO A C 1
ATOM 5809 O O . PRO A 1 750 ? -39.718 30.233 69.801 1.00 82.75 750 PRO A O 1
ATOM 5812 N N . GLN A 1 751 ? -41.527 28.903 69.774 1.00 85.38 751 GLN A N 1
ATOM 5813 C CA . GLN A 1 751 ? -42.489 29.961 70.129 1.00 85.38 751 GLN A CA 1
ATOM 5814 C C . GLN A 1 751 ? -42.487 30.316 71.626 1.00 85.38 751 GLN A C 1
ATOM 5816 O O . GLN A 1 751 ? -43.039 31.342 72.014 1.00 85.38 751 GLN A O 1
ATOM 5821 N N . PHE A 1 752 ? -41.903 29.458 72.461 1.00 86.56 752 PHE A N 1
ATOM 5822 C CA . PHE A 1 752 ? -41.795 29.612 73.909 1.00 86.56 752 PHE A CA 1
ATOM 5823 C C . PHE A 1 752 ? -40.582 28.827 74.406 1.00 86.56 752 PHE A C 1
ATOM 5825 O O . PHE A 1 752 ? -40.202 27.814 73.814 1.00 86.56 752 PHE A O 1
ATOM 5832 N N . THR A 1 753 ? -39.980 29.291 75.497 1.00 88.25 753 THR A N 1
ATOM 5833 C CA . THR A 1 753 ? -38.728 28.736 76.031 1.00 88.25 753 THR A CA 1
ATOM 5834 C C . THR A 1 753 ? -38.836 28.196 77.455 1.00 88.25 753 THR A C 1
ATOM 5836 O O . THR A 1 753 ? -37.921 27.540 77.950 1.00 88.25 753 THR A O 1
ATOM 5839 N N . ASN A 1 754 ? -39.974 28.436 78.105 1.00 89.06 754 ASN A N 1
ATOM 5840 C CA . ASN A 1 754 ? -40.310 27.970 79.446 1.00 89.06 754 ASN A CA 1
ATOM 5841 C C . ASN A 1 754 ? -41.840 27.879 79.610 1.00 89.06 754 ASN A C 1
ATOM 5843 O O . ASN A 1 754 ? -42.610 28.345 78.763 1.00 89.06 754 ASN A O 1
ATOM 5847 N N . GLN A 1 755 ? -42.287 27.274 80.705 1.00 88.50 755 GLN A N 1
ATOM 5848 C CA . GLN A 1 755 ? -43.685 27.016 81.033 1.00 88.50 755 GLN A CA 1
ATOM 5849 C C . GLN A 1 755 ? -44.493 28.309 81.137 1.00 88.50 755 GLN A C 1
ATOM 5851 O O . GLN A 1 755 ? -45.641 28.360 80.705 1.00 88.50 755 GLN A O 1
ATOM 5856 N N . GLN A 1 756 ? -43.899 29.370 81.680 1.00 90.12 756 GLN A N 1
ATOM 5857 C CA . GLN A 1 756 ? -44.580 30.648 81.849 1.00 90.12 756 GLN A CA 1
ATOM 5858 C C . GLN A 1 756 ? -44.887 31.310 80.498 1.00 90.12 756 GLN A C 1
ATOM 5860 O O . GLN A 1 756 ? -45.978 31.854 80.303 1.00 90.12 756 GLN A O 1
ATOM 5865 N N . GLU A 1 757 ? -43.946 31.248 79.557 1.00 89.56 757 GLU A N 1
ATOM 5866 C CA . GLU A 1 757 ? -44.136 31.709 78.180 1.00 89.56 757 GLU A CA 1
ATOM 5867 C C . GLU A 1 757 ? -45.165 30.859 77.439 1.00 89.56 757 GLU A C 1
ATOM 5869 O O . GLU A 1 757 ? -46.032 31.412 76.765 1.00 89.56 757 GLU A O 1
ATOM 5874 N N . PHE A 1 758 ? -45.132 29.536 77.622 1.00 87.81 758 PHE A N 1
ATOM 5875 C CA . PHE A 1 758 ? -46.142 28.635 77.070 1.00 87.81 758 PHE A CA 1
ATOM 5876 C C . PHE A 1 758 ? -47.550 28.976 77.580 1.00 87.81 758 PHE A C 1
ATOM 5878 O O . PHE A 1 758 ? -48.468 29.182 76.787 1.00 87.81 758 PHE A O 1
ATOM 5885 N N . ASP A 1 759 ? -47.725 29.119 78.895 1.00 89.25 759 ASP A N 1
ATOM 5886 C CA . ASP A 1 759 ? -49.018 29.456 79.498 1.00 89.25 759 ASP A CA 1
ATOM 5887 C C . ASP A 1 759 ? -49.515 30.839 79.059 1.00 89.25 759 ASP A C 1
ATOM 5889 O O . ASP A 1 759 ? -50.722 31.065 78.945 1.00 89.25 759 ASP A O 1
ATOM 5893 N N . SER A 1 760 ? -48.592 31.773 78.813 1.00 88.81 760 SER A N 1
ATOM 5894 C CA . SER A 1 760 ? -48.904 33.103 78.283 1.00 88.81 760 SER A CA 1
ATOM 5895 C C . SER A 1 760 ? -49.339 33.035 76.818 1.00 88.81 760 SER A C 1
ATOM 5897 O O . SER A 1 760 ? -50.320 33.681 76.451 1.00 88.81 760 SER A O 1
ATOM 5899 N N . LEU A 1 761 ? -48.671 32.212 76.001 1.00 86.94 761 LEU A N 1
ATOM 5900 C CA . LEU A 1 761 ? -49.041 31.961 74.608 1.00 86.94 761 LEU A CA 1
ATOM 5901 C C . LEU A 1 761 ? -50.440 31.343 74.516 1.00 86.94 761 LEU A C 1
ATOM 5903 O O . LEU A 1 761 ? -51.270 31.844 73.761 1.00 86.94 761 LEU A O 1
ATOM 5907 N N . MET A 1 762 ? -50.736 30.335 75.344 1.00 86.25 762 MET A N 1
ATOM 5908 C CA . MET A 1 762 ? -52.040 29.657 75.388 1.00 86.25 762 MET A CA 1
ATOM 5909 C C . MET A 1 762 ? -53.194 30.555 75.858 1.00 86.25 762 MET A C 1
ATOM 5911 O O . MET A 1 762 ? -54.356 30.248 75.597 1.00 86.25 762 MET A O 1
ATOM 5915 N N . LYS A 1 763 ? -52.891 31.653 76.559 1.00 88.56 763 LYS A N 1
ATOM 5916 C CA . LYS A 1 763 ? -53.864 32.680 76.975 1.00 88.56 763 LYS A CA 1
ATOM 5917 C C . LYS A 1 763 ? -53.963 33.851 75.991 1.00 88.56 763 LYS A C 1
ATOM 5919 O O . LYS A 1 763 ? -54.745 34.767 76.236 1.00 88.56 763 LYS A O 1
ATOM 5924 N N . SER A 1 764 ? -53.164 33.849 74.926 1.00 87.00 764 SER A N 1
ATOM 5925 C CA . SER A 1 764 ? -53.158 34.881 73.888 1.00 87.00 764 SER A CA 1
ATOM 5926 C C . SER A 1 764 ? -53.945 34.441 72.649 1.00 87.00 764 SER A C 1
ATOM 5928 O O . SER A 1 764 ? -54.171 33.253 72.445 1.00 87.00 764 SER A O 1
ATOM 5930 N N . ASP A 1 765 ? -54.281 35.390 71.772 1.00 85.88 765 ASP A N 1
ATOM 5931 C CA . ASP A 1 765 ? -54.880 35.099 70.457 1.00 85.88 765 ASP A CA 1
ATOM 5932 C C . ASP A 1 765 ? -53.840 34.630 69.409 1.00 85.88 765 ASP A C 1
ATOM 5934 O O . ASP A 1 765 ? -54.163 34.451 68.232 1.00 85.88 765 ASP A O 1
ATOM 5938 N N . THR A 1 766 ? -52.571 34.452 69.803 1.00 82.94 766 THR A N 1
ATOM 5939 C CA . THR A 1 766 ? -51.491 34.019 68.903 1.00 82.94 766 THR A CA 1
ATOM 5940 C C . THR A 1 766 ? -51.595 32.510 68.649 1.00 82.94 766 THR A C 1
ATOM 5942 O O . THR A 1 766 ? -51.619 31.739 69.609 1.00 82.94 766 THR A O 1
ATOM 5945 N N . PRO A 1 767 ? -51.619 32.043 67.387 1.00 78.12 767 PRO A N 1
ATOM 5946 C CA . PRO A 1 767 ? -51.763 30.622 67.092 1.00 78.12 767 PRO A CA 1
ATOM 5947 C C . PRO A 1 767 ? -50.521 29.817 67.503 1.00 78.12 767 PRO A C 1
ATOM 5949 O O . PRO A 1 767 ? -49.384 30.186 67.190 1.00 78.12 767 PRO A O 1
ATOM 5952 N N . LEU A 1 768 ? -50.753 28.675 68.155 1.00 78.75 768 LEU A N 1
ATOM 5953 C CA . LEU A 1 768 ? -49.732 27.652 68.370 1.00 78.75 768 LEU A CA 1
ATOM 5954 C C . LEU A 1 768 ? -49.405 26.985 67.024 1.00 78.75 768 LEU A C 1
ATOM 5956 O O . LEU A 1 768 ? -50.285 26.430 66.365 1.00 78.75 768 LEU A O 1
ATOM 5960 N N . VAL A 1 769 ? -48.142 27.054 66.617 1.00 71.44 769 VAL A N 1
ATOM 5961 C CA . VAL A 1 769 ? -47.612 26.476 65.380 1.00 71.44 769 VAL A CA 1
ATOM 5962 C C . VAL A 1 769 ? -46.869 25.194 65.752 1.00 71.44 769 VAL A C 1
ATOM 5964 O O . VAL A 1 769 ? -45.843 25.247 66.427 1.00 71.44 769 VAL A O 1
ATOM 5967 N N . LEU A 1 770 ? -47.419 24.047 65.340 1.00 58.94 770 LEU A N 1
ATOM 5968 C CA . LEU A 1 770 ? -46.871 22.712 65.624 1.00 58.94 770 LEU A CA 1
ATOM 5969 C C . LEU A 1 770 ? -45.753 22.304 64.647 1.00 58.94 770 LEU A C 1
ATOM 5971 O O . LEU A 1 770 ? -45.900 22.478 63.413 1.00 58.94 770 LEU A O 1
#

Secondary structure (DSSP, 8-state):
----HHHH--HHHHHHHHHHHTSTTHHHHHHHHHHHS-HHHHHHHHHHHSEEE-SSSSHHHHTTHHHHHHHHT----EEEEE--SS--EEEE-SSS-EEEEEHHHHHHS-HHHHHHHHHHHHHHHHTT-HHHHHHHHTTTT-TTT-GGGGSHHHHTT--HHHHHHHHHHHHHHHHHHHHHHHHHHTSHHHHHHHHHHHTT-TT--HHHHHHHHHHHHHHHHT-HHHHHHHHHHTTT-SS--HHHHHHHHHHHHHSHHHHHHHTT---PPP------HHHHHHHHTTS-----SSHHHHHHHHHHHHHHHHHHH-----HHHHHHHHHHHHHHHHHHHHH-PPP-HHHHHHHHHHHHHHHHHHHHHHTT-----HHHHHHHHHHHS--GGGGGTTTTTSTTTHHHHBGGG-SSHHHHHHHHHHHHHSEEEEE-TTS-EEEEEPPHHHHTTS-SSHHHHHHIIIIIHHHHHHHHHH--HHHHHTT-----PPPHHHHHHHHHHTSGGG--B-TTS-BHHHHHHHHHHTTSSSPEE-TTS-EE----SHHHHHHHHHHHHHHHHHHHHHHHHHHHHHHHHHHHHHHHHH-S-S-GGGS-HHHH-SSS-HHHHHHHHHHHHHHHHHHHHHHHHHHHHHHTT-HHHHHHHHHHH--HHHHHHHHHHHHHHHHHHHHHHHHHHHHHHHHHHHHHHHHHHHHHHHHHHHHHHHHHHHHHHHHHHHHHHHHHHHHHHT-HHHHHHHHHHHHHHTTPPPS-SSHHHHHHHHTSSSPP--

Radius of gyration: 42.48 Å; Cα contacts (8 Å, |Δi|>4): 1057; chains: 1; bounding box: 113×84×127 Å

Foldseek 3Di:
DADQLLLQFDPQLVVLVVVLVPDPLSVLLLVLCVVPPDQVVVVVCQVVQWAWDDCVRPVLLLVLQPLLCRRLVHDRATETEHEDPAQDKAWADDPGIYIYGYPCVVVPDDSLLSSLRSQLRVLCVSNVNHSLCNVLVQALVHLVNGPQCVPVSNVVSDDPVSSLSSLSSQQSRSLSSLSRSCLSSVHNVSVLCSLCVSVPNNPDDSVVLLVVLVVLVCVCVVDPVSVVVLVVVCSSPNYRDSSPSSNSSHVSSVDPSSVCSNVVNDDPDPPPPPPPPVVVVVVVPPPDDDDDDDVLVVLVVLLVVLVVVLQLLDAPADPVLLVLLLVLLLVLLVCLVVLADFADLVQLLVQLLVVLLVQLQVVLVVVPDPDDDSLSSLVSLCVVQPALQVQCQVQQPHQQGSLQFFLCLAPDPVVLVQLLVCLVPQWTWGAGPLLATDIHHGDPVSNVQHAPDPVRSNCSSHVSSVSNNSSLQQAHSVQVVVVHSTLHHAYNVLSVQSVVCNDPVQCDGDPVNHRPSNVQSSCQQQQVNVWDADPVRDTDRSHRHSSSVSSNVVSLVSLCPSLVSSLVSSLVVQLVVQVVVQDVVPDDDPDDPPGPVVNNHLPSGNNNLVSSLSNLVSNQVSNLVVLQVVLCVQCVPPPVSSVSSSVRRHSPVSVVSNVVSVVVSVVSVVVSVVSVVSSVVSVVVSVVVVVVVVVVVVVVVVVVVVVLVVVLVVLLVVLVVLLVVCVVVVNVLSPLCSVCSNCVSVVHHDQDNGPVSVVVCVVDPHDDDD

Nearest PDB structures (foldseek):
  3cqb-assembly1_A  TM=9.216E-01  e=3.405E-02  unclassified

Mean predicted aligned error: 21.13 Å

pLDDT: mean 78.84, std 14.94, range [26.17, 98.0]

Sequence (770 aa):
MVYPPSSYRHTLDQEAFEALNHFPRFVGLCEAYIANVDEVAAKIDLLSTTIRISDKQFPKVYQLLPPICGQLDIGVPDIYYVKSKQLNAWTGGNTAPYICVTSRLVNELPLDLIASVLAHECGHIACNHYLYHSIARLLVGGIADSPLAKIPAVRKYLTPSLVRALLFWDRCSELSADRASVLCDGTPDKTIDLLLRLHGYPHVNREEFLKQAIDLNAFVNDSKSNKLIELMLTQDETHPRLATRAYECYEWSRSKRFQDIVSGTYAAEPQAKTMDKSEVINAELTVSASPESSDLNAINAALKKVDAELERYTNQADRVDYALAISSGVFCGLLDSLFVGEFSLNEAGRWGNEKVERFVMHIAKSQGYGGDTLAGAVKYLEDTFPIPADKATAQFGGGLQHHLRDFSHHPTPVGLVCSILTQFTGKVYGTDVSGAFHGVNLSDDGLALIGRSVPEKIMFGVLNWAFHLVSDMAGSSGSILKGSLGTGLPGPLVSLLKELSSTPLFQKSDGSGYRVCSVWISKLFNGTLLGQRDTNGKLIPIKFDLRMELGVARQVGRQTLPVLLNECVVRGFYLLRQLTSELICTGNVQGPDKLNWRKIAPFQNRTIDRMLTISTMTFTMADTMDAAVHAAILSAGSWVLFSGKFVTRFNYVGAGRSALAIVREVSNEKKETQLIHEKMLLSEAKTAIFLAQLQEFKVQLEEKVSNYLAEELETFVAGFDFINTGIASGNSDMVIQGNMKIQSVLGRQPQFTNQQEFDSLMKSDTPLVL